Protein AF-A0A7C6A1X9-F1 (afdb_monomer)

Sequence (1088 aa):
MRYSAIVLLLAALYGQLLSGAADTPLFDPNPPSTLLPPGAQAVNLSVRTLEAAACGYSVGEALPLDRMRPFERGQGTGYHETTIQGLNPDPAHVNEVYVRCTSAPDFVLHLRYRALPTVRPRFPRTGNLWGTRQIYGPNKPLEHAARIDLHLGASFKPEEIRRLRKLNPDVLILTSINTVENSNLPEDYYLHDTEGKRIEVWPKIYRLNLTKKYVAEYQAHYAYERMLKLDLMVDGCFFDNFFTSQSWLRADIHGRKVQLDADGDGKPDDPKWLDAAWREGVFHELRTWRRWMPHAIAMGHLPRPADAETKEIFNGDSIGFWTARVLEGERSFADFWRLYHGWFEQGRKPVVMMIESAPHNQIAYGYDYSPLKNIPPATLEFARTYYPYVRFGLAFTLMNDGYFCHEFGDTWHGNDWWYEELNFDLGKPLGPPRRIFSDAEVWRRDFSNGLVLLNGTREPQTIQLGPGYRRLKGREAARHEYIVDDVVPAFSAPPPWREVVYDSGRWKSKGPFYHSWGKGSHQLDETGPPAEWKLGIPEDDTYTIAAWWPAAPEMTNWSKRALFEVVSGGQVVASKVLDQSVAGDQWHEIGSVPLKAVGNPVVRLSNLAEGPIIADALWIRSAARLNDGSRAEQVTLQAMDGILLERTQQQSVARYRPSGENFPNPERGFYVQKAYRPRPGEPPPAELDATELRSWRASGISLLRMYYVLSEFREAPLSAELLGRIERDLAAVRRAGMKVIPRFAYNFGPPGEPDASLEWILHHLDQLKPLLWDNHDVIAFMEAGFIGAWGEWHSSTHDFFEPNPGGRPRLNEKSRAVIDKLFDAVPPARMIAFRYPQIKMELFGPEPLSEAEAYTETPKARMAAHNDCFLASKSHRGTFTKNIEQERRFYQQDNLFVPQGGETCSDSEEAQPYIGCENALRELEELHFNTLNIGYHKGVLDLWRAQGCFGEIERRLGYRFRLLDSEASLSGNELRLTFRLINDGFGSLYNKRPVYVVLRPTMGGEELRFAVSEDPRWWMPGRLTEVSVSVSLPETAPPGDYEVLLWLPDPAERLRDRPEYAIRFANEDVWEPASGMNRLSHLLSVGF

Mean predicted aligned error: 15.57 Å

Structure (mmCIF, N/CA/C/O backbone):
data_AF-A0A7C6A1X9-F1
#
_entry.id   AF-A0A7C6A1X9-F1
#
loop_
_atom_site.group_PDB
_atom_site.id
_atom_site.type_symbol
_atom_site.label_atom_id
_atom_site.label_alt_id
_atom_site.label_comp_id
_atom_site.label_asym_id
_atom_site.label_entity_id
_atom_site.label_seq_id
_atom_site.pdbx_PDB_ins_code
_atom_site.Cartn_x
_atom_site.Cartn_y
_atom_site.Cartn_z
_atom_site.occupancy
_atom_site.B_iso_or_equiv
_atom_site.auth_seq_id
_atom_site.auth_comp_id
_atom_site.auth_asym_id
_atom_site.auth_atom_id
_atom_site.pdbx_PDB_model_num
ATOM 1 N N . MET A 1 1 ? 42.751 11.416 43.183 1.00 36.66 1 MET A N 1
ATOM 2 C CA . MET A 1 1 ? 43.757 11.582 42.105 1.00 36.66 1 MET A CA 1
ATOM 3 C C . MET A 1 1 ? 43.866 10.411 41.118 1.00 36.66 1 MET A C 1
ATOM 5 O O . MET A 1 1 ? 44.323 10.660 40.017 1.00 36.66 1 MET A O 1
ATOM 9 N N . ARG A 1 2 ? 43.422 9.171 41.412 1.00 30.89 2 ARG A N 1
ATOM 10 C CA . ARG A 1 2 ? 43.466 8.054 40.431 1.00 30.89 2 ARG A CA 1
ATOM 11 C C . ARG A 1 2 ? 42.231 7.905 39.517 1.00 30.89 2 ARG A C 1
ATOM 13 O O . ARG A 1 2 ? 42.336 7.250 38.492 1.00 30.89 2 ARG A O 1
ATOM 20 N N . TYR A 1 3 ? 41.103 8.549 39.833 1.00 31.88 3 TYR A N 1
ATOM 21 C CA . TYR A 1 3 ? 39.887 8.517 38.998 1.00 31.88 3 TYR A CA 1
ATOM 22 C C . TYR A 1 3 ? 39.882 9.554 37.860 1.00 31.88 3 TYR A C 1
ATOM 24 O O . TYR A 1 3 ? 39.352 9.278 36.790 1.00 31.88 3 TYR A O 1
ATOM 32 N N . SER A 1 4 ? 40.545 10.704 38.032 1.00 34.09 4 SER A N 1
ATOM 33 C CA . SER A 1 4 ? 40.661 11.718 36.970 1.00 34.09 4 SER A CA 1
ATOM 34 C C . SER A 1 4 ? 41.524 11.250 35.793 1.00 34.09 4 SER A C 1
ATOM 36 O O . SER A 1 4 ? 41.278 11.664 34.670 1.00 34.09 4 SER A O 1
ATOM 38 N N . ALA A 1 5 ? 42.482 10.344 36.019 1.00 30.62 5 ALA A N 1
ATOM 39 C CA . ALA A 1 5 ? 43.366 9.830 34.971 1.00 30.62 5 ALA A CA 1
ATOM 40 C C . ALA A 1 5 ? 42.672 8.844 34.011 1.00 30.62 5 ALA A C 1
ATOM 42 O O . ALA A 1 5 ? 43.022 8.804 32.840 1.00 30.62 5 ALA A O 1
ATOM 43 N N . ILE A 1 6 ? 41.667 8.087 34.471 1.00 40.69 6 ILE A N 1
ATOM 44 C CA . ILE A 1 6 ? 40.914 7.137 33.628 1.00 40.69 6 ILE A CA 1
ATOM 45 C C . ILE A 1 6 ? 39.883 7.874 32.761 1.00 40.69 6 ILE A C 1
ATOM 47 O O . ILE A 1 6 ? 39.681 7.517 31.605 1.00 40.69 6 ILE A O 1
ATOM 51 N N . VAL A 1 7 ? 39.290 8.951 33.285 1.00 40.81 7 VAL A N 1
ATOM 52 C CA . VAL A 1 7 ? 38.376 9.817 32.522 1.00 40.81 7 VAL A CA 1
ATOM 53 C C . VAL A 1 7 ? 39.143 10.662 31.495 1.00 40.81 7 VAL A C 1
ATOM 55 O O . VAL A 1 7 ? 38.682 10.798 30.368 1.00 40.81 7 VAL A O 1
ATOM 58 N N . LEU A 1 8 ? 40.351 11.137 31.828 1.00 36.31 8 LEU A N 1
ATOM 59 C CA . LEU A 1 8 ? 41.258 11.775 30.863 1.00 36.31 8 LEU A CA 1
ATOM 60 C C . LEU A 1 8 ? 41.801 10.789 29.815 1.00 36.31 8 LEU A C 1
ATOM 62 O O . LEU A 1 8 ? 41.962 11.188 28.669 1.00 36.31 8 LEU A O 1
ATOM 66 N N . LEU A 1 9 ? 42.021 9.511 30.155 1.00 34.44 9 LEU A N 1
ATOM 67 C CA . LEU A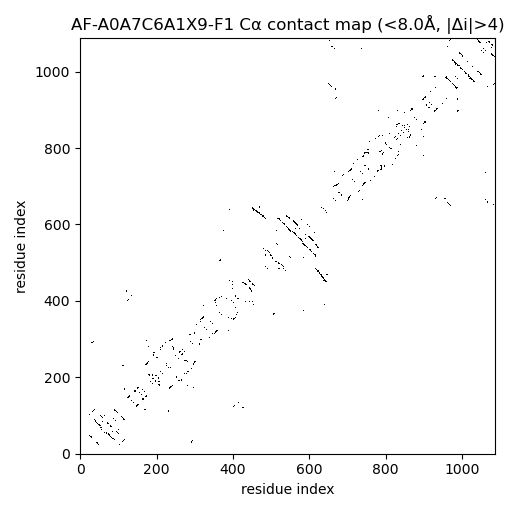 1 9 ? 42.383 8.484 29.168 1.00 34.44 9 LEU A CA 1
ATOM 68 C C . LEU A 1 9 ? 41.226 8.165 28.214 1.00 34.44 9 LEU A C 1
ATOM 70 O O . LEU A 1 9 ? 41.460 7.994 27.026 1.00 34.44 9 LEU A O 1
ATOM 74 N N . LEU A 1 10 ? 39.985 8.116 28.704 1.00 43.59 10 LEU A N 1
ATOM 75 C CA . LEU A 1 10 ? 38.802 7.907 27.863 1.00 43.59 10 LEU A CA 1
ATOM 76 C C . LEU A 1 10 ? 38.497 9.125 26.984 1.00 43.59 10 LEU A C 1
ATOM 78 O O . LEU A 1 10 ? 38.116 8.941 25.835 1.00 43.59 10 LEU A O 1
ATOM 82 N N . ALA A 1 11 ? 38.730 10.345 27.478 1.00 35.28 11 ALA A N 1
ATOM 83 C CA . ALA A 1 11 ? 38.640 11.572 26.686 1.00 35.28 11 ALA A CA 1
ATOM 84 C C . ALA A 1 11 ? 39.783 11.699 25.660 1.00 35.28 11 ALA A C 1
ATOM 86 O O . ALA A 1 11 ? 39.554 12.180 24.556 1.00 35.28 11 ALA A O 1
ATOM 87 N N . ALA A 1 12 ? 40.993 11.221 25.978 1.00 31.20 12 ALA A N 1
ATOM 88 C CA . ALA A 1 12 ? 42.115 11.156 25.037 1.00 31.20 12 ALA A CA 1
ATOM 89 C C . ALA A 1 12 ? 41.916 10.071 23.962 1.00 31.20 12 ALA A C 1
ATOM 91 O O . ALA A 1 12 ? 42.214 10.319 22.797 1.00 31.20 12 ALA A O 1
ATOM 92 N N . LEU A 1 13 ? 41.334 8.917 24.315 1.00 39.03 13 LEU A N 1
ATOM 93 C CA . LEU A 1 13 ? 40.891 7.906 23.345 1.00 39.03 13 LEU A CA 1
ATOM 94 C C . LEU A 1 13 ? 39.726 8.413 22.476 1.00 39.03 13 LEU A C 1
ATOM 96 O O . LEU A 1 13 ? 39.693 8.121 21.285 1.00 39.03 13 LEU A O 1
ATOM 100 N N . TYR A 1 14 ? 38.810 9.217 23.028 1.00 42.06 14 TYR A N 1
ATOM 101 C CA . TYR A 1 14 ? 37.754 9.885 22.251 1.00 42.06 14 TYR A CA 1
ATOM 102 C C . TYR A 1 14 ? 38.310 10.978 21.325 1.00 42.06 14 TYR A C 1
ATOM 104 O O . TYR A 1 14 ? 37.862 11.110 20.191 1.00 42.06 14 TYR A O 1
ATOM 112 N N . GLY A 1 15 ? 39.331 11.719 21.768 1.00 32.44 15 GLY A N 1
ATOM 113 C CA . GLY A 1 15 ? 40.059 12.684 20.941 1.00 32.44 15 GLY A CA 1
ATOM 114 C C . GLY A 1 15 ? 40.833 12.028 19.792 1.00 32.44 15 GLY A C 1
ATOM 115 O O . GLY A 1 15 ? 40.847 12.570 18.692 1.00 32.44 15 GLY A O 1
ATOM 116 N N . GLN A 1 16 ? 41.402 10.835 20.009 1.00 32.09 16 GLN A N 1
ATOM 117 C CA . GLN A 1 16 ? 42.044 10.034 18.956 1.00 32.09 16 GLN A CA 1
ATOM 118 C C . GLN A 1 16 ? 41.047 9.428 17.953 1.00 32.09 16 GLN A C 1
ATOM 120 O O . GLN A 1 16 ? 41.425 9.169 16.817 1.00 32.09 16 GLN A O 1
ATOM 125 N N . LEU A 1 17 ? 39.782 9.228 18.336 1.00 39.12 17 LEU A N 1
ATOM 126 C CA . LEU A 1 17 ? 38.711 8.795 17.426 1.00 39.12 17 LEU A CA 1
ATOM 127 C C . LEU A 1 17 ? 38.159 9.943 16.559 1.00 39.12 17 LEU A C 1
ATOM 129 O O . LEU A 1 17 ? 37.663 9.688 15.464 1.00 39.12 17 LEU A O 1
ATOM 133 N N . LEU A 1 18 ? 38.279 11.197 17.015 1.00 38.66 18 LEU A N 1
ATOM 134 C CA . LEU A 1 18 ? 37.858 12.398 16.276 1.00 38.66 18 LEU A CA 1
ATOM 135 C C . LEU A 1 18 ? 38.888 12.869 15.232 1.00 38.66 18 LEU A C 1
ATOM 137 O O . LEU A 1 18 ? 38.530 13.556 14.275 1.00 38.66 18 LEU A O 1
ATOM 141 N N . SER A 1 19 ? 40.155 12.475 15.368 1.00 33.22 19 SER A N 1
ATOM 142 C CA . SER A 1 19 ? 41.171 12.608 14.324 1.00 33.22 19 SER A CA 1
ATOM 143 C C . SER A 1 19 ? 41.288 11.286 13.567 1.00 33.22 19 SER A C 1
ATOM 145 O O . SER A 1 19 ? 41.913 10.352 14.061 1.00 33.22 19 SER A O 1
ATOM 147 N N . GLY A 1 20 ? 40.693 11.175 12.380 1.00 41.75 20 GLY A N 1
ATOM 148 C CA . GLY A 1 20 ? 40.908 10.003 11.530 1.00 41.75 20 GLY A CA 1
ATOM 149 C C . GLY A 1 20 ? 42.402 9.658 11.414 1.00 41.75 20 GLY A C 1
ATOM 150 O O . GLY A 1 20 ? 43.201 10.527 11.082 1.00 41.75 20 GLY A O 1
ATOM 151 N N . ALA A 1 21 ? 42.727 8.395 11.704 1.00 50.59 21 ALA A N 1
ATOM 152 C CA . ALA A 1 21 ? 43.970 7.684 11.394 1.00 50.59 21 ALA A CA 1
ATOM 153 C C . ALA A 1 21 ? 45.308 8.309 11.858 1.00 50.59 21 ALA A C 1
ATOM 155 O O . ALA A 1 21 ? 45.812 9.257 11.263 1.00 50.59 21 ALA A O 1
ATOM 156 N N . ALA A 1 22 ? 45.977 7.656 12.820 1.00 40.03 22 ALA A N 1
ATOM 157 C CA . ALA A 1 22 ? 47.445 7.714 12.898 1.00 40.03 22 ALA A CA 1
ATOM 158 C C . ALA A 1 22 ? 48.111 6.464 13.515 1.00 40.03 22 ALA A C 1
ATOM 160 O O . ALA A 1 22 ? 49.165 6.077 13.026 1.00 40.03 22 ALA A O 1
ATOM 161 N N . ASP A 1 23 ? 47.503 5.784 14.503 1.00 57.69 23 ASP A N 1
ATOM 162 C CA . ASP A 1 23 ? 48.226 4.744 15.278 1.00 57.69 23 ASP A CA 1
ATOM 163 C C . ASP A 1 23 ? 47.730 3.288 15.106 1.00 57.69 23 ASP A C 1
ATOM 165 O O . ASP A 1 23 ? 48.306 2.373 15.697 1.00 57.69 23 ASP A O 1
ATOM 169 N N . THR A 1 24 ? 46.686 3.018 14.308 1.00 73.81 24 THR A N 1
ATOM 170 C CA . THR A 1 24 ? 46.244 1.636 14.007 1.00 73.81 24 THR A CA 1
ATOM 171 C C . THR A 1 24 ? 46.739 1.182 12.628 1.00 73.81 24 THR A C 1
ATOM 173 O O . THR A 1 24 ? 46.513 1.888 11.645 1.00 73.81 24 THR A O 1
ATOM 176 N N . PRO A 1 25 ? 47.390 0.005 12.503 1.00 87.12 25 PRO A N 1
ATOM 177 C CA . PRO A 1 25 ? 47.982 -0.413 11.227 1.00 87.12 25 PRO A CA 1
ATOM 178 C C . PRO A 1 25 ? 46.983 -0.656 10.085 1.00 87.12 25 PRO A C 1
ATOM 180 O O . PRO A 1 25 ? 47.340 -0.506 8.914 1.00 87.12 25 PRO A O 1
ATOM 183 N N . LEU A 1 26 ? 45.746 -1.030 10.430 1.00 91.38 26 LEU A N 1
ATOM 184 C CA . LEU A 1 26 ? 44.591 -1.118 9.534 1.00 91.38 26 LEU A CA 1
ATOM 185 C C . LEU A 1 26 ? 43.504 -0.172 10.061 1.00 91.38 26 LEU A C 1
ATOM 187 O O . LEU A 1 26 ? 43.132 -0.269 11.231 1.00 91.38 26 LEU A O 1
ATOM 191 N N . PHE A 1 27 ? 42.974 0.698 9.205 1.00 90.75 27 PHE A N 1
ATOM 192 C CA . PHE A 1 27 ? 41.993 1.721 9.581 1.00 90.75 27 PHE A CA 1
ATOM 193 C C . PHE A 1 27 ? 40.934 1.939 8.485 1.00 90.75 27 PHE A C 1
ATOM 195 O O . PHE A 1 27 ? 41.017 1.368 7.395 1.00 90.75 27 PHE A O 1
ATOM 202 N N . ASP A 1 28 ? 39.906 2.731 8.804 1.00 90.50 28 ASP A N 1
ATOM 203 C CA . ASP A 1 28 ? 38.761 3.063 7.942 1.00 90.50 28 ASP A CA 1
ATOM 204 C C . ASP A 1 28 ? 38.058 1.861 7.271 1.00 90.50 28 ASP A C 1
ATOM 206 O O . ASP A 1 28 ? 37.885 1.854 6.047 1.00 90.50 28 ASP A O 1
ATOM 210 N N . PRO A 1 29 ? 37.618 0.831 8.027 1.00 94.94 29 PRO A N 1
ATOM 211 C CA . PRO A 1 29 ? 36.759 -0.197 7.452 1.00 94.94 29 PRO A CA 1
ATOM 212 C C . PRO A 1 29 ? 35.440 0.413 6.972 1.00 94.94 29 PRO A C 1
ATOM 214 O O . PRO A 1 29 ? 34.730 1.061 7.743 1.00 94.94 29 PRO A O 1
ATOM 217 N N . ASN A 1 30 ? 35.094 0.170 5.708 1.00 95.12 30 ASN A N 1
ATOM 218 C CA . ASN A 1 30 ? 33.839 0.623 5.121 1.00 95.12 30 ASN A CA 1
ATOM 219 C C . ASN A 1 30 ? 33.116 -0.528 4.386 1.00 95.12 30 ASN A C 1
ATOM 221 O O . ASN A 1 30 ? 33.634 -0.994 3.369 1.00 95.12 30 ASN A O 1
ATOM 225 N N . PRO A 1 31 ? 31.942 -0.973 4.873 1.00 95.75 31 PRO A N 1
ATOM 226 C CA . PRO A 1 31 ? 31.324 -0.547 6.126 1.00 95.75 31 PRO A CA 1
ATOM 227 C C . PRO A 1 31 ? 32.086 -1.103 7.349 1.00 95.75 31 PRO A C 1
ATOM 229 O O . PRO A 1 31 ? 32.680 -2.187 7.264 1.00 95.75 31 PRO A O 1
ATOM 232 N N . PRO A 1 32 ? 32.037 -0.415 8.507 1.00 96.31 32 PRO A N 1
ATOM 233 C CA . PRO A 1 32 ? 32.482 -0.988 9.776 1.00 96.31 32 PRO A CA 1
ATOM 234 C C . PRO A 1 32 ? 31.523 -2.112 10.217 1.00 96.31 32 PRO A C 1
ATOM 236 O O . PRO A 1 32 ? 30.606 -2.476 9.482 1.00 96.31 32 PRO A O 1
ATOM 239 N N . SER A 1 33 ? 31.705 -2.665 11.423 1.00 97.75 33 SER A N 1
ATOM 240 C CA . SER A 1 33 ? 30.767 -3.662 11.972 1.00 97.75 33 SER A CA 1
ATOM 241 C C . SER A 1 33 ? 29.328 -3.136 11.938 1.00 97.75 33 SER A C 1
ATOM 243 O O . SER A 1 33 ? 29.033 -2.102 12.533 1.00 97.75 33 SER A O 1
ATOM 245 N N . THR A 1 34 ? 28.430 -3.820 11.230 1.00 98.19 34 THR A N 1
ATOM 246 C CA . THR A 1 34 ? 27.107 -3.260 10.924 1.00 98.19 34 THR A CA 1
ATOM 247 C C . THR A 1 34 ? 26.037 -4.316 10.652 1.00 98.19 34 THR A C 1
ATOM 249 O O . THR A 1 34 ? 26.310 -5.511 10.520 1.00 98.19 34 THR A O 1
ATOM 252 N N . LEU A 1 35 ? 24.790 -3.860 10.562 1.00 98.25 35 LEU A N 1
ATOM 253 C CA . LEU A 1 35 ? 23.658 -4.661 10.109 1.00 98.25 35 LEU A CA 1
ATOM 254 C C . LEU A 1 35 ? 23.574 -4.651 8.582 1.00 98.25 35 LEU A C 1
ATOM 256 O O . LEU A 1 35 ? 23.761 -3.613 7.952 1.00 98.25 35 LEU A O 1
ATOM 260 N N . LEU A 1 36 ? 23.254 -5.800 7.996 1.00 97.75 36 LEU A N 1
ATOM 261 C CA . LEU A 1 36 ? 23.102 -5.997 6.558 1.00 97.75 36 LEU A CA 1
ATOM 262 C C . LEU A 1 36 ? 21.618 -6.110 6.169 1.00 97.75 36 LEU A C 1
ATOM 264 O O . LEU A 1 36 ? 20.783 -6.445 7.018 1.00 97.75 36 LEU A O 1
ATOM 268 N N . PRO A 1 37 ? 21.267 -5.880 4.889 1.00 95.69 37 PRO A N 1
ATOM 269 C CA . PRO A 1 37 ? 19.913 -6.110 4.398 1.00 95.69 37 PRO A CA 1
ATOM 270 C C . PRO A 1 37 ? 19.435 -7.551 4.648 1.00 95.69 37 PRO A C 1
ATOM 272 O O . PRO A 1 37 ? 20.261 -8.469 4.722 1.00 95.69 37 PRO A O 1
ATOM 275 N N . PRO A 1 38 ? 18.113 -7.787 4.732 1.00 92.94 38 PRO A N 1
ATOM 276 C CA . PRO A 1 38 ? 17.583 -9.136 4.884 1.00 92.94 38 PRO A CA 1
ATOM 277 C C . PRO A 1 38 ? 18.063 -10.094 3.791 1.00 92.94 38 PRO A C 1
ATOM 279 O O . PRO A 1 38 ? 18.037 -9.765 2.607 1.00 92.94 38 PRO A O 1
ATOM 282 N N . GLY A 1 39 ? 18.499 -11.290 4.196 1.00 93.56 39 GLY A N 1
ATOM 283 C CA . GLY A 1 39 ? 18.983 -12.328 3.280 1.00 93.56 39 GLY A CA 1
ATOM 284 C C . GLY A 1 39 ? 20.404 -12.125 2.737 1.00 93.56 39 GLY A C 1
ATOM 285 O O . GLY A 1 39 ? 20.835 -12.918 1.901 1.00 93.56 39 GLY A O 1
ATOM 286 N N . ALA A 1 40 ? 21.135 -11.095 3.179 1.00 96.44 40 ALA A N 1
ATOM 287 C CA . ALA A 1 40 ? 22.493 -10.832 2.709 1.00 96.44 40 ALA A CA 1
ATOM 288 C C . ALA A 1 40 ? 23.453 -11.992 3.031 1.00 96.44 40 ALA A C 1
ATOM 290 O O . ALA A 1 40 ? 23.588 -12.403 4.182 1.00 96.44 40 ALA A O 1
ATOM 291 N N . GLN A 1 41 ? 24.149 -12.478 2.001 1.00 97.69 41 GLN A N 1
ATOM 292 C CA . GLN A 1 41 ? 25.192 -13.514 2.101 1.00 97.69 41 GLN A CA 1
ATOM 293 C C . GLN A 1 41 ? 26.592 -12.979 1.762 1.00 97.69 41 GLN A C 1
ATOM 295 O O . GLN A 1 41 ? 27.579 -13.719 1.790 1.00 97.69 41 GLN A O 1
ATOM 300 N N . ALA A 1 42 ? 26.677 -11.691 1.432 1.00 97.62 42 ALA A N 1
ATOM 301 C CA . ALA A 1 42 ? 27.910 -11.015 1.077 1.00 97.62 42 ALA A CA 1
ATOM 302 C C . ALA A 1 42 ? 27.860 -9.524 1.437 1.00 97.62 42 ALA A C 1
ATOM 304 O O . ALA A 1 42 ? 26.775 -8.948 1.551 1.00 97.62 42 ALA A O 1
ATOM 305 N N . VAL A 1 43 ? 29.031 -8.902 1.591 1.00 97.56 43 VAL A N 1
ATOM 306 C CA . VAL A 1 43 ? 29.181 -7.452 1.793 1.00 97.56 43 VAL A CA 1
ATOM 307 C C . VAL A 1 43 ? 30.464 -6.949 1.130 1.00 97.56 43 VAL A C 1
ATOM 309 O O . VAL A 1 43 ? 31.511 -7.587 1.230 1.00 97.56 43 VAL A O 1
ATOM 312 N N . ASN A 1 44 ? 30.390 -5.803 0.453 1.00 98.00 44 ASN A N 1
ATOM 313 C CA . ASN A 1 44 ? 31.578 -5.123 -0.063 1.00 98.00 44 ASN A CA 1
ATOM 314 C C . ASN A 1 44 ? 32.325 -4.481 1.103 1.00 98.00 44 ASN A C 1
ATOM 316 O O . ASN A 1 44 ? 31.704 -3.792 1.906 1.00 98.00 44 ASN A O 1
ATOM 320 N N . LEU A 1 45 ? 33.636 -4.687 1.179 1.00 98.00 45 LEU A N 1
ATOM 321 C CA . LEU A 1 45 ? 34.491 -4.138 2.222 1.00 98.00 45 LEU A CA 1
ATOM 322 C C . LEU A 1 45 ? 35.684 -3.426 1.593 1.00 98.00 45 LEU A C 1
ATOM 324 O O . LEU A 1 45 ? 36.403 -4.013 0.782 1.00 98.00 45 LEU A O 1
ATOM 328 N N . SER A 1 46 ? 35.939 -2.198 2.042 1.00 97.38 46 SER A N 1
ATOM 329 C CA . SER A 1 46 ? 37.223 -1.529 1.844 1.00 97.38 46 SER A CA 1
ATOM 330 C C . SER A 1 46 ? 37.937 -1.271 3.166 1.00 97.38 46 SER A C 1
ATOM 332 O O . SER A 1 46 ? 37.277 -0.952 4.155 1.00 97.38 46 SER A O 1
ATOM 334 N N . VAL A 1 47 ? 39.268 -1.356 3.172 1.00 96.25 47 VAL A N 1
ATOM 335 C CA . VAL A 1 47 ? 40.131 -1.025 4.322 1.00 96.25 47 VAL A CA 1
ATOM 336 C C . VAL A 1 47 ? 41.377 -0.266 3.862 1.00 96.25 47 VAL A C 1
ATOM 338 O O . VAL A 1 47 ? 41.800 -0.394 2.709 1.00 96.25 47 VAL A O 1
ATOM 341 N N . ARG A 1 48 ? 41.991 0.508 4.761 1.00 95.81 48 ARG A N 1
ATOM 342 C CA . ARG A 1 48 ? 43.246 1.229 4.509 1.00 95.81 48 ARG A CA 1
ATOM 343 C C . ARG A 1 48 ? 44.382 0.710 5.383 1.00 95.81 48 ARG A C 1
ATOM 345 O O . ARG A 1 48 ? 44.156 0.282 6.513 1.00 95.81 48 ARG A O 1
ATOM 352 N N . THR A 1 49 ? 45.601 0.784 4.857 1.00 94.56 49 THR A N 1
ATOM 353 C CA . THR A 1 49 ? 46.851 0.499 5.574 1.00 94.56 49 THR A CA 1
ATOM 354 C C . THR A 1 49 ? 47.802 1.689 5.468 1.00 94.56 49 THR A C 1
ATOM 356 O O . THR A 1 49 ? 47.779 2.421 4.479 1.00 94.56 49 THR A O 1
ATOM 359 N N . LEU A 1 50 ? 48.648 1.888 6.486 1.00 90.75 50 LEU A N 1
ATOM 360 C CA . LEU A 1 50 ? 49.645 2.974 6.495 1.00 90.75 50 LEU A CA 1
ATOM 361 C C . LEU A 1 50 ? 50.737 2.780 5.428 1.00 90.75 50 LEU A C 1
ATOM 363 O O . LEU A 1 50 ? 51.262 3.748 4.885 1.00 90.75 50 LEU A O 1
ATOM 367 N N . GLU A 1 51 ? 51.045 1.523 5.110 1.00 91.75 51 GLU A N 1
ATOM 368 C CA . GLU A 1 51 ? 52.045 1.120 4.121 1.00 91.75 51 GLU A CA 1
ATOM 369 C C . GLU A 1 51 ? 51.426 0.199 3.062 1.00 91.75 51 GLU A C 1
ATOM 371 O O . GLU A 1 51 ? 50.360 -0.390 3.270 1.00 91.75 51 GLU A O 1
ATOM 376 N N . ALA A 1 52 ? 52.112 0.059 1.926 1.00 94.81 52 ALA A N 1
ATOM 377 C CA . ALA A 1 52 ? 51.748 -0.885 0.877 1.00 94.81 52 ALA A CA 1
ATOM 378 C C . ALA A 1 52 ? 51.734 -2.325 1.415 1.00 94.81 52 ALA A C 1
ATOM 380 O O . ALA A 1 52 ? 52.743 -2.811 1.924 1.00 94.81 52 ALA A O 1
ATOM 381 N N . ALA A 1 53 ? 50.602 -3.019 1.291 1.00 95.62 53 ALA A N 1
ATOM 382 C CA . ALA A 1 53 ? 50.423 -4.343 1.885 1.00 95.62 53 ALA A CA 1
ATOM 383 C C . ALA A 1 53 ? 49.687 -5.314 0.961 1.00 95.62 53 ALA A C 1
ATOM 385 O O . ALA A 1 53 ? 49.017 -4.907 0.017 1.00 95.62 53 ALA A O 1
ATOM 386 N N . ALA A 1 54 ? 49.781 -6.607 1.258 1.00 96.69 54 ALA A N 1
ATOM 387 C CA . ALA A 1 54 ? 48.842 -7.601 0.764 1.00 96.69 54 ALA A CA 1
ATOM 388 C C . ALA A 1 54 ? 47.875 -7.976 1.888 1.00 96.69 54 ALA A C 1
ATOM 390 O O . ALA A 1 54 ? 48.319 -8.312 2.988 1.00 96.69 54 ALA A O 1
ATOM 391 N N . CYS A 1 55 ? 46.572 -7.901 1.627 1.00 97.38 55 CYS A N 1
ATOM 392 C CA . CYS A 1 55 ? 45.531 -8.149 2.623 1.00 97.38 55 CYS A CA 1
ATOM 393 C C . CYS A 1 55 ? 44.652 -9.340 2.238 1.00 97.38 55 CYS A C 1
ATOM 395 O O . CYS A 1 55 ? 44.410 -9.607 1.055 1.00 97.38 55 CYS A O 1
ATOM 397 N N . GLY A 1 56 ? 44.146 -10.032 3.255 1.00 97.06 56 GLY A N 1
ATOM 398 C CA . GLY A 1 56 ? 43.231 -11.157 3.125 1.00 97.06 56 GLY A CA 1
ATOM 399 C C . GLY A 1 56 ? 42.163 -11.143 4.214 1.00 97.06 56 GLY A C 1
ATOM 400 O O . GLY A 1 56 ? 42.338 -10.510 5.256 1.00 97.06 56 GLY A O 1
ATOM 401 N N . TYR A 1 57 ? 41.054 -11.836 3.962 1.00 98.06 57 TYR A N 1
ATOM 402 C CA . TYR A 1 57 ? 39.967 -12.014 4.917 1.00 98.06 57 TYR A CA 1
ATOM 403 C C . TYR A 1 57 ? 39.623 -13.487 5.170 1.00 98.06 57 TYR A C 1
ATOM 405 O O . TYR A 1 57 ? 39.850 -14.371 4.342 1.00 98.06 57 TYR A O 1
ATOM 413 N N . SER A 1 58 ? 39.008 -13.748 6.318 1.00 97.88 58 SER A N 1
ATOM 414 C CA . SER A 1 58 ? 38.384 -15.032 6.661 1.00 97.88 58 SER A CA 1
ATOM 415 C C . SER A 1 58 ? 37.065 -14.796 7.394 1.00 97.88 58 SER A C 1
ATOM 417 O O . SER A 1 58 ? 36.888 -13.754 8.026 1.00 97.88 58 SER A O 1
ATOM 419 N N . VAL A 1 59 ? 36.134 -15.742 7.266 1.00 97.75 59 VAL A N 1
ATOM 420 C CA . VAL A 1 59 ? 34.810 -15.702 7.906 1.00 97.75 59 VAL A CA 1
ATOM 421 C C . VAL A 1 59 ? 34.725 -16.850 8.913 1.00 97.75 59 VAL A C 1
ATOM 423 O O . VAL A 1 59 ? 35.103 -17.976 8.592 1.00 97.75 59 VAL A O 1
ATOM 426 N N . GLY A 1 60 ? 34.238 -16.568 10.120 1.00 95.62 60 GLY A N 1
ATOM 427 C CA . GLY A 1 60 ? 34.000 -17.529 11.202 1.00 95.62 60 GLY A CA 1
ATOM 428 C C . GLY A 1 60 ? 35.205 -17.816 12.103 1.00 95.62 60 GLY A C 1
ATOM 429 O O . GLY A 1 60 ? 35.030 -17.964 13.308 1.00 95.62 60 GLY A O 1
ATOM 430 N N . GLU A 1 61 ? 36.424 -17.852 11.562 1.00 94.62 61 GLU A N 1
ATOM 431 C CA . GLU A 1 61 ? 37.657 -18.101 12.324 1.00 94.62 61 GLU A CA 1
ATOM 432 C C . GLU A 1 61 ? 38.780 -17.159 11.874 1.00 94.62 61 GLU A C 1
ATOM 434 O O . GLU A 1 61 ? 38.913 -16.871 10.685 1.00 94.62 61 GLU A O 1
ATOM 439 N N . ALA A 1 62 ? 39.610 -16.697 12.813 1.00 94.69 62 ALA A N 1
ATOM 440 C CA . ALA A 1 62 ? 40.762 -15.848 12.527 1.00 94.69 62 ALA A CA 1
ATOM 441 C C . ALA A 1 62 ? 41.948 -16.674 11.997 1.00 94.69 62 ALA A C 1
ATOM 443 O O . ALA A 1 62 ? 42.781 -17.157 12.766 1.00 94.69 62 ALA A O 1
ATOM 444 N N . LEU A 1 63 ? 42.047 -16.816 10.675 1.00 95.19 63 LEU A N 1
ATOM 445 C CA . LEU A 1 63 ? 43.119 -17.588 10.038 1.00 95.19 63 LEU A CA 1
ATOM 446 C C . LEU A 1 63 ? 44.450 -16.805 9.930 1.00 95.19 63 LEU A C 1
ATOM 448 O O . LEU A 1 63 ? 44.469 -15.571 9.979 1.00 95.19 63 LEU A O 1
ATOM 452 N N . PRO A 1 64 ? 45.592 -17.496 9.766 1.00 94.12 64 PRO A N 1
ATOM 453 C CA . PRO A 1 64 ? 46.819 -16.889 9.248 1.00 94.12 64 PRO A CA 1
ATOM 454 C C . PRO A 1 64 ? 46.626 -16.361 7.812 1.00 94.12 64 PRO A C 1
ATOM 456 O O . PRO A 1 64 ? 45.817 -16.902 7.058 1.00 94.12 64 PRO A O 1
ATOM 459 N N . LEU A 1 65 ? 47.356 -15.303 7.430 1.00 94.25 65 LEU A N 1
ATOM 460 C CA . LEU A 1 65 ? 47.140 -14.572 6.168 1.00 94.25 65 LEU A CA 1
ATOM 461 C C . LEU A 1 65 ? 47.278 -15.447 4.907 1.00 94.25 65 LEU A C 1
ATOM 463 O O . LEU A 1 65 ? 46.522 -15.269 3.959 1.00 94.25 65 LEU A O 1
ATOM 467 N N . ASP A 1 66 ? 48.189 -16.418 4.903 1.00 93.94 66 ASP A N 1
ATOM 468 C CA . ASP A 1 66 ? 48.407 -17.372 3.803 1.00 93.94 66 ASP A CA 1
ATOM 469 C C . ASP A 1 66 ? 47.233 -18.345 3.587 1.00 93.94 66 ASP A C 1
ATOM 471 O O . ASP A 1 66 ? 47.122 -18.970 2.532 1.00 93.94 66 ASP A O 1
ATOM 475 N N . ARG A 1 67 ? 46.332 -18.454 4.571 1.00 96.06 67 ARG A N 1
ATOM 476 C CA . ARG A 1 67 ? 45.096 -19.248 4.515 1.00 96.06 67 ARG A CA 1
ATOM 477 C C . ARG A 1 67 ? 43.833 -18.395 4.373 1.00 96.06 67 ARG A C 1
ATOM 479 O O . ARG A 1 67 ? 42.734 -18.948 4.315 1.00 96.06 67 ARG A O 1
ATOM 486 N N . MET A 1 68 ? 43.968 -17.071 4.339 1.00 96.75 68 MET A N 1
ATOM 487 C CA . MET A 1 68 ? 42.862 -16.145 4.109 1.00 96.75 68 MET A CA 1
ATOM 488 C C . MET A 1 68 ? 42.569 -15.990 2.612 1.00 96.75 68 MET A C 1
ATOM 490 O O . MET A 1 68 ? 43.433 -16.189 1.759 1.00 96.75 68 MET A O 1
ATOM 494 N N . ARG A 1 69 ? 41.337 -15.596 2.277 1.00 97.38 69 ARG A N 1
ATOM 495 C CA . ARG A 1 69 ? 40.977 -15.203 0.910 1.00 97.38 69 ARG A CA 1
ATOM 496 C C . ARG A 1 69 ? 41.587 -13.829 0.620 1.00 97.38 69 ARG A C 1
ATOM 498 O O . ARG A 1 69 ? 41.315 -12.905 1.386 1.00 97.38 69 ARG A O 1
ATOM 505 N N . PRO A 1 70 ? 42.399 -13.660 -0.435 1.00 97.12 70 PRO A N 1
ATOM 506 C CA . PRO A 1 70 ? 43.004 -12.369 -0.741 1.00 97.12 70 PRO A CA 1
ATOM 507 C C . PRO A 1 70 ? 41.938 -11.344 -1.142 1.00 97.12 70 PRO A C 1
ATOM 509 O O . PRO A 1 70 ? 40.922 -11.699 -1.738 1.00 97.12 70 PRO A O 1
ATOM 512 N N . PHE A 1 71 ? 42.186 -10.070 -0.840 1.00 97.81 71 PHE A N 1
ATOM 513 C CA . PHE A 1 71 ? 41.374 -8.968 -1.357 1.00 97.81 71 PHE A CA 1
ATOM 514 C C . PHE A 1 71 ? 41.482 -8.894 -2.886 1.00 97.81 71 PHE A C 1
ATOM 516 O O . PHE A 1 71 ? 42.573 -9.038 -3.442 1.00 97.81 71 PHE A O 1
ATOM 523 N N . GLU A 1 72 ? 40.356 -8.650 -3.555 1.00 97.31 72 GLU A N 1
ATOM 524 C CA . GLU A 1 72 ? 40.249 -8.617 -5.021 1.00 97.31 72 GLU A CA 1
ATOM 525 C C . GLU A 1 72 ? 41.022 -7.449 -5.655 1.00 97.31 72 GLU A C 1
ATOM 527 O O . GLU A 1 72 ? 41.520 -7.571 -6.776 1.00 97.31 72 GLU A O 1
ATOM 532 N N . ARG A 1 73 ? 41.128 -6.313 -4.954 1.00 96.50 73 ARG A N 1
ATOM 533 C CA . ARG A 1 73 ? 41.813 -5.100 -5.422 1.00 96.50 73 ARG A CA 1
ATOM 534 C C . ARG A 1 73 ? 42.694 -4.503 -4.331 1.00 96.50 73 ARG A C 1
ATOM 536 O O . ARG A 1 73 ? 42.417 -4.649 -3.144 1.00 96.50 73 ARG A O 1
ATOM 543 N N . GLY A 1 74 ? 43.735 -3.784 -4.754 1.00 92.56 74 GLY A N 1
ATOM 544 C CA . GLY A 1 74 ? 44.589 -3.008 -3.849 1.00 92.56 74 GLY A CA 1
ATOM 545 C C . GLY A 1 74 ? 45.817 -3.731 -3.299 1.00 92.56 74 GLY A C 1
ATOM 546 O O . GLY A 1 74 ? 46.569 -3.136 -2.530 1.00 92.56 74 GLY A O 1
ATOM 547 N N . GLN A 1 75 ? 46.070 -4.972 -3.728 1.00 96.19 75 GLN A N 1
ATOM 548 C CA . GLN A 1 75 ? 47.274 -5.722 -3.357 1.00 96.19 75 GLN A CA 1
ATOM 549 C C . GLN A 1 75 ? 48.547 -4.926 -3.702 1.00 96.19 75 GLN A C 1
ATOM 551 O O . GLN A 1 75 ? 48.717 -4.476 -4.834 1.00 96.19 75 GLN A O 1
ATOM 556 N N . GLY A 1 76 ? 49.438 -4.749 -2.726 1.00 92.69 76 GLY A N 1
ATOM 557 C CA . GLY A 1 76 ? 50.652 -3.935 -2.852 1.00 92.69 76 GLY A CA 1
ATOM 558 C C . GLY A 1 76 ? 50.418 -2.422 -2.754 1.00 92.69 76 GLY A C 1
ATOM 559 O O . GLY A 1 76 ? 51.300 -1.650 -3.121 1.00 92.69 76 GLY A O 1
ATOM 560 N N . THR A 1 77 ? 49.251 -1.979 -2.276 1.00 94.81 77 THR A N 1
ATOM 561 C CA . THR A 1 77 ? 48.908 -0.556 -2.096 1.00 94.81 77 THR A CA 1
ATOM 562 C C . THR A 1 77 ? 48.428 -0.272 -0.665 1.00 94.81 77 THR A C 1
ATOM 564 O O . THR A 1 77 ? 48.421 -1.170 0.175 1.00 94.81 77 THR A O 1
ATOM 567 N N . GLY A 1 78 ? 48.069 0.983 -0.366 1.00 93.88 78 GLY A N 1
ATOM 568 C CA . GLY A 1 78 ? 47.508 1.396 0.929 1.00 93.88 78 GLY A CA 1
ATOM 569 C C . GLY A 1 78 ? 45.974 1.345 1.021 1.00 93.88 78 GLY A C 1
ATOM 570 O O . GLY A 1 78 ? 45.420 1.696 2.060 1.00 93.88 78 GLY A O 1
ATOM 571 N N . TYR A 1 79 ? 45.269 0.964 -0.051 1.00 96.75 79 TYR A N 1
ATOM 572 C CA . TYR A 1 79 ? 43.804 0.907 -0.100 1.00 96.75 79 TYR A CA 1
ATOM 573 C C . TYR A 1 79 ? 43.352 -0.404 -0.733 1.00 96.75 79 TYR A C 1
ATOM 575 O O . TYR A 1 79 ? 43.720 -0.698 -1.866 1.00 96.75 79 TYR A O 1
ATOM 583 N N . HIS A 1 80 ? 42.547 -1.175 -0.006 1.00 97.75 80 HIS A N 1
ATOM 584 C CA . HIS A 1 80 ? 42.183 -2.544 -0.365 1.00 97.75 80 HIS A CA 1
ATOM 585 C C . HIS A 1 80 ? 40.672 -2.668 -0.465 1.00 97.75 80 HIS A C 1
ATOM 587 O O . HIS A 1 80 ? 39.968 -2.190 0.422 1.00 97.75 80 HIS A O 1
ATOM 593 N N . GLU A 1 81 ? 40.180 -3.353 -1.497 1.00 98.06 81 GLU A N 1
ATOM 594 C CA . GLU A 1 81 ? 38.749 -3.617 -1.687 1.00 98.06 81 GLU A CA 1
ATOM 595 C C . GLU A 1 81 ? 38.495 -5.088 -2.013 1.00 98.06 81 GLU A C 1
ATOM 597 O O . GLU A 1 81 ? 39.260 -5.730 -2.738 1.00 98.06 81 GLU A O 1
ATOM 602 N N . THR A 1 82 ? 37.401 -5.628 -1.483 1.00 98.12 82 THR A N 1
ATOM 603 C CA . THR A 1 82 ? 36.961 -6.996 -1.759 1.00 98.12 82 THR A CA 1
ATOM 604 C C . THR A 1 82 ? 35.470 -7.156 -1.499 1.00 98.12 82 THR A C 1
ATOM 606 O O . THR A 1 82 ? 34.868 -6.366 -0.770 1.00 98.12 82 THR A O 1
ATOM 609 N N . THR A 1 83 ? 34.884 -8.237 -2.010 1.00 98.25 83 THR A N 1
ATOM 610 C CA . THR A 1 83 ? 33.580 -8.709 -1.539 1.00 98.25 83 THR A CA 1
ATOM 611 C C . THR A 1 83 ? 33.775 -9.849 -0.540 1.00 98.25 83 THR A C 1
ATOM 613 O O . THR A 1 83 ? 34.339 -10.894 -0.872 1.00 98.25 83 THR A O 1
ATOM 616 N N . ILE A 1 84 ? 33.310 -9.670 0.696 1.00 98.06 84 ILE A N 1
ATOM 617 C CA . ILE A 1 84 ? 33.252 -10.745 1.689 1.00 98.06 84 ILE A CA 1
ATOM 618 C C . ILE A 1 84 ? 32.083 -11.652 1.316 1.00 98.06 84 ILE A C 1
ATOM 620 O O . ILE A 1 84 ? 30.946 -11.197 1.276 1.00 98.06 84 ILE A O 1
ATOM 624 N N . GLN A 1 85 ? 32.362 -12.922 1.034 1.00 95.62 85 GLN A N 1
ATOM 625 C CA . GLN A 1 85 ? 31.380 -13.922 0.598 1.00 95.62 85 GLN A CA 1
ATOM 626 C C . GLN A 1 85 ? 31.191 -15.013 1.658 1.00 95.62 85 GLN A C 1
ATOM 628 O O . GLN A 1 85 ? 32.129 -15.331 2.391 1.00 95.62 85 GLN A O 1
ATOM 633 N N . GLY A 1 86 ? 30.028 -15.668 1.661 1.00 93.38 86 GLY A N 1
ATOM 634 C CA . GLY A 1 86 ? 29.742 -16.805 2.546 1.00 93.38 86 GLY A CA 1
ATOM 635 C C . GLY A 1 86 ? 29.245 -16.401 3.933 1.00 93.38 86 GLY A C 1
ATOM 636 O O . GLY A 1 86 ? 29.459 -17.137 4.893 1.00 93.38 86 GLY A O 1
ATOM 637 N N . LEU A 1 87 ? 28.606 -15.235 4.043 1.00 97.75 87 LEU A N 1
ATOM 638 C CA . LEU A 1 87 ? 27.916 -14.825 5.261 1.00 97.75 87 LEU A CA 1
ATOM 639 C C . LEU A 1 87 ? 26.625 -15.639 5.423 1.00 97.75 87 LEU A C 1
ATOM 641 O O . LEU A 1 87 ? 25.891 -15.868 4.462 1.00 97.75 87 LEU A O 1
ATOM 645 N N . ASN A 1 88 ? 26.333 -16.055 6.649 1.00 97.00 88 ASN A N 1
ATOM 646 C CA . ASN A 1 88 ? 25.080 -16.683 7.025 1.00 97.00 88 ASN A CA 1
ATOM 647 C C . ASN A 1 88 ? 23.959 -15.622 7.068 1.00 97.00 88 ASN A C 1
ATOM 649 O O . ASN A 1 88 ? 24.090 -14.643 7.814 1.00 97.00 88 ASN A O 1
ATOM 653 N N . PRO A 1 89 ? 22.868 -15.809 6.301 1.00 95.31 89 PRO A N 1
ATOM 654 C CA . PRO A 1 89 ? 21.760 -14.861 6.245 1.00 95.31 89 PRO A CA 1
ATOM 655 C C . PRO A 1 89 ? 20.759 -15.000 7.408 1.00 95.31 89 PRO A C 1
ATOM 657 O O . PRO A 1 89 ? 19.792 -14.241 7.446 1.00 95.31 89 PRO A O 1
ATOM 660 N N . ASP A 1 90 ? 20.937 -15.963 8.324 1.00 93.81 90 ASP A N 1
ATOM 661 C CA . ASP A 1 90 ? 20.078 -16.150 9.501 1.00 93.81 90 ASP A CA 1
ATOM 662 C C . ASP A 1 90 ? 20.177 -14.939 10.461 1.00 93.81 90 ASP A C 1
ATOM 664 O O . ASP A 1 90 ? 21.256 -14.676 11.000 1.00 93.81 90 ASP A O 1
ATOM 668 N N . PRO A 1 91 ? 19.071 -14.223 10.750 1.00 92.06 91 PRO A N 1
ATOM 669 C CA . PRO A 1 91 ? 19.061 -13.076 11.665 1.00 92.06 91 PRO A CA 1
ATOM 670 C C . PRO A 1 91 ? 19.446 -13.393 13.119 1.00 92.06 91 PRO A C 1
ATOM 672 O O . PRO A 1 91 ? 19.704 -12.472 13.903 1.00 92.06 91 PRO A O 1
ATOM 675 N N . ALA A 1 92 ? 19.461 -14.672 13.510 1.00 92.44 92 ALA A N 1
ATOM 676 C CA . ALA A 1 92 ? 19.959 -15.130 14.807 1.00 92.44 92 ALA A CA 1
ATOM 677 C C . ALA A 1 92 ? 21.487 -15.359 14.828 1.00 92.44 92 ALA A C 1
ATOM 679 O O . ALA A 1 92 ? 22.046 -15.662 15.890 1.00 92.44 92 ALA A O 1
ATOM 680 N N . HIS A 1 93 ? 22.169 -15.208 13.688 1.00 94.50 93 HIS A N 1
ATOM 681 C CA . HIS A 1 93 ? 23.596 -15.465 13.523 1.00 94.50 93 HIS A CA 1
ATOM 682 C C . HIS A 1 93 ? 24.383 -14.187 13.200 1.00 94.50 93 HIS A C 1
ATOM 684 O O . HIS A 1 93 ? 24.105 -13.498 12.224 1.00 94.50 93 HIS A O 1
ATOM 690 N N . VAL A 1 94 ? 25.412 -13.895 14.001 1.00 97.00 94 VAL A N 1
ATOM 691 C CA . VAL A 1 94 ? 26.402 -12.849 13.695 1.00 97.00 94 VAL A CA 1
ATOM 692 C C . VAL A 1 94 ? 27.580 -13.494 12.998 1.00 97.00 94 VAL A C 1
ATOM 694 O O . VAL A 1 94 ? 28.142 -14.469 13.486 1.00 97.00 94 VAL A O 1
ATOM 697 N N . ASN A 1 95 ? 27.937 -12.934 11.853 1.00 98.00 95 ASN A N 1
ATOM 698 C CA . ASN A 1 95 ? 29.089 -13.339 11.079 1.00 98.00 95 ASN A CA 1
ATOM 699 C C . ASN A 1 95 ? 30.329 -12.627 11.609 1.00 98.00 95 ASN A C 1
ATOM 701 O O . ASN A 1 95 ? 30.398 -11.396 11.582 1.00 98.00 95 ASN A O 1
ATOM 705 N N . GLU A 1 96 ? 31.306 -13.414 12.042 1.00 98.00 96 GLU A N 1
ATOM 706 C CA . GLU A 1 96 ? 32.624 -12.941 12.455 1.00 98.00 96 GLU A CA 1
ATOM 707 C C . GLU A 1 96 ? 33.541 -12.859 11.228 1.00 98.00 96 GLU A C 1
ATOM 709 O O . GLU A 1 96 ? 33.726 -13.852 10.524 1.00 98.00 96 GLU A O 1
ATOM 714 N N . VAL A 1 97 ? 34.108 -11.687 10.946 1.00 98.19 97 VAL A N 1
ATOM 715 C CA . VAL A 1 97 ? 34.999 -11.449 9.803 1.00 98.19 97 VAL A CA 1
ATOM 716 C C . VAL A 1 97 ? 36.331 -10.915 10.302 1.00 98.19 97 VAL A C 1
ATOM 718 O O . VAL A 1 97 ? 36.389 -9.946 11.055 1.00 98.19 97 VAL A O 1
ATOM 721 N N . TYR A 1 98 ? 37.418 -11.537 9.859 1.00 97.81 98 TYR A N 1
ATOM 722 C CA . TYR A 1 98 ? 38.774 -11.185 10.268 1.00 97.81 98 TYR A CA 1
ATOM 723 C C . TYR A 1 98 ? 39.592 -10.769 9.055 1.00 97.81 98 TYR A C 1
ATOM 725 O O . TYR A 1 98 ? 39.614 -11.498 8.063 1.00 97.81 98 TYR A O 1
ATOM 733 N N . VAL A 1 99 ? 40.286 -9.635 9.153 1.00 97.62 99 VAL A N 1
ATOM 734 C CA . VAL A 1 99 ? 41.183 -9.109 8.116 1.00 97.62 99 VAL A CA 1
ATOM 735 C C . VAL A 1 99 ? 42.600 -8.989 8.670 1.00 97.62 99 VAL A C 1
ATOM 737 O O . VAL A 1 99 ? 42.807 -8.478 9.774 1.00 97.62 99 VAL A O 1
ATOM 740 N N . ARG A 1 100 ? 43.578 -9.450 7.887 1.00 96.38 100 ARG A N 1
ATOM 741 C CA . ARG A 1 100 ? 45.016 -9.287 8.148 1.00 96.38 100 ARG A CA 1
ATOM 742 C C . ARG A 1 100 ? 45.710 -8.731 6.912 1.00 96.38 100 ARG A C 1
ATOM 744 O O . ARG A 1 100 ? 45.269 -8.983 5.791 1.00 96.38 100 ARG A O 1
ATOM 751 N N . CYS A 1 101 ? 46.820 -8.030 7.126 1.00 95.75 101 CYS A N 1
ATOM 752 C CA . CYS A 1 101 ? 47.654 -7.485 6.059 1.00 95.75 101 CYS A CA 1
ATOM 753 C C . CYS A 1 101 ? 49.141 -7.714 6.351 1.00 95.75 101 CYS A C 1
ATOM 755 O O . CYS A 1 101 ? 49.554 -7.723 7.509 1.00 95.75 101 CYS A O 1
ATOM 757 N N . THR A 1 102 ? 49.966 -7.855 5.311 1.00 95.81 102 THR A N 1
ATOM 758 C CA . THR A 1 102 ? 51.419 -8.077 5.456 1.00 95.81 102 THR A CA 1
ATOM 759 C C . THR A 1 102 ? 52.159 -6.931 6.143 1.00 95.81 102 THR A C 1
ATOM 761 O O . THR A 1 102 ? 53.212 -7.173 6.721 1.00 95.81 102 THR A O 1
ATOM 764 N N . SER A 1 103 ? 51.632 -5.702 6.097 1.00 92.19 103 SER A N 1
ATOM 765 C CA . SER A 1 103 ? 52.205 -4.539 6.793 1.00 92.19 103 SER A CA 1
ATOM 766 C C . SER A 1 103 ? 52.088 -4.630 8.318 1.00 92.19 103 SER A C 1
ATOM 768 O O . SER A 1 103 ? 52.791 -3.922 9.029 1.00 92.19 103 SER A O 1
ATOM 770 N N . ALA A 1 104 ? 51.203 -5.490 8.832 1.00 89.12 104 ALA A N 1
ATOM 771 C CA . ALA A 1 104 ? 50.981 -5.683 10.260 1.00 89.12 104 ALA A CA 1
ATOM 772 C C . ALA A 1 104 ? 50.508 -7.118 10.546 1.00 89.12 104 ALA A C 1
ATOM 774 O O . ALA A 1 104 ? 49.332 -7.337 10.845 1.00 89.12 104 ALA A O 1
ATOM 775 N N . PRO A 1 105 ? 51.404 -8.116 10.447 1.00 83.75 105 PRO A N 1
ATOM 776 C CA . PRO A 1 105 ? 51.031 -9.530 10.512 1.00 83.75 105 PRO A CA 1
ATOM 777 C C . PRO A 1 105 ? 50.397 -9.930 11.854 1.00 83.75 105 PRO A C 1
ATOM 779 O O . PRO A 1 105 ? 49.528 -10.805 11.885 1.00 83.75 105 PRO A O 1
ATOM 782 N N . ASP A 1 106 ? 50.776 -9.252 12.940 1.00 86.94 106 ASP A N 1
ATOM 783 C CA . ASP A 1 106 ? 50.270 -9.506 14.293 1.00 86.94 106 ASP A CA 1
ATOM 784 C C . ASP A 1 106 ? 48.930 -8.811 14.583 1.00 86.94 106 ASP A C 1
ATOM 786 O O . ASP A 1 106 ? 48.235 -9.179 15.532 1.00 86.94 106 ASP A O 1
ATOM 790 N N . PHE A 1 107 ? 48.525 -7.839 13.759 1.00 91.88 107 PHE A N 1
ATOM 791 C CA . PHE A 1 107 ? 47.262 -7.125 13.923 1.00 91.88 107 PHE A CA 1
ATOM 792 C C . PHE A 1 107 ? 46.119 -7.850 13.201 1.00 91.88 107 PHE A C 1
ATOM 794 O O . PHE A 1 107 ? 46.252 -8.267 12.050 1.00 91.88 107 PHE A O 1
ATOM 801 N N . VAL A 1 108 ? 44.967 -7.964 13.868 1.00 94.25 108 VAL A N 1
ATOM 802 C CA . VAL A 1 108 ? 43.725 -8.478 13.275 1.00 94.25 108 VAL A CA 1
ATOM 803 C C . VAL A 1 108 ? 42.657 -7.419 13.384 1.00 94.25 108 VAL A C 1
ATOM 805 O O . VAL A 1 108 ? 42.254 -7.052 14.487 1.00 94.25 108 VAL A O 1
ATOM 808 N N . LEU A 1 109 ? 42.147 -6.986 12.239 1.00 95.62 109 LEU A N 1
ATOM 809 C CA . LEU A 1 109 ? 40.911 -6.230 12.212 1.00 95.62 109 LEU A CA 1
ATOM 810 C C . LEU A 1 109 ? 39.742 -7.214 12.314 1.00 95.62 109 LEU A C 1
ATOM 812 O O . LEU A 1 109 ? 39.570 -8.076 11.452 1.00 95.62 109 LEU A O 1
ATOM 816 N N . HIS A 1 110 ? 38.954 -7.085 13.378 1.00 96.00 110 HIS A N 1
ATOM 817 C CA . HIS A 1 110 ? 37.780 -7.911 13.641 1.00 96.00 110 HIS A CA 1
ATOM 818 C C . HIS A 1 110 ? 36.500 -7.116 13.367 1.00 96.00 110 HIS A C 1
ATOM 820 O O . HIS A 1 110 ? 36.281 -6.053 13.948 1.00 96.00 110 HIS A O 1
ATOM 826 N N . LEU A 1 111 ? 35.667 -7.629 12.464 1.00 97.62 111 LEU A N 1
ATOM 827 C CA . LEU A 1 111 ? 34.407 -7.035 12.034 1.00 97.62 111 LEU A CA 1
ATOM 828 C C . LEU A 1 111 ? 33.259 -8.018 12.269 1.00 97.62 111 LEU A C 1
ATOM 830 O O . LEU A 1 111 ? 33.414 -9.225 12.099 1.00 97.62 111 LEU A O 1
ATOM 834 N N . ARG A 1 112 ? 32.093 -7.485 12.634 1.00 98.06 112 ARG A N 1
ATOM 835 C CA . ARG A 1 112 ? 30.860 -8.246 12.852 1.00 98.06 112 ARG A CA 1
ATOM 836 C C . ARG A 1 112 ? 29.776 -7.779 11.897 1.00 98.06 112 ARG A C 1
ATOM 838 O O . ARG A 1 112 ? 29.511 -6.580 11.811 1.00 98.06 112 ARG A O 1
ATOM 845 N N . TYR A 1 113 ? 29.120 -8.724 11.230 1.00 98.44 113 TYR A N 1
ATOM 846 C CA . TYR A 1 113 ? 27.999 -8.447 10.333 1.00 98.44 113 TYR A CA 1
ATOM 847 C C . TYR A 1 113 ? 26.810 -9.358 10.609 1.00 98.44 113 TYR A C 1
ATOM 849 O O . TYR A 1 113 ? 26.965 -10.567 10.770 1.00 98.44 113 TYR A O 1
ATOM 857 N N . ARG A 1 114 ? 25.596 -8.811 10.599 1.00 97.38 114 ARG A N 1
ATOM 858 C CA . ARG A 1 114 ? 24.370 -9.597 10.800 1.00 97.38 114 ARG A CA 1
ATOM 859 C C . ARG A 1 114 ? 23.281 -9.153 9.835 1.00 97.38 114 ARG A C 1
ATOM 861 O O . ARG A 1 114 ? 22.990 -7.962 9.760 1.00 97.38 114 ARG A O 1
ATOM 868 N N . ALA A 1 115 ? 22.670 -10.096 9.124 1.00 96.44 115 ALA A N 1
ATOM 869 C CA . ALA A 1 115 ? 21.512 -9.811 8.285 1.00 96.44 115 ALA A CA 1
ATOM 870 C C . ALA A 1 115 ? 20.275 -9.490 9.141 1.00 96.44 115 ALA A C 1
ATOM 872 O O . ALA A 1 115 ? 20.028 -10.119 10.170 1.00 96.44 115 ALA A O 1
ATOM 873 N N . LEU A 1 116 ? 19.491 -8.503 8.714 1.00 95.44 116 LEU A N 1
ATOM 874 C CA . LEU A 1 116 ? 18.204 -8.182 9.329 1.00 95.44 116 LEU A CA 1
ATOM 875 C C . LEU A 1 116 ? 17.139 -9.255 9.031 1.00 95.44 116 LEU A C 1
ATOM 877 O O . LEU A 1 116 ? 17.202 -9.917 7.992 1.00 95.44 116 LEU A O 1
ATOM 881 N N . PRO A 1 117 ? 16.119 -9.422 9.892 1.00 90.44 117 PRO A N 1
ATOM 882 C CA . PRO A 1 117 ? 14.994 -10.302 9.595 1.00 90.44 117 PRO A CA 1
ATOM 883 C C . PRO A 1 117 ? 14.127 -9.763 8.449 1.00 90.44 117 PRO A C 1
ATOM 885 O O . PRO A 1 117 ? 13.981 -8.555 8.257 1.00 90.44 117 PRO A O 1
ATOM 888 N N . THR A 1 118 ? 13.497 -10.674 7.701 1.00 83.19 118 THR A N 1
ATOM 889 C CA . THR A 1 118 ? 12.374 -10.312 6.823 1.00 83.19 118 THR A CA 1
ATOM 890 C C . THR A 1 118 ? 11.109 -10.283 7.669 1.00 83.19 118 THR A C 1
ATOM 892 O O . THR A 1 118 ? 10.524 -11.325 7.928 1.00 83.19 118 THR A O 1
ATOM 895 N N . VAL A 1 119 ? 10.699 -9.096 8.104 1.00 75.81 119 VAL A N 1
ATOM 896 C CA . VAL A 1 119 ? 9.609 -8.915 9.073 1.00 75.81 119 VAL A CA 1
ATOM 897 C C . VAL A 1 119 ? 8.251 -9.026 8.382 1.00 75.81 119 VAL A C 1
ATOM 899 O O . VAL A 1 119 ? 7.904 -8.173 7.558 1.00 75.81 119 VAL A O 1
ATOM 902 N N . ARG A 1 120 ? 7.472 -10.070 8.692 1.00 73.06 120 ARG A N 1
ATOM 903 C CA . ARG A 1 120 ? 6.079 -10.217 8.227 1.00 73.06 120 ARG A CA 1
ATOM 904 C C . ARG A 1 120 ? 5.142 -10.740 9.332 1.00 73.06 120 ARG A C 1
ATOM 906 O O . ARG A 1 120 ? 4.394 -11.685 9.065 1.00 73.06 120 ARG A O 1
ATOM 913 N N . PRO A 1 121 ? 5.118 -10.119 10.529 1.00 75.31 121 PRO A N 1
ATOM 914 C CA . PRO A 1 121 ? 4.255 -10.569 11.607 1.00 75.31 121 PRO A CA 1
ATOM 915 C C . PRO A 1 121 ? 2.790 -10.463 11.191 1.00 75.31 121 PRO A C 1
ATOM 917 O O . PRO A 1 121 ? 2.390 -9.586 10.403 1.00 75.31 121 PRO A O 1
ATOM 920 N N . ARG A 1 122 ? 2.008 -11.406 11.716 1.00 83.19 122 ARG A N 1
ATOM 921 C CA . ARG A 1 122 ? 0.566 -11.509 11.486 1.00 83.19 122 ARG A CA 1
ATOM 922 C C . ARG A 1 122 ? -0.160 -10.337 12.148 1.00 83.19 122 ARG A C 1
ATOM 924 O O . ARG A 1 122 ? 0.406 -9.649 12.989 1.00 83.19 122 ARG A O 1
ATOM 931 N N . PHE A 1 123 ? -1.395 -10.082 11.728 1.00 93.56 123 PHE A N 1
ATOM 932 C CA . PHE A 1 123 ? -2.231 -9.056 12.346 1.00 93.56 123 PHE A CA 1
ATOM 933 C C . PHE A 1 123 ? -3.165 -9.674 13.397 1.00 93.56 123 PHE A C 1
ATOM 935 O O . PHE A 1 123 ? -3.702 -10.751 13.132 1.00 93.56 123 PHE A O 1
ATOM 942 N N . PRO A 1 124 ? -3.448 -8.971 14.508 1.00 96.31 124 PRO A N 1
ATOM 943 C CA . PRO A 1 124 ? -2.832 -7.714 14.936 1.00 96.31 124 PRO A CA 1
ATOM 944 C C . PRO A 1 124 ? -1.354 -7.842 15.309 1.00 96.31 124 PRO A C 1
ATOM 946 O O . PRO A 1 124 ? -0.940 -8.851 15.864 1.00 96.31 124 PRO A O 1
ATOM 949 N N . ARG A 1 125 ? -0.578 -6.792 15.021 1.00 95.88 125 ARG A N 1
ATOM 950 C CA . ARG A 1 125 ? 0.833 -6.708 15.410 1.00 95.88 125 ARG A CA 1
ATOM 951 C C . ARG A 1 125 ? 0.951 -6.031 16.759 1.00 95.88 125 ARG A C 1
ATOM 953 O O . ARG A 1 125 ? 0.361 -4.970 16.972 1.00 95.88 125 ARG A O 1
ATOM 960 N N . THR A 1 126 ? 1.747 -6.606 17.639 1.00 95.88 126 THR A N 1
ATOM 961 C CA . THR A 1 126 ? 1.862 -6.149 19.026 1.00 95.88 126 THR A CA 1
ATOM 962 C C . THR A 1 126 ? 3.196 -5.464 19.281 1.00 95.88 126 THR A C 1
ATOM 964 O O . THR A 1 126 ? 4.249 -5.903 18.818 1.00 95.88 126 THR A O 1
ATOM 967 N N . GLY A 1 127 ? 3.146 -4.350 20.001 1.00 95.44 127 GLY A N 1
ATOM 968 C CA . GLY A 1 127 ? 4.306 -3.559 20.381 1.00 95.44 127 GLY A CA 1
ATOM 969 C C . GLY A 1 127 ? 4.492 -3.506 21.892 1.00 95.44 127 GLY A C 1
ATOM 970 O O . GLY A 1 127 ? 3.573 -3.795 22.656 1.00 95.44 127 GLY A O 1
ATOM 971 N N . ASN A 1 128 ? 5.688 -3.124 22.323 1.00 95.19 128 ASN A N 1
ATOM 972 C CA . ASN A 1 128 ? 5.994 -2.816 23.712 1.00 95.19 128 ASN A CA 1
ATOM 973 C C . ASN A 1 128 ? 7.136 -1.797 23.784 1.00 95.19 128 ASN A C 1
ATOM 975 O O . ASN A 1 128 ? 8.216 -2.038 23.233 1.00 95.19 128 ASN A O 1
ATOM 979 N N . LEU A 1 129 ? 6.923 -0.710 24.522 1.00 93.75 129 LEU A N 1
ATOM 980 C CA . LEU A 1 129 ? 7.945 0.281 24.839 1.00 93.75 129 LEU A CA 1
ATOM 981 C C . LEU A 1 129 ? 8.548 0.003 26.226 1.00 93.75 129 LEU A C 1
ATOM 983 O O . LEU A 1 129 ? 7.835 -0.109 27.217 1.00 93.75 129 LEU A O 1
ATOM 987 N N . TRP A 1 130 ? 9.875 -0.124 26.301 1.00 92.44 130 TRP A N 1
ATOM 988 C CA . TRP A 1 130 ? 10.651 -0.329 27.533 1.00 92.44 130 TRP A CA 1
ATOM 989 C C . TRP A 1 130 ? 10.114 -1.452 28.448 1.00 92.44 130 TRP A C 1
ATOM 991 O O . TRP A 1 130 ? 9.541 -2.430 27.985 1.00 92.44 130 TRP A O 1
ATOM 1001 N N . GLY A 1 131 ? 10.426 -1.415 29.750 1.00 89.06 131 GLY A N 1
ATOM 1002 C CA . GLY A 1 131 ? 9.836 -2.323 30.746 1.00 89.06 131 GLY A CA 1
ATOM 1003 C C . GLY A 1 131 ? 10.021 -3.826 30.488 1.00 89.06 131 GLY A C 1
ATOM 1004 O O . GLY A 1 131 ? 9.176 -4.629 30.862 1.00 89.06 131 GLY A O 1
ATOM 1005 N N . THR A 1 132 ? 11.143 -4.253 29.894 1.00 90.81 132 THR A N 1
ATOM 1006 C CA . THR A 1 132 ? 11.398 -5.679 29.590 1.00 90.81 132 THR A CA 1
ATOM 1007 C C . THR A 1 132 ? 11.202 -6.608 30.797 1.00 90.81 132 THR A C 1
ATOM 1009 O O . THR A 1 132 ? 10.748 -7.736 30.635 1.00 90.81 132 THR A O 1
ATOM 1012 N N . ARG A 1 133 ? 11.497 -6.143 32.021 1.00 88.88 133 ARG A N 1
ATOM 1013 C CA . ARG A 1 133 ? 11.378 -6.951 33.252 1.00 88.88 133 ARG A CA 1
ATOM 1014 C C . ARG A 1 133 ? 9.934 -7.314 33.609 1.00 88.88 133 ARG A C 1
ATOM 1016 O O . ARG A 1 133 ? 9.704 -8.227 34.399 1.00 88.88 133 ARG A O 1
ATOM 1023 N N . GLN A 1 134 ? 8.974 -6.585 33.057 1.00 88.12 134 GLN A N 1
ATOM 1024 C CA . GLN A 1 134 ? 7.556 -6.716 33.329 1.00 88.12 134 GLN A CA 1
ATOM 1025 C C . GLN A 1 134 ? 6.953 -7.812 32.457 1.00 88.12 134 GLN A C 1
ATOM 1027 O O . GLN A 1 134 ? 5.984 -8.433 32.875 1.00 88.12 134 GLN A O 1
ATOM 1032 N N . ILE A 1 135 ? 7.561 -8.101 31.307 1.00 90.56 135 ILE A N 1
ATOM 1033 C CA . ILE A 1 135 ? 7.131 -9.128 30.348 1.00 90.56 135 ILE A CA 1
ATOM 1034 C C . ILE A 1 135 ? 8.080 -10.338 30.306 1.00 90.56 135 ILE A C 1
ATOM 1036 O O . ILE A 1 135 ? 7.711 -11.396 29.807 1.00 90.56 135 ILE A O 1
ATOM 1040 N N . TYR A 1 136 ? 9.287 -10.219 30.865 1.00 92.56 136 TYR A N 1
ATOM 1041 C CA . TYR A 1 136 ? 10.272 -11.295 30.954 1.00 92.56 136 TYR A CA 1
ATOM 1042 C C . TYR A 1 136 ? 11.118 -11.173 32.226 1.00 92.56 136 TYR A C 1
ATOM 1044 O O . TYR A 1 136 ? 11.685 -10.123 32.521 1.00 92.56 136 TYR A O 1
ATOM 1052 N N . GLY A 1 137 ? 11.233 -12.258 32.991 1.00 89.25 137 GLY A N 1
ATOM 1053 C CA . GLY A 1 137 ? 11.993 -12.264 34.238 1.00 89.25 137 GLY A CA 1
ATOM 1054 C C . GLY A 1 137 ? 11.766 -13.533 35.062 1.00 89.25 137 GLY A C 1
ATOM 1055 O O . GLY A 1 137 ? 11.216 -14.503 34.550 1.00 89.25 137 GLY A O 1
ATOM 1056 N N . PRO A 1 138 ? 12.134 -13.545 36.357 1.00 86.44 138 PRO A N 1
ATOM 1057 C CA . PRO A 1 138 ? 12.045 -14.744 37.201 1.00 86.44 138 PRO A CA 1
ATOM 1058 C C . PRO A 1 138 ? 10.662 -15.412 37.237 1.00 86.44 138 PRO A C 1
ATOM 1060 O O . PRO A 1 138 ? 10.574 -16.622 37.408 1.00 86.44 138 PRO A O 1
ATOM 1063 N N . ASN A 1 139 ? 9.595 -14.630 37.045 1.00 87.50 139 ASN A N 1
ATOM 1064 C CA . ASN A 1 139 ? 8.209 -15.097 37.117 1.00 87.50 139 ASN A CA 1
ATOM 1065 C C . ASN A 1 139 ? 7.528 -15.222 35.742 1.00 87.50 139 ASN A C 1
ATOM 1067 O O . ASN A 1 139 ? 6.353 -15.577 35.691 1.00 87.50 139 ASN A O 1
ATOM 1071 N N . LYS A 1 140 ? 8.215 -14.886 34.639 1.00 92.06 140 LYS A N 1
ATOM 1072 C CA . LYS A 1 140 ? 7.642 -14.881 33.282 1.00 92.06 140 LYS A CA 1
ATOM 1073 C C . LYS A 1 140 ? 8.644 -15.449 32.280 1.00 92.06 140 LYS A C 1
ATOM 1075 O O . LYS A 1 140 ? 9.717 -14.861 32.111 1.00 92.06 140 LYS A O 1
ATOM 1080 N N . PRO A 1 141 ? 8.323 -16.578 31.630 1.00 93.00 141 PRO A N 1
ATOM 1081 C CA . PRO A 1 141 ? 9.244 -17.230 30.716 1.00 93.00 141 PRO A CA 1
ATOM 1082 C C . PRO A 1 141 ? 9.366 -16.435 29.406 1.00 93.00 141 PRO A C 1
ATOM 1084 O O . PRO A 1 141 ? 8.566 -15.543 29.124 1.00 93.00 141 PRO A O 1
ATOM 1087 N N . LEU A 1 142 ? 10.378 -16.746 28.596 1.00 93.44 142 LEU A N 1
ATOM 1088 C CA . LEU A 1 142 ? 10.668 -16.005 27.361 1.00 93.44 142 LEU A CA 1
ATOM 1089 C C . LEU A 1 142 ? 9.531 -16.119 26.328 1.00 93.44 142 LEU A C 1
ATOM 1091 O O . LEU A 1 142 ? 9.307 -15.199 25.550 1.00 93.44 142 LEU A O 1
ATOM 1095 N N . GLU A 1 143 ? 8.775 -17.215 26.368 1.00 93.88 143 GLU A N 1
ATOM 1096 C CA . GLU A 1 143 ? 7.559 -17.467 25.593 1.00 93.88 143 GLU A CA 1
ATOM 1097 C C . GLU A 1 143 ? 6.488 -16.395 25.823 1.00 93.88 143 GLU A C 1
ATOM 1099 O O . GLU A 1 143 ? 5.727 -16.087 24.910 1.00 93.88 143 GLU A O 1
ATOM 1104 N N . HIS A 1 144 ? 6.447 -15.783 27.012 1.00 93.50 144 HIS A N 1
ATOM 1105 C CA . HIS A 1 144 ? 5.537 -14.671 27.286 1.00 93.50 144 HIS A CA 1
ATOM 1106 C C . HIS A 1 144 ? 5.932 -13.423 26.493 1.00 93.50 144 HIS A C 1
ATOM 1108 O O . HIS A 1 144 ? 5.086 -12.810 25.850 1.00 93.50 144 HIS A O 1
ATOM 1114 N N . ALA A 1 145 ? 7.226 -13.093 26.462 1.00 95.00 145 ALA A N 1
ATOM 1115 C CA . ALA A 1 145 ? 7.751 -11.987 25.662 1.00 95.00 145 ALA A CA 1
ATOM 1116 C C . ALA A 1 145 ? 7.707 -12.258 24.147 1.00 95.00 145 ALA A C 1
ATOM 1118 O O . ALA A 1 145 ? 7.652 -11.312 23.364 1.00 95.00 145 ALA A O 1
ATOM 1119 N N . ALA A 1 146 ? 7.696 -13.528 23.725 1.00 94.62 146 ALA A N 1
ATOM 1120 C CA . ALA A 1 146 ? 7.589 -13.923 22.316 1.00 94.62 146 ALA A CA 1
ATOM 1121 C C . ALA A 1 146 ? 6.247 -13.546 21.674 1.00 94.62 146 ALA A C 1
ATOM 1123 O O . ALA A 1 146 ? 6.158 -13.482 20.451 1.00 94.62 146 ALA A O 1
ATOM 1124 N N . ARG A 1 147 ? 5.228 -13.258 22.491 1.00 93.38 147 ARG A N 1
ATOM 1125 C CA . ARG A 1 147 ? 3.916 -12.775 22.043 1.00 93.38 147 ARG A CA 1
ATOM 1126 C C . ARG A 1 147 ? 3.958 -11.350 21.492 1.00 93.38 147 ARG A C 1
ATOM 1128 O O . ARG A 1 147 ? 2.991 -10.949 20.866 1.00 93.38 147 ARG A O 1
ATOM 1135 N N . ILE A 1 148 ? 5.035 -10.606 21.757 1.00 95.06 148 ILE A N 1
ATOM 1136 C CA . ILE A 1 148 ? 5.230 -9.228 21.304 1.00 95.06 148 ILE A CA 1
ATOM 1137 C C . ILE A 1 148 ? 6.104 -9.219 20.048 1.00 95.06 148 ILE A C 1
ATOM 1139 O O . ILE A 1 148 ? 7.218 -9.751 20.067 1.00 95.06 148 ILE A O 1
ATOM 1143 N N . ASP A 1 149 ? 5.621 -8.573 18.987 1.00 95.94 149 ASP A N 1
ATOM 1144 C CA . ASP A 1 149 ? 6.280 -8.524 17.676 1.00 95.94 149 ASP A CA 1
ATOM 1145 C C . ASP A 1 149 ? 7.304 -7.386 17.541 1.00 95.94 149 ASP A C 1
ATOM 1147 O O . ASP A 1 149 ? 8.233 -7.484 16.739 1.00 95.94 149 ASP A O 1
ATOM 1151 N N . LEU A 1 150 ? 7.153 -6.305 18.311 1.00 97.25 150 LEU A N 1
ATOM 1152 C CA . LEU A 1 150 ? 8.066 -5.161 18.326 1.00 97.25 150 LEU A CA 1
ATOM 1153 C C . LEU A 1 150 ? 8.406 -4.748 19.757 1.00 97.25 150 LEU A C 1
ATOM 1155 O O . LEU A 1 150 ? 7.553 -4.267 20.496 1.00 97.25 150 LEU A O 1
ATOM 1159 N N . HIS A 1 151 ? 9.679 -4.865 20.124 1.00 97.00 151 HIS A N 1
ATOM 1160 C CA . HIS A 1 151 ? 10.201 -4.370 21.396 1.00 97.00 151 HIS A CA 1
ATOM 1161 C C . HIS A 1 151 ? 11.049 -3.120 21.165 1.00 97.00 151 HIS A C 1
ATOM 1163 O O . HIS A 1 151 ? 12.109 -3.196 20.539 1.00 97.00 151 HIS A O 1
ATOM 1169 N N . LEU A 1 152 ? 10.616 -1.980 21.700 1.00 96.50 152 LEU A N 1
ATOM 1170 C CA . LEU A 1 152 ? 11.352 -0.717 21.658 1.00 96.50 152 LEU A CA 1
ATOM 1171 C C . LEU A 1 152 ? 12.086 -0.482 22.977 1.00 96.50 152 LEU A C 1
ATOM 1173 O O . LEU A 1 152 ? 11.511 -0.606 24.055 1.00 96.50 152 LEU A O 1
ATOM 1177 N N . GLY A 1 153 ? 13.379 -0.164 22.904 1.00 94.00 153 GLY A N 1
ATOM 1178 C CA . GLY A 1 153 ? 14.211 0.047 24.091 1.00 94.00 153 GLY A CA 1
ATOM 1179 C C . GLY A 1 153 ? 14.330 -1.180 24.996 1.00 94.00 153 GLY A C 1
ATOM 1180 O O . GLY A 1 153 ? 14.384 -1.069 26.223 1.00 94.00 153 GLY A O 1
ATOM 1181 N N . ALA A 1 154 ? 14.370 -2.365 24.389 1.00 91.25 154 ALA A N 1
ATOM 1182 C CA . ALA A 1 154 ? 14.455 -3.625 25.108 1.00 91.25 154 ALA A CA 1
ATOM 1183 C C . ALA A 1 154 ? 15.811 -3.800 25.815 1.00 91.25 154 ALA A C 1
ATOM 1185 O O . ALA A 1 154 ? 16.851 -3.326 25.352 1.00 91.25 154 ALA A O 1
ATOM 1186 N N . SER A 1 155 ? 15.806 -4.546 26.922 1.00 91.12 155 SER A N 1
ATOM 1187 C CA . SER A 1 155 ? 16.996 -4.837 27.740 1.00 91.12 155 SER A CA 1
ATOM 1188 C C . SER A 1 155 ? 17.336 -6.332 27.831 1.00 91.12 155 SER A C 1
ATOM 1190 O O . SER A 1 155 ? 17.967 -6.769 28.793 1.00 91.12 155 SER A O 1
ATOM 1192 N N . PHE A 1 156 ? 16.936 -7.113 26.822 1.00 94.50 156 PHE A N 1
ATOM 1193 C CA . PHE A 1 156 ? 17.338 -8.514 26.668 1.00 94.50 156 PHE A CA 1
ATOM 1194 C C . PHE A 1 156 ? 18.845 -8.651 26.425 1.00 94.50 156 PHE A C 1
ATOM 1196 O O . PHE A 1 156 ? 19.474 -7.804 25.786 1.00 94.50 156 PHE A O 1
ATOM 1203 N N . LYS A 1 157 ? 19.415 -9.766 26.875 1.00 94.25 157 LYS A N 1
ATOM 1204 C CA . LYS A 1 157 ? 20.788 -10.162 26.554 1.00 94.25 157 LYS A CA 1
ATOM 1205 C C . LYS A 1 157 ? 20.867 -10.815 25.163 1.00 94.25 157 LYS A C 1
ATOM 1207 O O . LYS A 1 157 ? 19.870 -11.375 24.698 1.00 94.25 157 LYS A O 1
ATOM 1212 N N . PRO A 1 158 ? 22.033 -10.814 24.488 1.00 94.81 158 PRO A N 1
ATOM 1213 C CA . PRO A 1 158 ? 22.180 -11.392 23.147 1.00 94.81 158 PRO A CA 1
ATOM 1214 C C . PRO A 1 158 ? 21.701 -12.849 23.017 1.00 94.81 158 PRO A C 1
ATOM 1216 O O . PRO A 1 158 ? 21.041 -13.214 22.046 1.00 94.81 158 PRO A O 1
ATOM 1219 N N . GLU A 1 159 ? 21.995 -13.705 23.993 1.00 94.38 159 GLU A N 1
ATOM 1220 C CA . GLU A 1 159 ? 21.548 -15.100 24.037 1.00 94.38 159 GLU A CA 1
ATOM 1221 C C . GLU A 1 159 ? 20.030 -15.244 24.213 1.00 94.38 159 GLU A C 1
ATOM 1223 O O . GLU A 1 159 ? 19.425 -16.170 23.667 1.00 94.38 159 GLU A O 1
ATOM 1228 N N . GLU A 1 160 ? 19.404 -14.309 24.927 1.00 95.62 160 GLU A N 1
ATOM 1229 C CA . GLU A 1 160 ? 17.953 -14.255 25.103 1.00 95.62 160 GLU A CA 1
ATOM 1230 C C . GLU A 1 160 ? 17.291 -13.837 23.791 1.00 95.62 160 GLU A C 1
ATOM 1232 O O . GLU A 1 160 ? 16.345 -14.490 23.364 1.00 95.62 160 GLU A O 1
ATOM 1237 N N . ILE A 1 161 ? 17.853 -12.849 23.085 1.00 95.69 161 ILE A N 1
ATOM 1238 C CA . ILE A 1 161 ? 17.384 -12.431 21.756 1.00 95.69 161 ILE A CA 1
ATOM 1239 C C . ILE A 1 161 ? 17.446 -13.593 20.757 1.00 95.69 161 ILE A C 1
ATOM 1241 O O . ILE A 1 161 ? 16.473 -13.850 20.048 1.00 95.69 161 ILE A O 1
ATOM 1245 N N . ARG A 1 162 ? 18.548 -14.354 20.722 1.00 94.06 162 ARG A N 1
ATOM 1246 C CA . ARG A 1 162 ? 18.665 -15.534 19.843 1.00 94.06 162 ARG A CA 1
ATOM 1247 C C . ARG A 1 162 ? 17.583 -16.574 20.121 1.00 94.06 162 ARG A C 1
ATOM 1249 O O . ARG A 1 162 ? 17.054 -17.173 19.190 1.00 94.06 162 ARG A O 1
ATOM 1256 N N . ARG A 1 163 ? 17.259 -16.813 21.395 1.00 94.50 163 ARG A N 1
ATOM 1257 C CA . ARG A 1 163 ? 16.176 -17.729 21.783 1.00 94.50 163 ARG A CA 1
ATOM 1258 C C . ARG A 1 163 ? 14.806 -17.153 21.440 1.00 94.50 163 ARG A C 1
ATOM 1260 O O . ARG A 1 163 ? 13.965 -17.894 20.944 1.00 94.50 163 ARG A O 1
ATOM 1267 N N . LEU A 1 164 ? 14.608 -15.852 21.638 1.00 94.88 164 LEU A N 1
ATOM 1268 C CA . LEU A 1 164 ? 13.362 -15.162 21.323 1.00 94.88 164 LEU A CA 1
ATOM 1269 C C . LEU A 1 164 ? 13.053 -15.254 19.827 1.00 94.88 164 LEU A C 1
ATOM 1271 O O . LEU A 1 164 ? 11.940 -15.610 19.474 1.00 94.88 164 LEU A O 1
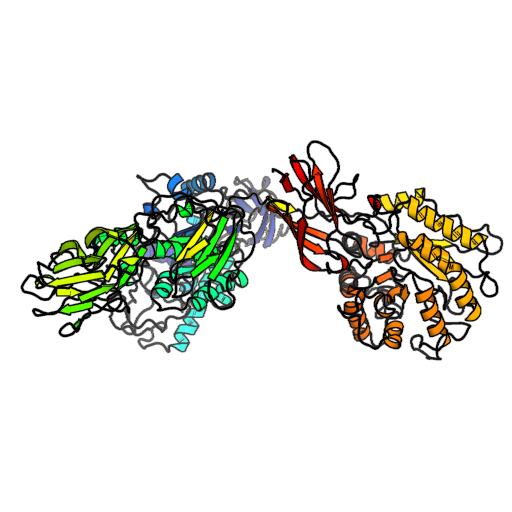ATOM 1275 N N . ARG A 1 165 ? 14.053 -15.081 18.953 1.00 92.50 165 ARG A N 1
ATOM 1276 C CA . ARG A 1 165 ? 13.903 -15.248 17.495 1.00 92.50 165 ARG A CA 1
ATOM 1277 C C . ARG A 1 165 ? 13.532 -16.667 17.061 1.00 92.50 165 ARG A C 1
ATOM 1279 O O . ARG A 1 165 ? 12.938 -16.846 16.007 1.00 92.50 165 ARG A O 1
ATOM 1286 N N . LYS A 1 166 ? 13.857 -17.689 17.859 1.00 91.81 166 LYS A N 1
ATOM 1287 C CA . LYS A 1 166 ? 13.393 -19.063 17.597 1.00 91.81 166 LYS A CA 1
ATOM 1288 C C . LYS A 1 166 ? 11.917 -19.248 17.946 1.00 91.81 166 LYS A C 1
ATOM 1290 O O . LYS A 1 166 ? 11.263 -20.085 17.336 1.00 91.81 166 LYS A O 1
ATOM 1295 N N . LEU A 1 167 ? 11.419 -18.498 18.929 1.00 94.06 167 LEU A N 1
ATOM 1296 C CA . LEU A 1 167 ? 10.019 -18.524 19.358 1.00 94.06 167 LEU A CA 1
ATOM 1297 C C . LEU A 1 167 ? 9.144 -17.621 18.474 1.00 94.06 167 LEU A C 1
ATOM 1299 O O . LEU A 1 167 ? 8.045 -18.015 18.104 1.00 94.06 167 LEU A O 1
ATOM 1303 N N . ASN A 1 168 ? 9.657 -16.445 18.109 1.00 92.81 168 ASN A N 1
ATOM 1304 C CA . ASN A 1 168 ? 9.042 -15.485 17.200 1.00 92.81 168 ASN A CA 1
ATOM 1305 C C . ASN A 1 168 ? 10.074 -15.039 16.139 1.00 92.81 168 ASN A C 1
ATOM 1307 O O . ASN A 1 168 ? 10.851 -14.115 16.389 1.00 92.81 168 ASN A O 1
ATOM 1311 N N . PRO A 1 169 ? 10.113 -15.689 14.960 1.00 89.19 169 PRO A N 1
ATOM 1312 C CA . PRO A 1 169 ? 11.040 -15.339 13.878 1.00 89.19 169 PRO A CA 1
ATOM 1313 C C . PRO A 1 169 ? 10.828 -13.943 13.276 1.00 89.19 169 PRO A C 1
ATOM 1315 O O . PRO A 1 169 ? 11.754 -13.397 12.675 1.00 89.19 169 PRO A O 1
ATOM 1318 N N . ASP A 1 170 ? 9.636 -13.368 13.446 1.00 89.44 170 ASP A N 1
ATOM 1319 C CA . ASP A 1 170 ? 9.248 -12.060 12.913 1.00 89.44 170 ASP A CA 1
ATOM 1320 C C . ASP A 1 170 ? 9.526 -10.901 13.891 1.00 89.44 170 ASP A C 1
ATOM 1322 O O . ASP A 1 170 ? 9.272 -9.743 13.552 1.00 89.44 170 ASP A O 1
ATOM 1326 N N . VAL A 1 171 ? 10.066 -11.188 15.086 1.00 94.12 171 VAL A N 1
ATOM 1327 C CA . VAL A 1 171 ? 10.287 -10.181 16.132 1.00 94.12 171 VAL A CA 1
ATOM 1328 C C . VAL A 1 171 ? 11.308 -9.118 15.718 1.00 94.12 171 VAL A C 1
ATOM 1330 O O . VAL A 1 171 ? 12.420 -9.416 15.257 1.00 94.12 171 VAL A O 1
ATOM 1333 N N . LEU A 1 172 ? 10.947 -7.861 15.967 1.00 96.62 172 LEU A N 1
ATOM 1334 C CA . LEU A 1 172 ? 11.835 -6.710 15.917 1.00 96.62 172 LEU A CA 1
ATOM 1335 C C . LEU A 1 172 ? 12.225 -6.273 17.322 1.00 96.62 172 LEU A C 1
ATOM 1337 O O . LEU A 1 172 ? 11.379 -6.095 18.196 1.00 96.62 172 LEU A O 1
ATOM 1341 N N . ILE A 1 173 ? 13.523 -6.074 17.537 1.00 97.12 173 ILE A N 1
ATOM 1342 C CA . ILE A 1 173 ? 14.058 -5.675 18.839 1.00 97.12 173 ILE A CA 1
ATOM 1343 C C . ILE A 1 173 ? 14.988 -4.494 18.642 1.00 97.12 173 ILE A C 1
ATOM 1345 O O . ILE A 1 173 ? 16.069 -4.632 18.071 1.00 97.12 173 ILE A O 1
ATOM 1349 N N . LEU A 1 174 ? 14.589 -3.332 19.140 1.00 97.88 174 LEU A N 1
ATOM 1350 C CA . LEU A 1 174 ? 15.402 -2.127 19.123 1.00 97.88 174 LEU A CA 1
ATOM 1351 C C . LEU A 1 174 ? 15.968 -1.893 20.523 1.00 97.88 174 LEU A C 1
ATOM 1353 O O . LEU A 1 174 ? 15.262 -1.995 21.529 1.00 97.88 174 LEU A O 1
ATOM 1357 N N . THR A 1 175 ? 17.251 -1.538 20.592 1.00 96.81 175 THR A N 1
ATOM 1358 C CA . THR A 1 175 ? 17.774 -0.890 21.801 1.00 96.81 175 THR A CA 1
ATOM 1359 C C . THR A 1 175 ? 17.265 0.551 21.861 1.00 96.81 175 THR A C 1
ATOM 1361 O O . THR A 1 175 ? 16.574 0.990 20.948 1.00 96.81 175 THR A O 1
ATOM 1364 N N . SER A 1 176 ? 17.582 1.306 22.907 1.00 95.50 176 SER A N 1
ATOM 1365 C CA . SER A 1 176 ? 17.238 2.726 22.957 1.00 95.50 176 SER A CA 1
ATOM 1366 C C . SER A 1 176 ? 18.352 3.585 23.520 1.00 95.50 176 SER A C 1
ATOM 1368 O O . SER A 1 176 ? 19.136 3.145 24.369 1.00 95.50 176 SER A O 1
ATOM 1370 N N . ILE A 1 177 ? 18.361 4.833 23.070 1.00 95.25 177 ILE A N 1
ATOM 1371 C CA . ILE A 1 177 ? 19.052 5.948 23.705 1.00 95.25 177 ILE A CA 1
ATOM 1372 C C . ILE A 1 177 ? 18.084 7.127 23.805 1.00 95.25 177 ILE A C 1
ATOM 1374 O O . ILE A 1 177 ? 17.074 7.166 23.105 1.00 95.25 177 ILE A O 1
ATOM 1378 N N . ASN A 1 178 ? 18.406 8.089 24.658 1.00 93.88 178 ASN A N 1
ATOM 1379 C CA . ASN A 1 178 ? 17.800 9.408 24.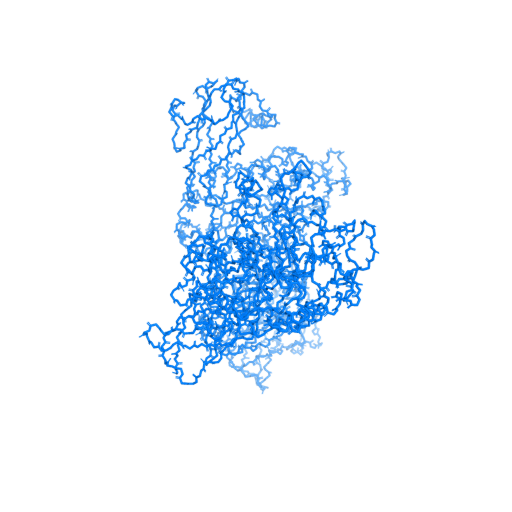582 1.00 93.88 178 ASN A CA 1
ATOM 1380 C C . ASN A 1 178 ? 18.710 10.290 23.723 1.00 93.88 178 ASN A C 1
ATOM 1382 O O . ASN A 1 178 ? 19.920 10.311 23.957 1.00 93.88 178 ASN A O 1
ATOM 1386 N N . THR A 1 179 ? 18.145 10.968 22.726 1.00 92.31 179 THR A N 1
ATOM 1387 C CA . THR A 1 179 ? 18.891 11.811 21.779 1.00 92.31 179 THR A CA 1
ATOM 1388 C C . THR A 1 179 ? 19.520 13.007 22.484 1.00 92.31 179 THR A C 1
ATOM 1390 O O . THR A 1 179 ? 20.682 13.335 22.267 1.00 92.31 179 THR A O 1
ATOM 1393 N N . VAL A 1 180 ? 18.792 13.643 23.400 1.00 94.06 180 VAL A N 1
ATOM 1394 C CA . VAL A 1 180 ? 19.162 14.966 23.922 1.00 94.06 180 VAL A CA 1
ATOM 1395 C C . VAL A 1 180 ? 19.442 14.980 25.419 1.00 94.06 180 VAL A C 1
ATOM 1397 O O . VAL A 1 180 ? 19.715 16.039 25.972 1.00 94.06 180 VAL A O 1
ATOM 1400 N N . GLU A 1 181 ? 19.395 13.842 26.104 1.00 93.88 181 GLU A N 1
ATOM 1401 C CA . GLU A 1 181 ? 19.519 13.781 27.561 1.00 93.88 181 GLU A CA 1
ATOM 1402 C C . GLU A 1 181 ? 20.447 12.658 28.011 1.00 93.88 181 GLU A C 1
ATOM 1404 O O . GLU A 1 181 ? 20.437 11.550 27.470 1.00 93.88 181 GLU A O 1
ATOM 1409 N N . ASN A 1 182 ? 21.249 12.927 29.042 1.00 93.62 182 ASN A N 1
ATOM 1410 C CA . ASN A 1 182 ? 22.096 11.912 29.662 1.00 93.62 182 ASN A CA 1
ATOM 1411 C C . ASN A 1 182 ? 22.514 12.320 31.086 1.00 93.62 182 ASN A C 1
ATOM 1413 O O . ASN A 1 182 ? 22.117 13.359 31.619 1.00 93.62 182 ASN A O 1
ATOM 1417 N N . SER A 1 183 ? 23.327 11.483 31.723 1.00 94.00 183 SER A N 1
ATOM 1418 C CA . SER A 1 183 ? 23.924 11.731 33.034 1.00 94.00 183 SER A CA 1
ATOM 1419 C C . SER A 1 183 ? 25.370 11.227 33.078 1.00 94.00 183 SER A C 1
ATOM 1421 O O . SER A 1 183 ? 25.777 10.395 32.272 1.00 94.00 183 SER A O 1
ATOM 1423 N N . ASN A 1 184 ? 26.150 11.702 34.053 1.00 93.81 184 ASN A N 1
ATOM 1424 C CA . ASN A 1 184 ? 27.539 11.283 34.303 1.00 93.81 184 ASN A CA 1
ATOM 1425 C C . ASN A 1 184 ? 28.541 11.537 33.149 1.00 93.81 184 ASN A C 1
ATOM 1427 O O . ASN A 1 184 ? 29.550 10.842 33.045 1.00 93.81 184 ASN A O 1
ATOM 1431 N N . LEU A 1 185 ? 28.289 12.546 32.314 1.00 94.88 185 LEU A N 1
ATOM 1432 C CA . LEU A 1 185 ? 29.196 13.073 31.283 1.00 94.88 185 LEU A CA 1
ATOM 1433 C C . LEU A 1 185 ? 30.047 14.260 31.787 1.00 94.88 185 LEU A C 1
ATOM 1435 O O . LEU A 1 185 ? 29.719 14.822 32.842 1.00 94.88 185 LEU A O 1
ATOM 1439 N N . PRO A 1 186 ? 31.126 14.646 31.066 1.00 96.50 186 PRO A N 1
ATOM 1440 C CA . PRO A 1 186 ? 31.881 15.872 31.340 1.00 96.50 186 PRO A CA 1
ATOM 1441 C C . PRO A 1 186 ? 30.985 17.116 31.359 1.00 96.50 186 PRO A C 1
ATOM 1443 O O . PRO A 1 186 ? 29.978 17.163 30.660 1.00 96.50 186 PRO A O 1
ATOM 1446 N N . GLU A 1 187 ? 31.360 18.132 32.143 1.00 95.38 187 GLU A N 1
ATOM 1447 C CA . GLU A 1 187 ? 30.504 19.308 32.363 1.00 95.38 187 GLU A CA 1
ATOM 1448 C C . GLU A 1 187 ? 30.102 20.013 31.065 1.00 95.38 187 GLU A C 1
ATOM 1450 O O . GLU A 1 187 ? 28.945 20.388 30.915 1.00 95.38 187 GLU A O 1
ATOM 1455 N N . ASP A 1 188 ? 31.026 20.158 30.112 1.00 95.12 188 ASP A N 1
ATOM 1456 C CA . ASP A 1 188 ? 30.777 20.931 28.890 1.00 95.12 188 ASP A CA 1
ATOM 1457 C C . ASP A 1 188 ? 29.722 20.313 27.950 1.00 95.12 188 ASP A C 1
ATOM 1459 O O . ASP A 1 188 ? 29.267 20.997 27.027 1.00 95.12 188 ASP A O 1
ATOM 1463 N N . TYR A 1 189 ? 29.345 19.048 28.186 1.00 97.44 189 TYR A N 1
ATOM 1464 C CA . TYR A 1 189 ? 28.374 18.308 27.380 1.00 97.44 189 TYR A CA 1
ATOM 1465 C C . TYR A 1 189 ? 26.942 18.712 27.715 1.00 97.44 189 TYR A C 1
ATOM 1467 O O . TYR A 1 189 ? 26.044 18.477 26.909 1.00 97.44 189 TYR A O 1
ATOM 1475 N N . TYR A 1 190 ? 26.704 19.268 28.903 1.00 97.88 190 TYR A N 1
ATOM 1476 C CA . TYR A 1 190 ? 25.368 19.662 29.334 1.00 97.88 190 TYR A CA 1
ATOM 1477 C C . TYR A 1 190 ? 24.977 21.025 28.771 1.00 97.88 190 TYR A C 1
ATOM 1479 O O . TYR A 1 190 ? 25.827 21.870 28.498 1.00 97.88 190 TYR A O 1
ATOM 1487 N N . LEU A 1 191 ? 23.671 21.218 28.595 1.00 97.44 191 LEU A N 1
ATOM 1488 C CA . LEU A 1 191 ? 23.080 22.528 28.372 1.00 97.44 191 LEU A CA 1
ATOM 1489 C C . LEU A 1 191 ? 22.893 23.219 29.724 1.00 97.44 191 LEU A C 1
ATOM 1491 O O . LEU A 1 191 ? 22.362 22.619 30.671 1.00 97.44 191 LEU A O 1
ATOM 1495 N N . HIS A 1 192 ? 23.314 24.476 29.789 1.00 96.94 192 HIS A N 1
ATOM 1496 C CA . HIS A 1 192 ? 23.240 25.296 30.988 1.00 96.94 192 HIS A CA 1
ATOM 1497 C C . HIS A 1 192 ? 22.194 26.396 30.844 1.00 96.94 192 HIS A C 1
ATOM 1499 O O . HIS A 1 192 ? 21.756 26.740 29.743 1.00 96.94 192 HIS A O 1
ATOM 1505 N N . ASP A 1 193 ? 21.760 26.906 31.990 1.00 96.06 193 ASP A N 1
ATOM 1506 C CA . ASP A 1 193 ? 21.100 28.197 32.066 1.00 96.06 193 ASP A CA 1
ATOM 1507 C C . ASP A 1 193 ? 22.118 29.341 32.214 1.00 96.06 193 ASP A C 1
ATOM 1509 O O . ASP A 1 193 ? 23.304 29.109 32.456 1.00 96.06 193 ASP A O 1
ATOM 1513 N N . THR A 1 194 ? 21.646 30.586 32.142 1.00 96.19 194 THR A N 1
ATOM 1514 C CA . THR A 1 194 ? 22.467 31.799 32.329 1.00 96.19 194 THR A CA 1
ATOM 1515 C C . THR A 1 194 ? 23.137 31.915 33.704 1.00 96.19 194 THR A C 1
A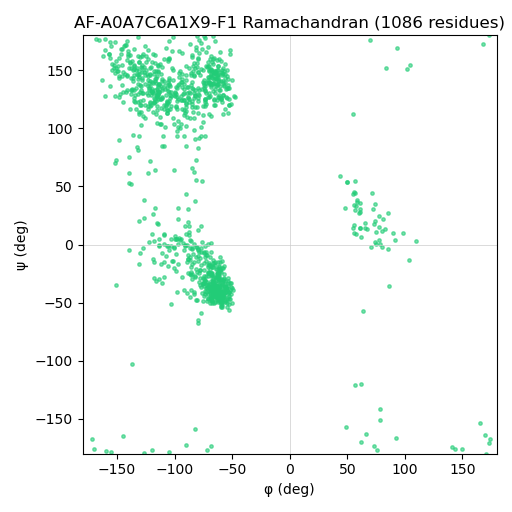TOM 1517 O O . THR A 1 194 ? 23.960 32.801 33.922 1.00 96.19 194 THR A O 1
ATOM 1520 N N . GLU A 1 195 ? 22.768 31.071 34.673 1.00 94.69 195 GLU A N 1
ATOM 1521 C CA . GLU A 1 195 ? 23.412 30.984 35.989 1.00 94.69 195 GLU A CA 1
ATOM 1522 C C . GLU A 1 195 ? 24.470 29.862 36.044 1.00 94.69 195 GLU A C 1
ATOM 1524 O O . GLU A 1 195 ? 25.022 29.579 37.112 1.00 94.69 195 GLU A O 1
ATOM 1529 N N . GLY A 1 196 ? 24.754 29.207 34.913 1.00 93.44 196 GLY A N 1
ATOM 1530 C CA . GLY A 1 196 ? 25.689 28.092 34.801 1.00 93.44 196 GLY A CA 1
ATOM 1531 C C . GLY A 1 196 ? 25.165 26.786 35.402 1.00 93.44 196 GLY A C 1
ATOM 1532 O O . GLY A 1 196 ? 25.954 25.886 35.700 1.00 93.44 196 GLY A O 1
ATOM 1533 N N . LYS A 1 197 ? 23.852 26.649 35.628 1.00 94.56 197 LYS A N 1
ATOM 1534 C CA . LYS A 1 197 ? 23.250 25.420 36.165 1.00 94.56 197 LYS A CA 1
ATOM 1535 C C . LYS A 1 197 ? 22.807 24.506 35.034 1.00 94.56 197 LYS A C 1
ATOM 1537 O O . LYS A 1 197 ? 22.200 24.938 34.063 1.00 94.56 197 LYS A O 1
ATOM 1542 N N . ARG A 1 198 ? 23.061 23.206 35.196 1.00 96.25 198 ARG A N 1
ATOM 1543 C CA . ARG A 1 198 ? 22.564 22.176 34.274 1.00 96.25 198 ARG A CA 1
ATOM 1544 C C . ARG A 1 198 ? 21.042 22.124 34.307 1.00 96.25 198 ARG A C 1
ATOM 1546 O O . ARG A 1 198 ? 20.441 22.168 35.383 1.00 96.25 198 ARG A O 1
ATOM 1553 N N . ILE A 1 199 ? 20.433 21.910 33.151 1.00 95.25 199 ILE A N 1
ATOM 1554 C CA . ILE A 1 199 ? 18.978 21.816 33.039 1.00 95.25 199 ILE A CA 1
ATOM 1555 C C . ILE A 1 199 ? 18.524 20.377 33.302 1.00 95.25 199 ILE A C 1
ATOM 1557 O O . ILE A 1 199 ? 18.756 19.480 32.489 1.00 95.25 199 ILE A O 1
ATOM 1561 N N . GLU A 1 200 ? 17.887 20.156 34.453 1.00 93.06 200 GLU A N 1
ATOM 1562 C CA . GLU A 1 200 ? 17.326 18.862 34.861 1.00 93.06 200 GLU A CA 1
ATOM 1563 C C . GLU A 1 200 ? 15.911 18.676 34.283 1.00 93.06 200 GLU A C 1
ATOM 1565 O O . GLU A 1 200 ? 15.022 19.500 34.505 1.00 93.06 200 GLU A O 1
ATOM 1570 N N . VAL A 1 201 ? 15.708 17.588 33.538 1.00 89.31 201 VAL A N 1
ATOM 1571 C CA . VAL A 1 201 ? 14.477 17.317 32.762 1.00 89.31 201 VAL A CA 1
ATOM 1572 C C . VAL A 1 201 ? 13.748 16.058 33.227 1.00 89.31 201 VAL A C 1
ATOM 1574 O O . VAL A 1 201 ? 12.524 16.025 33.205 1.00 89.31 201 VAL A O 1
ATOM 1577 N N . TRP A 1 202 ? 14.490 15.088 33.763 1.00 85.38 202 TRP A N 1
ATOM 1578 C CA . TRP A 1 202 ? 13.982 13.986 34.586 1.00 85.38 202 TRP A CA 1
ATOM 1579 C C . TRP A 1 202 ? 14.818 13.899 35.865 1.00 85.38 202 TRP A C 1
ATOM 1581 O O . TRP A 1 202 ? 15.934 14.424 35.878 1.00 85.38 202 TRP A O 1
ATOM 1591 N N . PRO A 1 203 ? 14.352 13.246 36.948 1.00 84.00 203 PRO A N 1
ATOM 1592 C CA . PRO A 1 203 ? 15.132 13.161 38.181 1.00 84.00 203 PRO A CA 1
ATOM 1593 C C . PRO A 1 203 ? 16.548 12.606 37.930 1.00 84.00 203 PRO A C 1
ATOM 1595 O O . PRO A 1 203 ? 16.720 11.432 37.603 1.00 84.00 203 PRO A O 1
ATOM 1598 N N . LYS A 1 204 ? 17.565 13.455 38.125 1.00 89.50 204 LYS A N 1
ATOM 1599 C CA . LYS A 1 204 ? 19.003 13.225 37.874 1.00 89.50 204 LYS A CA 1
ATOM 1600 C C . LYS A 1 204 ? 19.414 13.013 36.408 1.00 89.50 204 LYS A C 1
ATOM 1602 O O . LYS A 1 204 ? 20.508 12.502 36.159 1.00 89.50 204 LYS A O 1
ATOM 1607 N N . ILE A 1 205 ? 18.582 13.416 35.455 1.00 92.38 205 ILE A N 1
ATOM 1608 C CA . ILE A 1 205 ? 18.858 13.372 34.014 1.00 92.38 205 ILE A CA 1
ATOM 1609 C C . ILE A 1 205 ? 18.857 14.800 33.472 1.00 92.38 205 ILE A C 1
ATOM 1611 O O . ILE A 1 205 ? 17.953 15.588 33.762 1.00 92.38 205 ILE A O 1
ATOM 1615 N N . TYR A 1 206 ? 19.878 15.129 32.683 1.00 96.06 206 TYR A N 1
ATOM 1616 C CA . TYR A 1 206 ? 20.149 16.495 32.253 1.00 96.06 206 TYR A CA 1
ATOM 1617 C C . TYR A 1 206 ? 20.138 16.615 30.734 1.00 96.06 206 TYR A C 1
ATOM 1619 O O . TYR A 1 206 ? 20.557 15.698 30.023 1.00 96.06 206 TYR A O 1
ATOM 1627 N N . ARG A 1 207 ? 19.694 17.774 30.247 1.00 97.06 207 ARG A N 1
ATOM 1628 C CA . ARG A 1 207 ? 19.729 18.138 28.829 1.00 97.06 207 ARG A CA 1
ATOM 1629 C C . ARG A 1 207 ? 21.183 18.297 28.366 1.00 97.06 207 ARG A C 1
ATOM 1631 O O . ARG A 1 207 ? 21.980 18.953 29.036 1.00 97.06 207 ARG A O 1
ATOM 1638 N N . LEU A 1 208 ? 21.530 17.693 27.235 1.00 97.50 208 LEU A N 1
ATOM 1639 C CA . LEU A 1 208 ? 22.826 17.835 26.575 1.00 97.50 208 LEU A CA 1
ATOM 1640 C C . LEU A 1 208 ? 22.823 19.034 25.634 1.00 97.50 208 LEU A C 1
ATOM 1642 O O . LEU A 1 208 ? 21.790 19.390 25.079 1.00 97.50 208 LEU A O 1
ATOM 1646 N N . ASN A 1 209 ? 23.981 19.641 25.416 1.00 97.50 209 ASN A N 1
ATOM 1647 C CA . ASN A 1 209 ? 24.127 20.762 24.506 1.00 97.50 209 ASN A CA 1
ATOM 1648 C C . ASN A 1 209 ? 24.457 20.280 23.087 1.00 97.50 209 ASN A C 1
ATOM 1650 O O . ASN A 1 209 ? 25.622 20.236 22.688 1.00 97.50 209 ASN A O 1
ATOM 1654 N N . LEU A 1 210 ? 23.426 19.928 22.312 1.00 97.19 210 LEU A N 1
ATOM 1655 C CA . LEU A 1 210 ? 23.626 19.424 20.949 1.00 97.19 210 LEU A CA 1
ATOM 1656 C C . LEU A 1 210 ? 24.011 20.506 19.934 1.00 97.19 210 LEU A C 1
ATOM 1658 O O . LEU A 1 210 ? 24.428 20.162 18.834 1.00 97.19 210 LEU A O 1
ATOM 1662 N N . THR A 1 211 ? 23.998 21.794 20.298 1.00 97.50 211 THR A N 1
ATOM 1663 C CA . THR A 1 211 ? 24.597 22.845 19.445 1.00 97.50 211 THR A CA 1
ATOM 1664 C C . THR A 1 211 ? 26.102 22.623 19.233 1.00 97.50 211 THR A C 1
ATOM 1666 O O . THR A 1 211 ? 26.684 23.093 18.253 1.00 97.50 211 THR A O 1
ATOM 1669 N N . LYS A 1 212 ? 26.741 21.851 20.124 1.00 97.00 212 LYS A N 1
ATOM 1670 C CA . LYS A 1 212 ? 28.147 21.468 20.036 1.00 97.00 212 LYS A CA 1
ATOM 1671 C C . LYS A 1 212 ? 28.292 20.148 19.282 1.00 97.00 212 LYS A C 1
ATOM 1673 O O . LYS A 1 212 ? 27.933 19.079 19.772 1.00 97.00 212 LYS A O 1
ATOM 1678 N N . LYS A 1 213 ? 28.911 20.211 18.102 1.00 96.12 213 LYS A N 1
ATOM 1679 C CA . LYS A 1 213 ? 29.056 19.069 17.184 1.00 96.12 213 LYS A CA 1
ATOM 1680 C C . LYS A 1 213 ? 29.659 17.808 17.825 1.00 96.12 213 LYS A C 1
ATOM 1682 O O . LYS A 1 213 ? 29.160 16.715 17.582 1.00 96.12 213 LYS A O 1
ATOM 1687 N N . TYR A 1 214 ? 30.678 17.947 18.674 1.00 96.38 214 TYR A N 1
ATOM 1688 C CA . TYR A 1 214 ? 31.317 16.798 19.333 1.00 96.38 214 TYR A CA 1
ATOM 1689 C C . TYR A 1 214 ? 30.404 16.111 20.368 1.00 96.38 214 TYR A C 1
ATOM 1691 O O . TYR A 1 214 ? 30.554 14.919 20.622 1.00 96.38 214 TYR A O 1
ATOM 1699 N N . VAL A 1 215 ? 29.431 16.831 20.943 1.00 97.50 215 VAL A N 1
ATOM 1700 C CA . VAL A 1 215 ? 28.414 16.254 21.841 1.00 97.50 215 VAL A CA 1
ATOM 1701 C C . VAL A 1 215 ? 27.418 15.419 21.030 1.00 97.50 215 VAL A C 1
ATOM 1703 O O . VAL A 1 215 ? 27.081 14.305 21.428 1.00 97.50 215 VAL A O 1
ATOM 1706 N N . ALA A 1 216 ? 27.010 15.907 19.853 1.00 97.06 216 ALA A N 1
ATOM 1707 C CA . ALA A 1 216 ? 26.195 15.140 18.908 1.00 97.06 216 ALA A CA 1
ATOM 1708 C C . ALA A 1 216 ? 26.933 13.890 18.380 1.00 97.06 216 ALA A C 1
ATOM 1710 O O . ALA A 1 216 ? 26.355 12.808 18.290 1.00 97.06 216 ALA A O 1
ATOM 1711 N N . GLU A 1 217 ? 28.233 13.995 18.088 1.00 97.25 217 GLU A N 1
ATOM 1712 C CA . GLU A 1 217 ? 29.067 12.847 17.693 1.00 97.25 217 GLU A CA 1
ATOM 1713 C C . GLU A 1 217 ? 29.199 11.823 18.823 1.00 97.25 217 GLU A C 1
ATOM 1715 O O . GLU A 1 217 ? 29.093 10.621 18.576 1.00 97.25 217 GLU A O 1
ATOM 1720 N N . TYR A 1 218 ? 29.350 12.276 20.071 1.00 97.19 218 TYR A N 1
ATOM 1721 C CA . TYR A 1 218 ? 29.328 11.392 21.233 1.00 97.19 218 TYR A CA 1
ATOM 1722 C C . TYR A 1 218 ? 28.024 10.590 21.321 1.00 97.19 218 TYR A C 1
ATOM 1724 O O . TYR A 1 218 ? 28.078 9.380 21.536 1.00 97.19 218 TYR A O 1
ATOM 1732 N N . GLN A 1 219 ? 26.861 11.217 21.117 1.00 96.44 219 GLN A N 1
ATOM 1733 C CA . GLN A 1 219 ? 25.575 10.508 21.143 1.00 96.44 219 GLN A CA 1
ATOM 1734 C C . GLN A 1 219 ? 25.450 9.494 19.994 1.00 96.44 219 GLN A C 1
ATOM 1736 O O . GLN A 1 219 ? 25.018 8.358 20.213 1.00 96.44 219 GLN A O 1
ATOM 1741 N N . ALA A 1 220 ? 25.941 9.839 18.800 1.00 97.12 220 ALA A N 1
ATOM 1742 C CA . ALA A 1 220 ? 25.995 8.920 17.665 1.00 97.12 220 ALA A CA 1
ATOM 1743 C C . ALA A 1 220 ? 26.865 7.687 17.968 1.00 97.12 220 ALA A C 1
ATOM 1745 O O . ALA A 1 220 ? 26.458 6.546 17.723 1.00 97.12 220 ALA A O 1
ATOM 1746 N N . HIS A 1 221 ? 28.048 7.907 18.553 1.00 96.25 221 HIS A N 1
ATOM 1747 C CA . HIS A 1 221 ? 28.930 6.840 19.021 1.00 96.25 221 HIS A CA 1
ATOM 1748 C C . HIS A 1 221 ? 28.287 6.023 20.140 1.00 96.25 221 HIS A C 1
ATOM 1750 O O . HIS A 1 221 ? 28.372 4.797 20.127 1.00 96.25 221 HIS A O 1
ATOM 1756 N N . TYR A 1 222 ? 27.602 6.668 21.082 1.00 96.38 222 TYR A N 1
ATOM 1757 C CA . TYR A 1 222 ? 26.912 5.997 22.177 1.00 96.38 222 TYR A CA 1
ATOM 1758 C C . TYR A 1 222 ? 25.831 5.033 21.661 1.00 96.38 222 TYR A C 1
ATOM 1760 O O . TYR A 1 222 ? 25.781 3.882 22.105 1.00 96.38 222 TYR A O 1
ATOM 1768 N N . ALA A 1 223 ? 25.026 5.449 20.676 1.00 96.75 223 ALA A N 1
ATOM 1769 C CA . ALA A 1 223 ? 24.048 4.587 20.009 1.00 96.75 223 ALA A CA 1
ATOM 1770 C C . ALA A 1 223 ? 24.710 3.414 19.265 1.00 96.75 223 ALA A C 1
ATOM 1772 O O . ALA A 1 223 ? 24.272 2.267 19.393 1.00 96.75 223 ALA A O 1
ATOM 1773 N N . TYR A 1 224 ? 25.781 3.681 18.513 1.00 97.69 224 TYR A N 1
ATOM 1774 C CA . TYR A 1 224 ? 26.521 2.663 17.763 1.00 97.69 224 TYR A CA 1
ATOM 1775 C C . TYR A 1 224 ? 27.145 1.607 18.691 1.00 97.69 224 TYR A C 1
ATOM 1777 O O . TYR A 1 224 ? 26.910 0.406 18.535 1.00 97.69 224 TYR A O 1
ATOM 1785 N N . GLU A 1 225 ? 27.848 2.050 19.734 1.00 96.50 225 GLU A N 1
ATOM 1786 C CA . GLU A 1 225 ? 28.476 1.188 20.739 1.00 96.50 225 GLU A CA 1
ATOM 1787 C C . GLU A 1 225 ? 27.459 0.335 21.495 1.00 96.50 225 GLU A C 1
ATOM 1789 O O . GLU A 1 225 ? 27.728 -0.817 21.842 1.00 96.50 225 GLU A O 1
ATOM 1794 N N . ARG A 1 226 ? 26.260 0.868 21.745 1.00 94.94 226 ARG A N 1
ATOM 1795 C CA . ARG A 1 226 ? 25.191 0.110 22.396 1.00 94.94 226 ARG A CA 1
ATOM 1796 C C . ARG A 1 226 ? 24.756 -1.092 21.558 1.00 94.94 226 ARG A C 1
ATOM 1798 O O . ARG A 1 226 ? 24.568 -2.175 22.111 1.00 94.94 226 ARG A O 1
ATOM 1805 N N . MET A 1 227 ? 24.662 -0.935 20.237 1.00 96.50 227 MET A N 1
ATOM 1806 C CA . MET A 1 227 ? 24.362 -2.045 19.326 1.00 96.50 227 MET A CA 1
ATOM 1807 C C . MET A 1 227 ? 25.498 -3.075 19.291 1.00 96.50 227 MET A C 1
ATOM 1809 O O . MET A 1 227 ? 25.240 -4.277 19.340 1.00 96.50 227 MET A O 1
ATOM 1813 N N . LEU A 1 228 ? 26.755 -2.622 19.269 1.00 96.12 228 LEU A N 1
ATOM 1814 C CA . LEU A 1 228 ? 27.926 -3.506 19.279 1.00 96.12 228 LEU A CA 1
ATOM 1815 C C . LEU A 1 228 ? 28.070 -4.307 20.581 1.00 96.12 228 LEU A C 1
ATOM 1817 O O . LEU A 1 228 ? 28.461 -5.478 20.538 1.00 96.12 228 LEU A O 1
ATOM 1821 N N . LYS A 1 229 ? 27.740 -3.708 21.732 1.00 95.25 229 LYS A N 1
ATOM 1822 C CA . LYS A 1 229 ? 27.724 -4.380 23.047 1.00 95.25 229 LYS A CA 1
ATOM 1823 C C . LYS A 1 229 ? 26.629 -5.436 23.161 1.00 95.25 229 LYS A C 1
ATOM 1825 O O . LYS A 1 229 ? 26.785 -6.391 23.914 1.00 95.25 229 LYS A O 1
ATOM 1830 N N . LEU A 1 230 ? 25.550 -5.282 22.396 1.00 95.50 230 LEU A N 1
ATOM 1831 C CA . LEU A 1 230 ? 24.490 -6.282 22.248 1.00 95.50 230 LEU A CA 1
ATOM 1832 C C . LEU A 1 230 ? 24.778 -7.271 21.114 1.00 95.50 230 LEU A C 1
ATOM 1834 O O . LEU A 1 230 ? 23.869 -7.937 20.628 1.00 95.50 230 LEU A O 1
ATOM 1838 N N . ASP A 1 231 ? 26.039 -7.367 20.694 1.00 94.62 231 ASP A N 1
ATOM 1839 C CA . ASP A 1 231 ? 26.499 -8.302 19.674 1.00 94.62 231 ASP A CA 1
ATOM 1840 C C . ASP A 1 231 ? 25.734 -8.180 18.351 1.00 94.62 231 ASP A C 1
ATOM 1842 O O . ASP A 1 231 ? 25.426 -9.169 17.698 1.00 94.62 231 ASP A O 1
ATOM 1846 N N . LEU A 1 232 ? 25.330 -6.953 18.000 1.00 96.94 232 LEU A N 1
ATOM 1847 C CA . LEU A 1 232 ? 24.459 -6.659 16.860 1.00 96.94 232 LEU A CA 1
ATOM 1848 C C . LEU A 1 232 ? 23.126 -7.432 16.853 1.00 96.94 232 LEU A C 1
ATOM 1850 O O . LEU A 1 232 ? 22.440 -7.408 15.843 1.00 96.94 232 LEU A O 1
ATOM 1854 N N . MET A 1 233 ? 22.705 -8.076 17.948 1.00 95.88 233 MET A N 1
ATOM 1855 C CA . MET A 1 233 ? 21.465 -8.870 18.000 1.00 95.88 233 MET A CA 1
ATOM 1856 C C . MET A 1 233 ? 20.181 -8.029 17.914 1.00 95.88 233 MET A C 1
ATOM 1858 O O . MET A 1 233 ? 19.110 -8.564 17.606 1.00 95.88 233 MET A O 1
ATOM 1862 N N . VAL A 1 234 ? 20.284 -6.725 18.173 1.00 97.12 234 VAL A N 1
ATOM 1863 C CA . VAL A 1 234 ? 19.200 -5.753 17.985 1.00 97.12 234 VAL A CA 1
ATOM 1864 C C . VAL A 1 234 ? 19.123 -5.282 16.533 1.00 97.12 234 VAL A C 1
ATOM 1866 O O . VAL A 1 234 ? 20.137 -5.138 15.853 1.00 97.12 234 VAL A O 1
ATOM 1869 N N . ASP A 1 235 ? 17.912 -5.013 16.057 1.00 97.56 235 ASP A N 1
ATOM 1870 C CA . ASP A 1 235 ? 17.599 -4.612 14.677 1.00 97.56 235 ASP A CA 1
ATOM 1871 C C . ASP A 1 235 ? 17.776 -3.118 14.423 1.00 97.56 235 ASP A C 1
ATOM 1873 O O . ASP A 1 235 ? 17.749 -2.662 13.280 1.00 97.56 235 ASP A O 1
ATOM 1877 N N . GLY A 1 236 ? 18.009 -2.357 15.488 1.00 97.31 236 GLY A N 1
ATOM 1878 C CA . GLY A 1 236 ? 18.272 -0.938 15.404 1.00 97.31 236 GLY A CA 1
ATOM 1879 C C . GLY A 1 236 ? 18.156 -0.230 16.742 1.00 97.31 236 GLY A C 1
ATOM 1880 O O . GLY A 1 236 ? 18.364 -0.837 17.799 1.00 97.31 236 GLY A O 1
ATOM 1881 N N . CYS A 1 237 ? 17.841 1.060 16.681 1.00 97.75 237 CYS A N 1
ATOM 1882 C CA . CYS A 1 237 ? 17.818 1.946 17.835 1.00 97.75 237 CYS A CA 1
ATOM 1883 C C . CYS A 1 237 ? 16.538 2.789 17.856 1.00 97.75 237 CYS A C 1
ATOM 1885 O O . CYS A 1 237 ? 16.117 3.344 16.840 1.00 97.75 237 CYS A O 1
ATOM 1887 N N . PHE A 1 238 ? 15.930 2.863 19.034 1.00 97.81 238 PHE A N 1
ATOM 1888 C CA . PHE A 1 238 ? 14.863 3.780 19.381 1.00 97.81 238 PHE A CA 1
ATOM 1889 C C . PHE A 1 238 ? 15.474 5.048 19.997 1.00 97.81 238 PHE A C 1
ATOM 1891 O O . PHE A 1 238 ? 16.120 4.982 21.045 1.00 97.81 238 PHE A O 1
ATOM 1898 N N . PHE A 1 239 ? 15.302 6.179 19.324 1.00 96.75 239 PHE A N 1
ATOM 1899 C CA . PHE A 1 239 ? 15.808 7.493 19.703 1.00 96.75 239 PHE A CA 1
ATOM 1900 C C . PHE A 1 239 ? 14.702 8.277 20.406 1.00 96.75 239 PHE A C 1
ATOM 1902 O O . PHE A 1 239 ? 13.805 8.843 19.779 1.00 96.75 239 PHE A O 1
ATOM 1909 N N . ASP A 1 240 ? 14.743 8.254 21.729 1.00 93.00 240 ASP A N 1
ATOM 1910 C CA . ASP A 1 240 ? 13.786 8.963 22.562 1.00 93.00 240 ASP A CA 1
ATOM 1911 C C . ASP A 1 240 ? 14.097 10.469 22.622 1.00 93.00 240 ASP A C 1
ATOM 1913 O O . ASP A 1 240 ? 15.259 10.871 22.533 1.00 93.00 240 ASP A O 1
ATOM 1917 N N . ASN A 1 241 ? 13.065 11.296 22.811 1.00 90.69 241 ASN A N 1
ATOM 1918 C CA . ASN A 1 241 ? 13.166 12.755 22.935 1.00 90.69 241 ASN A CA 1
ATOM 1919 C C . ASN A 1 241 ? 13.879 13.450 21.755 1.00 90.69 241 ASN A C 1
ATOM 1921 O O . ASN A 1 241 ? 14.692 14.361 21.935 1.00 90.69 241 ASN A O 1
ATOM 1925 N N . PHE A 1 242 ? 13.557 13.051 20.520 1.00 93.69 242 PHE A N 1
ATOM 1926 C CA . PHE A 1 242 ? 14.089 13.686 19.315 1.00 93.69 242 PHE A CA 1
ATOM 1927 C C . PHE A 1 242 ? 13.367 15.020 19.051 1.00 93.69 242 PHE A C 1
ATOM 1929 O O . PHE A 1 242 ? 12.318 15.075 18.410 1.00 93.69 242 PHE A O 1
ATOM 1936 N N . PHE A 1 243 ? 13.928 16.125 19.550 1.00 91.19 243 PHE A N 1
ATOM 1937 C CA . PHE A 1 243 ? 13.394 17.473 19.326 1.00 91.19 243 PHE A CA 1
ATOM 1938 C C . PHE A 1 243 ? 14.263 18.263 18.353 1.00 91.19 243 PHE A C 1
ATOM 1940 O O . PHE A 1 243 ? 15.455 18.435 18.580 1.00 91.19 243 PHE A O 1
ATOM 1947 N N . THR A 1 244 ? 13.653 18.845 17.323 1.00 94.06 244 THR A N 1
ATOM 1948 C CA . THR A 1 244 ? 14.351 19.702 16.346 1.00 94.06 244 THR A CA 1
ATOM 1949 C C . THR A 1 244 ? 14.422 21.173 16.768 1.00 94.06 244 THR A C 1
ATOM 1951 O O . THR A 1 244 ? 14.792 22.022 15.967 1.00 94.06 244 THR A O 1
ATOM 1954 N N . SER A 1 245 ? 14.015 21.484 17.998 1.00 94.81 245 SER A N 1
ATOM 1955 C CA . SER A 1 245 ? 14.028 22.818 18.606 1.00 94.81 245 SER A CA 1
ATOM 1956 C C . SER A 1 245 ? 14.108 22.672 20.123 1.00 94.81 245 SER A C 1
ATOM 1958 O O . SER A 1 245 ? 13.549 21.716 20.670 1.00 94.81 245 SER A O 1
ATOM 1960 N N . GLN A 1 246 ? 14.716 23.639 20.801 1.00 95.56 246 GLN A N 1
ATOM 1961 C CA . GLN A 1 246 ? 14.953 23.618 22.247 1.00 95.56 246 GLN A CA 1
ATOM 1962 C C . GLN A 1 246 ? 14.519 24.913 22.943 1.00 95.56 246 GLN A C 1
ATOM 1964 O O . GLN A 1 246 ? 14.287 24.909 24.154 1.00 95.56 246 GLN A O 1
ATOM 1969 N N . SER A 1 247 ? 14.324 26.001 22.192 1.00 95.62 247 SER A N 1
ATOM 1970 C CA . SER A 1 247 ? 13.985 27.316 22.733 1.00 95.62 247 SER A CA 1
ATOM 1971 C C . SER A 1 247 ? 12.661 27.340 23.503 1.00 95.62 247 SER A C 1
ATOM 1973 O O . SER A 1 247 ? 12.443 28.237 24.307 1.00 95.62 247 SER A O 1
ATOM 1975 N N . TRP A 1 248 ? 11.776 26.359 23.319 1.00 94.06 248 TRP A N 1
ATOM 1976 C CA . TRP A 1 248 ? 10.503 26.243 24.037 1.00 94.06 248 TRP A CA 1
ATOM 1977 C C . TRP A 1 248 ? 10.652 25.885 25.525 1.00 94.06 248 TRP A C 1
ATOM 1979 O O . TRP A 1 248 ? 9.705 26.092 26.287 1.00 94.06 248 TRP A O 1
ATOM 1989 N N . LEU A 1 249 ? 11.803 25.367 25.967 1.00 93.81 249 LEU A N 1
ATOM 1990 C CA . LEU A 1 249 ? 12.008 24.962 27.358 1.00 93.81 249 LEU A CA 1
ATOM 1991 C C . LEU A 1 249 ? 12.192 26.196 28.256 1.00 93.81 249 LEU A C 1
ATOM 1993 O O . LEU A 1 249 ? 13.231 26.851 28.233 1.00 93.81 249 LEU A O 1
ATOM 1997 N N . ARG A 1 250 ? 11.158 26.531 29.038 1.00 92.88 250 ARG A N 1
ATOM 1998 C CA . ARG A 1 250 ? 11.130 27.725 29.913 1.00 92.88 250 ARG A CA 1
ATOM 1999 C C . ARG A 1 250 ? 11.260 27.423 31.400 1.00 92.88 250 ARG A C 1
ATOM 2001 O O . ARG A 1 250 ? 11.398 28.353 32.194 1.00 92.88 250 ARG A O 1
ATOM 2008 N N . ALA A 1 251 ? 11.179 26.155 31.779 1.00 91.19 251 ALA A N 1
ATOM 2009 C CA . ALA A 1 251 ? 11.323 25.718 33.153 1.00 91.19 251 ALA A CA 1
ATOM 2010 C C . ALA A 1 251 ? 11.918 24.310 33.213 1.00 91.19 251 ALA A C 1
ATOM 2012 O O . ALA A 1 251 ? 11.766 23.535 32.270 1.00 91.19 251 ALA A O 1
ATOM 2013 N N . ASP A 1 252 ? 12.585 24.002 34.319 1.00 89.00 252 ASP A N 1
ATOM 2014 C CA . ASP A 1 252 ? 13.058 22.654 34.621 1.00 89.00 252 ASP A CA 1
ATOM 2015 C C . ASP A 1 252 ? 11.936 21.774 35.203 1.00 89.00 252 ASP A C 1
ATOM 2017 O O . ASP A 1 252 ? 10.806 22.224 35.416 1.00 89.00 252 ASP A O 1
ATOM 2021 N N . ILE A 1 253 ? 12.255 20.514 35.512 1.00 84.81 253 ILE A N 1
ATOM 2022 C CA . ILE A 1 253 ? 11.298 19.561 36.101 1.00 84.81 253 ILE A CA 1
ATOM 2023 C C . ILE A 1 253 ? 10.688 20.017 37.444 1.00 84.81 253 ILE A C 1
ATOM 2025 O O . ILE A 1 253 ? 9.623 19.541 37.840 1.00 84.81 253 ILE A O 1
ATOM 2029 N N . HIS A 1 254 ? 11.321 20.954 38.157 1.00 84.25 254 HIS A N 1
ATOM 2030 C CA . HIS A 1 254 ? 10.830 21.486 39.435 1.00 84.25 254 HIS A CA 1
ATOM 2031 C C . HIS A 1 254 ? 10.004 22.768 39.259 1.00 84.25 254 HIS A C 1
ATOM 2033 O O . HIS A 1 254 ? 9.613 23.389 40.249 1.00 84.25 254 HIS A O 1
ATOM 2039 N N . GLY A 1 255 ? 9.747 23.184 38.016 1.00 84.06 255 GLY A N 1
ATOM 2040 C CA . GLY A 1 255 ? 9.034 24.417 37.688 1.00 84.06 255 GLY A CA 1
ATOM 2041 C C . GLY A 1 255 ? 9.869 25.685 37.883 1.00 84.06 255 GLY A C 1
ATOM 2042 O O . GLY A 1 255 ? 9.321 26.790 37.834 1.00 84.06 255 GLY A O 1
ATOM 2043 N N . ARG A 1 256 ? 11.186 25.567 38.107 1.00 88.56 256 ARG A N 1
ATOM 2044 C CA . ARG A 1 256 ? 12.077 26.731 38.190 1.00 88.56 256 ARG A CA 1
ATOM 2045 C C . ARG A 1 256 ? 12.270 27.286 36.791 1.00 88.56 256 ARG A C 1
ATOM 2047 O O . ARG A 1 256 ? 12.527 26.527 35.864 1.00 88.56 256 ARG A O 1
ATOM 2054 N N . LYS A 1 257 ? 12.147 28.606 36.636 1.00 93.19 257 LYS A N 1
ATOM 2055 C CA . LYS A 1 257 ? 12.346 29.270 35.342 1.00 93.19 257 LYS A CA 1
ATOM 2056 C C . LYS A 1 257 ? 13.778 29.064 34.858 1.00 93.19 257 LYS A C 1
ATOM 2058 O O . LYS A 1 257 ? 14.709 29.198 35.643 1.00 93.19 257 LYS A O 1
ATOM 2063 N N . VAL A 1 258 ? 13.919 28.796 33.567 1.00 93.62 258 VAL A N 1
ATOM 2064 C CA . VAL A 1 258 ? 15.195 28.558 32.890 1.00 93.62 258 VAL A CA 1
ATOM 2065 C C . VAL A 1 258 ? 15.352 29.574 31.758 1.00 93.62 258 VAL A C 1
ATOM 2067 O O . VAL A 1 258 ? 14.413 29.806 30.991 1.00 93.62 258 VAL A O 1
ATOM 2070 N N . GLN A 1 259 ? 16.538 30.174 31.657 1.00 95.88 259 GLN A N 1
ATOM 2071 C CA . GLN A 1 259 ? 16.987 30.957 30.503 1.00 95.88 259 GLN A CA 1
ATOM 2072 C C . GLN A 1 259 ? 18.180 30.227 29.893 1.00 95.88 259 GLN A C 1
ATOM 2074 O O . GLN A 1 259 ? 19.170 30.048 30.586 1.00 95.88 259 GLN A O 1
ATOM 2079 N N . LEU A 1 260 ? 18.046 29.747 28.657 1.00 97.31 260 LEU A N 1
ATOM 2080 C CA . LEU A 1 260 ? 19.021 28.857 28.016 1.00 97.31 260 LEU A CA 1
ATOM 2081 C C . LEU A 1 260 ? 20.278 29.632 27.601 1.00 97.31 260 LEU A C 1
ATOM 2083 O O . LEU A 1 260 ? 20.139 30.716 27.040 1.00 97.31 260 LEU A O 1
ATOM 2087 N N . ASP A 1 261 ? 21.447 29.062 27.893 1.00 96.94 261 ASP A N 1
ATOM 2088 C CA . ASP A 1 261 ? 22.779 29.585 27.566 1.00 96.94 261 ASP A CA 1
ATOM 2089 C C . ASP A 1 261 ? 23.616 28.451 26.941 1.00 96.94 261 ASP A C 1
ATOM 2091 O O . ASP A 1 261 ? 24.347 27.713 27.613 1.00 96.94 261 ASP A O 1
ATOM 2095 N N . ALA A 1 262 ? 23.406 28.210 25.648 1.00 96.81 262 ALA A N 1
ATOM 2096 C CA . ALA A 1 262 ? 24.065 27.149 24.900 1.00 96.81 262 ALA A CA 1
ATOM 2097 C C . ALA A 1 262 ? 25.463 27.556 24.420 1.00 96.81 262 ALA A C 1
ATOM 2099 O O . ALA A 1 262 ? 26.309 26.670 24.244 1.00 96.81 262 ALA A O 1
ATOM 2100 N N . ASP A 1 263 ? 25.722 28.848 24.201 1.00 95.12 263 ASP A N 1
ATOM 2101 C CA . ASP A 1 263 ? 27.047 29.345 23.819 1.00 95.12 263 ASP A CA 1
ATOM 2102 C C . ASP A 1 263 ? 27.981 29.606 25.020 1.00 95.12 263 ASP A C 1
ATOM 2104 O O . ASP A 1 263 ? 29.206 29.605 24.851 1.00 95.12 263 ASP A O 1
ATOM 2108 N N . GLY A 1 264 ? 27.432 29.690 26.235 1.00 94.94 264 GLY A N 1
ATOM 2109 C CA . GLY A 1 264 ? 28.163 29.829 27.491 1.00 94.94 264 GLY A CA 1
ATOM 2110 C C . GLY A 1 264 ? 28.605 31.261 27.792 1.00 94.94 264 GLY A C 1
ATOM 2111 O O . GLY A 1 264 ? 29.583 31.442 28.527 1.00 94.94 264 GLY A O 1
ATOM 2112 N N . ASP A 1 265 ? 27.959 32.273 27.204 1.00 95.94 265 ASP A N 1
ATOM 2113 C CA . ASP A 1 265 ? 28.303 33.684 27.395 1.00 95.94 265 ASP A CA 1
ATOM 2114 C C . ASP A 1 265 ? 27.654 34.326 28.643 1.00 95.94 265 ASP A C 1
ATOM 2116 O O . ASP A 1 265 ? 27.950 35.484 28.976 1.00 95.94 265 ASP A O 1
ATOM 2120 N N . GLY A 1 266 ? 26.816 33.571 29.364 1.00 95.44 266 GLY A N 1
ATOM 2121 C CA . GLY A 1 266 ? 26.099 34.010 30.558 1.00 95.44 266 GLY A CA 1
ATOM 2122 C C . GLY A 1 266 ? 24.836 34.825 30.267 1.00 95.44 266 GLY A C 1
ATOM 2123 O O . GLY A 1 266 ? 24.292 35.449 31.185 1.00 95.44 266 GLY A O 1
ATOM 2124 N N . LYS A 1 267 ? 24.364 34.871 29.016 1.00 96.50 267 LYS A N 1
ATOM 2125 C CA . LYS A 1 267 ? 23.133 35.558 28.603 1.00 96.50 267 LYS A CA 1
ATOM 2126 C C . LYS A 1 267 ? 22.171 34.588 27.918 1.00 96.50 267 LYS A C 1
ATOM 2128 O O . LYS A 1 267 ? 22.573 33.532 27.452 1.00 96.50 267 LYS A O 1
ATOM 2133 N N . PRO A 1 268 ? 20.870 34.928 27.861 1.00 96.62 268 PRO A N 1
ATOM 2134 C CA . PRO A 1 268 ? 19.912 34.092 27.159 1.00 96.62 268 PRO A CA 1
ATOM 2135 C C . PRO A 1 268 ? 20.211 34.059 25.661 1.00 96.62 268 PRO A C 1
ATOM 2137 O O . PRO A 1 268 ? 20.303 35.119 25.033 1.00 96.62 268 PRO A O 1
ATOM 2140 N N . ASP A 1 269 ? 20.260 32.859 25.091 1.00 97.69 269 ASP A N 1
ATOM 2141 C CA . ASP A 1 269 ? 20.414 32.665 23.653 1.00 97.69 269 ASP A CA 1
ATOM 2142 C C . ASP A 1 269 ? 19.273 33.325 22.861 1.00 97.69 269 ASP A C 1
ATOM 2144 O O . ASP A 1 269 ? 18.101 33.314 23.268 1.00 97.69 269 ASP A O 1
ATOM 2148 N N . ASP A 1 270 ? 19.584 33.810 21.654 1.00 97.44 270 ASP A N 1
ATOM 2149 C CA . ASP A 1 270 ? 18.548 34.143 20.677 1.00 97.44 270 ASP A CA 1
ATOM 2150 C C . ASP A 1 270 ? 17.765 32.867 20.290 1.00 97.44 270 ASP A C 1
ATOM 2152 O O . ASP A 1 270 ? 18.366 31.899 19.812 1.00 97.44 270 ASP A O 1
ATOM 2156 N N . PRO A 1 271 ? 16.422 32.840 20.430 1.00 97.31 271 PRO A N 1
ATOM 2157 C CA . PRO A 1 271 ? 15.635 31.637 20.167 1.00 97.31 271 PRO A CA 1
ATOM 2158 C C . PRO A 1 271 ? 15.773 31.079 18.747 1.00 97.31 271 PRO A C 1
ATOM 2160 O O . PRO A 1 271 ? 15.717 29.864 18.568 1.00 97.31 271 PRO A O 1
ATOM 2163 N N . LYS A 1 272 ? 15.945 31.941 17.731 1.00 97.88 272 LYS A N 1
ATOM 2164 C CA . LYS A 1 272 ? 16.063 31.488 16.337 1.00 97.88 272 LYS A CA 1
ATOM 2165 C C . LYS A 1 272 ? 17.419 30.846 16.089 1.00 97.88 272 LYS A C 1
ATOM 2167 O O . LYS A 1 272 ? 17.479 29.815 15.422 1.00 97.88 272 LYS A O 1
ATOM 2172 N N . TRP A 1 273 ? 18.487 31.451 16.607 1.00 97.81 273 TRP A N 1
ATOM 2173 C CA . TRP A 1 273 ? 19.822 30.867 16.549 1.00 97.81 273 TRP A CA 1
ATOM 2174 C C . TRP A 1 273 ? 19.861 29.519 17.270 1.00 97.81 273 TRP A C 1
ATOM 2176 O O . TRP A 1 273 ? 20.300 28.535 16.674 1.00 97.81 273 TRP A O 1
ATOM 2186 N N . LEU A 1 274 ? 19.334 29.458 18.498 1.00 97.88 274 LEU A N 1
ATOM 2187 C CA . LEU A 1 274 ? 19.354 28.244 19.310 1.00 97.88 274 LEU A CA 1
ATOM 2188 C C . LEU A 1 274 ? 18.652 27.091 18.596 1.00 97.88 274 LEU A C 1
ATOM 2190 O O . LEU A 1 274 ? 19.226 26.015 18.465 1.00 97.88 274 LEU A O 1
ATOM 2194 N N . ASP A 1 275 ? 17.438 27.308 18.085 1.00 97.88 275 ASP A N 1
ATOM 2195 C CA . ASP A 1 275 ? 16.691 26.251 17.398 1.00 97.88 275 ASP A CA 1
ATOM 2196 C C . ASP A 1 275 ? 17.370 25.804 16.095 1.00 97.88 275 ASP A C 1
ATOM 2198 O O . ASP A 1 275 ? 17.353 24.615 15.776 1.00 97.88 275 ASP A O 1
ATOM 2202 N N . ALA A 1 276 ? 18.018 26.716 15.361 1.00 97.94 276 ALA A N 1
ATOM 2203 C CA . ALA A 1 276 ? 18.771 26.368 14.157 1.00 97.94 276 ALA A CA 1
ATOM 2204 C C . ALA A 1 276 ? 20.028 25.538 14.475 1.00 97.94 276 ALA A C 1
ATOM 2206 O O . ALA A 1 276 ? 20.252 24.499 13.851 1.00 97.94 276 ALA A O 1
ATOM 2207 N N . ALA A 1 277 ? 20.826 25.965 15.459 1.00 97.88 277 ALA A N 1
ATOM 2208 C CA . ALA A 1 277 ? 22.025 25.250 15.893 1.00 97.88 277 ALA A CA 1
ATOM 2209 C C . ALA A 1 277 ? 21.676 23.886 16.509 1.00 97.88 277 ALA A C 1
ATOM 2211 O O . ALA A 1 277 ? 22.340 22.884 16.245 1.00 97.88 277 ALA A O 1
ATOM 2212 N N . TRP A 1 278 ? 20.594 23.835 17.286 1.00 97.62 278 TRP A N 1
ATOM 2213 C CA . TRP A 1 278 ? 20.078 22.612 17.886 1.00 97.62 278 TRP A CA 1
ATOM 2214 C C . TRP A 1 278 ? 19.620 21.605 16.835 1.00 97.62 278 TRP A C 1
ATOM 2216 O O . TRP A 1 278 ? 19.999 20.434 16.899 1.00 97.62 278 TRP A O 1
ATOM 2226 N N . ARG A 1 279 ? 18.839 22.060 15.844 1.00 97.06 279 ARG A N 1
ATOM 2227 C CA . ARG A 1 279 ? 18.401 21.225 14.723 1.00 97.06 279 ARG A CA 1
ATOM 2228 C C . ARG A 1 279 ? 19.598 20.592 14.018 1.00 97.06 279 ARG A C 1
ATOM 2230 O O . ARG A 1 279 ? 19.602 19.379 13.829 1.00 97.06 279 ARG A O 1
ATOM 2237 N N . GLU A 1 280 ? 20.609 21.384 13.664 1.00 97.50 280 GLU A N 1
ATOM 2238 C CA . GLU A 1 280 ? 21.795 20.854 12.982 1.00 97.50 280 GLU A CA 1
ATOM 2239 C C . GLU A 1 280 ? 22.543 19.826 13.838 1.00 97.50 280 GLU A C 1
ATOM 2241 O O . GLU A 1 280 ? 22.944 18.783 13.329 1.00 97.50 280 GLU A O 1
ATOM 2246 N N . GLY A 1 281 ? 22.662 20.066 15.145 1.00 97.38 281 GLY A N 1
ATOM 2247 C CA . GLY A 1 281 ? 23.252 19.122 16.091 1.00 97.38 281 GLY A CA 1
ATOM 2248 C C . GLY A 1 281 ? 22.546 17.768 16.142 1.00 97.38 281 GLY A C 1
ATOM 2249 O O . GLY A 1 281 ? 23.165 16.723 15.940 1.00 97.38 281 GLY A O 1
ATOM 2250 N N . VAL A 1 282 ? 21.233 17.792 16.365 1.00 96.69 282 VAL A N 1
ATOM 2251 C CA . VAL A 1 282 ? 20.387 16.592 16.456 1.00 96.69 282 VAL A CA 1
ATOM 2252 C C . VAL A 1 282 ? 20.410 15.790 15.146 1.00 96.69 282 VAL A C 1
ATOM 2254 O O . VAL A 1 282 ? 20.510 14.564 15.157 1.00 96.69 282 VAL A O 1
ATOM 2257 N N . PHE A 1 283 ? 20.372 16.454 13.988 1.00 97.19 283 PHE A N 1
ATOM 2258 C CA . PHE A 1 283 ? 20.491 15.750 12.711 1.00 97.19 283 PHE A CA 1
ATOM 2259 C C . PHE A 1 283 ? 21.919 15.272 12.422 1.00 97.19 283 PHE A C 1
ATOM 2261 O O . PHE A 1 283 ? 22.090 14.219 11.801 1.00 97.19 283 PHE A O 1
ATOM 2268 N N . HIS A 1 284 ? 22.952 15.984 12.884 1.00 97.56 284 HIS A N 1
ATOM 2269 C CA . HIS A 1 284 ? 24.343 15.540 12.773 1.00 97.56 284 HIS A CA 1
ATOM 2270 C C . HIS A 1 284 ? 24.595 14.244 13.549 1.00 97.56 284 HIS A C 1
ATOM 2272 O O . HIS A 1 284 ? 25.231 13.339 13.003 1.00 97.56 284 HIS A O 1
ATOM 2278 N N . GLU A 1 285 ? 24.040 14.105 14.757 1.00 96.81 285 GLU A N 1
ATOM 2279 C CA . GLU A 1 285 ? 24.052 12.848 15.523 1.00 96.81 285 GLU A CA 1
ATOM 2280 C C . GLU A 1 285 ? 23.516 11.687 14.669 1.00 96.81 285 GLU A C 1
ATOM 2282 O O . GLU A 1 285 ? 24.201 10.689 14.421 1.00 96.81 285 GLU A O 1
ATOM 2287 N N . LEU A 1 286 ? 22.298 11.841 14.149 1.00 96.00 286 LEU A N 1
ATOM 2288 C CA . LEU A 1 286 ? 21.594 10.777 13.440 1.00 96.00 286 LEU A CA 1
ATOM 2289 C C . LEU A 1 286 ? 22.238 10.452 12.086 1.00 96.00 286 LEU A C 1
ATOM 2291 O O . LEU A 1 286 ? 22.369 9.276 11.739 1.00 96.00 286 LEU A O 1
ATOM 2295 N N . ARG A 1 287 ? 22.698 11.461 11.330 1.00 96.56 287 ARG A N 1
ATOM 2296 C CA . ARG A 1 287 ? 23.456 11.256 10.082 1.00 96.56 287 ARG A CA 1
ATOM 2297 C C . ARG A 1 287 ? 24.766 10.518 10.341 1.00 96.56 287 ARG A C 1
ATOM 2299 O O . ARG A 1 287 ? 25.136 9.648 9.552 1.00 96.56 287 ARG A O 1
ATOM 2306 N N . THR A 1 288 ? 25.451 10.839 11.437 1.00 96.19 288 THR A N 1
ATOM 2307 C CA . THR A 1 288 ? 26.708 10.189 11.825 1.00 96.19 288 THR A CA 1
ATOM 2308 C C . THR A 1 288 ? 26.471 8.724 12.180 1.00 96.19 288 THR A C 1
ATOM 2310 O O . THR A 1 288 ? 27.092 7.847 11.582 1.00 96.19 288 THR A O 1
ATOM 2313 N N . TRP A 1 289 ? 25.494 8.430 13.043 1.00 97.12 289 TRP A N 1
ATOM 2314 C CA . TRP A 1 289 ? 25.130 7.051 13.378 1.00 97.12 289 TRP A CA 1
ATOM 2315 C C . TRP A 1 289 ? 24.675 6.254 12.145 1.00 97.12 289 TRP A C 1
ATOM 2317 O O . TRP A 1 289 ? 25.101 5.117 11.930 1.00 97.12 289 TRP A O 1
ATOM 2327 N N . ARG A 1 290 ? 23.861 6.866 11.275 1.00 95.38 290 ARG A N 1
ATOM 2328 C CA . ARG A 1 290 ? 23.330 6.229 10.062 1.00 95.38 290 ARG A CA 1
ATOM 2329 C C . ARG A 1 290 ? 24.422 5.828 9.071 1.00 95.38 290 ARG A C 1
ATOM 2331 O O . ARG A 1 290 ? 24.250 4.825 8.383 1.00 95.38 290 ARG A O 1
ATOM 2338 N N . ARG A 1 291 ? 25.541 6.557 8.999 1.00 95.06 291 ARG A N 1
ATOM 2339 C CA . ARG A 1 291 ? 26.692 6.174 8.159 1.00 95.06 291 ARG A CA 1
ATOM 2340 C C . ARG A 1 291 ? 27.315 4.849 8.600 1.00 95.06 291 ARG A C 1
ATOM 2342 O O . ARG A 1 291 ? 27.726 4.075 7.744 1.00 95.06 291 ARG A O 1
ATOM 2349 N N . TRP A 1 292 ? 27.347 4.564 9.902 1.00 95.62 292 TRP A N 1
ATOM 2350 C CA . TRP A 1 292 ? 27.846 3.286 10.424 1.00 95.62 292 TRP A CA 1
ATOM 2351 C C . TRP A 1 292 ? 26.777 2.189 10.448 1.00 95.62 292 TRP A C 1
ATOM 2353 O O . TRP A 1 292 ? 27.105 1.009 10.349 1.00 95.62 292 TRP A O 1
ATOM 2363 N N . MET A 1 293 ? 25.500 2.565 10.545 1.00 97.00 293 MET A N 1
ATOM 2364 C CA . MET A 1 293 ? 24.348 1.658 10.615 1.00 97.00 293 MET A CA 1
ATOM 2365 C C . MET A 1 293 ? 23.324 1.939 9.494 1.00 97.00 293 MET A C 1
ATOM 2367 O O . MET A 1 293 ? 22.166 2.274 9.774 1.00 97.00 293 MET A O 1
ATOM 2371 N N . PRO A 1 294 ? 23.701 1.804 8.206 1.00 95.31 294 PRO A N 1
ATOM 2372 C CA . PRO A 1 294 ? 22.871 2.243 7.076 1.00 95.31 294 PRO A CA 1
ATOM 2373 C C . PRO A 1 294 ? 21.544 1.485 6.945 1.00 95.31 294 PRO A C 1
ATOM 2375 O O . PRO A 1 294 ? 20.554 2.048 6.462 1.00 95.31 294 PRO A O 1
ATOM 2378 N N . HIS A 1 295 ? 21.517 0.229 7.398 1.00 96.00 295 HIS A N 1
ATOM 2379 C CA . HIS A 1 295 ? 20.357 -0.657 7.298 1.00 96.00 295 HIS A CA 1
ATOM 2380 C C . HIS A 1 295 ? 19.557 -0.788 8.598 1.00 96.00 295 HIS A C 1
ATOM 2382 O O . HIS A 1 295 ? 18.427 -1.263 8.550 1.00 96.00 295 HIS A O 1
ATOM 2388 N N . ALA A 1 296 ? 20.102 -0.362 9.742 1.00 97.25 296 ALA A N 1
ATOM 2389 C CA . ALA A 1 296 ? 19.432 -0.488 11.035 1.00 97.25 296 ALA A CA 1
ATOM 2390 C C . ALA A 1 296 ? 18.078 0.238 11.061 1.00 97.25 296 ALA A C 1
ATOM 2392 O O . ALA A 1 296 ? 17.928 1.318 10.490 1.00 97.25 296 ALA A O 1
ATOM 2393 N N . ILE A 1 297 ? 17.100 -0.301 11.778 1.00 97.25 297 ILE A N 1
ATOM 2394 C CA . ILE A 1 297 ? 15.810 0.368 11.953 1.00 97.25 297 ILE A CA 1
ATOM 2395 C C . ILE A 1 297 ? 15.997 1.537 12.930 1.00 97.25 297 ILE A C 1
ATOM 2397 O O . ILE A 1 297 ? 16.490 1.348 14.040 1.00 97.25 297 ILE A O 1
ATOM 2401 N N . ALA A 1 298 ? 15.624 2.751 12.526 1.00 97.56 298 ALA A N 1
ATOM 2402 C CA . ALA A 1 298 ? 15.533 3.878 13.455 1.00 97.56 298 ALA A CA 1
ATOM 2403 C C . ALA A 1 298 ? 14.073 4.203 13.727 1.00 97.56 298 ALA A C 1
ATOM 2405 O O . ALA A 1 298 ? 13.323 4.511 12.800 1.00 97.56 298 ALA A O 1
ATOM 2406 N N . MET A 1 299 ? 13.697 4.161 14.996 1.00 97.06 299 MET A N 1
ATOM 2407 C CA . MET A 1 299 ? 12.417 4.667 15.483 1.00 97.06 299 MET A CA 1
ATOM 2408 C C . MET A 1 299 ? 12.668 5.715 16.557 1.00 97.06 299 MET A C 1
ATOM 2410 O O . MET A 1 299 ? 13.793 5.823 17.036 1.00 97.06 299 MET A O 1
ATOM 2414 N N . GLY A 1 300 ? 11.660 6.479 16.951 1.00 95.19 300 GLY A N 1
ATOM 2415 C CA . GLY A 1 300 ? 11.818 7.426 18.048 1.00 95.19 300 GLY A CA 1
ATOM 2416 C C . GLY A 1 300 ? 10.507 8.026 18.511 1.00 95.19 300 GLY A C 1
ATOM 2417 O O . GLY A 1 300 ? 9.454 7.659 17.997 1.00 95.19 300 GLY A O 1
ATOM 2418 N N . HIS A 1 301 ? 10.611 8.963 19.449 1.00 93.38 301 HIS A N 1
ATOM 2419 C CA . HIS A 1 301 ? 9.568 9.943 19.737 1.00 93.38 301 HIS A CA 1
ATOM 2420 C C . HIS A 1 301 ? 9.882 11.217 18.957 1.00 93.38 301 HIS A C 1
ATOM 2422 O O . HIS A 1 301 ? 10.770 11.984 19.334 1.00 93.38 301 HIS A O 1
ATOM 2428 N N . LEU A 1 302 ? 9.193 11.397 17.830 1.00 93.88 302 LEU A N 1
ATOM 2429 C CA . LEU A 1 302 ? 9.566 12.368 16.798 1.00 93.88 302 LEU A CA 1
ATOM 2430 C C . LEU A 1 302 ? 8.700 13.646 16.839 1.00 93.88 302 LEU A C 1
ATOM 2432 O O . LEU A 1 302 ? 7.635 13.661 17.465 1.00 93.88 302 LEU A O 1
ATOM 2436 N N . PRO A 1 303 ? 9.099 14.733 16.143 1.00 90.75 303 PRO A N 1
ATOM 2437 C CA . PRO A 1 303 ? 8.244 15.883 15.895 1.00 90.75 303 PRO A CA 1
ATOM 2438 C C . PRO A 1 303 ? 6.978 15.461 15.154 1.00 90.75 303 PRO A C 1
ATOM 2440 O O . PRO A 1 303 ? 7.013 14.625 14.250 1.00 90.75 303 PRO A O 1
ATOM 2443 N N . ARG A 1 304 ? 5.844 16.060 15.523 1.00 89.38 304 ARG A N 1
ATOM 2444 C CA . ARG A 1 304 ? 4.528 15.714 14.970 1.00 89.38 304 ARG A CA 1
ATOM 2445 C C . ARG A 1 304 ? 3.856 16.979 14.420 1.00 89.38 304 ARG A C 1
ATOM 2447 O O . ARG A 1 304 ? 3.423 17.810 15.221 1.00 89.38 304 ARG A O 1
ATOM 2454 N N . PRO A 1 305 ? 3.738 17.134 13.086 1.00 88.38 305 PRO A N 1
ATOM 2455 C CA . PRO A 1 305 ? 4.167 16.191 12.046 1.00 88.38 305 PRO A CA 1
ATOM 2456 C C . PRO A 1 305 ? 5.688 16.178 11.826 1.00 88.38 305 PRO A C 1
ATOM 2458 O O . PRO A 1 305 ? 6.351 17.202 11.970 1.00 88.38 305 PRO A O 1
ATOM 2461 N N . ALA A 1 306 ? 6.216 15.025 11.409 1.00 89.81 306 ALA A N 1
ATOM 2462 C CA . ALA A 1 306 ? 7.615 14.889 11.018 1.00 89.81 306 ALA A CA 1
ATOM 2463 C C . ALA A 1 306 ? 7.862 15.521 9.638 1.00 89.81 306 ALA A C 1
ATOM 2465 O O . ALA A 1 306 ? 7.076 15.328 8.697 1.00 89.81 306 ALA A O 1
ATOM 2466 N N . ASP A 1 307 ? 8.969 16.251 9.521 1.00 92.12 307 ASP A N 1
ATOM 2467 C CA . ASP A 1 307 ? 9.433 16.837 8.264 1.00 92.12 307 ASP A CA 1
ATOM 2468 C C . ASP A 1 307 ? 10.144 15.807 7.364 1.00 92.12 307 ASP A C 1
ATOM 2470 O O . ASP A 1 307 ? 10.299 14.635 7.717 1.00 92.12 307 ASP A O 1
ATOM 2474 N N . ALA A 1 308 ? 10.530 16.235 6.159 1.00 91.94 308 ALA A N 1
ATOM 2475 C CA . ALA A 1 308 ? 11.155 15.363 5.166 1.00 91.94 308 ALA A CA 1
ATOM 2476 C C . ALA A 1 308 ? 12.508 14.800 5.635 1.00 91.94 308 ALA A C 1
ATOM 2478 O O . ALA A 1 308 ? 12.770 13.617 5.442 1.00 91.94 308 ALA A O 1
ATOM 2479 N N . GLU A 1 309 ? 13.328 15.621 6.297 1.00 93.00 309 GLU A N 1
ATOM 2480 C CA . GLU A 1 309 ? 14.648 15.218 6.799 1.00 93.00 309 GLU A CA 1
ATOM 2481 C C . GLU A 1 309 ? 14.517 14.141 7.888 1.00 93.00 309 GLU A C 1
ATOM 2483 O O . GLU A 1 309 ? 15.228 13.136 7.885 1.00 93.00 309 GLU A O 1
ATOM 2488 N N . THR A 1 310 ? 13.528 14.288 8.775 1.00 94.94 310 THR A N 1
ATOM 2489 C CA . THR A 1 310 ? 13.188 13.275 9.782 1.00 94.94 310 THR A CA 1
ATOM 2490 C C . THR A 1 310 ? 12.752 11.968 9.110 1.00 94.94 310 THR A C 1
ATOM 2492 O O . THR A 1 310 ? 13.238 10.893 9.464 1.00 94.94 310 THR A O 1
ATOM 2495 N N . LYS A 1 311 ? 11.870 12.042 8.105 1.00 93.25 311 LYS A N 1
ATOM 2496 C CA . LYS A 1 311 ? 11.349 10.870 7.376 1.00 93.25 311 LYS A CA 1
ATOM 2497 C C . LYS A 1 311 ? 12.399 10.154 6.521 1.00 93.25 311 LYS A C 1
ATOM 2499 O O . LYS A 1 311 ? 12.247 8.962 6.268 1.00 93.25 311 LYS A O 1
ATOM 2504 N N . GLU A 1 312 ? 13.461 10.841 6.102 1.00 93.19 312 GLU A N 1
ATOM 2505 C CA . GLU A 1 312 ? 14.590 10.246 5.375 1.00 93.19 312 GLU A CA 1
ATOM 2506 C C . GLU A 1 312 ? 15.447 9.341 6.279 1.00 93.19 312 GLU A C 1
ATOM 2508 O O . GLU A 1 312 ? 15.948 8.290 5.851 1.00 93.19 312 GLU A O 1
ATOM 2513 N N . ILE A 1 313 ? 15.598 9.738 7.544 1.00 93.38 313 ILE A N 1
ATOM 2514 C CA . ILE A 1 313 ? 16.429 9.049 8.535 1.00 93.38 313 ILE A CA 1
ATOM 2515 C C . ILE A 1 313 ? 15.659 7.930 9.235 1.00 93.38 313 ILE A C 1
ATOM 2517 O O . ILE A 1 313 ? 16.210 6.837 9.407 1.00 93.38 313 ILE A O 1
ATOM 2521 N N . PHE A 1 314 ? 14.422 8.191 9.655 1.00 96.88 314 PHE A N 1
ATOM 2522 C CA . PHE A 1 314 ? 13.646 7.295 10.510 1.00 96.88 314 PHE A CA 1
ATOM 2523 C C . PHE A 1 314 ? 12.729 6.366 9.716 1.00 96.88 314 PHE A C 1
ATOM 2525 O O . PHE A 1 314 ? 12.074 6.762 8.755 1.00 96.88 314 PHE A O 1
ATOM 2532 N N . ASN A 1 315 ? 12.662 5.114 10.165 1.00 96.44 315 ASN A N 1
ATOM 2533 C CA . ASN A 1 315 ? 11.736 4.096 9.680 1.00 96.44 315 ASN A CA 1
ATOM 2534 C C . ASN A 1 315 ? 10.321 4.293 10.249 1.00 96.44 315 ASN A C 1
ATOM 2536 O O . ASN A 1 315 ? 9.357 3.832 9.645 1.00 96.44 315 ASN A O 1
ATOM 2540 N N . GLY A 1 316 ? 10.174 4.998 11.372 1.00 95.69 316 GLY A N 1
ATOM 2541 C CA . GLY A 1 316 ? 8.878 5.473 11.852 1.00 95.69 316 GLY A CA 1
ATOM 2542 C C . GLY A 1 316 ? 8.914 6.056 13.261 1.00 95.69 316 GLY A C 1
ATOM 2543 O O . GLY A 1 316 ? 9.967 6.139 13.891 1.00 95.69 316 GLY A O 1
ATOM 2544 N N . ASP A 1 317 ? 7.749 6.494 13.725 1.00 95.69 317 ASP A N 1
ATOM 2545 C CA . ASP A 1 317 ? 7.501 7.073 15.049 1.00 95.69 317 ASP A CA 1
ATOM 2546 C C . ASP A 1 317 ? 6.832 6.030 15.957 1.00 95.69 317 ASP A C 1
ATOM 2548 O O . ASP A 1 317 ? 6.086 5.154 15.499 1.00 95.69 317 ASP A O 1
ATOM 2552 N N . SER A 1 318 ? 7.070 6.168 17.255 1.00 94.94 318 SER A N 1
ATOM 2553 C CA . SER A 1 318 ? 6.190 5.635 18.285 1.00 94.94 318 SER A CA 1
ATOM 2554 C C . SER A 1 318 ? 5.241 6.762 18.679 1.00 94.94 318 SER A C 1
ATOM 2556 O O . SER A 1 318 ? 5.653 7.760 19.264 1.00 94.94 318 SER A O 1
ATOM 2558 N N . ILE A 1 319 ? 3.987 6.712 18.223 1.00 93.50 319 ILE A N 1
ATOM 2559 C CA . ILE A 1 319 ? 3.044 7.811 18.448 1.00 93.50 319 ILE A CA 1
ATOM 2560 C C . ILE A 1 319 ? 2.445 7.676 19.852 1.00 93.50 319 ILE A C 1
ATOM 2562 O O . ILE A 1 319 ? 1.386 7.073 20.034 1.00 93.50 319 ILE A O 1
ATOM 2566 N N . GLY A 1 320 ? 3.113 8.322 20.806 1.00 88.38 320 GLY A N 1
ATOM 2567 C CA . GLY A 1 320 ? 2.693 8.484 22.198 1.00 88.38 320 GLY A CA 1
ATOM 2568 C C . GLY A 1 320 ? 1.335 9.168 22.371 1.00 88.38 320 GLY A C 1
ATOM 2569 O O . GLY A 1 320 ? 1.213 10.371 22.119 1.00 88.38 320 GLY A O 1
ATOM 2570 N N . PHE A 1 321 ? 0.331 8.425 22.847 1.00 82.50 321 PHE A N 1
ATOM 2571 C CA . PHE A 1 321 ? -0.879 8.913 23.542 1.00 82.50 321 PHE A CA 1
ATOM 2572 C C . PHE A 1 321 ? -1.805 9.851 22.755 1.00 82.50 321 PHE A C 1
ATOM 2574 O O . PHE A 1 321 ? -2.720 10.468 23.309 1.00 82.50 321 PHE A O 1
ATOM 2581 N N . TRP A 1 322 ? -1.633 9.944 21.435 1.00 91.81 322 TRP A N 1
ATOM 2582 C CA . TRP A 1 322 ? -2.560 10.690 20.580 1.00 91.81 322 TRP A CA 1
ATOM 2583 C C . TRP A 1 322 ? -3.967 10.095 20.601 1.00 91.81 322 TRP A C 1
ATOM 2585 O O . TRP A 1 322 ? -4.931 10.845 20.452 1.00 91.81 322 TRP A O 1
ATOM 2595 N N . THR A 1 323 ? -4.107 8.789 20.859 1.00 94.19 323 THR A N 1
ATOM 2596 C CA . THR A 1 323 ? -5.423 8.163 21.038 1.00 94.19 323 THR A CA 1
ATOM 2597 C C . THR A 1 323 ? -6.188 8.815 22.187 1.00 94.19 323 THR A C 1
ATOM 2599 O O . THR A 1 323 ? -7.339 9.190 21.993 1.00 94.19 323 THR A O 1
ATOM 2602 N N . ALA A 1 324 ? -5.549 9.024 23.346 1.00 92.06 324 ALA A N 1
ATOM 2603 C CA . ALA A 1 324 ? -6.166 9.649 24.516 1.00 92.06 324 ALA A CA 1
ATOM 2604 C C . ALA A 1 324 ? -6.586 11.095 24.216 1.00 92.06 324 ALA A C 1
ATOM 2606 O O . ALA A 1 324 ? -7.728 11.475 24.455 1.00 92.06 324 ALA A O 1
ATOM 2607 N N . ARG A 1 325 ? -5.711 11.877 23.572 1.00 92.06 325 ARG A N 1
ATOM 2608 C CA . ARG A 1 325 ? -6.010 13.268 23.179 1.00 92.06 325 ARG A CA 1
ATOM 2609 C C . ARG A 1 325 ? -7.145 13.377 22.162 1.00 92.06 325 ARG A C 1
ATOM 2611 O O . ARG A 1 325 ? -7.922 14.330 22.207 1.00 92.06 325 ARG A O 1
ATOM 2618 N N . VAL A 1 326 ? -7.250 12.425 21.233 1.00 94.50 326 VAL A N 1
ATOM 2619 C CA . VAL A 1 326 ? -8.391 12.351 20.310 1.00 94.50 326 VAL A CA 1
ATOM 2620 C C . VAL A 1 326 ? -9.653 11.966 21.071 1.00 94.50 326 VAL A C 1
ATOM 2622 O O . VAL A 1 326 ? -10.664 12.637 20.904 1.00 94.50 326 VAL A O 1
ATOM 2625 N N . LEU A 1 327 ? -9.612 10.965 21.952 1.00 91.81 327 LEU A N 1
ATOM 2626 C CA . LEU A 1 327 ? -10.760 10.562 22.771 1.00 91.81 327 LEU A CA 1
ATOM 2627 C C . LEU A 1 327 ? -11.282 11.719 23.642 1.00 91.81 327 LEU A C 1
ATOM 2629 O O . LEU A 1 327 ? -12.486 11.961 23.660 1.00 91.81 327 LEU A O 1
ATOM 2633 N N . GLU A 1 328 ? -10.396 12.512 24.244 1.00 89.19 328 GLU A N 1
ATOM 2634 C CA . GLU A 1 328 ? -10.733 13.686 25.069 1.00 89.19 328 GLU A CA 1
ATOM 2635 C C . GLU A 1 328 ? -11.123 14.942 24.264 1.00 89.19 328 GLU A C 1
ATOM 2637 O O . GLU A 1 328 ? -11.630 15.911 24.824 1.00 89.19 328 GLU A O 1
ATOM 2642 N N . GLY A 1 329 ? -10.905 14.952 22.945 1.00 90.81 329 GLY A N 1
ATOM 2643 C CA . GLY A 1 329 ? -11.240 16.098 22.086 1.00 90.81 329 GLY A CA 1
ATOM 2644 C C . GLY A 1 329 ? -10.210 17.221 22.056 1.00 90.81 329 GLY A C 1
ATOM 2645 O O . GLY A 1 329 ? -10.479 18.278 21.493 1.00 90.81 329 GLY A O 1
ATOM 2646 N N . GLU A 1 330 ? -9.009 16.980 22.571 1.00 91.56 330 GLU A N 1
ATOM 2647 C CA . GLU A 1 330 ? -7.867 17.893 22.450 1.00 91.56 330 GLU A CA 1
ATOM 2648 C C . GLU A 1 330 ? -7.248 17.889 21.050 1.00 91.56 330 GLU A C 1
ATOM 2650 O O . GLU A 1 330 ? -6.537 18.818 20.658 1.00 91.56 330 GLU A O 1
ATOM 2655 N N . ARG A 1 331 ? -7.477 16.810 20.295 1.00 92.75 331 ARG A N 1
ATOM 2656 C CA . ARG A 1 331 ? -7.019 16.631 18.916 1.00 92.75 331 ARG A CA 1
ATOM 2657 C C . ARG A 1 331 ? -8.149 16.102 18.044 1.00 92.75 331 ARG A C 1
ATOM 2659 O O . ARG A 1 331 ? -9.019 15.364 18.504 1.00 92.75 331 ARG A O 1
ATOM 2666 N N . SER A 1 332 ? -8.114 16.462 16.764 1.00 95.44 332 SER A N 1
ATOM 2667 C CA . SER A 1 332 ? -9.060 15.932 15.785 1.00 95.44 332 SER A CA 1
ATOM 2668 C C . SER A 1 332 ? -8.644 14.532 15.320 1.00 95.44 332 SER A C 1
ATOM 2670 O O . SER A 1 332 ? -7.453 14.224 15.214 1.00 95.44 332 SER A O 1
ATOM 2672 N N . PHE A 1 333 ? -9.628 13.692 14.986 1.00 96.38 333 PHE A N 1
ATOM 2673 C CA . PHE A 1 333 ? -9.383 12.397 14.344 1.00 96.38 333 PHE A CA 1
ATOM 2674 C C . PHE A 1 333 ? -8.612 12.563 13.024 1.00 96.38 333 PHE A C 1
ATOM 2676 O O . PHE A 1 333 ? -7.670 11.823 12.758 1.00 96.38 333 PHE A O 1
ATOM 2683 N N . ALA A 1 334 ? -8.963 13.579 12.227 1.00 95.38 334 ALA A N 1
ATOM 2684 C CA . ALA A 1 334 ? -8.341 13.851 10.933 1.00 95.38 334 ALA A CA 1
ATOM 2685 C C . ALA A 1 334 ? -6.838 14.173 11.041 1.00 95.38 334 ALA A C 1
ATOM 2687 O O . ALA A 1 334 ? -6.047 13.735 10.202 1.00 95.38 334 ALA A O 1
ATOM 2688 N N . ASP A 1 335 ? -6.418 14.900 12.081 1.00 95.25 335 ASP A N 1
ATOM 2689 C CA . ASP A 1 335 ? -4.998 15.175 12.315 1.00 95.25 335 ASP A CA 1
ATOM 2690 C C . ASP A 1 335 ? -4.230 13.909 12.673 1.00 95.25 335 ASP A C 1
ATOM 2692 O O . ASP A 1 335 ? -3.140 13.683 12.142 1.00 95.25 335 ASP A O 1
ATOM 2696 N N . PHE A 1 336 ? -4.809 13.066 13.531 1.00 96.25 336 PHE A N 1
ATOM 2697 C CA . PHE A 1 336 ? -4.194 11.799 13.903 1.00 96.25 336 PHE A CA 1
ATOM 2698 C C . PHE A 1 336 ? -4.104 10.846 12.703 1.00 96.25 336 PHE A C 1
ATOM 2700 O O . PHE A 1 336 ? -3.044 10.273 12.450 1.00 96.25 336 PHE A O 1
ATOM 2707 N N . TRP A 1 337 ? -5.174 10.755 11.908 1.00 96.00 337 TRP A N 1
ATOM 2708 C CA . TRP A 1 337 ? -5.216 9.992 10.661 1.00 96.00 337 TRP A CA 1
ATOM 2709 C C . TRP A 1 337 ? -4.087 10.407 9.713 1.00 96.00 337 TRP A C 1
ATOM 2711 O O . TRP A 1 337 ? -3.273 9.585 9.297 1.00 96.00 337 TRP A O 1
ATOM 2721 N N . ARG A 1 338 ? -3.978 11.705 9.414 1.00 94.94 338 ARG A N 1
ATOM 2722 C CA . ARG A 1 338 ? -2.951 12.244 8.512 1.00 94.94 338 ARG A CA 1
ATOM 2723 C C . ARG A 1 338 ? -1.531 12.010 9.030 1.00 94.94 338 ARG A C 1
ATOM 2725 O O . ARG A 1 338 ? -0.651 11.683 8.235 1.00 94.94 338 ARG A O 1
ATOM 2732 N N . LEU A 1 339 ? -1.308 12.162 10.338 1.00 93.88 339 LEU A N 1
ATOM 2733 C CA . LEU A 1 339 ? -0.016 11.886 10.970 1.00 93.88 339 LEU A CA 1
ATOM 2734 C C . LEU A 1 339 ? 0.395 10.421 10.769 1.00 93.88 339 LEU A C 1
ATOM 2736 O O . LEU A 1 339 ? 1.506 10.156 10.315 1.00 93.88 339 LEU A O 1
ATOM 2740 N N . TYR A 1 340 ? -0.501 9.487 11.089 1.00 95.94 340 TYR A N 1
ATOM 2741 C CA . TYR A 1 340 ? -0.225 8.055 11.029 1.00 95.94 340 TYR A CA 1
ATOM 2742 C C . TYR A 1 340 ? -0.065 7.550 9.588 1.00 95.94 340 TYR A C 1
ATOM 2744 O O . TYR A 1 340 ? 0.937 6.917 9.257 1.00 95.94 340 TYR A O 1
ATOM 2752 N N . HIS A 1 341 ? -1.007 7.877 8.701 1.00 93.81 341 HIS A N 1
ATOM 2753 C CA . HIS A 1 341 ? -0.985 7.402 7.316 1.00 93.81 341 HIS A CA 1
ATOM 2754 C C . HIS A 1 341 ? 0.150 8.022 6.488 1.00 93.81 341 HIS A C 1
ATOM 2756 O O . HIS A 1 341 ? 0.759 7.321 5.678 1.00 93.81 341 HIS A O 1
ATOM 2762 N N . GLY A 1 342 ? 0.516 9.284 6.743 1.00 92.25 342 GLY A N 1
ATOM 2763 C CA . GLY A 1 342 ? 1.595 9.963 6.017 1.00 92.25 342 GLY A CA 1
ATOM 2764 C C . GLY A 1 342 ? 2.970 9.299 6.172 1.00 92.25 342 GLY A C 1
ATOM 2765 O O . GLY A 1 342 ? 3.810 9.407 5.277 1.00 92.25 342 GLY A O 1
ATOM 2766 N N . TRP A 1 343 ? 3.209 8.564 7.264 1.00 93.56 343 TRP A N 1
ATOM 2767 C CA . TRP A 1 343 ? 4.437 7.780 7.442 1.00 93.56 343 TRP A CA 1
ATOM 2768 C C . TRP A 1 343 ? 4.545 6.610 6.463 1.00 93.56 343 TRP A C 1
ATOM 2770 O O . TRP A 1 343 ? 5.626 6.348 5.938 1.00 93.56 343 TRP A O 1
ATOM 2780 N N . PHE A 1 344 ? 3.439 5.930 6.160 1.00 91.88 344 PHE A N 1
ATOM 2781 C CA . PHE A 1 344 ? 3.448 4.801 5.226 1.00 91.88 344 PHE A CA 1
ATOM 2782 C C . PHE A 1 344 ? 3.683 5.237 3.779 1.00 91.88 344 PHE A C 1
ATOM 2784 O O . PHE A 1 344 ? 4.232 4.465 2.992 1.00 91.88 344 PHE A O 1
ATOM 2791 N N . GLU A 1 345 ? 3.362 6.483 3.443 1.00 89.00 345 GLU A N 1
ATOM 2792 C CA . GLU A 1 345 ? 3.646 7.075 2.136 1.00 89.00 345 GLU A CA 1
ATOM 2793 C C . GLU A 1 345 ? 5.092 7.577 2.041 1.00 89.00 345 GLU A C 1
ATOM 2795 O O . GLU A 1 345 ? 5.794 7.256 1.086 1.00 89.00 345 GLU A O 1
ATOM 2800 N N . GLN A 1 346 ? 5.557 8.322 3.050 1.00 87.81 346 GLN A N 1
ATOM 2801 C CA . GLN A 1 346 ? 6.756 9.165 2.936 1.00 87.81 346 GLN A CA 1
ATOM 2802 C C . GLN A 1 346 ? 7.954 8.688 3.770 1.00 87.81 346 GLN A C 1
ATOM 2804 O O . GLN A 1 346 ? 9.069 9.147 3.546 1.00 87.81 346 GLN A O 1
ATOM 2809 N N . GLY A 1 347 ? 7.744 7.807 4.750 1.00 89.94 347 GLY A N 1
ATOM 2810 C CA . GLY A 1 347 ? 8.795 7.335 5.654 1.00 89.94 347 GLY A CA 1
ATOM 2811 C C . GLY A 1 347 ? 9.791 6.380 4.997 1.00 89.94 347 GLY A C 1
ATOM 2812 O O . GLY A 1 347 ? 9.442 5.640 4.064 1.00 89.94 347 GLY A O 1
ATOM 2813 N N . ARG A 1 348 ? 11.020 6.350 5.532 1.00 93.56 348 ARG A N 1
ATOM 2814 C CA . ARG A 1 348 ? 12.085 5.423 5.130 1.00 93.56 348 ARG A CA 1
ATOM 2815 C C . ARG A 1 348 ? 11.600 3.975 5.194 1.00 93.56 348 ARG A C 1
ATOM 2817 O O . ARG A 1 348 ? 10.987 3.550 6.170 1.00 93.56 348 ARG A O 1
ATOM 2824 N N . LYS A 1 349 ? 11.899 3.190 4.155 1.00 92.06 349 LYS A N 1
ATOM 2825 C CA . LYS A 1 349 ? 11.493 1.780 4.082 1.00 92.06 349 LYS A CA 1
ATOM 2826 C C . LYS A 1 349 ? 12.497 0.850 4.793 1.00 92.06 349 LYS A C 1
ATOM 2828 O O . LYS A 1 349 ? 13.700 1.104 4.717 1.00 92.06 349 LYS A O 1
ATOM 2833 N N . PRO A 1 350 ? 12.028 -0.243 5.429 1.00 92.00 350 PRO A N 1
ATOM 2834 C CA . PRO A 1 350 ? 10.621 -0.540 5.719 1.00 92.00 350 PRO A CA 1
ATOM 2835 C C . PRO A 1 350 ? 10.054 0.440 6.756 1.00 92.00 350 PRO A C 1
ATOM 2837 O O . PRO A 1 350 ? 10.788 0.878 7.639 1.00 92.00 350 PRO A O 1
ATOM 2840 N N . VAL A 1 351 ? 8.767 0.780 6.638 1.00 94.00 351 VAL A N 1
ATOM 2841 C CA . VAL A 1 351 ? 8.097 1.651 7.616 1.00 94.00 351 VAL A CA 1
ATOM 2842 C C . VAL A 1 351 ? 7.713 0.824 8.837 1.00 94.00 351 VAL A C 1
ATOM 2844 O O . VAL A 1 351 ? 7.086 -0.224 8.687 1.00 94.00 351 VAL A O 1
ATOM 2847 N N . VAL A 1 352 ? 8.076 1.296 10.027 1.00 95.06 352 VAL A N 1
ATOM 2848 C CA . VAL A 1 352 ? 7.769 0.655 11.311 1.00 95.06 352 VAL A CA 1
ATOM 2849 C C . VAL A 1 352 ? 7.156 1.707 12.227 1.00 95.06 352 VAL A C 1
ATOM 2851 O O . VAL A 1 352 ? 7.861 2.561 12.747 1.00 95.06 352 VAL A O 1
ATOM 2854 N N . MET A 1 353 ? 5.835 1.662 12.388 1.00 95.94 353 MET A N 1
ATOM 2855 C CA . MET A 1 353 ? 5.072 2.602 13.216 1.00 95.94 353 MET A CA 1
ATOM 2856 C C . MET A 1 353 ? 4.481 1.876 14.413 1.00 95.94 353 MET A C 1
ATOM 2858 O O . MET A 1 353 ? 3.918 0.796 14.233 1.00 95.94 353 MET A O 1
ATOM 2862 N N . MET A 1 354 ? 4.526 2.492 15.591 1.00 96.81 354 MET A N 1
ATOM 2863 C CA . MET A 1 354 ? 3.802 2.009 16.767 1.00 96.81 354 MET A CA 1
ATOM 2864 C C . MET A 1 354 ? 2.787 3.055 17.231 1.00 96.81 354 MET A C 1
ATOM 2866 O O . MET A 1 354 ? 3.077 4.249 17.202 1.00 96.81 354 MET A O 1
ATOM 2870 N N . ILE A 1 355 ? 1.592 2.617 17.623 1.00 96.81 355 ILE A N 1
ATOM 2871 C CA . ILE A 1 355 ? 0.615 3.448 18.330 1.00 96.81 355 ILE A CA 1
ATOM 2872 C C . ILE A 1 355 ? 0.648 3.058 19.802 1.00 96.81 355 ILE A C 1
ATOM 2874 O O . ILE A 1 355 ? 0.325 1.920 20.145 1.00 96.81 355 ILE A O 1
ATOM 2878 N N . GLU A 1 356 ? 0.993 4.026 20.645 1.00 93.88 356 GLU A N 1
ATOM 2879 C CA . GLU A 1 356 ? 0.940 3.904 22.098 1.00 93.88 356 GLU A CA 1
ATOM 2880 C C . GLU A 1 356 ? -0.417 4.393 22.580 1.00 93.88 356 GLU A C 1
ATOM 2882 O O . GLU A 1 356 ? -0.667 5.591 22.767 1.00 93.88 356 GLU A O 1
ATOM 2887 N N . SER A 1 357 ? -1.336 3.445 22.716 1.00 94.19 357 SER A N 1
ATOM 2888 C CA . SER A 1 357 ? -2.638 3.714 23.295 1.00 94.19 357 SER A CA 1
ATOM 2889 C C . SER A 1 357 ? -2.531 3.800 24.815 1.00 94.19 357 SER A C 1
ATOM 2891 O O . SER A 1 357 ? -1.746 3.089 25.433 1.00 94.19 357 SER A O 1
ATOM 2893 N N . ALA A 1 358 ? -3.341 4.659 25.420 1.00 92.69 358 ALA A N 1
ATOM 2894 C CA . ALA A 1 358 ? -3.409 4.808 26.866 1.00 92.69 358 ALA A CA 1
ATOM 2895 C C . ALA A 1 358 ? -4.833 5.153 27.315 1.00 92.69 358 ALA A C 1
ATOM 2897 O O . ALA A 1 358 ? -5.655 5.572 26.482 1.00 92.69 358 ALA A O 1
ATOM 2898 N N . PRO A 1 359 ? -5.125 5.005 28.618 1.00 91.38 359 PRO A N 1
ATOM 2899 C CA . PRO A 1 359 ? -6.230 5.688 29.266 1.00 91.38 359 PRO A CA 1
ATOM 2900 C C . PRO A 1 359 ? -6.191 7.197 29.014 1.00 91.38 359 PRO A C 1
ATOM 2902 O O . PRO A 1 359 ? -5.197 7.765 28.558 1.00 91.38 359 PRO A O 1
ATOM 2905 N N . HIS A 1 360 ? -7.290 7.863 29.339 1.00 88.06 360 HIS A N 1
ATOM 2906 C CA . HIS A 1 360 ? -7.367 9.314 29.269 1.00 88.06 360 HIS A CA 1
ATOM 2907 C C . HIS A 1 360 ? -6.306 9.965 30.201 1.00 88.06 360 HIS A C 1
ATOM 2909 O O . HIS A 1 360 ? -5.823 9.360 31.166 1.00 88.06 360 HIS A O 1
ATOM 2915 N N . ASN A 1 361 ? -5.934 11.213 29.923 1.00 87.06 361 ASN A N 1
ATOM 2916 C CA . ASN A 1 361 ? -4.753 11.872 30.480 1.00 87.06 361 ASN A CA 1
ATOM 2917 C C . ASN A 1 361 ? -4.813 12.076 32.001 1.00 87.06 361 ASN A C 1
ATOM 2919 O O . ASN A 1 361 ? -3.784 12.034 32.671 1.00 87.06 361 ASN A O 1
ATOM 2923 N N . GLN A 1 362 ? -6.001 12.303 32.556 1.00 85.50 362 GLN A N 1
ATOM 2924 C CA . GLN A 1 362 ? -6.207 12.403 34.002 1.00 85.50 362 GLN A CA 1
ATOM 2925 C C . GLN A 1 362 ? -5.730 11.142 34.744 1.00 85.50 362 GLN A C 1
ATOM 2927 O O . GLN A 1 362 ? -5.030 11.274 35.741 1.00 85.50 362 GLN A O 1
ATOM 2932 N N . ILE A 1 363 ? -5.988 9.931 34.240 1.00 88.06 363 ILE A N 1
ATOM 2933 C CA . ILE A 1 363 ? -5.410 8.705 34.818 1.00 88.06 363 ILE A CA 1
ATOM 2934 C C . ILE A 1 363 ? -3.932 8.560 34.444 1.00 88.06 363 ILE A C 1
ATOM 2936 O O . ILE A 1 363 ? -3.101 8.327 35.321 1.00 88.06 363 ILE A O 1
ATOM 2940 N N . ALA A 1 364 ? -3.596 8.716 33.160 1.00 87.50 364 ALA A N 1
ATOM 2941 C CA . ALA A 1 364 ? -2.250 8.451 32.643 1.00 87.50 364 ALA A CA 1
ATOM 2942 C C . ALA A 1 364 ? -1.153 9.335 33.275 1.00 87.50 364 ALA A C 1
ATOM 2944 O O . ALA A 1 364 ? 0.010 8.929 33.364 1.00 87.50 364 ALA A O 1
ATOM 2945 N N . TYR A 1 365 ? -1.522 10.534 33.739 1.00 85.19 365 TYR A N 1
ATOM 2946 C CA . TYR A 1 365 ? -0.590 11.527 34.275 1.00 85.19 365 TYR A CA 1
ATOM 2947 C C . TYR A 1 365 ? -0.954 12.071 35.670 1.00 85.19 365 TYR A C 1
ATOM 2949 O O . TYR A 1 365 ? -0.189 12.842 36.255 1.00 85.19 365 TYR A O 1
ATOM 2957 N N . GLY A 1 366 ? -2.091 11.668 36.244 1.00 88.00 366 GLY A N 1
ATOM 2958 C CA . GLY A 1 366 ? -2.593 12.212 37.512 1.00 88.00 366 GLY A CA 1
ATOM 2959 C C . GLY A 1 366 ? -1.812 11.811 38.770 1.00 88.00 366 GLY A C 1
ATOM 2960 O O . GLY A 1 366 ? -1.876 12.505 39.783 1.00 88.00 366 GLY A O 1
ATOM 2961 N N . TYR A 1 367 ? -1.017 10.736 38.709 1.00 88.94 367 TYR A N 1
ATOM 2962 C CA . TYR A 1 367 ? -0.474 10.051 39.895 1.00 88.94 367 TYR A CA 1
ATOM 2963 C C . TYR A 1 367 ? 1.064 10.061 40.021 1.00 88.94 367 TYR A C 1
ATOM 2965 O O . TYR A 1 367 ? 1.625 9.128 40.588 1.00 88.94 367 TYR A O 1
ATOM 2973 N N . ASP A 1 368 ? 1.731 11.114 39.537 1.00 85.69 368 ASP A N 1
ATOM 2974 C CA . ASP A 1 368 ? 3.198 11.312 39.517 1.00 85.69 368 ASP A CA 1
ATOM 2975 C C . ASP A 1 368 ? 4.021 10.277 38.708 1.00 85.69 368 ASP A C 1
ATOM 2977 O O . ASP A 1 368 ? 3.487 9.499 37.924 1.00 85.69 368 ASP A O 1
ATOM 2981 N N . TYR A 1 369 ? 5.357 10.307 38.850 1.00 79.81 369 TYR A N 1
ATOM 2982 C CA . TYR A 1 369 ? 6.318 9.416 38.171 1.00 79.81 369 TYR A CA 1
ATOM 2983 C C . TYR A 1 369 ? 6.462 8.019 38.814 1.00 79.81 369 TYR A C 1
ATOM 2985 O O . TYR A 1 369 ? 7.421 7.284 38.576 1.00 79.81 369 TYR A O 1
ATOM 2993 N N . SER A 1 370 ? 5.568 7.655 39.721 1.00 84.81 370 SER A N 1
ATOM 2994 C CA . SER A 1 370 ? 5.448 6.348 40.360 1.00 84.81 370 SER A CA 1
ATOM 2995 C C . SER A 1 370 ? 3.969 5.970 40.474 1.00 84.81 370 SER A C 1
ATOM 2997 O O . SER A 1 370 ? 3.520 5.588 41.561 1.00 84.81 370 SER A O 1
ATOM 2999 N N . PRO A 1 371 ? 3.214 6.008 39.357 1.00 84.38 371 PRO A N 1
ATOM 3000 C CA . PRO A 1 371 ? 1.758 5.927 39.385 1.00 84.38 371 PRO A CA 1
ATOM 3001 C C . PRO A 1 371 ? 1.275 4.659 40.081 1.00 84.38 371 PRO A C 1
ATOM 3003 O O . PRO A 1 371 ? 0.388 4.727 40.918 1.00 84.38 371 PRO A O 1
ATOM 3006 N N . LEU A 1 372 ? 1.948 3.522 39.874 1.00 84.62 372 LEU A N 1
ATOM 3007 C CA . LEU A 1 372 ? 1.608 2.235 40.498 1.00 84.62 372 LEU A CA 1
ATOM 3008 C C . LEU A 1 372 ? 1.656 2.219 42.040 1.00 84.62 372 LEU A C 1
ATOM 3010 O O . LEU A 1 372 ? 1.170 1.266 42.645 1.00 84.62 372 LEU A O 1
ATOM 3014 N N . LYS A 1 373 ? 2.270 3.219 42.686 1.00 87.44 373 LYS A N 1
ATOM 3015 C CA . LYS A 1 373 ? 2.274 3.363 44.153 1.00 87.44 373 LYS A CA 1
ATOM 3016 C C . LYS A 1 373 ? 1.155 4.262 44.669 1.00 87.44 373 LYS A C 1
ATOM 3018 O O . LYS A 1 373 ? 0.763 4.108 45.821 1.00 87.44 373 LYS A O 1
ATOM 3023 N N . ASN A 1 374 ? 0.712 5.213 43.851 1.00 89.56 374 ASN A N 1
ATOM 3024 C CA . ASN A 1 374 ? -0.149 6.315 44.273 1.00 89.56 374 ASN A CA 1
ATOM 3025 C C . ASN A 1 374 ? -1.578 6.189 43.740 1.00 89.56 374 ASN A C 1
ATOM 3027 O O . ASN A 1 374 ? -2.503 6.685 44.377 1.00 89.56 374 ASN A O 1
ATOM 3031 N N . ILE A 1 375 ? -1.762 5.531 42.594 1.00 91.00 375 ILE A N 1
ATOM 3032 C CA . ILE A 1 375 ? -3.081 5.303 42.018 1.00 91.00 375 ILE A CA 1
ATOM 3033 C C . ILE A 1 375 ? -3.889 4.329 42.888 1.00 91.00 375 ILE A C 1
ATOM 3035 O O . ILE A 1 375 ? -3.358 3.294 43.315 1.00 91.00 375 ILE A O 1
ATOM 3039 N N . PRO A 1 376 ? -5.184 4.594 43.127 1.00 92.44 376 PRO A N 1
ATOM 3040 C CA . PRO A 1 376 ? -6.063 3.612 43.740 1.00 92.44 376 PRO A CA 1
ATOM 3041 C C . PRO A 1 376 ? -6.105 2.306 42.923 1.00 92.44 376 PRO A C 1
ATOM 3043 O O . PRO A 1 376 ? -6.236 2.353 41.696 1.00 92.44 376 PRO A O 1
ATOM 3046 N N . PRO A 1 377 ? -6.048 1.119 43.561 1.00 92.44 377 PRO A N 1
ATOM 3047 C CA . PRO A 1 377 ? -6.066 -0.158 42.843 1.00 92.44 377 PRO A CA 1
ATOM 3048 C C . PRO A 1 377 ? -7.273 -0.340 41.911 1.00 92.44 377 PRO A C 1
ATOM 3050 O O . PRO A 1 377 ? -7.126 -0.885 40.821 1.00 92.44 377 PRO A O 1
ATOM 3053 N N . ALA A 1 378 ? -8.454 0.145 42.310 1.00 92.31 378 ALA A N 1
ATOM 3054 C CA . ALA A 1 378 ? -9.663 0.081 41.486 1.00 92.31 378 ALA A CA 1
ATOM 3055 C C . ALA A 1 378 ? -9.552 0.940 40.213 1.00 92.31 378 ALA A C 1
ATOM 3057 O O . ALA A 1 378 ? -10.049 0.554 39.156 1.00 92.31 378 ALA A O 1
ATOM 3058 N N . THR A 1 379 ? -8.855 2.071 40.290 1.00 93.19 379 THR A N 1
ATOM 3059 C CA . THR A 1 379 ? -8.643 2.991 39.162 1.00 93.19 379 THR A CA 1
ATOM 3060 C C . THR A 1 379 ? -7.584 2.467 38.211 1.00 93.19 379 THR A C 1
ATOM 3062 O O . THR A 1 379 ? -7.753 2.566 36.999 1.00 93.19 379 THR A O 1
ATOM 3065 N N . LEU A 1 380 ? -6.539 1.818 38.733 1.00 91.81 380 LEU A N 1
ATOM 3066 C CA . LEU A 1 380 ? -5.590 1.075 37.903 1.00 91.81 380 LEU A CA 1
ATOM 3067 C C . LEU A 1 380 ? -6.271 -0.076 37.155 1.00 91.81 380 LEU A C 1
ATOM 3069 O O . LEU A 1 380 ? -5.987 -0.306 35.982 1.00 91.81 380 LEU A O 1
ATOM 3073 N N . GLU A 1 381 ? -7.181 -0.792 37.816 1.00 92.44 381 GLU A N 1
ATOM 3074 C CA . GLU A 1 381 ? -7.931 -1.863 37.165 1.00 92.44 381 GLU A CA 1
ATOM 3075 C C . GLU A 1 381 ? -8.895 -1.316 36.105 1.00 92.44 381 GLU A C 1
ATOM 3077 O O . GLU A 1 381 ? -8.971 -1.875 35.012 1.00 92.44 381 GLU A O 1
ATOM 3082 N N . PHE A 1 382 ? -9.566 -0.189 36.360 1.00 93.44 382 PHE A N 1
ATOM 3083 C CA . PHE A 1 382 ? -10.347 0.517 35.341 1.00 93.44 382 PHE A CA 1
ATOM 3084 C C . PHE A 1 382 ? -9.477 0.928 34.145 1.00 93.44 382 PHE A C 1
ATOM 3086 O O . PHE A 1 382 ? -9.845 0.668 33.003 1.00 93.44 382 PHE A O 1
ATOM 3093 N N . ALA A 1 383 ? -8.300 1.509 34.396 1.00 92.12 383 ALA A N 1
ATOM 3094 C CA . ALA A 1 383 ? -7.357 1.919 33.358 1.00 92.12 383 ALA A CA 1
ATOM 3095 C C . ALA A 1 383 ? -7.004 0.757 32.415 1.00 92.12 383 ALA A C 1
ATOM 3097 O O . ALA A 1 383 ? -6.890 0.944 31.210 1.00 92.12 383 ALA A O 1
ATOM 3098 N N . ARG A 1 384 ? -6.892 -0.454 32.972 1.00 92.19 384 ARG A N 1
ATOM 3099 C CA . ARG A 1 384 ? -6.635 -1.691 32.230 1.00 92.19 384 ARG A CA 1
ATOM 3100 C C . ARG A 1 384 ? -7.875 -2.258 31.530 1.00 92.19 384 ARG A C 1
ATOM 3102 O O . ARG A 1 384 ? -7.737 -2.939 30.522 1.00 92.19 384 ARG A O 1
ATOM 3109 N N . THR A 1 385 ? -9.070 -2.074 32.088 1.00 92.56 385 THR A N 1
ATOM 3110 C CA . THR A 1 385 ? -10.282 -2.819 31.683 1.00 92.56 385 THR A CA 1
ATOM 3111 C C . THR A 1 385 ? -11.364 -1.971 31.032 1.00 92.56 385 THR A C 1
ATOM 3113 O O . THR A 1 385 ? -12.412 -2.502 30.684 1.00 92.56 385 THR A O 1
ATOM 3116 N N . TYR A 1 386 ? -11.126 -0.682 30.794 1.00 93.88 386 TYR A N 1
ATOM 3117 C CA . TYR A 1 386 ? -12.024 0.127 29.977 1.00 93.88 386 TYR A CA 1
ATOM 3118 C C . TYR A 1 386 ? -11.768 -0.121 28.481 1.00 93.88 386 TYR A C 1
ATOM 3120 O O . TYR A 1 386 ? -11.046 0.613 27.795 1.00 93.88 386 TYR A O 1
ATOM 3128 N N . TYR A 1 387 ? -12.379 -1.189 27.964 1.00 93.94 387 TYR A N 1
ATOM 3129 C CA . TYR A 1 387 ? -12.173 -1.702 26.606 1.00 93.94 387 TYR A CA 1
ATOM 3130 C C . TYR A 1 387 ? -12.420 -0.701 25.466 1.00 93.94 387 TYR A C 1
ATOM 3132 O O . TYR A 1 387 ? -11.740 -0.836 24.446 1.00 93.94 387 TYR A O 1
ATOM 3140 N N . PRO A 1 388 ? -13.328 0.297 25.555 1.00 92.94 388 PRO A N 1
ATOM 3141 C CA . PRO A 1 388 ? -13.485 1.279 24.480 1.00 92.94 388 PRO A CA 1
ATOM 3142 C C . PRO A 1 388 ? -12.181 2.004 24.099 1.00 92.94 388 PRO A C 1
ATOM 3144 O O . PRO A 1 388 ? -11.920 2.204 22.914 1.00 92.94 388 PRO A O 1
ATOM 3147 N N . TYR A 1 389 ? -11.308 2.326 25.064 1.00 91.94 389 TYR A N 1
ATOM 3148 C CA . TYR A 1 389 ? -10.016 2.967 24.765 1.00 91.94 389 TYR A CA 1
ATOM 3149 C C . TYR A 1 389 ? -9.080 2.037 23.985 1.00 91.94 389 TYR A C 1
ATOM 3151 O O . TYR A 1 389 ? -8.450 2.453 23.009 1.00 91.94 389 TYR A O 1
ATOM 3159 N N . VAL A 1 390 ? -9.042 0.762 24.381 1.00 94.88 390 VAL A N 1
ATOM 3160 C CA . VAL A 1 390 ? -8.240 -0.281 23.731 1.00 94.88 390 VAL A CA 1
ATOM 3161 C C . VAL A 1 390 ? -8.734 -0.520 22.307 1.00 94.88 390 VAL A C 1
ATOM 3163 O O . VAL A 1 390 ? -7.943 -0.506 21.366 1.00 94.88 390 VAL A O 1
ATOM 3166 N N . ARG A 1 391 ? -10.048 -0.698 22.129 1.00 96.06 391 ARG A N 1
ATOM 3167 C CA . ARG A 1 391 ? -10.665 -1.006 20.832 1.00 96.06 391 ARG A CA 1
ATOM 3168 C C . ARG A 1 391 ? -10.482 0.122 19.825 1.00 96.06 391 ARG A C 1
ATOM 3170 O O . ARG A 1 391 ? -10.147 -0.164 18.676 1.00 96.06 391 ARG A O 1
ATOM 3177 N N . PHE A 1 392 ? -10.622 1.380 20.247 1.00 97.25 392 PHE A N 1
ATOM 3178 C CA . PHE A 1 392 ? -10.325 2.532 19.396 1.00 97.25 392 PHE A CA 1
ATOM 3179 C C . PHE A 1 392 ? -8.866 2.537 18.929 1.00 97.25 392 PHE A C 1
ATOM 3181 O O . PHE A 1 392 ? -8.603 2.591 17.727 1.00 97.25 392 PHE A O 1
ATOM 3188 N N . GLY A 1 393 ? -7.913 2.437 19.863 1.00 97.06 393 GLY A N 1
ATOM 3189 C CA . GLY A 1 393 ? -6.484 2.451 19.542 1.00 97.06 393 GLY A CA 1
ATOM 3190 C C . GLY A 1 393 ? -6.057 1.273 18.659 1.00 97.06 393 GLY A C 1
ATOM 3191 O O . GLY A 1 393 ? -5.307 1.459 17.696 1.00 97.06 393 GLY A O 1
ATOM 3192 N N . LEU A 1 394 ? -6.578 0.074 18.933 1.00 98.00 394 LEU A N 1
ATOM 3193 C CA . LEU A 1 394 ? -6.283 -1.135 18.168 1.00 98.00 394 LEU A CA 1
ATOM 3194 C C . LEU A 1 394 ? -6.857 -1.044 16.751 1.00 98.00 394 LEU A C 1
ATOM 3196 O O . LEU A 1 394 ? -6.130 -1.241 15.777 1.00 98.00 394 LEU A O 1
ATOM 3200 N N . ALA A 1 395 ? -8.141 -0.702 16.617 1.00 98.25 395 ALA A N 1
ATOM 3201 C CA . ALA A 1 395 ? -8.780 -0.573 15.312 1.00 98.25 395 ALA A CA 1
ATOM 3202 C C . ALA A 1 395 ? -8.142 0.544 14.474 1.00 98.25 395 ALA A C 1
ATOM 3204 O O . ALA A 1 395 ? -7.940 0.352 13.276 1.00 98.25 395 ALA A O 1
ATOM 3205 N N . PHE A 1 396 ? -7.756 1.666 15.097 1.00 98.50 396 PHE A N 1
ATOM 3206 C CA . PHE A 1 396 ? -7.013 2.741 14.436 1.00 98.50 396 PHE A CA 1
ATOM 3207 C C . PHE A 1 396 ? -5.661 2.255 13.907 1.00 98.50 396 PHE A C 1
ATOM 3209 O O . PHE A 1 396 ? -5.367 2.435 12.727 1.00 98.50 396 PHE A O 1
ATOM 3216 N N . THR A 1 397 ? -4.869 1.571 14.739 1.00 98.25 397 THR A N 1
ATOM 3217 C CA . THR A 1 397 ? -3.587 0.976 14.317 1.00 98.25 397 THR A CA 1
ATOM 3218 C C . THR A 1 397 ? -3.766 0.047 13.119 1.00 98.25 397 THR A C 1
ATOM 3220 O O . THR A 1 397 ? -2.989 0.077 12.171 1.00 98.25 397 THR A O 1
ATOM 3223 N N . LEU A 1 398 ? -4.830 -0.754 13.117 1.00 98.12 398 LEU A N 1
ATOM 3224 C CA . LEU A 1 398 ? -5.115 -1.710 12.050 1.00 98.12 398 LEU A CA 1
ATOM 3225 C C . LEU A 1 398 ? -5.591 -1.066 10.742 1.00 98.12 398 LEU A C 1
ATOM 3227 O O . LEU A 1 398 ? -5.684 -1.765 9.731 1.00 98.12 398 LEU A O 1
ATOM 3231 N N . MET A 1 399 ? -5.840 0.247 10.698 1.00 97.62 399 MET A N 1
ATOM 3232 C CA . MET A 1 399 ? -6.070 0.958 9.435 1.00 97.62 399 MET A CA 1
ATOM 3233 C C . MET A 1 399 ? -4.793 1.059 8.587 1.00 97.62 399 MET A C 1
ATOM 3235 O O . MET A 1 399 ? -4.874 1.362 7.400 1.00 97.62 399 MET A O 1
ATOM 3239 N N . ASN A 1 400 ? -3.620 0.728 9.130 1.00 95.44 400 ASN A N 1
ATOM 3240 C CA . ASN A 1 400 ? -2.402 0.526 8.349 1.00 95.44 400 ASN A CA 1
ATOM 3241 C C . ASN A 1 400 ? -1.535 -0.595 8.957 1.00 95.44 400 ASN A C 1
ATOM 3243 O O . ASN A 1 400 ? -2.023 -1.430 9.716 1.00 95.44 400 ASN A O 1
ATOM 3247 N N . ASP A 1 401 ? -0.270 -0.700 8.563 1.00 92.38 401 ASP A N 1
ATOM 3248 C CA . ASP A 1 401 ? 0.605 -1.823 8.921 1.00 92.38 401 ASP A CA 1
ATOM 3249 C C . ASP A 1 401 ? 1.369 -1.613 10.252 1.00 92.38 401 ASP A C 1
ATOM 3251 O O . ASP A 1 401 ? 2.493 -2.093 10.418 1.00 92.38 401 ASP A O 1
ATOM 3255 N N . GLY A 1 402 ? 0.785 -0.870 11.199 1.00 95.50 402 GLY A N 1
ATOM 3256 C CA . GLY A 1 402 ? 1.428 -0.516 12.472 1.00 95.50 402 GLY A CA 1
ATOM 3257 C C . GLY A 1 402 ? 1.370 -1.594 13.554 1.00 95.50 402 GLY A C 1
ATOM 3258 O O . GLY A 1 402 ? 0.656 -2.588 13.436 1.00 95.50 402 GLY A O 1
ATOM 3259 N N . TYR A 1 403 ? 2.126 -1.349 14.622 1.00 97.56 403 TYR A N 1
ATOM 3260 C CA . TYR A 1 403 ? 2.175 -2.124 15.859 1.00 97.56 403 TYR A CA 1
ATOM 3261 C C . TYR A 1 403 ? 1.362 -1.420 16.944 1.00 97.56 403 TYR A C 1
ATOM 3263 O O . TYR A 1 403 ? 1.372 -0.192 17.030 1.00 97.56 403 TYR A O 1
ATOM 3271 N N . PHE A 1 404 ? 0.659 -2.189 17.766 1.00 97.31 404 PHE A N 1
ATOM 3272 C CA . PHE A 1 404 ? -0.208 -1.664 18.814 1.00 97.31 404 PHE A CA 1
ATOM 3273 C C . PHE A 1 404 ? 0.317 -2.027 20.203 1.00 97.31 404 PHE A C 1
ATOM 3275 O O . PHE A 1 404 ? 0.591 -3.200 20.467 1.00 97.31 404 PHE A O 1
ATOM 3282 N N . CYS A 1 405 ? 0.381 -1.045 21.099 1.00 94.81 405 CYS A N 1
ATOM 3283 C CA . CYS A 1 405 ? 0.427 -1.265 22.541 1.00 94.81 405 CYS A CA 1
ATOM 3284 C C . CYS A 1 405 ? -0.677 -0.457 23.234 1.00 94.81 405 CYS A C 1
ATOM 3286 O O . CYS A 1 405 ? -1.116 0.582 22.738 1.00 94.81 405 CYS A O 1
ATOM 3288 N N . HIS A 1 406 ? -1.130 -0.950 24.387 1.00 93.81 406 HIS A N 1
ATOM 3289 C CA . HIS A 1 406 ? -1.953 -0.185 25.317 1.00 93.81 406 HIS A CA 1
ATOM 3290 C C . HIS A 1 406 ? -1.287 -0.217 26.688 1.00 93.81 406 HIS A C 1
ATOM 3292 O O . HIS A 1 406 ? -1.072 -1.296 27.244 1.00 93.81 406 HIS A O 1
ATOM 3298 N N . GLU A 1 407 ? -0.948 0.949 27.215 1.00 90.88 407 GLU A N 1
ATOM 3299 C CA . GLU A 1 407 ? -0.170 1.096 28.441 1.00 90.88 407 GLU A CA 1
ATOM 3300 C C . GLU A 1 407 ? -0.676 2.255 29.295 1.00 90.88 407 GLU A C 1
ATOM 3302 O O . GLU A 1 407 ? -1.618 2.951 28.925 1.00 90.88 407 GLU A O 1
ATOM 3307 N N . PHE A 1 408 ? -0.104 2.426 30.487 1.00 86.75 408 PHE A N 1
ATOM 3308 C CA . PHE A 1 408 ? -0.626 3.394 31.449 1.00 86.75 408 PHE A CA 1
ATOM 3309 C C . PHE A 1 408 ? -0.488 4.844 30.958 1.00 86.75 408 PHE A C 1
ATOM 3311 O O . PHE A 1 408 ? -1.375 5.654 31.209 1.00 86.75 408 PHE A O 1
ATOM 3318 N N . GLY A 1 409 ? 0.599 5.157 30.249 1.00 83.00 409 GLY A N 1
ATOM 3319 C CA . GLY A 1 409 ? 0.950 6.501 29.794 1.00 83.00 409 GLY A CA 1
ATOM 3320 C C . GLY A 1 409 ? 2.454 6.760 29.912 1.00 83.00 409 GLY A C 1
ATOM 3321 O O . GLY A 1 409 ? 3.210 5.886 30.317 1.00 83.00 409 GLY A O 1
ATOM 3322 N N . ASP A 1 410 ? 2.886 7.991 29.646 1.00 79.25 410 ASP A N 1
ATOM 3323 C CA . ASP A 1 410 ? 4.308 8.408 29.674 1.00 79.25 410 ASP A CA 1
ATOM 3324 C C . ASP A 1 410 ? 4.978 8.225 31.052 1.00 79.25 410 ASP A C 1
ATOM 3326 O O . ASP A 1 410 ? 6.197 8.159 31.189 1.00 79.25 410 ASP A O 1
ATOM 3330 N N . THR A 1 411 ? 4.175 8.183 32.120 1.00 79.69 411 THR A N 1
ATOM 3331 C CA . THR A 1 411 ? 4.664 8.042 33.499 1.00 79.69 411 THR A CA 1
ATOM 3332 C C . THR A 1 411 ? 5.085 6.611 33.834 1.00 79.69 411 THR A C 1
ATOM 3334 O O . THR A 1 411 ? 5.813 6.401 34.811 1.00 79.69 411 THR A O 1
ATOM 3337 N N . TRP A 1 412 ? 4.647 5.617 33.050 1.00 86.19 412 TRP A N 1
ATOM 3338 C CA . TRP A 1 412 ? 5.020 4.220 33.231 1.00 86.19 412 TRP A CA 1
ATOM 3339 C C . TRP A 1 412 ? 4.787 3.377 31.971 1.00 86.19 412 TRP A C 1
ATOM 3341 O O . TRP A 1 412 ? 3.665 3.274 31.484 1.00 86.19 412 TRP A O 1
ATOM 3351 N N . HIS A 1 413 ? 5.832 2.661 31.553 1.00 89.19 413 HIS A N 1
ATOM 3352 C CA . HIS A 1 413 ? 5.838 1.831 30.349 1.00 89.19 413 HIS A CA 1
ATOM 3353 C C . HIS A 1 413 ? 6.082 0.342 30.625 1.00 89.19 413 HIS A C 1
ATOM 3355 O O . HIS A 1 413 ? 6.583 -0.059 31.687 1.00 89.19 413 HIS A O 1
ATOM 3361 N N . GLY A 1 414 ? 5.771 -0.487 29.627 1.00 87.19 414 GLY A N 1
ATOM 3362 C CA . GLY A 1 414 ? 5.938 -1.942 29.672 1.00 87.19 414 GLY A CA 1
ATOM 3363 C C . GLY A 1 414 ? 4.895 -2.640 30.542 1.00 87.19 414 GLY A C 1
ATOM 3364 O O . GLY A 1 414 ? 5.198 -3.599 31.256 1.00 87.19 414 GLY A O 1
ATOM 3365 N N . ASN A 1 415 ? 3.667 -2.120 30.546 1.00 89.88 415 ASN A N 1
ATOM 3366 C CA . ASN A 1 415 ? 2.533 -2.770 31.188 1.00 89.88 415 ASN A CA 1
ATOM 3367 C C . ASN A 1 415 ? 2.270 -4.135 30.537 1.00 89.88 415 ASN A C 1
ATOM 3369 O O . ASN A 1 415 ? 2.093 -4.233 29.328 1.00 89.88 415 ASN A O 1
ATOM 3373 N N . ASP A 1 416 ? 2.175 -5.189 31.349 1.00 90.00 416 ASP A N 1
ATOM 3374 C CA . ASP A 1 416 ? 1.767 -6.515 30.872 1.00 90.00 416 ASP A CA 1
ATOM 3375 C C . ASP A 1 416 ? 0.237 -6.613 30.795 1.00 90.00 416 ASP A C 1
ATOM 3377 O O . ASP A 1 416 ? -0.405 -7.353 31.543 1.00 90.00 416 ASP A O 1
ATOM 3381 N N . TRP A 1 417 ? -0.350 -5.769 29.950 1.00 92.38 417 TRP A N 1
ATOM 3382 C CA . TRP A 1 417 ? -1.777 -5.753 29.659 1.00 92.38 417 TRP A CA 1
ATOM 3383 C C . TRP A 1 417 ? -2.027 -6.491 28.349 1.00 92.38 417 TRP A C 1
ATOM 3385 O O . TRP A 1 417 ? -1.396 -6.209 27.334 1.00 92.38 417 TRP A O 1
ATOM 3395 N N . TRP A 1 418 ? -2.947 -7.453 28.373 1.00 92.31 418 TRP A N 1
ATOM 3396 C CA . TRP A 1 418 ? -3.263 -8.270 27.211 1.00 92.31 418 TRP A CA 1
ATOM 3397 C C . TRP A 1 418 ? -4.767 -8.420 27.047 1.00 92.31 418 TRP A C 1
ATOM 3399 O O . TRP A 1 418 ? -5.479 -8.524 28.042 1.00 92.31 418 TRP A O 1
ATOM 3409 N N . TYR A 1 419 ? -5.204 -8.477 25.792 1.00 94.00 419 TYR A N 1
ATOM 3410 C CA . TYR A 1 419 ? -6.608 -8.477 25.400 1.00 94.00 419 TYR A CA 1
ATOM 3411 C C . TYR A 1 419 ? -6.887 -9.611 24.416 1.00 94.00 419 TYR A C 1
ATOM 3413 O O . TYR A 1 419 ? -6.018 -9.982 23.617 1.00 94.00 419 TYR A O 1
ATOM 3421 N N . GLU A 1 420 ? -8.089 -10.180 24.475 1.00 91.81 420 GLU A N 1
ATOM 3422 C CA . GLU A 1 420 ? -8.499 -11.309 23.630 1.00 91.81 420 GLU A CA 1
ATOM 3423 C C . GLU A 1 420 ? -8.355 -11.015 22.125 1.00 91.81 420 GLU A C 1
ATOM 3425 O O . GLU A 1 420 ? -7.936 -11.895 21.369 1.00 91.81 420 GLU A O 1
ATOM 3430 N N . GLU A 1 421 ? -8.609 -9.774 21.700 1.00 94.19 421 GLU A N 1
ATOM 3431 C CA . GLU A 1 421 ? -8.468 -9.305 20.318 1.00 94.19 421 GLU A CA 1
ATOM 3432 C C . GLU A 1 421 ? -7.051 -9.494 19.758 1.00 94.19 421 GLU A C 1
ATOM 3434 O O . GLU A 1 421 ? -6.893 -9.737 18.563 1.00 94.19 421 GLU A O 1
ATOM 3439 N N . LEU A 1 422 ? -6.020 -9.427 20.609 1.00 94.81 422 LEU A N 1
ATOM 3440 C CA . LEU A 1 422 ? -4.619 -9.575 20.200 1.00 94.81 422 LEU A CA 1
ATOM 3441 C C . LEU A 1 422 ? -4.241 -11.028 19.880 1.00 94.81 422 LEU A C 1
ATOM 3443 O O . LEU A 1 422 ? -3.210 -11.270 19.262 1.00 94.81 422 LEU A O 1
ATOM 3447 N N . ASN A 1 423 ? -5.058 -12.006 20.290 1.00 92.06 423 ASN A N 1
ATOM 3448 C CA . ASN A 1 423 ? -4.826 -13.420 19.979 1.00 92.06 423 ASN A CA 1
ATOM 3449 C C . ASN A 1 423 ? -5.452 -13.847 18.643 1.00 92.06 423 ASN A C 1
ATOM 3451 O O . ASN A 1 423 ? -5.202 -14.961 18.179 1.00 92.06 423 ASN A O 1
ATOM 3455 N N . PHE A 1 424 ? -6.318 -13.018 18.055 1.00 93.94 424 PHE A N 1
ATOM 3456 C CA . PHE A 1 424 ? -7.039 -13.383 16.845 1.00 93.94 424 PHE A CA 1
ATOM 3457 C C . PHE A 1 424 ? -6.195 -13.106 15.598 1.00 93.94 424 PHE A C 1
ATOM 3459 O O . PHE A 1 424 ? -5.938 -11.956 15.267 1.00 93.94 424 PHE A O 1
ATOM 3466 N N . ASP A 1 425 ? -5.801 -14.155 14.875 1.00 92.19 425 ASP A N 1
ATOM 3467 C CA . ASP A 1 425 ? -5.058 -14.023 13.619 1.00 92.19 425 ASP A CA 1
ATOM 3468 C C . ASP A 1 425 ? -5.982 -13.529 12.496 1.00 92.19 425 ASP A C 1
ATOM 3470 O O . ASP A 1 425 ? -6.619 -14.326 11.803 1.00 92.19 425 ASP A O 1
ATOM 3474 N N . LEU A 1 426 ? -6.021 -12.209 12.286 1.00 90.38 426 LEU A N 1
ATOM 3475 C CA . LEU A 1 426 ? -6.726 -11.568 11.171 1.00 90.38 426 LEU A CA 1
ATOM 3476 C C . LEU A 1 426 ? -6.181 -12.032 9.810 1.00 90.38 426 LEU A C 1
ATOM 3478 O O . LEU A 1 426 ? -6.884 -11.951 8.801 1.00 90.38 426 LEU A O 1
ATOM 3482 N N . GLY A 1 427 ? -4.952 -12.548 9.765 1.00 86.75 427 GLY A N 1
ATOM 3483 C CA . GLY A 1 427 ? -4.269 -12.951 8.548 1.00 86.75 427 GLY A CA 1
ATOM 3484 C C . GLY A 1 427 ? -3.693 -11.758 7.785 1.00 86.75 427 GLY A C 1
ATOM 3485 O O . GLY A 1 427 ? -3.124 -10.838 8.373 1.00 86.75 427 GLY A O 1
ATOM 3486 N N . LYS A 1 428 ? -3.771 -11.784 6.451 1.00 80.56 428 LYS A N 1
ATOM 3487 C CA . LYS A 1 428 ? -3.191 -10.733 5.593 1.00 80.56 428 LYS A CA 1
ATOM 3488 C C . LYS A 1 428 ? -4.238 -9.665 5.269 1.00 80.56 428 LYS A C 1
ATOM 3490 O O . LYS A 1 428 ? -5.384 -10.039 5.026 1.00 80.56 428 LYS A O 1
ATOM 3495 N N . PRO A 1 429 ? -3.870 -8.374 5.202 1.00 81.19 429 PRO A N 1
ATOM 3496 C CA . PRO A 1 429 ? -4.776 -7.351 4.693 1.00 81.19 429 PRO A CA 1
ATOM 3497 C C . PRO A 1 429 ? -5.093 -7.634 3.217 1.00 81.19 429 PRO A C 1
ATOM 3499 O O . PRO A 1 429 ? -4.189 -7.967 2.448 1.00 81.19 429 PRO A O 1
ATOM 3502 N N . LEU A 1 430 ? -6.365 -7.494 2.842 1.00 73.69 430 LEU A N 1
ATOM 3503 C CA . LEU A 1 430 ? -6.871 -7.676 1.470 1.00 73.69 430 LEU A CA 1
ATOM 3504 C C . LEU A 1 430 ? -6.875 -6.360 0.672 1.00 73.69 430 LEU A C 1
ATOM 3506 O O . LEU A 1 430 ? -7.182 -6.326 -0.511 1.00 73.69 430 LEU A O 1
ATOM 3510 N N . GLY A 1 431 ? -6.529 -5.248 1.323 1.00 76.81 431 GLY A N 1
ATOM 3511 C CA . GLY A 1 431 ? -6.464 -3.932 0.703 1.00 76.81 431 GLY A CA 1
ATOM 3512 C C . GLY A 1 431 ? -6.202 -2.809 1.713 1.00 76.81 431 GLY A C 1
ATOM 3513 O O . GLY A 1 431 ? -6.052 -3.065 2.920 1.00 76.81 431 GLY A O 1
ATOM 3514 N N . PRO A 1 432 ? -6.123 -1.555 1.234 1.00 85.62 432 PRO A N 1
ATOM 3515 C CA . PRO A 1 432 ? -6.108 -0.381 2.101 1.00 85.62 432 PRO A CA 1
ATOM 3516 C C . PRO A 1 432 ? -7.452 -0.218 2.839 1.00 85.62 432 PRO A C 1
ATOM 3518 O O . PRO A 1 432 ? -8.468 -0.774 2.408 1.00 85.62 432 PRO A O 1
ATOM 3521 N N . PRO A 1 433 ? -7.494 0.537 3.951 1.00 92.00 433 PRO A N 1
ATOM 3522 C CA . PRO A 1 433 ? -8.757 0.889 4.590 1.00 92.00 433 PRO A CA 1
ATOM 3523 C C . PRO A 1 433 ? -9.613 1.756 3.656 1.00 92.00 433 PRO A C 1
ATOM 3525 O O . PRO A 1 433 ? -9.099 2.571 2.889 1.00 92.00 433 PRO A O 1
ATOM 3528 N N . ARG A 1 434 ? -10.935 1.621 3.758 1.00 93.12 434 ARG A N 1
ATOM 3529 C CA . ARG A 1 434 ? -11.909 2.409 2.993 1.00 93.12 434 ARG A CA 1
ATOM 3530 C C . ARG A 1 434 ? -12.980 2.989 3.901 1.00 93.12 434 ARG A C 1
ATOM 3532 O O . ARG A 1 434 ? -13.351 2.369 4.900 1.00 93.12 434 ARG A O 1
ATOM 3539 N N . ARG A 1 435 ? -13.508 4.153 3.528 1.00 93.44 435 ARG A N 1
ATOM 3540 C CA . ARG A 1 435 ? -14.683 4.718 4.193 1.00 93.44 435 ARG A CA 1
ATOM 3541 C C . ARG A 1 435 ? -15.928 3.914 3.847 1.00 93.44 435 ARG A C 1
ATOM 3543 O O . ARG A 1 435 ? -16.091 3.464 2.713 1.00 93.44 435 ARG A O 1
ATOM 3550 N N . ILE A 1 436 ? -16.791 3.734 4.838 1.00 92.06 436 ILE A N 1
ATOM 3551 C CA . ILE A 1 436 ? -18.101 3.092 4.678 1.00 92.06 436 ILE A CA 1
ATOM 3552 C C . ILE A 1 436 ? -19.137 4.123 4.230 1.00 92.06 436 ILE A C 1
ATOM 3554 O O . ILE A 1 436 ? -19.959 3.832 3.366 1.00 92.06 436 ILE A O 1
ATOM 3558 N N . PHE A 1 437 ? -19.057 5.333 4.781 1.00 89.25 437 PHE A N 1
ATOM 3559 C CA . PHE A 1 437 ? -19.920 6.462 4.449 1.00 89.25 437 PHE A CA 1
ATOM 3560 C C . PHE A 1 437 ? -19.068 7.591 3.862 1.00 89.25 437 PHE A C 1
ATOM 3562 O O . PHE A 1 437 ? -17.954 7.828 4.328 1.00 89.25 437 PHE A O 1
ATOM 3569 N N . SER A 1 438 ? -19.565 8.290 2.841 1.00 83.69 438 SER A N 1
ATOM 3570 C CA . SER A 1 438 ? -18.826 9.377 2.175 1.00 83.69 438 SER A CA 1
ATOM 3571 C C . SER A 1 438 ? -18.498 10.546 3.114 1.00 83.69 438 SER A C 1
ATOM 3573 O O . SER A 1 438 ? -17.455 11.185 2.980 1.00 83.69 438 SER A O 1
ATOM 3575 N N . ASP A 1 439 ? -19.371 10.783 4.084 1.00 85.00 439 ASP A N 1
ATOM 3576 C CA . ASP A 1 439 ? -19.487 12.003 4.882 1.00 85.00 439 ASP A CA 1
ATOM 3577 C C . ASP A 1 439 ? -19.270 11.755 6.387 1.00 85.00 439 ASP A C 1
ATOM 3579 O O . ASP A 1 439 ? -19.420 12.663 7.202 1.00 85.00 439 ASP A O 1
ATOM 3583 N N . ALA A 1 440 ? -18.830 10.549 6.761 1.00 89.19 440 ALA A N 1
ATOM 3584 C CA . ALA A 1 440 ? -18.459 10.209 8.130 1.00 89.19 440 ALA A CA 1
ATOM 3585 C C . ALA A 1 440 ? -17.109 9.480 8.187 1.00 89.19 440 ALA A C 1
ATOM 3587 O O . ALA A 1 440 ? -16.771 8.684 7.310 1.00 89.19 440 ALA A O 1
ATOM 3588 N N . GLU A 1 441 ? -16.347 9.711 9.260 1.00 95.38 441 GLU A N 1
ATOM 3589 C CA . GLU A 1 441 ? -15.070 9.036 9.538 1.00 95.38 441 GLU A CA 1
ATOM 3590 C C . GLU A 1 441 ? -15.289 7.600 10.042 1.00 95.38 441 GLU A C 1
ATOM 3592 O O . GLU A 1 441 ? -14.828 7.217 11.114 1.00 95.38 441 GLU A O 1
ATOM 3597 N N . VAL A 1 442 ? -16.028 6.797 9.277 1.00 97.62 442 VAL A N 1
ATOM 3598 C CA . VAL A 1 442 ? -16.292 5.387 9.572 1.00 97.62 442 VAL A CA 1
ATOM 3599 C C . VAL A 1 442 ? -15.536 4.536 8.571 1.00 97.62 442 VAL A C 1
ATOM 3601 O O . VAL A 1 442 ? -15.794 4.592 7.367 1.00 97.62 442 VAL A O 1
ATOM 3604 N N . TRP A 1 443 ? -14.601 3.744 9.076 1.00 97.81 443 TRP A N 1
ATOM 3605 C CA . TRP A 1 443 ? -13.608 3.048 8.274 1.00 97.81 443 TRP A CA 1
ATOM 3606 C C . TRP A 1 443 ? -13.730 1.537 8.412 1.00 97.81 443 TRP A C 1
ATOM 3608 O O . TRP A 1 443 ? -14.079 1.006 9.467 1.00 97.81 443 TRP A O 1
ATOM 3618 N N . ARG A 1 444 ? -13.415 0.848 7.318 1.00 96.00 444 ARG A N 1
ATOM 3619 C CA . ARG A 1 444 ? -13.358 -0.607 7.217 1.00 96.00 444 ARG A CA 1
ATOM 3620 C C . ARG A 1 444 ? -12.036 -1.020 6.593 1.00 96.00 444 ARG A C 1
ATOM 3622 O O . ARG A 1 444 ? -11.649 -0.465 5.566 1.00 96.00 444 ARG A O 1
ATOM 3629 N N . ARG A 1 445 ? -11.407 -2.057 7.143 1.00 94.56 445 ARG A N 1
ATOM 3630 C CA . ARG A 1 445 ? -10.305 -2.768 6.487 1.00 94.56 445 ARG A CA 1
ATOM 3631 C C . ARG A 1 445 ? -10.537 -4.271 6.536 1.00 94.56 445 ARG A C 1
ATOM 3633 O O . ARG A 1 445 ? -10.834 -4.832 7.589 1.00 94.56 445 ARG A O 1
ATOM 3640 N N . ASP A 1 446 ? -10.426 -4.906 5.378 1.00 87.38 446 ASP A N 1
ATOM 3641 C CA . ASP A 1 446 ? -10.649 -6.336 5.209 1.00 87.38 446 ASP A CA 1
ATOM 3642 C C . ASP A 1 446 ? -9.337 -7.120 5.323 1.00 87.38 446 ASP A C 1
ATOM 3644 O O . ASP A 1 446 ? -8.298 -6.706 4.804 1.00 87.38 446 ASP A O 1
ATOM 3648 N N . PHE A 1 447 ? -9.408 -8.274 5.984 1.00 85.31 447 PHE A N 1
ATOM 3649 C CA . PHE A 1 447 ? -8.315 -9.228 6.128 1.00 85.31 447 PHE A CA 1
ATOM 3650 C C . PHE A 1 447 ? -8.763 -10.639 5.713 1.00 85.31 447 PHE A C 1
ATOM 3652 O O . PHE A 1 447 ? -9.964 -10.933 5.632 1.00 85.31 447 PHE A O 1
ATOM 3659 N N . SER A 1 448 ? -7.801 -11.525 5.448 1.00 79.88 448 SER A N 1
ATOM 3660 C CA . SER A 1 448 ? -8.078 -12.884 4.966 1.00 79.88 448 SER A CA 1
ATOM 3661 C C . SER A 1 448 ? -8.931 -13.703 5.938 1.00 79.88 448 SER A C 1
ATOM 3663 O O . SER A 1 448 ? -9.795 -14.449 5.492 1.00 79.88 448 SER A O 1
ATOM 3665 N N . ASN A 1 449 ? -8.758 -13.516 7.249 1.00 85.56 449 ASN A N 1
ATOM 3666 C CA . ASN A 1 449 ? -9.507 -14.248 8.276 1.00 85.56 449 ASN A CA 1
ATOM 3667 C C . ASN A 1 449 ? -10.524 -13.366 9.018 1.00 85.56 449 ASN A C 1
ATOM 3669 O O . ASN A 1 449 ? -11.216 -13.844 9.914 1.00 85.56 449 ASN A O 1
ATOM 3673 N N . GLY A 1 450 ? -10.640 -12.079 8.678 1.00 91.50 450 GLY A N 1
ATOM 3674 C CA . GLY A 1 450 ? -11.500 -11.168 9.427 1.00 91.50 450 GLY A CA 1
ATOM 3675 C C . GLY A 1 450 ? -11.674 -9.788 8.815 1.00 91.50 450 GLY A C 1
ATOM 3676 O O . GLY A 1 450 ? -11.349 -9.543 7.653 1.00 91.50 450 GLY A O 1
ATOM 3677 N N . LEU A 1 451 ? -12.227 -8.877 9.604 1.00 94.12 451 LEU A N 1
ATOM 3678 C CA . LEU A 1 451 ? -12.386 -7.476 9.239 1.00 94.12 451 LEU A CA 1
ATOM 3679 C C . LEU A 1 451 ? -12.218 -6.587 10.472 1.00 94.12 451 LEU A C 1
ATOM 3681 O O . LEU A 1 451 ? -12.472 -7.017 11.597 1.00 94.12 451 LEU A O 1
ATOM 3685 N N . VAL A 1 452 ? -11.822 -5.342 10.242 1.00 98.19 452 VAL A N 1
ATOM 3686 C CA . VAL A 1 452 ? -11.717 -4.307 11.272 1.00 98.19 452 VAL A CA 1
ATOM 3687 C C . VAL A 1 452 ? -12.634 -3.152 10.900 1.00 98.19 452 VAL A C 1
ATOM 3689 O O . VAL A 1 452 ? -12.601 -2.689 9.755 1.00 98.19 452 VAL A O 1
ATOM 3692 N N . LEU A 1 453 ? -13.433 -2.685 11.859 1.00 98.25 453 LEU A N 1
ATOM 3693 C CA . LEU A 1 453 ? -14.221 -1.456 11.745 1.00 98.25 453 LEU A CA 1
ATOM 3694 C C . LEU A 1 453 ? -13.750 -0.442 12.780 1.00 98.25 453 LEU A C 1
ATOM 3696 O O . LEU A 1 453 ? -13.443 -0.805 13.916 1.00 98.25 453 LEU A O 1
ATOM 3700 N N . LEU A 1 454 ? -13.757 0.826 12.387 1.00 98.50 454 LEU A N 1
ATOM 3701 C CA . LEU A 1 454 ? -13.393 1.959 13.226 1.00 98.50 454 LEU A CA 1
ATOM 3702 C C . LEU A 1 454 ? -14.420 3.076 13.042 1.00 98.50 454 LEU A C 1
ATOM 3704 O O . LEU A 1 454 ? -14.659 3.522 11.920 1.00 98.50 454 LEU A O 1
ATOM 3708 N N . ASN A 1 455 ? -14.994 3.552 14.142 1.00 97.44 455 ASN A N 1
ATOM 3709 C CA . ASN A 1 455 ? -15.803 4.760 14.180 1.00 97.44 455 ASN A CA 1
ATOM 3710 C C . ASN A 1 455 ? -14.958 5.922 14.719 1.00 97.44 455 ASN A C 1
ATOM 3712 O O . ASN A 1 455 ? -14.739 6.024 15.919 1.00 97.44 455 ASN A O 1
ATOM 3716 N N . GLY A 1 456 ? -14.505 6.809 13.836 1.00 96.50 456 GLY A N 1
ATOM 3717 C CA . GLY A 1 456 ? -13.794 8.045 14.173 1.00 96.50 456 GLY A CA 1
ATOM 3718 C C . GLY A 1 456 ? -14.706 9.250 14.434 1.00 96.50 456 GLY A C 1
ATOM 3719 O O . GLY A 1 456 ? -14.220 10.380 14.488 1.00 96.50 456 GLY A O 1
ATOM 3720 N N . THR A 1 457 ? -16.024 9.047 14.546 1.00 95.94 457 THR A N 1
ATOM 3721 C CA . THR A 1 457 ? -16.998 10.117 14.818 1.00 95.94 457 THR A CA 1
ATOM 3722 C C . THR A 1 457 ? -17.343 10.221 16.307 1.00 95.94 457 THR A C 1
ATOM 3724 O O . THR A 1 457 ? -17.039 9.331 17.103 1.00 95.94 457 THR A O 1
ATOM 3727 N N . ARG A 1 458 ? -17.989 11.329 16.691 1.00 92.19 458 ARG A N 1
ATOM 3728 C CA . ARG A 1 458 ? -18.482 11.582 18.059 1.00 92.19 458 ARG A CA 1
ATOM 3729 C C . ARG A 1 458 ? -19.870 11.012 18.336 1.00 92.19 458 ARG A C 1
ATOM 3731 O O . ARG A 1 458 ? -20.368 11.178 19.438 1.00 92.19 458 ARG A O 1
ATOM 3738 N N . GLU A 1 459 ? -20.447 10.321 17.362 1.00 90.94 459 GLU A N 1
ATOM 3739 C CA . GLU A 1 459 ? -21.781 9.740 17.453 1.00 90.94 459 GLU A CA 1
ATOM 3740 C C . GLU A 1 459 ? -21.709 8.223 17.244 1.00 90.94 459 GLU A C 1
ATOM 3742 O O . GLU A 1 459 ? -20.819 7.746 16.529 1.00 90.94 459 GLU A O 1
ATOM 3747 N N . PRO A 1 460 ? -22.631 7.438 17.822 1.00 91.12 460 PRO A N 1
ATOM 3748 C CA . PRO A 1 460 ? -22.756 6.024 17.495 1.00 91.12 460 PRO A CA 1
ATOM 3749 C C . PRO A 1 460 ? -23.049 5.806 16.003 1.00 91.12 460 PRO A C 1
ATOM 3751 O O . PRO A 1 460 ? -23.829 6.536 15.395 1.00 91.12 460 PRO A O 1
ATOM 3754 N N . GLN A 1 461 ? -22.447 4.774 15.410 1.00 94.56 461 GLN A N 1
ATOM 3755 C CA . GLN A 1 461 ? -22.583 4.448 13.988 1.00 94.56 461 GLN A CA 1
ATOM 3756 C C . GLN A 1 461 ? -22.999 2.992 13.811 1.00 94.56 461 GLN A C 1
ATOM 3758 O O . GLN A 1 461 ? -22.379 2.089 14.370 1.00 94.56 461 GLN A O 1
ATOM 3763 N N . THR A 1 462 ? -24.038 2.755 13.009 1.00 93.88 462 THR A N 1
ATOM 3764 C CA . THR A 1 462 ? -24.535 1.405 12.715 1.00 93.88 462 THR A CA 1
ATOM 3765 C C . THR A 1 462 ? -24.152 0.992 11.301 1.00 93.88 462 THR A C 1
ATOM 3767 O O . THR A 1 462 ? -24.491 1.666 10.332 1.00 93.88 462 THR A O 1
ATOM 3770 N N . ILE A 1 463 ? -23.448 -0.131 11.184 1.00 94.75 463 ILE A N 1
ATOM 3771 C CA . ILE A 1 463 ? -22.821 -0.613 9.954 1.00 94.75 463 ILE A CA 1
ATOM 3772 C C . ILE A 1 463 ? -23.487 -1.926 9.542 1.00 94.75 463 ILE A C 1
ATOM 3774 O O . ILE A 1 463 ? -23.553 -2.866 10.334 1.00 94.75 463 ILE A O 1
ATOM 3778 N N . GLN A 1 464 ? -23.949 -1.991 8.292 1.00 92.12 464 GLN A N 1
ATOM 3779 C CA . GLN A 1 464 ? -24.479 -3.210 7.678 1.00 92.12 464 GLN A CA 1
ATOM 3780 C C . GLN A 1 464 ? -23.342 -4.003 7.027 1.00 92.12 464 GLN A C 1
ATOM 3782 O O . GLN A 1 464 ? -22.588 -3.460 6.218 1.00 92.12 464 GLN A O 1
ATOM 3787 N N . LEU A 1 465 ? -23.215 -5.281 7.378 1.00 85.25 465 LEU A N 1
ATOM 3788 C CA . LEU A 1 465 ? -22.157 -6.171 6.889 1.00 85.25 465 LEU A CA 1
ATOM 3789 C C . LEU A 1 465 ? -22.695 -7.296 6.000 1.00 85.25 465 LEU A C 1
ATOM 3791 O O . LEU A 1 465 ? -21.982 -7.725 5.093 1.00 85.25 465 LEU A O 1
ATOM 3795 N N . GLY A 1 466 ? -23.935 -7.739 6.235 1.00 77.94 466 GLY A N 1
ATOM 3796 C CA . GLY A 1 466 ? -24.494 -8.935 5.603 1.00 77.94 466 GLY A CA 1
ATOM 3797 C C . GLY A 1 466 ? -23.907 -10.237 6.177 1.00 77.94 466 GLY A C 1
ATOM 3798 O O . GLY A 1 466 ? -23.176 -10.205 7.171 1.00 77.94 466 GLY A O 1
ATOM 3799 N N . PRO A 1 467 ? -24.226 -11.404 5.589 1.00 74.44 467 PRO A N 1
ATOM 3800 C CA . PRO A 1 467 ? -23.682 -12.681 6.045 1.00 74.44 467 PRO A CA 1
ATOM 3801 C C . PRO A 1 467 ? -22.164 -12.770 5.807 1.00 74.44 467 PRO A C 1
ATOM 3803 O O . PRO A 1 467 ? -21.610 -12.074 4.961 1.00 74.44 467 PRO A O 1
ATOM 3806 N N . GLY A 1 468 ? -21.486 -13.665 6.533 1.00 77.19 468 GLY A N 1
ATOM 3807 C CA . GLY A 1 468 ? -20.057 -13.960 6.326 1.00 77.19 468 GLY A CA 1
ATOM 3808 C C . GLY A 1 468 ? -19.115 -13.479 7.430 1.00 77.19 468 GLY A C 1
ATOM 3809 O O . GLY A 1 468 ? -17.908 -13.699 7.326 1.00 77.19 468 GLY A O 1
ATOM 3810 N N . TYR A 1 469 ? -19.647 -12.888 8.507 1.00 89.50 469 TYR A N 1
ATOM 3811 C CA . TYR A 1 469 ? -18.859 -12.479 9.670 1.00 89.50 469 TYR A CA 1
ATOM 3812 C C . TYR A 1 469 ? -19.519 -12.845 10.999 1.00 89.50 469 TYR A C 1
ATOM 3814 O O . TYR A 1 469 ? -20.746 -12.914 11.122 1.00 89.50 469 TYR A O 1
ATOM 3822 N N . ARG A 1 470 ? -18.690 -13.062 12.018 1.00 92.88 470 ARG A N 1
ATOM 3823 C CA . ARG A 1 470 ? -19.113 -13.234 13.410 1.00 92.88 470 ARG A CA 1
ATOM 3824 C C . ARG A 1 470 ? -18.226 -12.428 14.350 1.00 92.88 470 ARG A C 1
ATOM 3826 O O . ARG A 1 470 ? -17.072 -12.143 14.035 1.00 92.88 470 ARG A O 1
ATOM 3833 N N . ARG A 1 471 ? -18.772 -12.065 15.508 1.00 94.81 471 ARG A N 1
ATOM 3834 C CA . ARG A 1 471 ? -17.998 -11.514 16.625 1.00 94.81 471 ARG A CA 1
ATOM 3835 C C . ARG A 1 471 ? -16.938 -12.524 17.047 1.00 94.81 471 ARG A C 1
ATOM 3837 O O . ARG A 1 471 ? -17.151 -13.732 16.920 1.00 94.81 471 ARG A O 1
ATOM 3844 N N . LEU A 1 472 ? -15.813 -12.036 17.564 1.00 95.00 472 LEU A N 1
ATOM 3845 C CA . LEU A 1 472 ? -14.836 -12.917 18.201 1.00 95.00 472 LEU A CA 1
ATOM 3846 C C . LEU A 1 472 ? -15.479 -13.620 19.402 1.00 95.00 472 LEU A C 1
ATOM 3848 O O . LEU A 1 472 ? -16.554 -13.231 19.861 1.00 95.00 472 LEU A O 1
ATOM 3852 N N . LYS A 1 473 ? -14.835 -14.671 19.909 1.00 91.50 473 LYS A N 1
ATOM 3853 C CA . LYS A 1 473 ? -15.294 -15.393 21.098 1.00 91.50 473 LYS A CA 1
ATOM 3854 C C . LYS A 1 473 ? -14.386 -15.073 22.278 1.00 91.50 473 LYS A C 1
ATOM 3856 O O . LYS A 1 473 ? -13.198 -15.375 22.233 1.00 91.50 473 LYS A O 1
ATOM 3861 N N . GLY A 1 474 ? -14.974 -14.516 23.324 1.00 89.00 474 GLY A N 1
ATOM 3862 C CA . GLY A 1 474 ? -14.277 -13.916 24.445 1.00 89.00 474 GLY A CA 1
ATOM 3863 C C . GLY A 1 474 ? -15.189 -13.661 25.647 1.00 89.00 474 GLY A C 1
ATOM 3864 O O . GLY A 1 474 ? -16.391 -13.940 25.611 1.00 89.00 474 GLY A O 1
ATOM 3865 N N . ARG A 1 475 ? -14.617 -13.194 26.757 1.00 88.25 475 ARG A N 1
ATOM 3866 C CA . ARG A 1 475 ? -15.334 -12.960 28.031 1.00 88.25 475 ARG A CA 1
ATOM 3867 C C . ARG A 1 475 ? -15.092 -11.585 28.640 1.00 88.25 475 ARG A C 1
ATOM 3869 O O . ARG A 1 475 ? -15.744 -11.256 29.633 1.00 88.25 475 ARG A O 1
ATOM 3876 N N . GLU A 1 476 ? -14.175 -10.829 28.059 1.00 89.00 476 GLU A N 1
ATOM 3877 C CA . GLU A 1 476 ? -13.599 -9.615 28.619 1.00 89.00 476 GLU A CA 1
ATOM 3878 C C . GLU A 1 476 ? -14.508 -8.385 28.457 1.00 89.00 476 GLU A C 1
ATOM 3880 O O . GLU A 1 476 ? -15.038 -7.874 29.443 1.00 89.00 476 GLU A O 1
ATOM 3885 N N . ALA A 1 477 ? -14.758 -7.953 27.218 1.00 92.31 477 ALA A N 1
ATOM 3886 C CA . ALA A 1 477 ? -15.477 -6.711 26.939 1.00 92.31 477 ALA A CA 1
ATOM 3887 C C . ALA A 1 477 ? -17.004 -6.844 27.091 1.00 92.31 477 ALA A C 1
ATOM 3889 O O . ALA A 1 477 ? -17.641 -7.712 26.474 1.00 92.31 477 ALA A O 1
ATOM 3890 N N . ALA A 1 478 ? -17.610 -5.933 27.858 1.00 93.38 478 ALA A N 1
ATOM 3891 C CA . ALA A 1 478 ? -19.056 -5.734 27.850 1.00 93.38 478 ALA A CA 1
ATOM 3892 C C . ALA A 1 478 ? -19.516 -5.256 26.465 1.00 93.38 478 ALA A C 1
ATOM 3894 O O . ALA A 1 478 ? -18.806 -4.535 25.765 1.00 93.38 478 ALA A O 1
ATOM 3895 N N . ARG A 1 479 ? -20.709 -5.676 26.047 1.00 90.94 479 ARG A N 1
ATOM 3896 C CA . ARG A 1 479 ? -21.288 -5.278 24.759 1.00 90.94 479 ARG A CA 1
ATOM 3897 C C . ARG A 1 479 ? -21.572 -3.778 24.709 1.00 90.94 479 ARG A C 1
ATOM 3899 O O . ARG A 1 479 ? -21.312 -3.144 23.689 1.00 90.94 479 ARG A O 1
ATOM 3906 N N . HIS A 1 480 ? -22.084 -3.235 25.808 1.00 91.50 480 HIS A N 1
ATOM 3907 C CA . HIS A 1 480 ? -22.272 -1.808 26.012 1.00 91.50 480 HIS A CA 1
ATOM 3908 C C . HIS A 1 480 ? -21.482 -1.379 27.243 1.00 91.50 480 HIS A C 1
ATOM 3910 O O . HIS A 1 480 ? -21.721 -1.870 28.345 1.00 91.50 480 HIS A O 1
ATOM 3916 N N . GLU A 1 481 ? -20.546 -0.460 27.043 1.00 93.88 481 GLU A N 1
ATOM 3917 C CA . GLU A 1 481 ? -19.726 0.126 28.096 1.00 93.88 481 GLU A CA 1
ATOM 3918 C C . GLU A 1 481 ? -19.461 1.591 27.763 1.00 93.88 481 GLU A C 1
ATOM 3920 O O . GLU A 1 481 ? -18.965 1.897 26.677 1.00 93.88 481 GLU A O 1
ATOM 3925 N N . TYR A 1 482 ? -19.848 2.491 28.664 1.00 92.88 482 TYR A N 1
ATOM 3926 C CA . TYR A 1 482 ? -19.718 3.934 28.475 1.00 92.88 482 TYR A CA 1
ATOM 3927 C C . TYR A 1 482 ? -19.788 4.682 29.810 1.00 92.88 482 TYR A C 1
ATOM 3929 O O . TYR A 1 482 ? -20.169 4.124 30.844 1.00 92.88 482 TYR A O 1
ATOM 3937 N N . ILE A 1 483 ? -19.414 5.959 29.771 1.00 93.25 483 ILE A N 1
ATOM 3938 C CA . ILE A 1 483 ? -19.466 6.877 30.908 1.00 93.25 483 ILE A CA 1
ATOM 3939 C C . ILE A 1 483 ? -20.494 7.972 30.627 1.00 93.25 483 ILE A C 1
ATOM 3941 O O . ILE A 1 483 ? -20.553 8.497 29.515 1.00 93.25 483 ILE A O 1
ATOM 3945 N N . VAL A 1 484 ? -21.290 8.314 31.639 1.00 94.69 484 VAL A N 1
ATOM 3946 C CA . VAL A 1 484 ? -22.187 9.473 31.629 1.00 94.69 484 VAL A CA 1
ATOM 3947 C C . VAL A 1 484 ? -21.651 10.475 32.649 1.00 94.69 484 VAL A C 1
ATOM 3949 O O . VAL A 1 484 ? -21.775 10.261 33.852 1.00 94.69 484 VAL A O 1
ATOM 3952 N N . ASP A 1 485 ? -21.009 11.523 32.142 1.00 94.56 485 ASP A N 1
ATOM 3953 C CA . ASP A 1 485 ? -20.380 12.603 32.916 1.00 94.56 485 ASP A CA 1
ATOM 3954 C C . ASP A 1 485 ? -21.402 13.665 33.363 1.00 94.56 485 ASP A C 1
ATOM 3956 O O . ASP A 1 485 ? -22.518 13.713 32.837 1.00 94.56 485 ASP A O 1
ATOM 3960 N N . ASP A 1 486 ? -21.034 14.553 34.283 1.00 93.94 486 ASP A N 1
ATOM 3961 C CA . ASP A 1 486 ? -21.885 15.661 34.749 1.00 93.94 486 ASP A CA 1
ATOM 3962 C C . ASP A 1 486 ? -21.973 16.844 33.765 1.00 93.94 486 ASP A C 1
ATOM 3964 O O . ASP A 1 486 ? -22.773 17.758 33.954 1.00 93.94 486 ASP A O 1
ATOM 3968 N N . VAL A 1 487 ? -21.202 16.835 32.675 1.00 90.62 487 VAL A N 1
ATOM 3969 C CA . VAL A 1 487 ? -21.251 17.889 31.640 1.00 90.62 487 VAL A CA 1
ATOM 3970 C C . VAL A 1 487 ? -21.993 17.472 30.366 1.00 90.62 487 VAL A C 1
ATOM 3972 O O . VAL A 1 487 ? -22.012 18.216 29.380 1.00 90.62 487 VAL A O 1
ATOM 3975 N N . VAL A 1 488 ? -22.593 16.277 30.344 1.00 89.88 488 VAL A N 1
ATOM 3976 C CA . VAL A 1 488 ? -23.346 15.784 29.179 1.00 89.88 488 VAL A CA 1
ATOM 3977 C C . VAL A 1 488 ? -24.830 16.170 29.251 1.00 89.88 488 VAL A C 1
ATOM 3979 O O . VAL A 1 488 ? -25.389 16.264 30.342 1.00 89.88 488 VAL A O 1
ATOM 3982 N N . PRO A 1 489 ? -25.542 16.295 28.110 1.00 92.12 489 PRO A N 1
ATOM 3983 C CA . PRO A 1 489 ? -26.976 16.628 28.100 1.00 92.12 489 PRO A CA 1
ATOM 3984 C C . PRO A 1 489 ? -27.889 15.645 28.853 1.00 92.12 489 PRO A C 1
ATOM 3986 O O . PRO A 1 489 ? -29.067 15.930 29.068 1.00 92.12 489 PRO A O 1
ATOM 3989 N N . ALA A 1 490 ? -27.378 14.460 29.197 1.00 93.81 490 ALA A N 1
ATOM 3990 C CA . ALA A 1 490 ? -28.102 13.455 29.964 1.00 93.81 490 ALA A CA 1
ATOM 3991 C C . ALA A 1 490 ? -28.087 13.715 31.483 1.00 93.81 490 ALA A C 1
ATOM 3993 O O . ALA A 1 490 ? -28.845 13.055 32.193 1.00 93.81 490 ALA A O 1
ATOM 3994 N N . PHE A 1 491 ? -27.269 14.651 31.975 1.00 97.50 491 PHE A N 1
ATOM 3995 C CA . PHE A 1 491 ? -27.202 15.041 33.382 1.00 97.50 491 PHE A CA 1
ATOM 3996 C C . PHE A 1 491 ? -28.056 16.279 33.678 1.00 97.50 491 PHE A C 1
ATOM 3998 O O . PHE A 1 491 ? -28.212 17.173 32.845 1.00 97.50 491 PHE A O 1
ATOM 4005 N N . SER A 1 492 ? -28.613 16.344 34.886 1.00 97.25 492 SER A N 1
ATOM 4006 C CA . SER A 1 492 ? -29.286 17.532 35.401 1.00 97.25 492 SER A CA 1
ATOM 4007 C C . SER A 1 492 ? -29.072 17.687 36.903 1.00 97.25 492 SER A C 1
ATOM 4009 O O . SER A 1 492 ? -29.308 16.752 37.666 1.00 97.25 492 SER A O 1
ATOM 4011 N N . ALA A 1 493 ? -28.692 18.891 37.322 1.00 96.31 493 ALA A N 1
ATOM 4012 C CA . ALA A 1 493 ? -28.569 19.289 38.718 1.00 96.31 493 ALA A CA 1
ATOM 4013 C C . ALA A 1 493 ? -29.186 20.691 38.889 1.00 96.31 493 ALA A C 1
ATOM 4015 O O . ALA A 1 493 ? -28.542 21.695 38.584 1.00 96.31 493 ALA A O 1
ATOM 4016 N N . PRO A 1 494 ? -30.471 20.795 39.273 1.00 94.94 494 PRO A N 1
ATOM 4017 C CA . PRO A 1 494 ? -31.139 22.091 39.394 1.00 94.94 494 PRO A CA 1
ATOM 4018 C C . PRO A 1 494 ? -30.587 22.907 40.579 1.00 94.94 494 PRO A C 1
ATOM 4020 O O . PRO A 1 494 ? -30.032 22.327 41.506 1.00 94.94 494 PRO A O 1
ATOM 4023 N N . PRO A 1 495 ? -30.757 24.242 40.620 1.00 93.12 495 PRO A N 1
ATOM 4024 C CA . PRO A 1 495 ? -30.327 25.042 41.769 1.00 93.12 495 PRO A CA 1
ATOM 4025 C C . PRO A 1 495 ? -30.840 24.473 43.113 1.00 93.12 495 PRO A C 1
ATOM 4027 O O . PRO A 1 495 ? -31.984 24.008 43.165 1.00 93.12 495 PRO A O 1
ATOM 4030 N N . PRO A 1 496 ? -30.039 24.505 44.199 1.00 95.50 496 PRO A N 1
ATOM 4031 C CA . PRO A 1 496 ? -28.809 25.284 44.369 1.00 95.50 496 PRO A CA 1
ATOM 4032 C C . PRO A 1 496 ? -27.501 24.516 44.083 1.00 95.50 496 PRO A C 1
ATOM 4034 O O . PRO A 1 496 ? -26.447 24.929 44.562 1.00 95.50 496 PRO A O 1
ATOM 4037 N N . TRP A 1 497 ? -27.533 23.423 43.307 1.00 97.31 497 TRP A N 1
ATOM 4038 C CA . TRP A 1 497 ? -26.301 22.772 42.840 1.00 97.31 497 TRP A CA 1
ATOM 4039 C C . TRP A 1 497 ? -25.404 23.764 42.081 1.00 97.31 497 TRP A C 1
ATOM 4041 O O . TRP A 1 497 ? -25.895 24.590 41.307 1.00 97.31 497 TRP A O 1
ATOM 4051 N N . ARG A 1 498 ? -24.088 23.678 42.298 1.00 96.38 498 ARG A N 1
ATOM 4052 C CA . ARG A 1 498 ? -23.084 24.531 41.645 1.00 96.38 498 ARG A CA 1
ATOM 4053 C C . ARG A 1 498 ? -21.938 23.715 41.071 1.00 96.38 498 ARG A C 1
ATOM 4055 O O . ARG A 1 498 ? -21.504 22.752 41.691 1.00 96.38 498 ARG A O 1
ATOM 4062 N N . GLU A 1 499 ? -21.425 24.144 39.927 1.00 96.81 499 GLU A N 1
ATOM 4063 C CA . GLU A 1 499 ? -20.203 23.592 39.344 1.00 96.81 499 GLU A CA 1
ATOM 4064 C C . GLU A 1 499 ? -18.998 23.872 40.257 1.00 96.81 499 GLU A C 1
ATOM 4066 O O . GLU A 1 499 ? -18.824 24.980 40.781 1.00 96.81 499 GLU A O 1
ATOM 4071 N N . VAL A 1 500 ? -18.157 22.861 40.440 1.00 96.00 500 VAL A N 1
ATOM 4072 C CA . VAL A 1 500 ? -16.891 22.899 41.174 1.00 96.00 500 VAL A CA 1
ATOM 4073 C C . VAL A 1 500 ? -15.839 22.100 40.404 1.00 96.00 500 VAL A C 1
ATOM 4075 O O . VAL A 1 500 ? -16.153 21.230 39.598 1.00 96.00 500 VAL A O 1
ATOM 4078 N N . VAL A 1 501 ? -14.561 22.393 40.634 1.00 94.19 501 VAL A N 1
ATOM 4079 C CA . VAL A 1 501 ? -13.459 21.638 40.024 1.00 94.19 501 VAL A CA 1
ATOM 4080 C C . VAL A 1 501 ? -12.496 21.223 41.121 1.00 94.19 501 VAL A C 1
ATOM 4082 O O . VAL A 1 501 ? -11.837 22.064 41.735 1.00 94.19 501 VAL A O 1
ATOM 4085 N N . TYR A 1 502 ? -12.408 19.916 41.340 1.00 93.75 502 TYR A N 1
ATOM 4086 C CA . TYR A 1 502 ? -11.459 19.291 42.247 1.00 93.75 502 TYR A CA 1
ATOM 4087 C C . TYR A 1 502 ? -10.445 18.505 41.426 1.00 93.75 502 TYR A C 1
ATOM 4089 O O . TYR A 1 502 ? -10.612 17.310 41.206 1.00 93.75 502 TYR A O 1
ATOM 4097 N N . ASP A 1 503 ? -9.402 19.181 40.956 1.00 89.88 503 ASP A N 1
ATOM 4098 C CA . ASP A 1 503 ? -8.317 18.551 40.204 1.00 89.88 503 ASP A CA 1
ATOM 4099 C C . ASP A 1 503 ? -6.966 19.074 40.707 1.00 89.88 503 ASP A C 1
ATOM 4101 O O . ASP A 1 503 ? -6.717 20.284 40.732 1.00 89.88 503 ASP A O 1
ATOM 4105 N N . SER A 1 504 ? -6.088 18.165 41.132 1.00 88.88 504 SER A N 1
ATOM 4106 C CA . SER A 1 504 ? -4.706 18.487 41.478 1.00 88.88 504 SER A CA 1
ATOM 4107 C C . SER A 1 504 ? -3.901 18.868 40.232 1.00 88.88 504 SER A C 1
ATOM 4109 O O . SER A 1 504 ? -2.906 19.578 40.345 1.00 88.88 504 SER A O 1
ATOM 4111 N N . GLY A 1 505 ? -4.348 18.477 39.040 1.00 81.00 505 GLY A N 1
ATOM 4112 C CA . GLY A 1 505 ? -3.758 18.762 37.744 1.00 81.00 505 GLY A CA 1
ATOM 4113 C C . GLY A 1 505 ? -2.965 17.581 37.187 1.00 81.00 505 GLY A C 1
ATOM 4114 O O . GLY A 1 505 ? -2.347 16.805 37.909 1.00 81.00 505 GLY A O 1
ATOM 4115 N N . ARG A 1 506 ? -2.908 17.509 35.857 1.00 69.69 506 ARG A N 1
ATOM 4116 C CA . ARG A 1 506 ? -2.371 16.375 35.087 1.00 69.69 506 ARG A CA 1
ATOM 4117 C C . ARG A 1 506 ? -0.858 16.149 35.192 1.00 69.69 506 ARG A C 1
ATOM 4119 O O . ARG A 1 506 ? -0.358 15.290 34.503 1.00 69.69 506 ARG A O 1
ATOM 4126 N N . TRP A 1 507 ? -0.105 16.934 35.965 1.00 66.19 507 TRP A N 1
ATOM 4127 C CA . TRP A 1 507 ? 1.368 16.877 35.978 1.00 66.19 507 TRP A CA 1
ATOM 4128 C C . TRP A 1 507 ? 1.931 17.312 37.331 1.00 66.19 507 TRP A C 1
ATOM 4130 O O . TRP A 1 507 ? 2.504 18.397 37.476 1.00 66.19 507 TRP A O 1
ATOM 4140 N N . LYS A 1 508 ? 1.724 16.487 38.361 1.00 70.81 508 LYS A N 1
ATOM 4141 C CA . LYS A 1 508 ? 2.205 16.764 39.720 1.00 70.81 508 LYS A CA 1
ATOM 4142 C C . LYS A 1 508 ? 3.303 15.795 40.124 1.00 70.81 508 LYS A C 1
ATOM 4144 O O . LYS A 1 508 ? 3.116 14.590 40.109 1.00 70.81 508 LYS A O 1
ATOM 4149 N N . SER A 1 509 ? 4.449 16.341 40.532 1.00 71.62 509 SER A N 1
ATOM 4150 C CA . SER A 1 509 ? 5.593 15.567 41.034 1.00 71.62 509 SER A CA 1
ATOM 4151 C C . SER A 1 509 ? 5.435 15.118 42.491 1.00 71.62 509 SER A C 1
ATOM 4153 O O . SER A 1 509 ? 6.214 14.288 42.958 1.00 71.62 509 SER A O 1
ATOM 4155 N N . LYS A 1 510 ? 4.464 15.689 43.221 1.00 79.56 510 LYS A N 1
ATOM 4156 C CA . LYS A 1 510 ? 4.098 15.343 44.602 1.00 79.56 510 LYS A CA 1
ATOM 4157 C C . LYS A 1 510 ? 2.605 15.568 44.829 1.00 79.56 510 LYS A C 1
ATOM 4159 O O . LYS A 1 510 ? 2.056 16.545 44.322 1.00 79.56 510 LYS A O 1
ATOM 4164 N N . GLY A 1 511 ? 1.997 14.687 45.621 1.00 82.62 511 GLY A N 1
ATOM 4165 C CA . GLY A 1 511 ? 0.591 14.774 46.014 1.00 82.62 511 GLY A CA 1
ATOM 4166 C C . GLY A 1 511 ? 0.286 15.896 47.024 1.00 82.62 511 GLY A C 1
ATOM 4167 O O . GLY A 1 511 ? 1.193 16.642 47.413 1.00 82.62 511 GLY A O 1
ATOM 4168 N N . PRO A 1 512 ? -0.973 16.000 47.492 1.00 87.62 512 PRO A N 1
ATOM 4169 C CA . PRO A 1 512 ? -2.072 15.051 47.255 1.00 87.62 512 PRO A CA 1
ATOM 4170 C C . PRO A 1 512 ? -2.563 15.026 45.794 1.00 87.62 512 PRO A C 1
ATOM 4172 O O . PRO A 1 512 ? -2.542 16.052 45.118 1.00 87.62 512 PRO A O 1
ATOM 4175 N N . PHE A 1 513 ? -2.972 13.843 45.318 1.00 90.50 513 PHE A N 1
ATOM 4176 C CA . PHE A 1 513 ? -3.524 13.605 43.974 1.00 90.50 513 PHE A CA 1
ATOM 4177 C C . PHE A 1 513 ? -5.038 13.417 44.081 1.00 90.50 513 PHE A C 1
ATOM 4179 O O . PHE A 1 513 ? -5.479 12.684 44.966 1.00 90.50 513 PHE A O 1
ATOM 4186 N N . TYR A 1 514 ? -5.807 14.112 43.247 1.00 92.88 514 TYR A N 1
ATOM 4187 C CA . TYR A 1 514 ? -7.267 14.053 43.249 1.00 92.88 514 TYR A CA 1
ATOM 4188 C C . TYR A 1 514 ? -7.810 14.620 41.946 1.00 92.88 514 TYR A C 1
ATOM 4190 O O . TYR A 1 514 ? -7.277 15.620 41.461 1.00 92.88 514 TYR A O 1
ATOM 4198 N N . HIS A 1 515 ? -8.869 14.021 41.403 1.00 92.00 515 HIS A N 1
ATOM 4199 C CA . HIS A 1 515 ? -9.366 14.381 40.084 1.00 92.00 515 HIS A CA 1
ATOM 4200 C C . HIS A 1 515 ? -10.889 14.223 39.942 1.00 92.00 515 HIS A C 1
ATOM 4202 O O . HIS A 1 515 ? -11.446 13.149 40.177 1.00 92.00 515 HIS A O 1
ATOM 4208 N N . SER A 1 516 ? -11.560 15.286 39.494 1.00 92.38 516 SER A N 1
ATOM 4209 C CA . SER A 1 516 ? -12.943 15.212 38.995 1.00 92.38 516 SER A CA 1
ATOM 4210 C C . SER A 1 516 ? -12.932 14.491 37.654 1.00 92.38 516 SER A C 1
ATOM 4212 O O . SER A 1 516 ? -11.966 14.660 36.908 1.00 92.38 516 SER A O 1
ATOM 4214 N N . TRP A 1 517 ? -13.936 13.680 37.335 1.00 91.19 517 TRP A N 1
ATOM 4215 C CA . TRP A 1 517 ? -14.016 13.116 35.992 1.00 91.19 517 TRP A CA 1
ATOM 4216 C C . TRP A 1 517 ? -14.289 14.230 34.972 1.00 91.19 517 TRP A C 1
ATOM 4218 O O . TRP A 1 517 ? -14.887 15.261 35.271 1.00 91.19 517 TRP A O 1
ATOM 4228 N N . GLY A 1 518 ? -13.774 14.076 33.752 1.00 86.88 518 GLY A N 1
ATOM 4229 C CA . GLY A 1 518 ? -14.040 15.045 32.692 1.00 86.88 518 GLY A CA 1
ATOM 4230 C C . GLY A 1 518 ? -13.519 16.453 33.012 1.00 86.88 518 GLY A C 1
ATOM 4231 O O . GLY A 1 518 ? -12.310 16.673 33.103 1.00 86.88 518 GLY A O 1
ATOM 4232 N N . LYS A 1 519 ? -14.419 17.443 33.062 1.00 85.62 519 LYS A N 1
ATOM 4233 C CA . LYS A 1 519 ? -14.057 18.866 33.243 1.00 85.62 519 LYS A CA 1
ATOM 4234 C C . LYS A 1 519 ? -14.289 19.398 34.657 1.00 85.62 519 LYS A C 1
ATOM 4236 O O . LYS A 1 519 ? -13.802 20.491 34.951 1.00 85.62 519 LYS A O 1
ATOM 4241 N N . GLY A 1 520 ? -15.030 18.688 35.501 1.00 92.56 520 GLY A N 1
ATOM 4242 C CA . GLY A 1 520 ? -15.465 19.201 36.792 1.00 92.56 520 GLY A CA 1
ATOM 4243 C C . GLY A 1 520 ? -16.413 18.246 37.501 1.00 92.56 520 GLY A C 1
ATOM 4244 O O . GLY A 1 520 ? -16.501 17.080 37.160 1.00 92.56 520 GLY A O 1
ATOM 4245 N N . SER A 1 521 ? -17.055 18.749 38.545 1.00 96.19 521 SER A N 1
ATOM 4246 C CA . SER A 1 521 ? -18.128 18.070 39.267 1.00 96.19 521 SER A CA 1
ATOM 4247 C C . SER A 1 521 ? -19.164 19.110 39.705 1.00 96.19 521 SER A C 1
ATOM 4249 O O . SER A 1 521 ? -18.937 20.319 39.621 1.00 96.19 521 SER A O 1
ATOM 4251 N N . HIS A 1 522 ? -20.308 18.672 40.213 1.00 97.62 522 HIS A N 1
ATOM 4252 C CA . HIS A 1 522 ? -21.309 19.531 40.833 1.00 97.62 522 HIS A CA 1
ATOM 4253 C C . HIS A 1 522 ? -21.388 19.269 42.335 1.00 97.62 522 HIS A C 1
ATOM 4255 O O . HIS A 1 522 ? -21.348 18.127 42.785 1.00 97.62 522 HIS A O 1
ATOM 4261 N N . GLN A 1 523 ? -21.552 20.332 43.117 1.00 97.50 523 GLN A N 1
ATOM 4262 C CA . GLN A 1 523 ? -21.656 20.281 44.570 1.00 97.50 523 GLN A CA 1
ATOM 4263 C C . GLN A 1 523 ? -22.974 20.869 45.056 1.00 97.50 523 GLN A C 1
ATOM 4265 O O . GLN A 1 523 ? -23.425 21.912 44.575 1.00 97.50 523 GLN A O 1
ATOM 4270 N N . LEU A 1 524 ? -23.548 20.227 46.070 1.00 97.19 524 LEU A N 1
ATOM 4271 C CA . LEU A 1 524 ? -24.683 20.734 46.829 1.00 97.19 524 LEU A CA 1
ATOM 4272 C C . LEU A 1 524 ? -24.309 20.802 48.316 1.00 97.19 524 LEU A C 1
ATOM 4274 O O . LEU A 1 524 ? -24.034 19.781 48.943 1.00 97.19 524 LEU A O 1
ATOM 4278 N N . ASP A 1 525 ? -24.291 22.019 48.863 1.00 93.44 525 ASP A N 1
ATOM 4279 C CA . ASP A 1 525 ? -23.856 22.315 50.240 1.00 93.44 525 ASP A CA 1
ATOM 4280 C C . ASP A 1 525 ? -24.963 22.154 51.295 1.00 93.44 525 ASP A C 1
ATOM 4282 O O . ASP A 1 525 ? -24.685 22.031 52.487 1.00 93.44 525 ASP A O 1
ATOM 4286 N N . GLU A 1 526 ? -26.222 22.170 50.864 1.00 85.81 526 GLU A N 1
ATOM 4287 C CA . GLU A 1 526 ? -27.406 22.175 51.723 1.00 85.81 526 GLU A CA 1
ATOM 4288 C C . GLU A 1 526 ? -28.437 21.129 51.274 1.00 85.81 526 GLU A C 1
ATOM 4290 O O . GLU A 1 526 ? -28.236 20.402 50.305 1.00 85.81 526 GLU A O 1
ATOM 4295 N N . THR A 1 527 ? -29.560 21.001 51.983 1.00 84.06 527 THR A N 1
ATOM 4296 C CA . THR A 1 527 ? -30.635 20.112 51.513 1.00 84.06 527 THR A CA 1
ATOM 4297 C C . THR A 1 527 ? -31.280 20.706 50.262 1.00 84.06 527 THR A C 1
ATOM 4299 O O . THR A 1 527 ? -31.714 21.854 50.273 1.00 84.06 527 THR A O 1
ATOM 4302 N N . GLY A 1 528 ? -31.378 19.921 49.192 1.00 88.88 528 GLY A N 1
ATOM 4303 C CA . GLY A 1 528 ? -31.876 20.384 47.901 1.00 88.88 528 GLY A CA 1
ATOM 4304 C C . GLY A 1 528 ? -32.453 19.255 47.044 1.00 88.88 528 GLY A C 1
ATOM 4305 O O . GLY A 1 528 ? -32.516 18.107 47.492 1.00 88.88 528 GLY A O 1
ATOM 4306 N N . PRO A 1 529 ? -32.914 19.571 45.822 1.00 94.75 529 PRO A N 1
ATOM 4307 C CA . PRO A 1 529 ? -33.381 18.573 44.860 1.00 94.75 529 PRO A CA 1
ATOM 4308 C C . PRO A 1 529 ? -32.256 17.601 44.453 1.00 94.75 529 PRO A C 1
ATOM 4310 O O . PRO A 1 529 ? -31.082 17.980 44.494 1.00 94.75 529 PRO A O 1
ATOM 4313 N N . PRO A 1 530 ? -32.583 16.364 44.035 1.00 96.69 530 PRO A N 1
ATOM 4314 C CA . PRO A 1 530 ? -31.578 15.406 43.590 1.00 96.69 530 PRO A CA 1
ATOM 4315 C C . PRO A 1 530 ? -30.917 15.832 42.275 1.00 96.69 530 PRO A C 1
ATOM 4317 O O . PRO A 1 530 ? -31.566 16.439 41.420 1.00 96.69 530 PRO A O 1
ATOM 4320 N N . ALA A 1 531 ? -29.654 15.445 42.092 1.00 97.94 531 ALA A N 1
ATOM 4321 C CA . ALA A 1 531 ? -29.045 15.388 40.765 1.00 97.94 531 ALA A CA 1
ATOM 4322 C C . ALA A 1 531 ? -29.488 14.099 40.054 1.00 97.94 531 ALA A C 1
ATOM 4324 O O . ALA A 1 531 ? -29.737 13.084 40.709 1.00 97.94 531 ALA A O 1
ATOM 4325 N N . GLU A 1 532 ? -29.612 14.122 38.729 1.00 98.25 532 GLU A N 1
ATOM 4326 C CA . GLU A 1 532 ? -30.110 12.988 37.945 1.00 98.25 532 GLU A CA 1
ATOM 4327 C C . GLU A 1 532 ? -29.294 12.781 36.662 1.00 98.25 532 GLU A C 1
ATOM 4329 O O . GLU A 1 532 ? -29.080 13.728 35.906 1.00 98.25 532 GLU A O 1
ATOM 4334 N N . TRP A 1 533 ? -28.894 11.534 36.389 1.00 98.44 533 TRP A N 1
ATOM 4335 C CA . TRP A 1 533 ? -28.314 11.100 35.112 1.00 98.44 533 TRP A CA 1
ATOM 4336 C C . TRP A 1 533 ? -29.285 10.181 34.377 1.00 98.44 533 TRP A C 1
ATOM 4338 O O . TRP A 1 533 ? -29.700 9.149 34.910 1.00 98.44 533 TRP A O 1
ATOM 4348 N N . LYS A 1 534 ? -29.591 10.487 33.116 1.00 97.75 534 LYS A N 1
ATOM 4349 C CA . LYS A 1 534 ? -30.289 9.567 32.210 1.00 97.75 534 LYS A CA 1
ATOM 4350 C C . LYS A 1 534 ? -29.299 8.557 31.646 1.00 97.75 534 LYS A C 1
ATOM 4352 O O . LYS A 1 534 ? -28.321 8.940 31.014 1.00 97.75 534 LYS A O 1
ATOM 4357 N N . LEU A 1 535 ? -29.563 7.264 31.841 1.00 96.12 535 LEU A N 1
ATOM 4358 C CA . LEU A 1 535 ? -28.593 6.224 31.482 1.00 96.12 535 LEU A CA 1
ATOM 4359 C C . LEU A 1 535 ? -28.550 5.918 29.983 1.00 96.12 535 LEU A C 1
ATOM 4361 O O . LEU A 1 535 ? -27.514 5.478 29.495 1.00 96.12 535 LEU A O 1
ATOM 4365 N N . GLY A 1 536 ? -29.660 6.102 29.260 1.00 93.00 536 GLY A N 1
ATOM 4366 C CA . GLY A 1 536 ? -29.711 5.904 27.805 1.00 93.00 536 GLY A CA 1
ATOM 4367 C C . GLY A 1 536 ? -29.319 4.495 27.337 1.00 93.00 536 GLY A C 1
ATOM 4368 O O . GLY A 1 536 ? -28.626 4.370 26.332 1.00 93.00 536 GLY A O 1
ATOM 4369 N N . ILE A 1 537 ? -29.713 3.445 28.072 1.00 94.06 537 ILE A N 1
ATOM 4370 C CA . ILE A 1 537 ? -29.301 2.070 27.750 1.00 94.06 537 ILE A CA 1
ATOM 4371 C C . ILE A 1 537 ? -29.772 1.641 26.342 1.00 94.06 537 ILE A C 1
ATOM 4373 O O . ILE A 1 537 ? -30.941 1.864 26.011 1.00 94.06 537 ILE A O 1
ATOM 4377 N N . PRO A 1 538 ? -28.904 1.030 25.509 1.00 90.69 538 PRO A N 1
ATOM 4378 C CA . PRO A 1 538 ? -29.270 0.703 24.125 1.00 90.69 538 PRO A CA 1
ATOM 4379 C C . PRO A 1 538 ? -30.205 -0.502 23.967 1.00 90.69 538 PRO A C 1
ATOM 4381 O O . PRO A 1 538 ? -30.955 -0.561 22.996 1.00 90.69 538 PRO A O 1
ATOM 4384 N N . GLU A 1 539 ? -30.151 -1.468 24.886 1.00 92.94 539 GLU A N 1
ATOM 4385 C CA . GLU A 1 539 ? -30.949 -2.696 24.828 1.00 92.94 539 GLU A CA 1
ATOM 4386 C C . GLU A 1 539 ? -31.342 -3.185 26.230 1.00 92.94 539 GLU A C 1
ATOM 4388 O O . GLU A 1 539 ? -30.868 -2.672 27.245 1.00 92.94 539 GLU A O 1
ATOM 4393 N N . ASP A 1 540 ? -32.258 -4.151 26.289 1.00 97.31 540 ASP A N 1
ATOM 4394 C CA . ASP A 1 540 ? -32.648 -4.799 27.541 1.00 97.31 540 ASP A CA 1
ATOM 4395 C C . ASP A 1 540 ? -31.525 -5.746 27.996 1.00 97.31 540 ASP A C 1
ATOM 4397 O O . ASP A 1 540 ? -31.202 -6.709 27.301 1.00 97.31 540 ASP A O 1
ATOM 4401 N N . ASP A 1 541 ? -30.952 -5.498 29.175 1.00 97.50 541 ASP A N 1
ATOM 4402 C CA . ASP A 1 541 ? -29.908 -6.338 29.773 1.00 97.50 541 ASP A CA 1
ATOM 4403 C C . ASP A 1 541 ? -29.796 -6.082 31.290 1.00 97.50 541 ASP A C 1
ATOM 4405 O O . ASP A 1 541 ? -30.470 -5.223 31.865 1.00 97.50 541 ASP A O 1
ATOM 4409 N N . THR A 1 542 ? -28.934 -6.833 31.971 1.00 98.19 542 THR A N 1
ATOM 4410 C CA . THR A 1 542 ? -28.434 -6.470 33.298 1.00 98.19 542 THR A CA 1
ATOM 4411 C C . THR A 1 542 ? -27.268 -5.502 33.158 1.00 98.19 542 THR A C 1
ATOM 4413 O O . THR A 1 542 ? -26.284 -5.811 32.491 1.00 98.19 542 THR A O 1
ATOM 4416 N N . TYR A 1 543 ? -27.358 -4.354 33.825 1.00 98.25 543 TYR A N 1
ATOM 4417 C CA . TYR A 1 543 ? -26.323 -3.328 33.809 1.00 98.25 543 TYR A CA 1
ATOM 4418 C C . TYR A 1 543 ? -25.693 -3.149 35.188 1.00 98.25 543 TYR A C 1
ATOM 4420 O O . TYR A 1 543 ? -26.400 -2.945 36.174 1.00 98.25 543 TYR A O 1
ATOM 4428 N N . THR A 1 544 ? -24.365 -3.183 35.250 1.00 98.06 544 THR A N 1
ATOM 4429 C CA . THR A 1 544 ? -23.583 -2.762 36.417 1.00 98.06 544 THR A CA 1
ATOM 4430 C C . THR A 1 544 ? -23.314 -1.266 36.321 1.00 98.06 544 THR A C 1
ATOM 4432 O O . THR A 1 544 ? -22.761 -0.799 35.323 1.00 98.06 544 THR A O 1
ATOM 4435 N N . ILE A 1 545 ? -23.687 -0.525 37.364 1.00 98.50 545 ILE A N 1
ATOM 4436 C CA . ILE A 1 545 ? -23.558 0.934 37.438 1.00 98.50 545 ILE A CA 1
ATOM 4437 C C . ILE A 1 545 ? -22.633 1.289 38.602 1.00 98.50 545 ILE A C 1
ATOM 4439 O O . ILE A 1 545 ? -22.827 0.804 39.719 1.00 98.50 545 ILE A O 1
ATOM 4443 N N . ALA A 1 546 ? -21.643 2.142 38.353 1.00 98.06 546 ALA A N 1
ATOM 4444 C CA . ALA A 1 546 ? -20.745 2.682 39.371 1.00 98.06 546 ALA A CA 1
ATOM 4445 C C . ALA A 1 546 ? -20.666 4.212 39.297 1.00 98.06 546 ALA A C 1
ATOM 4447 O O . ALA A 1 546 ? -20.887 4.773 38.228 1.00 98.06 546 ALA A O 1
ATOM 4448 N N . ALA A 1 547 ? -20.345 4.868 40.412 1.00 97.88 547 ALA A N 1
ATOM 4449 C CA . ALA A 1 547 ? -20.162 6.317 40.508 1.00 97.88 547 ALA A CA 1
ATOM 4450 C C . ALA A 1 547 ? -18.708 6.686 40.831 1.00 97.88 547 ALA A C 1
ATOM 4452 O O . ALA A 1 547 ? -18.022 5.937 41.529 1.00 97.88 547 ALA A O 1
ATOM 4453 N N . TRP A 1 548 ? -18.263 7.838 40.337 1.00 97.31 548 TRP A N 1
ATOM 4454 C CA . TRP A 1 548 ? -16.966 8.447 40.636 1.00 97.31 548 TRP A CA 1
ATOM 4455 C C . TRP A 1 548 ? -17.151 9.721 41.471 1.00 97.31 548 TRP A C 1
ATOM 4457 O O . TRP A 1 548 ? -18.192 10.369 41.388 1.00 97.31 548 TRP A O 1
ATOM 4467 N N . TRP A 1 549 ? -16.148 10.072 42.279 1.00 96.44 549 TRP A N 1
ATOM 4468 C CA . TRP A 1 549 ? -15.975 11.403 42.874 1.00 96.44 549 TRP A CA 1
ATOM 4469 C C . TRP A 1 549 ? -14.489 11.652 43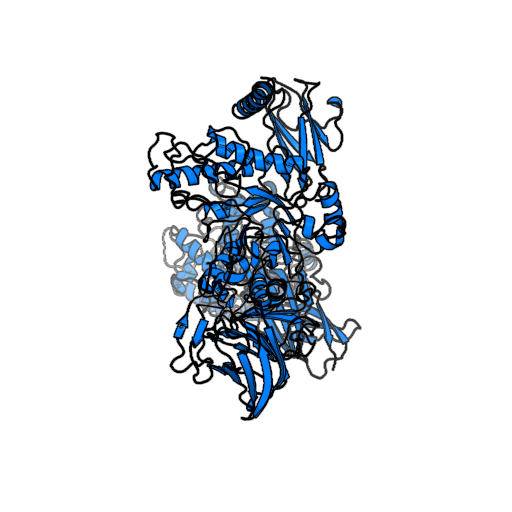.198 1.00 96.44 549 TRP A C 1
ATOM 4471 O O . TRP A 1 549 ? -13.752 10.685 43.419 1.00 96.44 549 TRP A O 1
ATOM 4481 N N . PRO A 1 550 ? -14.036 12.918 43.267 1.00 95.69 550 PRO A N 1
ATOM 4482 C CA . PRO A 1 550 ? -12.627 13.248 43.491 1.00 95.69 550 PRO A CA 1
ATOM 4483 C C . PRO A 1 550 ? -12.131 12.918 44.907 1.00 95.69 550 PRO A C 1
ATOM 4485 O O . PRO A 1 550 ? -12.859 13.069 45.884 1.00 95.69 550 PRO A O 1
ATOM 4488 N N . ALA A 1 551 ? -10.849 12.578 45.058 1.00 94.94 551 ALA A N 1
ATOM 4489 C CA . ALA A 1 551 ? -10.172 12.419 46.356 1.00 94.94 551 ALA A CA 1
ATOM 4490 C C . ALA A 1 551 ? -9.683 13.749 46.981 1.00 94.94 551 ALA A C 1
ATOM 4492 O O . ALA A 1 551 ? -8.594 13.812 47.560 1.00 94.94 551 ALA A O 1
ATOM 4493 N N . ALA A 1 552 ? -10.448 14.835 46.832 1.00 94.44 552 ALA A N 1
ATOM 4494 C CA . ALA A 1 552 ? -10.024 16.184 47.218 1.00 94.44 552 ALA A CA 1
ATOM 4495 C C . ALA A 1 552 ? -9.653 16.292 48.716 1.00 94.44 552 ALA A C 1
ATOM 4497 O O . ALA A 1 552 ? -10.231 15.582 49.541 1.00 94.44 552 ALA A O 1
ATOM 4498 N N . PRO A 1 553 ? -8.750 17.204 49.128 1.00 93.69 553 PRO A N 1
ATOM 4499 C CA . PRO A 1 553 ? -8.448 17.429 50.548 1.00 93.69 553 PRO A CA 1
ATOM 4500 C C . PRO A 1 553 ? -9.695 17.714 51.406 1.00 93.69 553 PRO A C 1
ATOM 4502 O O . PRO A 1 553 ? -9.773 17.308 52.568 1.00 93.69 553 PRO A O 1
ATOM 4505 N N . GLU A 1 554 ? -10.693 18.375 50.821 1.00 94.00 554 GLU A N 1
ATOM 4506 C CA . GLU A 1 554 ? -11.981 18.708 51.426 1.00 94.00 554 GLU A CA 1
ATOM 4507 C C . GLU A 1 554 ? -12.913 17.500 51.595 1.00 94.00 554 GLU A C 1
ATOM 4509 O O . GLU A 1 554 ? -13.868 17.593 52.370 1.00 94.00 554 GLU A O 1
ATOM 4514 N N . MET A 1 555 ? -12.622 16.368 50.936 1.00 94.94 555 MET A N 1
ATOM 4515 C CA . MET A 1 555 ? -13.459 15.162 50.900 1.00 94.94 555 MET A CA 1
ATOM 4516 C C . MET A 1 555 ? -13.862 14.697 52.297 1.00 94.94 555 MET A C 1
ATOM 4518 O O . MET A 1 555 ? -15.001 14.314 52.520 1.00 94.94 555 MET A O 1
ATOM 4522 N N . THR A 1 556 ? -12.975 14.819 53.285 1.00 95.19 556 THR A N 1
ATOM 4523 C CA . THR A 1 556 ? -13.257 14.423 54.678 1.00 95.19 556 THR A CA 1
ATOM 4524 C C . THR A 1 556 ? -14.482 15.108 55.311 1.00 95.19 556 THR A C 1
ATOM 4526 O O . THR A 1 556 ? -15.015 14.592 56.295 1.00 95.19 556 THR A O 1
ATOM 4529 N N . ASN A 1 557 ? -14.952 16.227 54.745 1.00 95.56 557 ASN A N 1
ATOM 4530 C CA . ASN A 1 557 ? -16.144 16.959 55.180 1.00 95.56 557 ASN A CA 1
ATOM 4531 C C . ASN A 1 557 ? -17.397 16.682 54.326 1.00 95.56 557 ASN A C 1
ATOM 4533 O O . ASN A 1 557 ? -18.453 17.249 54.610 1.00 95.56 557 ASN A O 1
ATOM 4537 N N . TRP A 1 558 ? -17.298 15.865 53.275 1.00 97.00 558 TRP A N 1
ATOM 4538 C CA . TRP A 1 558 ? -18.419 15.535 52.393 1.00 97.00 558 TRP A CA 1
ATOM 4539 C C . TRP A 1 558 ? -19.392 14.536 53.026 1.00 97.00 558 TRP A C 1
ATOM 4541 O O . TRP A 1 558 ? -19.128 13.926 54.067 1.00 97.00 558 TRP A O 1
ATOM 4551 N N . SER A 1 559 ? -20.552 14.381 52.390 1.00 96.31 559 SER A N 1
ATOM 4552 C CA . SER A 1 559 ? -21.645 13.556 52.887 1.00 96.31 559 SER A CA 1
ATOM 4553 C C . SER A 1 559 ? -21.235 12.096 53.057 1.00 96.31 559 SER A C 1
ATOM 4555 O O . SER A 1 559 ? -20.835 11.405 52.119 1.00 96.31 559 SER A O 1
ATOM 4557 N N . LYS A 1 560 ? -21.459 11.582 54.267 1.00 96.69 560 LYS A N 1
ATOM 4558 C CA . LYS A 1 560 ? -21.284 10.159 54.595 1.00 96.69 560 LYS A CA 1
ATOM 4559 C C . LYS A 1 560 ? -22.452 9.288 54.142 1.00 96.69 560 LYS A C 1
ATOM 4561 O O . LYS A 1 560 ? -22.442 8.075 54.351 1.00 96.69 560 LYS A O 1
ATOM 4566 N N . ARG A 1 561 ? -23.513 9.907 53.614 1.00 96.62 561 ARG A N 1
ATOM 4567 C CA . ARG A 1 561 ? -24.748 9.228 53.215 1.00 96.62 561 ARG A CA 1
ATOM 4568 C C . ARG A 1 561 ? -25.296 9.796 51.908 1.00 96.62 561 ARG A C 1
ATOM 4570 O O . ARG A 1 561 ? -26.422 10.293 51.863 1.00 96.62 561 ARG A O 1
ATOM 4577 N N . ALA A 1 562 ? -24.510 9.673 50.847 1.00 97.38 562 ALA A N 1
ATOM 4578 C CA . ALA A 1 562 ? -24.942 9.940 49.484 1.00 97.38 562 ALA A CA 1
ATOM 4579 C C . ALA A 1 562 ? -25.818 8.777 48.986 1.00 97.38 562 ALA A C 1
ATOM 4581 O O . ALA A 1 562 ? -25.337 7.655 48.828 1.00 97.38 562 ALA A O 1
ATOM 4582 N N . LEU A 1 563 ? -27.117 9.011 48.792 1.00 98.00 563 LEU A N 1
ATOM 4583 C CA . LEU A 1 563 ? -28.059 8.008 48.295 1.00 98.00 563 LEU A CA 1
ATOM 4584 C C . LEU A 1 563 ? -28.118 8.057 46.769 1.00 98.00 563 LEU A C 1
ATOM 4586 O O . LEU A 1 563 ? -28.616 9.027 46.206 1.00 98.00 563 LEU A O 1
ATOM 4590 N N . PHE A 1 564 ? -27.683 6.975 46.132 1.00 98.56 564 PHE A N 1
ATOM 4591 C CA . PHE A 1 564 ? -27.868 6.712 44.711 1.00 98.56 564 PHE A CA 1
ATOM 4592 C C . PHE A 1 564 ? -29.069 5.784 44.510 1.00 98.56 564 PHE A C 1
ATOM 4594 O O . PHE A 1 564 ? -29.089 4.678 45.050 1.00 98.56 564 PHE A O 1
ATOM 4601 N N . GLU A 1 565 ? -30.052 6.202 43.718 1.00 98.56 565 GLU A N 1
ATOM 4602 C CA . GLU A 1 565 ? -31.228 5.404 43.354 1.00 98.56 565 GLU A CA 1
ATOM 4603 C C . GLU A 1 565 ? -31.265 5.178 41.846 1.00 98.56 565 GLU A C 1
ATOM 4605 O O . GLU A 1 565 ? -31.319 6.131 41.074 1.00 98.56 565 GLU A O 1
ATOM 4610 N N . VAL A 1 566 ? -31.287 3.917 41.416 1.00 98.44 566 VAL A N 1
ATOM 4611 C CA . VAL A 1 566 ? -31.567 3.545 40.027 1.00 98.44 566 VAL A CA 1
ATOM 4612 C C . VAL A 1 566 ? -33.078 3.471 39.871 1.00 98.44 566 VAL A C 1
ATOM 4614 O O . VAL A 1 566 ? -33.738 2.660 40.525 1.00 98.44 566 VAL A O 1
ATOM 4617 N N . VAL A 1 567 ? -33.636 4.304 39.001 1.00 98.12 567 VAL A N 1
ATOM 4618 C CA . VAL A 1 567 ? -35.074 4.394 38.754 1.00 98.12 567 VAL A CA 1
ATOM 4619 C C . VAL A 1 567 ? -35.370 3.954 37.331 1.00 98.12 567 VAL A C 1
ATOM 4621 O O . VAL A 1 567 ? -34.773 4.468 36.394 1.00 98.12 567 VAL A O 1
ATOM 4624 N N . SER A 1 568 ? -36.307 3.027 37.149 1.00 96.88 568 SER A N 1
ATOM 4625 C CA . SER A 1 568 ? -36.759 2.559 35.835 1.00 96.88 568 SER A CA 1
ATOM 4626 C C . SER A 1 568 ? -38.279 2.424 35.829 1.00 96.88 568 SER A C 1
ATOM 4628 O O . SER A 1 568 ? -38.868 1.937 36.792 1.00 96.88 568 SER A O 1
ATOM 4630 N N . GLY A 1 569 ? -38.943 2.924 34.783 1.00 94.25 569 GLY A N 1
ATOM 4631 C CA . GLY A 1 569 ? -40.410 2.941 34.709 1.00 94.25 569 GLY A CA 1
ATOM 4632 C C . GLY A 1 569 ? -41.072 3.736 35.844 1.00 94.25 569 GLY A C 1
ATOM 4633 O O . GLY A 1 569 ? -42.186 3.420 36.252 1.00 94.25 569 GLY A O 1
ATOM 4634 N N . GLY A 1 570 ? -40.368 4.729 36.398 1.00 93.50 570 GLY A N 1
ATOM 4635 C CA . GLY A 1 570 ? -40.819 5.523 37.545 1.00 93.50 570 GLY A CA 1
ATOM 4636 C C . GLY A 1 570 ? -40.665 4.848 38.914 1.00 93.50 570 GLY A C 1
ATOM 4637 O O . GLY A 1 570 ? -41.011 5.466 39.918 1.00 93.50 570 GLY A O 1
ATOM 4638 N N . GLN A 1 571 ? -40.132 3.624 38.985 1.00 96.00 571 GLN A N 1
ATOM 4639 C CA . GLN A 1 571 ? -39.905 2.896 40.238 1.00 96.00 571 GLN A CA 1
ATOM 4640 C C . GLN A 1 571 ? -38.418 2.805 40.573 1.00 96.00 571 GLN A C 1
ATOM 4642 O O . GLN A 1 571 ? -37.596 2.587 39.686 1.00 96.00 571 GLN A O 1
ATOM 4647 N N . VAL A 1 572 ? -38.074 2.941 41.856 1.00 97.75 572 VAL A N 1
ATOM 4648 C CA . VAL A 1 572 ? -36.718 2.660 42.350 1.00 97.75 572 VAL A CA 1
ATOM 4649 C C . VAL A 1 572 ? -36.498 1.149 42.279 1.00 97.75 572 VAL A C 1
ATOM 4651 O O . VAL A 1 572 ? -37.152 0.389 42.990 1.00 97.75 572 VAL A O 1
ATOM 4654 N N . VAL A 1 573 ? -35.603 0.716 41.393 1.00 97.31 573 VAL A N 1
ATOM 4655 C CA . VAL A 1 573 ? -35.292 -0.702 41.144 1.00 97.31 573 VAL A CA 1
ATOM 4656 C C . VAL A 1 573 ? -34.010 -1.153 41.843 1.00 97.31 573 VAL A C 1
ATOM 4658 O O . VAL A 1 573 ? -33.829 -2.343 42.087 1.00 97.31 573 VAL A O 1
ATOM 4661 N N . ALA A 1 574 ? -33.138 -0.213 42.209 1.00 97.50 574 ALA A N 1
ATOM 4662 C CA . ALA A 1 574 ? -32.002 -0.440 43.092 1.00 97.50 574 ALA A CA 1
ATOM 4663 C C . ALA A 1 574 ? -31.641 0.856 43.823 1.00 97.50 574 ALA A C 1
ATOM 4665 O O . ALA A 1 574 ? -31.887 1.949 43.318 1.00 97.50 574 ALA A O 1
ATOM 4666 N N . SER A 1 575 ? -31.024 0.742 44.995 1.00 97.69 575 SER A N 1
ATOM 4667 C CA . SER A 1 575 ? -30.530 1.896 45.743 1.00 97.69 575 SER A CA 1
ATOM 4668 C C . SER A 1 575 ? -29.280 1.539 46.532 1.00 97.69 575 SER A C 1
ATOM 4670 O O . SER A 1 575 ? -29.195 0.440 47.088 1.00 97.69 575 SER A O 1
ATOM 4672 N N . LYS A 1 576 ? -28.351 2.482 46.661 1.00 98.38 576 LYS A N 1
ATOM 4673 C CA . LYS A 1 576 ? -27.130 2.333 47.449 1.00 98.38 576 LYS A CA 1
ATOM 4674 C C . LYS A 1 576 ? -26.819 3.636 48.172 1.00 98.38 576 LYS A C 1
ATOM 4676 O O . LYS A 1 576 ? -26.832 4.699 47.567 1.00 98.38 576 LYS A O 1
ATOM 4681 N N . VAL A 1 577 ? -26.511 3.546 49.463 1.00 98.25 577 VAL A N 1
ATOM 4682 C CA . VAL A 1 577 ? -25.924 4.663 50.213 1.00 98.25 577 VAL A CA 1
ATOM 4683 C C . VAL A 1 577 ? -24.409 4.492 50.195 1.00 98.25 577 VAL A C 1
ATOM 4685 O O . VAL A 1 577 ? -23.915 3.433 50.590 1.00 98.25 577 VAL A O 1
ATOM 4688 N N . LEU A 1 578 ? -23.699 5.510 49.722 1.00 97.69 578 LEU A N 1
ATOM 4689 C CA . LEU A 1 578 ? -22.242 5.569 49.652 1.00 97.69 578 LEU A CA 1
ATOM 4690 C C . LEU A 1 578 ? -21.716 6.693 50.557 1.00 97.69 578 LEU A C 1
ATOM 4692 O O . LEU A 1 578 ? -22.396 7.693 50.790 1.00 97.69 578 LEU A O 1
ATOM 4696 N N . ASP A 1 579 ? -20.512 6.496 51.090 1.00 97.50 579 ASP A N 1
ATOM 4697 C CA . ASP A 1 579 ? -19.798 7.483 51.902 1.00 97.50 579 ASP A CA 1
ATOM 4698 C C . ASP A 1 579 ? -18.812 8.230 50.998 1.00 97.50 579 ASP A C 1
ATOM 4700 O O . ASP A 1 579 ? -17.795 7.663 50.601 1.00 97.50 579 ASP A O 1
ATOM 4704 N N . GLN A 1 580 ? -19.121 9.485 50.656 1.00 97.44 580 GLN A N 1
ATOM 4705 C CA . GLN A 1 580 ? -18.244 10.316 49.827 1.00 97.44 580 GLN A CA 1
ATOM 4706 C C . GLN A 1 580 ? -17.088 10.926 50.616 1.00 97.44 580 GLN A C 1
ATOM 4708 O O . GLN A 1 580 ? -16.231 11.556 50.013 1.00 97.44 580 GLN A O 1
ATOM 4713 N N . SER A 1 581 ? -17.019 10.732 51.939 1.00 96.19 581 SER A N 1
ATOM 4714 C CA . SER A 1 581 ? -15.933 11.274 52.760 1.00 96.19 581 SER A CA 1
ATOM 4715 C C . SER A 1 581 ? -14.643 10.453 52.726 1.00 96.19 581 SER A C 1
ATOM 4717 O O . SER A 1 581 ? -13.636 10.820 53.339 1.00 96.19 581 SER A O 1
ATOM 4719 N N . VAL A 1 582 ? -14.665 9.334 52.005 1.00 95.25 582 VAL A N 1
ATOM 4720 C CA . VAL A 1 582 ? -13.559 8.395 51.877 1.00 95.25 582 VAL A CA 1
ATOM 4721 C C . VAL A 1 582 ? -13.411 7.941 50.433 1.00 95.25 582 VAL A C 1
ATOM 4723 O O . VAL A 1 582 ? -14.361 7.937 49.653 1.00 95.25 582 VAL A O 1
ATOM 4726 N N . ALA A 1 583 ? -12.205 7.471 50.117 1.00 93.25 583 ALA A N 1
ATOM 4727 C CA . ALA A 1 583 ? -11.977 6.587 48.987 1.00 93.25 583 ALA A CA 1
ATOM 4728 C C . ALA A 1 583 ? -12.420 7.175 47.625 1.00 93.25 583 ALA A C 1
ATOM 4730 O O . ALA A 1 583 ? -12.937 6.439 46.790 1.00 93.25 583 ALA A O 1
ATOM 4731 N N . GLY A 1 584 ? -12.236 8.486 47.419 1.00 94.12 584 GLY A N 1
ATOM 4732 C CA . GLY A 1 584 ? -12.388 9.141 46.116 1.00 94.12 584 GLY A CA 1
ATOM 4733 C C . GLY A 1 584 ? -11.325 8.697 45.107 1.00 94.12 584 GLY A C 1
ATOM 4734 O O . GLY A 1 584 ? -10.447 7.893 45.430 1.00 94.12 584 GLY A O 1
ATOM 4735 N N . ASP A 1 585 ? -11.402 9.234 43.892 1.00 93.75 585 ASP A N 1
ATOM 4736 C CA . ASP A 1 585 ? -10.555 8.876 42.750 1.00 93.75 585 ASP A CA 1
ATOM 4737 C C . ASP A 1 585 ? -10.676 7.407 42.325 1.00 93.75 585 ASP A C 1
ATOM 4739 O O . ASP A 1 585 ? -9.715 6.807 41.850 1.00 93.75 585 ASP A O 1
ATOM 4743 N N . GLN A 1 586 ? -11.846 6.799 42.516 1.00 94.62 586 GLN A N 1
ATOM 4744 C CA . GLN A 1 586 ? -12.135 5.428 42.096 1.00 94.62 586 GLN A CA 1
ATOM 4745 C C . GLN A 1 586 ? -13.635 5.202 41.894 1.00 94.62 586 GLN A C 1
ATOM 4747 O O . GLN A 1 586 ? -14.470 5.940 42.414 1.00 94.62 586 GLN A O 1
ATOM 4752 N N . TRP A 1 587 ? -13.968 4.151 41.144 1.00 95.69 587 TRP A N 1
ATOM 4753 C CA . TRP A 1 587 ? -15.345 3.767 40.842 1.00 95.69 587 TRP A CA 1
ATOM 4754 C C . TRP A 1 587 ? -15.985 2.958 41.974 1.00 95.69 587 TRP A C 1
ATOM 4756 O O . TRP A 1 587 ? -15.471 1.913 42.375 1.00 95.69 587 TRP A O 1
ATOM 4766 N N . HIS A 1 588 ? -17.162 3.393 42.421 1.00 97.25 588 HIS A N 1
ATOM 4767 C CA . HIS A 1 588 ? -17.944 2.755 43.481 1.00 97.25 588 HIS A CA 1
ATOM 4768 C C . HIS A 1 588 ? -19.225 2.151 42.928 1.00 97.25 588 HIS A C 1
ATOM 4770 O O . HIS A 1 588 ? -20.087 2.870 42.427 1.00 97.25 588 HIS A O 1
ATOM 4776 N N . GLU A 1 589 ? -19.376 0.830 43.023 1.00 97.19 589 GLU A N 1
ATOM 4777 C CA . GLU A 1 589 ? -20.563 0.148 42.505 1.00 97.19 589 GLU A CA 1
ATOM 4778 C C . GLU A 1 589 ? -21.834 0.543 43.281 1.00 97.19 589 GLU A C 1
ATOM 4780 O O . GLU A 1 589 ? -21.931 0.381 44.502 1.00 97.19 589 GLU A O 1
ATOM 4785 N N . ILE A 1 590 ? -22.833 1.017 42.536 1.00 97.94 590 ILE A N 1
ATOM 4786 C CA . ILE A 1 590 ? -24.201 1.247 43.009 1.00 97.94 590 ILE A CA 1
ATOM 4787 C C . ILE A 1 590 ? -24.956 -0.087 43.001 1.00 97.94 590 ILE A C 1
ATOM 4789 O O . ILE A 1 590 ? -25.579 -0.459 43.997 1.00 97.94 590 ILE A O 1
ATOM 4793 N N . GLY A 1 591 ? -24.866 -0.829 41.894 1.00 96.94 591 GLY A N 1
ATOM 4794 C CA . GLY A 1 591 ? -25.378 -2.192 41.790 1.00 96.94 591 GLY A CA 1
ATOM 4795 C C . GLY A 1 591 ? -25.426 -2.723 40.360 1.00 96.94 591 GLY A C 1
ATOM 4796 O O . GLY A 1 591 ? -25.232 -1.986 39.392 1.00 96.94 591 GLY A O 1
ATOM 4797 N N . SER A 1 592 ? -25.732 -4.015 40.250 1.00 98.00 592 SER A N 1
ATOM 4798 C CA . SER A 1 592 ? -26.001 -4.715 38.992 1.00 98.00 592 SER A CA 1
ATOM 4799 C C . SER A 1 592 ? -27.498 -5.004 38.872 1.00 98.00 592 SER A C 1
ATOM 4801 O O . SER A 1 592 ? -28.051 -5.753 39.677 1.00 98.00 592 SER A O 1
ATOM 4803 N N . VAL A 1 593 ? -28.166 -4.368 37.906 1.00 97.25 593 VAL A N 1
ATOM 4804 C CA . VAL A 1 593 ? -29.631 -4.247 37.869 1.00 97.25 593 VAL A CA 1
ATOM 4805 C C . VAL A 1 593 ? -30.174 -4.649 36.494 1.00 97.25 593 VAL A C 1
ATOM 4807 O O . VAL A 1 593 ? -29.676 -4.144 35.488 1.00 97.25 593 VAL A O 1
ATOM 4810 N N . PRO A 1 594 ? -31.202 -5.513 36.409 1.00 97.69 594 PRO A N 1
ATOM 4811 C CA . PRO A 1 594 ? -31.933 -5.743 35.166 1.00 97.69 594 PRO A CA 1
ATOM 4812 C C . PRO A 1 594 ? -32.681 -4.473 34.761 1.00 97.69 594 PRO A C 1
ATOM 4814 O O . PRO A 1 594 ? -33.539 -3.993 35.505 1.00 97.69 594 PRO A O 1
ATOM 4817 N N . LEU A 1 595 ? -32.376 -3.935 33.586 1.00 97.94 595 LEU A N 1
ATOM 4818 C CA . LEU A 1 595 ? -32.998 -2.724 33.067 1.00 97.94 595 LEU A CA 1
ATOM 4819 C C . LEU A 1 595 ? -33.563 -2.976 31.673 1.00 97.94 595 LEU A C 1
ATOM 4821 O O . LEU A 1 595 ? -33.036 -3.767 30.895 1.00 97.94 595 LEU A O 1
ATOM 4825 N N . LYS A 1 596 ? -34.650 -2.269 31.366 1.00 96.81 596 LYS A N 1
ATOM 4826 C CA . LYS A 1 596 ? -35.250 -2.262 30.033 1.00 96.81 596 LYS A CA 1
ATOM 4827 C C . LYS A 1 596 ? -35.132 -0.886 29.416 1.00 96.81 596 LYS A C 1
ATOM 4829 O O . LYS A 1 596 ? -35.429 0.100 30.098 1.00 96.81 596 LYS A O 1
ATOM 4834 N N . ALA A 1 597 ? -34.777 -0.814 28.138 1.00 95.00 597 ALA A N 1
ATOM 4835 C CA . ALA A 1 597 ? -34.606 0.457 27.435 1.00 95.00 597 ALA A CA 1
ATOM 4836 C C . ALA A 1 597 ? -35.894 1.298 27.475 1.00 95.00 597 ALA A C 1
ATOM 4838 O O . ALA A 1 597 ? -35.864 2.488 27.784 1.00 95.00 597 ALA A O 1
ATOM 4839 N N . VAL A 1 598 ? -37.054 0.648 27.314 1.00 96.25 598 VAL A N 1
ATOM 4840 C CA . VAL A 1 598 ? -38.383 1.289 27.402 1.00 96.25 598 VAL A CA 1
ATOM 4841 C C . VAL A 1 598 ? -38.674 1.920 28.771 1.00 96.25 598 VAL A C 1
ATOM 4843 O O . VAL A 1 598 ? -39.516 2.808 28.886 1.00 96.25 598 VAL A O 1
ATOM 4846 N N . GLY A 1 599 ? -37.980 1.477 29.822 1.00 94.62 599 GLY A N 1
ATOM 4847 C CA . GLY A 1 599 ? -38.123 2.013 31.171 1.00 94.62 599 GLY A CA 1
ATOM 4848 C C . GLY A 1 599 ? -37.471 3.382 31.371 1.00 94.62 599 GLY A C 1
ATOM 4849 O O . GLY A 1 599 ? -37.647 3.943 32.450 1.00 94.62 599 GLY A O 1
ATOM 4850 N N . ASN A 1 600 ? -36.736 3.907 30.377 1.00 96.44 600 ASN A N 1
ATOM 4851 C CA . ASN A 1 600 ? -35.981 5.167 30.438 1.00 96.44 600 ASN A CA 1
ATOM 4852 C C . ASN A 1 600 ? -35.212 5.331 31.762 1.00 96.44 600 ASN A C 1
ATOM 4854 O O . ASN A 1 600 ? -35.498 6.256 32.526 1.00 96.44 600 ASN A O 1
ATOM 4858 N N . PRO A 1 601 ? -34.296 4.401 32.087 1.00 97.94 601 PRO A N 1
ATOM 4859 C CA . PRO A 1 601 ? -33.694 4.364 33.405 1.00 97.94 601 PRO A CA 1
ATOM 4860 C C . PRO A 1 601 ? -32.823 5.592 33.689 1.00 97.94 601 PRO A C 1
ATOM 4862 O O . PRO A 1 601 ? -32.095 6.078 32.817 1.00 97.94 601 PRO A O 1
ATOM 4865 N N . VAL A 1 602 ? -32.882 6.059 34.933 1.00 98.25 602 VAL A N 1
ATOM 4866 C CA . VAL A 1 602 ? -32.102 7.183 35.459 1.00 98.25 602 VAL A CA 1
ATOM 4867 C C . VAL A 1 602 ? -31.433 6.799 36.778 1.00 98.25 602 VAL A C 1
ATOM 4869 O O . VAL A 1 602 ? -31.905 5.901 37.475 1.00 98.25 602 VAL A O 1
ATOM 4872 N N . VAL A 1 603 ? -30.356 7.488 37.142 1.00 98.56 603 VAL A N 1
ATOM 4873 C CA . VAL A 1 603 ? -29.773 7.440 38.489 1.00 98.56 603 VAL A CA 1
ATOM 4874 C C . VAL A 1 603 ? -29.996 8.781 39.159 1.00 98.56 603 VAL A C 1
ATOM 4876 O O . VAL A 1 603 ? -29.613 9.804 38.601 1.00 98.56 603 VAL A O 1
ATOM 4879 N N . ARG A 1 604 ? -30.596 8.776 40.350 1.00 98.19 604 ARG A N 1
ATOM 4880 C CA . ARG A 1 604 ? -30.778 9.965 41.189 1.00 98.19 604 ARG A CA 1
ATOM 4881 C C . ARG A 1 604 ? -29.802 9.956 42.348 1.00 98.19 604 ARG A C 1
ATOM 4883 O O . ARG A 1 604 ? -29.638 8.922 42.990 1.00 98.19 604 ARG A O 1
ATOM 4890 N N . LEU A 1 605 ? -29.225 11.111 42.648 1.00 98.38 605 LEU A N 1
ATOM 4891 C CA . LEU A 1 605 ? -28.352 11.331 43.791 1.00 98.38 605 LEU A CA 1
ATOM 4892 C C . LEU A 1 605 ? -28.990 12.316 44.770 1.00 98.38 605 LEU A C 1
ATOM 4894 O O . LEU A 1 605 ? -29.246 13.466 44.421 1.00 98.38 605 LEU A O 1
ATOM 4898 N N . SER A 1 606 ? -29.220 11.858 46.000 1.00 96.75 606 SER A N 1
ATOM 4899 C CA . SER A 1 606 ? -29.784 12.651 47.098 1.00 96.75 606 SER A CA 1
ATOM 4900 C C . SER A 1 606 ? -28.870 12.633 48.319 1.00 96.75 606 SER A C 1
ATOM 4902 O O . SER A 1 606 ? -28.237 11.620 48.620 1.00 9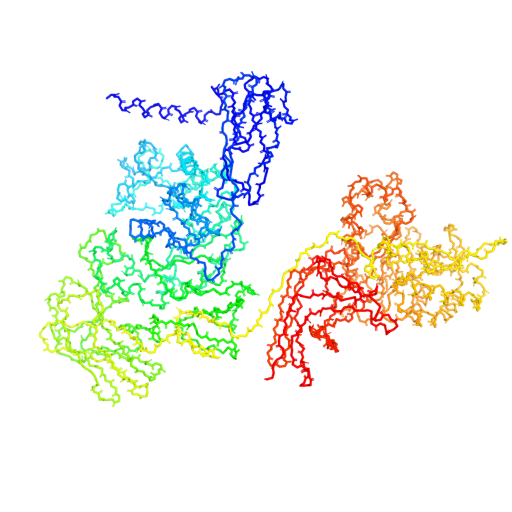6.75 606 SER A O 1
ATOM 4904 N N . ASN A 1 607 ? -28.844 13.730 49.073 1.00 95.38 607 ASN A N 1
ATOM 4905 C CA . ASN A 1 607 ? -28.087 13.808 50.319 1.00 95.38 607 ASN A CA 1
ATOM 4906 C C . ASN A 1 607 ? -28.952 13.403 51.522 1.00 95.38 607 ASN A C 1
ATOM 4908 O O . AS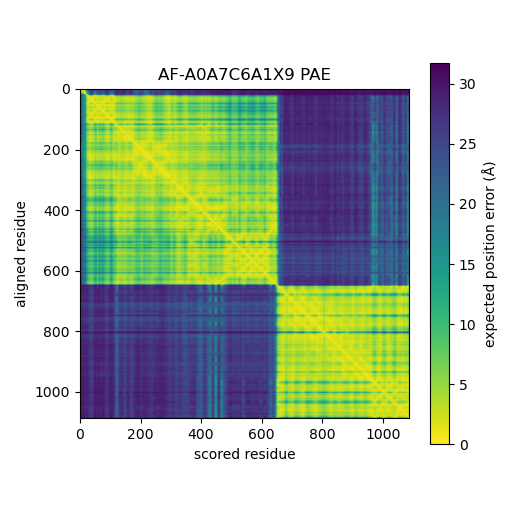N A 1 607 ? -30.012 13.986 51.738 1.00 95.38 607 ASN A O 1
ATOM 4912 N N . LEU A 1 608 ? -28.508 12.416 52.310 1.00 93.75 608 LEU A N 1
ATOM 4913 C CA . LEU A 1 608 ? -29.195 11.967 53.533 1.00 93.75 608 LEU A CA 1
ATOM 4914 C C . LEU A 1 608 ? -28.451 12.338 54.831 1.00 93.75 608 LEU A C 1
ATOM 4916 O O . LEU A 1 608 ? -28.809 11.834 55.900 1.00 93.75 608 LEU A O 1
ATOM 4920 N N . ALA A 1 609 ? -27.386 13.137 54.756 1.00 88.44 609 ALA A N 1
ATOM 4921 C CA . ALA A 1 609 ? -26.586 13.549 55.909 1.00 88.44 609 ALA A CA 1
ATOM 4922 C C . ALA A 1 609 ? -26.118 15.007 55.791 1.00 88.44 609 ALA A C 1
ATOM 4924 O O . ALA A 1 609 ? -26.290 15.650 54.760 1.00 88.44 609 ALA A O 1
ATOM 4925 N N . GLU A 1 610 ? -25.535 15.523 56.873 1.00 86.88 610 GLU A N 1
ATOM 4926 C CA . GLU A 1 610 ? -24.829 16.806 56.867 1.00 86.88 610 GLU A CA 1
ATOM 4927 C C . GLU A 1 610 ? -23.516 16.708 56.071 1.00 86.88 610 GLU A C 1
ATOM 4929 O O . GLU A 1 610 ? -22.883 15.648 56.029 1.00 86.88 610 GLU A O 1
ATOM 4934 N N . GLY A 1 611 ? -23.104 17.831 55.479 1.00 92.31 611 GLY A N 1
ATOM 4935 C CA . GLY A 1 611 ? -21.904 17.950 54.648 1.00 92.31 611 GLY A CA 1
ATOM 4936 C C . GLY A 1 611 ? -22.221 18.026 53.145 1.00 92.31 611 GLY A C 1
ATOM 4937 O O . GLY A 1 611 ? -23.273 17.532 52.722 1.00 92.31 611 GLY A O 1
ATOM 4938 N N . PRO A 1 612 ? -21.337 18.636 52.329 1.00 96.38 612 PRO A N 1
ATOM 4939 C CA . PRO A 1 612 ? -21.549 18.754 50.889 1.00 96.38 612 PRO A CA 1
ATOM 4940 C C . PRO A 1 612 ? -21.625 17.389 50.196 1.00 96.38 612 PRO A C 1
ATOM 4942 O O . PRO A 1 612 ? -20.906 16.464 50.570 1.00 96.38 612 PRO A O 1
ATOM 4945 N N . ILE A 1 613 ? -22.471 17.258 49.177 1.00 97.50 613 ILE A N 1
ATOM 4946 C CA . ILE A 1 613 ? -22.552 16.070 48.311 1.00 97.50 613 ILE A CA 1
ATOM 4947 C C . ILE A 1 613 ? -22.044 16.413 46.908 1.00 97.50 613 ILE A C 1
ATOM 4949 O O . ILE A 1 613 ? -22.300 17.515 46.419 1.00 97.50 613 ILE A O 1
ATOM 4953 N N . ILE A 1 614 ? -21.335 15.476 46.276 1.00 97.75 614 ILE A N 1
ATOM 4954 C CA . ILE A 1 614 ? -20.693 15.655 44.969 1.00 97.75 614 ILE A CA 1
ATOM 4955 C C . ILE A 1 614 ? -21.351 14.762 43.913 1.00 97.75 614 ILE A C 1
ATOM 4957 O O . ILE A 1 614 ? -21.535 13.565 44.127 1.00 97.75 614 ILE A O 1
ATOM 4961 N N . ALA A 1 615 ? -21.686 15.339 42.765 1.00 97.88 615 ALA A N 1
ATOM 4962 C CA . ALA A 1 615 ? -22.138 14.655 41.560 1.00 97.88 615 ALA A CA 1
ATOM 4963 C C . ALA A 1 615 ? -21.066 14.811 40.478 1.00 97.88 615 ALA A C 1
ATOM 4965 O O . ALA A 1 615 ? -20.668 15.930 40.183 1.00 97.88 615 ALA A O 1
ATOM 4966 N N . ASP A 1 616 ? -20.593 13.708 39.911 1.00 97.06 616 ASP A N 1
ATOM 4967 C CA . ASP A 1 616 ? -19.506 13.712 38.926 1.00 97.06 616 ASP A CA 1
ATOM 4968 C C . ASP A 1 616 ? -19.878 12.747 37.779 1.00 97.06 616 ASP A C 1
ATOM 4970 O O . ASP A 1 616 ? -20.802 13.030 37.017 1.00 97.06 616 ASP A O 1
ATOM 4974 N N . ALA A 1 617 ? -19.311 11.542 37.720 1.00 97.38 617 ALA A N 1
ATOM 4975 C CA . ALA A 1 617 ? -19.579 10.613 36.622 1.00 97.38 617 ALA A CA 1
ATOM 4976 C C . ALA A 1 617 ? -20.193 9.276 37.051 1.00 97.38 617 ALA A C 1
ATOM 4978 O O . ALA A 1 617 ? -20.008 8.792 38.174 1.00 97.38 617 ALA A O 1
ATOM 4979 N N . LEU A 1 618 ? -20.873 8.634 36.095 1.00 98.12 618 LEU A N 1
ATOM 4980 C CA . LEU A 1 618 ? -21.328 7.247 36.174 1.00 98.12 618 LEU A CA 1
ATOM 4981 C C . LEU A 1 618 ? -20.652 6.373 35.114 1.00 98.12 618 LEU A C 1
ATOM 4983 O O . LEU A 1 618 ? -20.574 6.758 33.951 1.00 98.12 618 LEU A O 1
ATOM 4987 N N . TRP A 1 619 ? -20.265 5.152 35.485 1.00 96.94 619 TRP A N 1
ATOM 4988 C CA . TRP A 1 619 ? -19.769 4.110 34.579 1.00 96.94 619 TRP A CA 1
ATOM 4989 C C . TRP A 1 619 ? -20.798 2.985 34.442 1.00 96.94 619 TRP A C 1
ATOM 4991 O O . TRP A 1 619 ? -21.175 2.351 35.433 1.00 96.94 619 TRP A O 1
ATOM 5001 N N . ILE A 1 620 ? -21.261 2.749 33.212 1.00 97.00 620 ILE A N 1
ATOM 5002 C CA . ILE A 1 620 ? -22.357 1.833 32.881 1.00 97.00 620 ILE A CA 1
ATOM 5003 C C . ILE A 1 620 ? -21.805 0.688 32.033 1.00 97.00 620 ILE A C 1
ATOM 5005 O O . ILE A 1 620 ? -21.153 0.929 31.016 1.00 97.00 620 ILE A O 1
ATOM 5009 N N . ARG A 1 621 ? -22.087 -0.561 32.428 1.00 96.38 621 ARG A N 1
ATOM 5010 C CA . ARG A 1 621 ? -21.627 -1.775 31.730 1.00 96.38 621 ARG A CA 1
ATOM 5011 C C . ARG A 1 621 ? -22.720 -2.824 31.626 1.00 96.38 621 ARG A C 1
ATOM 5013 O O . ARG A 1 621 ? -23.342 -3.144 32.632 1.00 96.38 621 ARG A O 1
ATOM 5020 N N . SER A 1 622 ? -22.905 -3.400 30.447 1.00 96.38 622 SER A N 1
ATOM 5021 C CA . SER A 1 622 ? -23.835 -4.507 30.209 1.00 96.38 622 SER A CA 1
ATOM 5022 C C . SER A 1 622 ? -23.252 -5.868 30.632 1.00 96.38 622 SER A C 1
ATOM 5024 O O . SER A 1 622 ? -22.036 -6.089 30.588 1.00 96.38 622 SER A O 1
ATOM 5026 N N . ALA A 1 623 ? -24.110 -6.823 30.989 1.00 95.88 623 ALA A N 1
ATOM 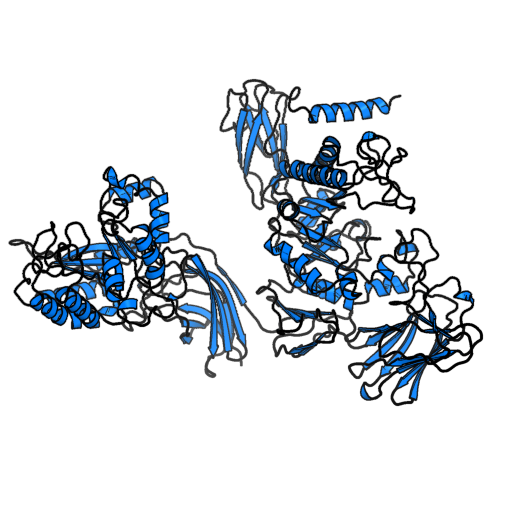5027 C CA . ALA A 1 623 ? -23.720 -8.205 31.263 1.00 95.88 623 ALA A CA 1
ATOM 5028 C C . ALA A 1 623 ? -23.421 -8.984 29.970 1.00 95.88 623 ALA A C 1
ATOM 5030 O O . ALA A 1 623 ? -22.510 -9.818 29.949 1.00 95.88 623 ALA A O 1
ATOM 5031 N N . ALA A 1 624 ? -24.125 -8.677 28.877 1.00 94.12 624 ALA A N 1
ATOM 5032 C CA . ALA A 1 624 ? -23.833 -9.182 27.544 1.00 94.12 624 ALA A CA 1
ATOM 5033 C C . ALA A 1 624 ? -22.391 -8.852 27.135 1.00 94.12 624 ALA A C 1
ATOM 5035 O O . ALA A 1 624 ? -21.837 -7.813 27.511 1.00 94.12 624 ALA A O 1
ATOM 5036 N N . ARG A 1 625 ? -21.770 -9.743 26.355 1.00 93.75 625 ARG A N 1
ATOM 5037 C CA . ARG A 1 625 ? -20.375 -9.614 25.914 1.00 93.75 625 ARG A CA 1
ATOM 5038 C C . ARG A 1 625 ? -20.290 -9.192 24.459 1.00 93.75 625 ARG A C 1
ATOM 5040 O O . ARG A 1 625 ? -21.078 -9.636 23.626 1.00 93.75 625 ARG A O 1
ATOM 5047 N N . LEU A 1 626 ? -19.324 -8.326 24.162 1.00 91.75 626 LEU A N 1
ATOM 5048 C CA . LEU A 1 626 ? -19.084 -7.844 22.805 1.00 91.75 626 LEU A CA 1
ATOM 5049 C C . LEU A 1 626 ? -18.556 -8.963 21.897 1.00 91.75 626 LEU A C 1
ATOM 5051 O O . LEU A 1 626 ? -18.945 -9.038 20.732 1.00 91.75 626 LEU A O 1
ATOM 5055 N N . ASN A 1 627 ? -17.702 -9.822 22.456 1.00 93.62 627 ASN A N 1
ATOM 5056 C CA . ASN A 1 627 ? -17.095 -10.980 21.807 1.00 93.62 627 ASN A CA 1
ATOM 5057 C C . ASN A 1 627 ? -17.840 -12.267 22.210 1.00 93.62 627 ASN A C 1
ATOM 5059 O O . ASN A 1 627 ? -17.292 -13.145 22.866 1.00 93.62 627 ASN A O 1
ATOM 5063 N N . ASP A 1 628 ? -19.114 -12.397 21.850 1.00 93.31 628 ASP A N 1
ATOM 5064 C CA . ASP A 1 628 ? -19.952 -13.558 22.201 1.00 93.31 628 ASP A CA 1
ATOM 5065 C C . ASP A 1 628 ? -19.966 -14.684 21.142 1.00 93.31 628 ASP A C 1
ATOM 5067 O O . ASP A 1 628 ? -20.638 -15.703 21.321 1.00 93.31 628 ASP A O 1
ATOM 5071 N N . GLY A 1 629 ? -19.221 -14.538 20.041 1.00 92.25 629 GLY A N 1
ATOM 5072 C CA . GLY A 1 629 ? -19.200 -15.489 18.925 1.00 92.25 629 GLY A CA 1
ATOM 5073 C C . GLY A 1 629 ? -20.439 -15.459 18.020 1.00 92.25 629 GLY A C 1
ATOM 5074 O O . GLY A 1 629 ? -20.537 -16.278 17.099 1.00 92.25 629 GLY A O 1
ATOM 5075 N N . SER A 1 630 ? -21.397 -14.562 18.269 1.00 92.69 630 SER A N 1
ATOM 5076 C CA . SER A 1 630 ? -22.619 -14.455 17.469 1.00 92.69 630 SER A CA 1
ATOM 5077 C C . SER A 1 630 ? -22.343 -13.891 16.072 1.00 92.69 630 SER A C 1
ATOM 5079 O O . SER A 1 630 ? -21.331 -13.229 15.823 1.00 92.69 630 SER A O 1
ATOM 5081 N N . ARG A 1 631 ? -23.242 -14.173 15.121 1.00 91.94 631 ARG A N 1
ATOM 5082 C CA . ARG A 1 631 ? -23.164 -13.611 13.765 1.00 91.94 631 ARG A CA 1
ATOM 5083 C C . ARG A 1 631 ? -23.255 -12.087 13.822 1.00 91.94 631 ARG A C 1
ATOM 5085 O O . ARG A 1 631 ? -24.040 -11.539 14.588 1.00 91.94 631 ARG A O 1
ATOM 5092 N N . ALA A 1 632 ? -22.471 -11.423 12.984 1.00 91.06 632 ALA A N 1
ATOM 5093 C CA . ALA A 1 632 ? -22.365 -9.970 12.942 1.00 91.06 632 ALA A CA 1
ATOM 5094 C C . ALA A 1 632 ? -22.840 -9.444 11.583 1.00 91.06 632 ALA A C 1
ATOM 5096 O O . ALA A 1 632 ? -22.055 -8.895 10.819 1.00 91.06 632 ALA A O 1
ATOM 5097 N N . GLU A 1 633 ? -24.120 -9.635 11.262 1.00 89.25 633 GLU A N 1
ATOM 5098 C CA . GLU A 1 633 ? -24.704 -9.093 10.020 1.00 89.25 633 GLU A CA 1
ATOM 5099 C C . GLU A 1 633 ? -24.854 -7.564 10.077 1.00 89.25 633 GLU A C 1
ATOM 5101 O O . GLU A 1 633 ? -24.828 -6.888 9.048 1.00 89.25 633 GLU A O 1
ATOM 5106 N N . GLN A 1 634 ? -24.932 -7.027 11.296 1.00 93.00 634 GLN A N 1
ATOM 5107 C CA . GLN A 1 634 ? -24.948 -5.610 11.628 1.00 93.00 634 GLN A CA 1
ATOM 5108 C C . GLN A 1 634 ? -24.124 -5.382 12.902 1.00 93.00 634 GLN A C 1
ATOM 5110 O O . GLN A 1 634 ? -24.138 -6.209 13.819 1.00 93.00 634 GLN A O 1
ATOM 5115 N N . VAL A 1 635 ? -23.427 -4.247 12.984 1.00 93.00 635 VAL A N 1
ATOM 5116 C CA . VAL A 1 635 ? -22.746 -3.805 14.208 1.00 93.00 635 VAL A CA 1
ATOM 5117 C C . VAL A 1 635 ? -23.001 -2.323 14.454 1.00 93.00 635 VAL A C 1
ATOM 5119 O O . VAL A 1 635 ? -22.816 -1.509 13.554 1.00 93.00 635 VAL A O 1
ATOM 5122 N N . THR A 1 636 ? -23.362 -1.968 15.688 1.00 91.94 636 THR A N 1
ATOM 5123 C CA . THR A 1 636 ? -23.354 -0.582 16.172 1.00 91.94 636 THR A CA 1
ATOM 5124 C C . THR A 1 636 ? -22.083 -0.334 16.975 1.00 91.94 636 THR A C 1
ATOM 5126 O O . THR A 1 636 ? -21.855 -0.986 17.994 1.00 91.94 636 THR A O 1
ATOM 5129 N N . LEU A 1 637 ? -21.255 0.597 16.508 1.00 93.19 637 LEU A N 1
ATOM 5130 C CA . LEU A 1 637 ? -20.078 1.090 17.218 1.00 93.19 637 LEU A CA 1
ATOM 5131 C C . LEU A 1 637 ? -20.427 2.373 17.961 1.00 93.19 637 LEU A C 1
ATOM 5133 O O . LEU A 1 637 ? -21.104 3.239 17.407 1.00 93.19 637 LEU A O 1
ATOM 5137 N N . GLN A 1 638 ? -19.941 2.513 19.192 1.00 90.75 638 GLN A N 1
ATOM 5138 C CA . GLN A 1 638 ? -20.062 3.767 19.933 1.00 90.75 638 GLN A CA 1
ATOM 5139 C C . GLN A 1 638 ? -19.151 4.844 19.331 1.00 90.75 638 GLN A C 1
ATOM 5141 O O . GLN A 1 638 ? -18.340 4.565 18.444 1.00 90.75 638 GLN A O 1
ATOM 5146 N N . ALA A 1 639 ? -19.315 6.087 19.781 1.00 91.19 639 ALA A N 1
ATOM 5147 C CA . ALA A 1 639 ? -18.425 7.184 19.421 1.00 91.19 639 ALA A CA 1
ATOM 5148 C C . ALA A 1 639 ? -16.964 6.827 19.737 1.00 91.19 639 ALA A C 1
ATOM 5150 O O . ALA A 1 639 ? -16.681 6.344 20.832 1.00 91.19 639 ALA A O 1
ATOM 5151 N N . MET A 1 640 ? -16.048 7.102 18.803 1.00 94.12 640 MET A N 1
ATOM 5152 C CA . MET A 1 640 ? -14.612 6.830 18.960 1.00 94.12 640 MET A CA 1
ATOM 5153 C C . MET A 1 640 ? -14.315 5.394 19.426 1.00 94.12 640 MET A C 1
ATOM 5155 O O . MET A 1 640 ? -13.634 5.192 20.426 1.00 94.12 640 MET A O 1
ATOM 5159 N N . ASP A 1 641 ? -14.831 4.397 18.707 1.00 95.06 641 ASP A N 1
ATOM 5160 C CA . ASP A 1 641 ? -14.744 2.975 19.070 1.00 95.06 641 ASP A CA 1
ATOM 5161 C C . ASP A 1 641 ? -14.374 2.099 17.859 1.00 95.06 641 ASP A C 1
ATOM 5163 O O . ASP A 1 641 ? -14.411 2.542 16.708 1.00 95.06 641 ASP A O 1
ATOM 5167 N N . GLY A 1 642 ? -14.026 0.836 18.100 1.00 96.25 642 GLY A N 1
ATOM 5168 C CA . GLY A 1 642 ? -13.675 -0.131 17.065 1.00 96.25 642 GLY A CA 1
ATOM 5169 C C . GLY A 1 642 ? -14.100 -1.562 17.383 1.00 96.25 642 GLY A C 1
ATOM 5170 O O . GLY A 1 642 ? -14.504 -1.894 18.500 1.00 96.25 642 GLY A O 1
ATOM 5171 N N . ILE A 1 643 ? -14.023 -2.434 16.379 1.00 96.69 643 ILE A N 1
ATOM 5172 C CA . ILE A 1 643 ? -14.248 -3.875 16.551 1.00 96.69 643 ILE A CA 1
ATOM 5173 C C . ILE A 1 643 ? -13.466 -4.689 15.519 1.00 96.69 643 ILE A C 1
ATOM 5175 O O . ILE A 1 643 ? -13.286 -4.264 14.373 1.00 96.69 643 ILE A O 1
ATOM 5179 N N . LEU A 1 644 ? -13.048 -5.886 15.930 1.00 97.44 644 LEU A N 1
ATOM 5180 C CA . LEU A 1 644 ? -12.531 -6.941 15.064 1.00 97.44 644 LEU A CA 1
ATOM 5181 C C . LEU A 1 644 ? -13.607 -8.018 14.915 1.00 97.44 644 LEU A C 1
ATOM 5183 O O . LEU A 1 644 ? -14.243 -8.404 15.895 1.00 97.44 644 LEU A O 1
ATOM 5187 N N . LEU A 1 645 ? -13.803 -8.519 13.699 1.00 96.25 645 LEU A N 1
ATOM 5188 C CA . LEU A 1 645 ? -14.732 -9.613 13.415 1.00 96.25 645 LEU A CA 1
ATOM 5189 C C . LEU A 1 645 ? -14.013 -10.736 12.676 1.00 96.25 645 LEU A C 1
ATOM 5191 O O . LEU A 1 645 ? -13.143 -10.489 11.841 1.00 96.25 645 LEU A O 1
ATOM 5195 N N . GLU A 1 646 ? -14.422 -11.968 12.950 1.00 93.75 646 GLU A N 1
ATOM 5196 C CA . GLU A 1 646 ? -13.950 -13.161 12.257 1.00 93.75 646 GLU A CA 1
ATOM 5197 C C . GLU A 1 646 ? -14.768 -13.393 10.986 1.00 93.75 646 GLU A C 1
ATOM 5199 O O . GLU A 1 646 ? -15.998 -13.288 10.988 1.00 93.75 646 GLU A O 1
ATOM 5204 N N . ARG A 1 647 ? -14.082 -13.740 9.897 1.00 84.88 647 ARG A N 1
ATOM 5205 C CA . ARG A 1 647 ? -14.692 -14.110 8.619 1.00 84.88 647 ARG A CA 1
ATOM 5206 C C . ARG A 1 647 ? -15.123 -15.575 8.665 1.00 84.88 647 ARG A C 1
ATOM 5208 O O . ARG A 1 647 ? -14.335 -16.450 9.002 1.00 84.88 647 ARG A O 1
ATOM 5215 N N . THR A 1 648 ? -16.374 -15.849 8.306 1.00 76.06 648 THR A N 1
ATOM 5216 C CA . THR A 1 648 ? -16.973 -17.194 8.347 1.00 76.06 648 THR A CA 1
ATOM 5217 C C . THR A 1 648 ? -17.119 -17.850 6.968 1.00 76.06 648 THR A C 1
ATOM 5219 O O . THR A 1 648 ? -17.491 -19.019 6.904 1.00 76.06 648 THR A O 1
ATOM 5222 N N . GLN A 1 649 ? -16.797 -17.141 5.877 1.00 59.34 649 GLN A N 1
ATOM 5223 C CA . GLN A 1 649 ? -16.772 -17.659 4.498 1.00 59.34 649 GLN A CA 1
ATOM 5224 C C . GLN A 1 649 ? -15.335 -17.728 3.946 1.00 59.34 649 GLN A C 1
ATOM 5226 O O . GLN A 1 649 ? -14.551 -16.795 4.129 1.00 59.34 649 GLN A O 1
ATOM 5231 N N . GLN A 1 650 ? -14.991 -18.833 3.272 1.00 53.28 650 GLN A N 1
ATOM 5232 C CA . GLN A 1 650 ? -13.662 -19.086 2.703 1.00 53.28 650 GLN A CA 1
ATOM 5233 C C . GLN A 1 650 ? -13.370 -18.141 1.529 1.00 53.28 650 GLN A C 1
ATOM 5235 O O . GLN A 1 650 ? -13.945 -18.261 0.451 1.00 53.28 650 GLN A O 1
ATOM 5240 N N . GLN A 1 651 ? -12.435 -17.218 1.735 1.00 59.03 651 GLN A N 1
ATOM 5241 C CA . GLN A 1 651 ? -11.801 -16.444 0.674 1.00 59.03 651 GLN A CA 1
ATOM 5242 C C . GLN A 1 651 ? -10.382 -16.985 0.506 1.00 59.03 651 GLN A C 1
ATOM 5244 O O . GLN A 1 651 ? -9.611 -17.010 1.467 1.00 59.03 651 GLN A O 1
ATOM 5249 N N . SER A 1 652 ? -10.036 -17.451 -0.693 1.00 64.12 652 SER A N 1
ATOM 5250 C CA . SER A 1 652 ? -8.673 -17.909 -0.979 1.00 64.12 652 SER A CA 1
ATOM 5251 C C . SER A 1 652 ? -7.902 -16.791 -1.677 1.00 64.12 652 SER A C 1
ATOM 5253 O O . SER A 1 652 ? -8.427 -16.147 -2.582 1.00 64.12 652 SER A O 1
ATOM 5255 N N . VAL A 1 653 ? -6.664 -16.542 -1.241 1.00 78.25 653 VAL A N 1
ATOM 5256 C CA . VAL A 1 653 ? -5.764 -15.524 -1.811 1.00 78.25 653 VAL A CA 1
ATOM 5257 C C . VAL A 1 653 ? -4.541 -16.224 -2.392 1.00 78.25 653 VAL A C 1
ATOM 5259 O O . VAL A 1 653 ? -3.847 -16.946 -1.672 1.00 78.25 653 VAL A O 1
ATOM 5262 N N . ALA A 1 654 ? -4.245 -15.979 -3.665 1.00 83.31 654 ALA A N 1
ATOM 5263 C CA . ALA A 1 654 ? -3.077 -16.502 -4.364 1.00 83.31 654 ALA A CA 1
ATOM 5264 C C . ALA A 1 654 ? -2.095 -15.368 -4.695 1.00 83.31 654 ALA A C 1
ATOM 5266 O O . ALA A 1 654 ? -2.491 -14.230 -4.933 1.00 83.31 654 ALA A O 1
ATOM 5267 N N . ARG A 1 655 ? -0.790 -15.665 -4.684 1.00 89.06 655 ARG A N 1
ATOM 5268 C CA . ARG A 1 655 ? 0.281 -14.748 -5.115 1.00 89.06 655 ARG A CA 1
ATOM 5269 C C . ARG A 1 655 ? 1.163 -15.454 -6.128 1.00 89.06 655 ARG A C 1
ATOM 5271 O O . ARG A 1 655 ? 1.485 -16.624 -5.928 1.00 89.06 655 ARG A O 1
ATOM 5278 N N . TYR A 1 656 ? 1.608 -14.731 -7.148 1.00 91.69 656 TYR A N 1
ATOM 5279 C CA . TYR A 1 656 ? 2.309 -15.317 -8.289 1.00 91.69 656 TYR A CA 1
ATOM 5280 C C . TYR A 1 656 ? 3.735 -14.796 -8.413 1.00 91.69 656 TYR A C 1
ATOM 5282 O O . TYR A 1 656 ? 4.016 -13.621 -8.167 1.00 91.69 656 TYR A O 1
ATOM 5290 N N . ARG A 1 657 ? 4.655 -15.676 -8.811 1.00 91.75 657 ARG A N 1
ATOM 5291 C CA . ARG A 1 657 ? 6.049 -15.308 -9.081 1.00 91.75 657 ARG A CA 1
ATOM 5292 C C . ARG A 1 657 ? 6.222 -14.899 -10.544 1.00 91.75 657 ARG A C 1
ATOM 5294 O O . ARG A 1 657 ? 5.575 -15.504 -11.400 1.00 91.75 657 ARG A O 1
ATOM 5301 N N . PRO A 1 658 ? 7.047 -13.881 -10.846 1.00 94.06 658 PRO A N 1
ATOM 5302 C CA . PRO A 1 658 ? 7.388 -13.522 -12.221 1.00 94.06 658 PRO A CA 1
ATOM 5303 C C . PRO A 1 658 ? 8.175 -14.646 -12.901 1.00 94.06 658 PRO A C 1
ATOM 5305 O O . PRO A 1 658 ? 9.049 -15.236 -12.278 1.00 94.06 658 PRO A O 1
ATOM 5308 N N . SER A 1 659 ? 7.939 -14.875 -14.193 1.00 93.69 659 SER A N 1
ATOM 5309 C CA . SER A 1 659 ? 8.796 -15.722 -15.031 1.00 93.69 659 SER A CA 1
ATOM 5310 C C . SER A 1 659 ? 9.649 -14.879 -15.982 1.00 93.69 659 SER A C 1
ATOM 5312 O O . SER A 1 659 ? 9.145 -13.999 -16.692 1.00 93.69 659 SER A O 1
ATOM 5314 N N . GLY A 1 660 ? 10.948 -15.186 -16.031 1.00 91.88 660 GLY A N 1
ATOM 5315 C CA . GLY A 1 660 ? 11.904 -14.633 -16.996 1.00 91.88 660 GLY A CA 1
ATOM 5316 C C . GLY A 1 660 ? 11.911 -15.340 -18.358 1.00 91.88 660 GLY A C 1
ATOM 5317 O O . GLY A 1 660 ? 12.683 -14.955 -19.233 1.00 91.88 660 GLY A O 1
ATOM 5318 N N . GLU A 1 661 ? 11.079 -16.365 -18.557 1.00 94.44 661 GLU A N 1
ATOM 5319 C CA . GLU A 1 661 ? 11.034 -17.157 -19.791 1.00 94.44 661 GLU A CA 1
ATOM 5320 C C . GLU A 1 661 ? 10.539 -16.324 -20.986 1.00 94.44 661 GLU A C 1
ATOM 5322 O O . GLU A 1 661 ? 9.574 -15.552 -20.875 1.00 94.44 661 GLU A O 1
ATOM 5327 N N . ASN A 1 662 ? 11.177 -16.495 -22.146 1.00 93.81 662 ASN A N 1
ATOM 5328 C CA . ASN A 1 662 ? 10.644 -16.005 -23.412 1.00 93.81 662 ASN A CA 1
ATOM 5329 C C . ASN A 1 662 ? 9.692 -17.048 -24.022 1.00 93.81 662 ASN A C 1
ATOM 5331 O O . ASN A 1 662 ? 10.051 -18.216 -24.136 1.00 93.81 662 ASN A O 1
ATOM 5335 N N . PHE A 1 663 ? 8.493 -16.625 -24.429 1.00 95.44 663 PHE A N 1
ATOM 5336 C CA . PHE A 1 663 ? 7.472 -17.513 -24.988 1.00 95.44 663 PHE A CA 1
ATOM 5337 C C . PHE A 1 663 ? 6.636 -16.834 -26.095 1.00 95.44 663 PHE A C 1
ATOM 5339 O O . PHE A 1 663 ? 6.385 -15.623 -26.029 1.00 95.44 663 PHE A O 1
ATOM 5346 N N . PRO A 1 664 ? 6.165 -17.607 -27.099 1.00 95.50 664 PRO A N 1
ATOM 5347 C CA . PRO A 1 664 ? 5.552 -17.091 -28.326 1.00 95.50 664 PRO A CA 1
ATOM 5348 C C . PRO A 1 664 ? 4.048 -16.798 -28.171 1.00 95.50 664 PRO A C 1
ATOM 5350 O O . PRO A 1 664 ? 3.204 -17.434 -28.811 1.00 95.50 664 PRO A O 1
ATOM 5353 N N . ASN A 1 665 ? 3.698 -15.820 -27.334 1.00 97.81 665 ASN A N 1
ATOM 5354 C CA . ASN A 1 665 ? 2.332 -15.280 -27.306 1.00 97.81 665 ASN A CA 1
ATOM 5355 C C . ASN A 1 665 ? 1.933 -14.740 -28.697 1.00 97.81 665 ASN A C 1
ATOM 5357 O O . ASN A 1 665 ? 2.803 -14.251 -29.428 1.00 97.81 665 ASN A O 1
ATOM 5361 N N . PRO A 1 666 ? 0.653 -14.839 -29.099 1.00 97.62 666 PRO A N 1
ATOM 5362 C CA . PRO A 1 666 ? 0.210 -14.381 -30.414 1.00 97.62 666 PRO A CA 1
ATOM 5363 C C . PRO A 1 666 ? 0.428 -12.872 -30.589 1.00 97.62 666 PRO A C 1
ATOM 5365 O O . PRO A 1 666 ? 0.409 -12.117 -29.624 1.00 97.62 666 PRO A O 1
ATOM 5368 N N . GLU A 1 667 ? 0.590 -12.426 -31.838 1.00 97.56 667 GLU A N 1
ATOM 5369 C CA . GLU A 1 667 ? 0.449 -11.004 -32.209 1.00 97.56 667 GLU A CA 1
ATOM 5370 C C . GLU A 1 667 ? 1.520 -10.052 -31.630 1.00 97.56 667 GLU A C 1
ATOM 5372 O O . GLU A 1 667 ? 1.387 -8.832 -31.736 1.00 97.56 667 GLU A O 1
ATOM 5377 N N . ARG A 1 668 ? 2.621 -10.591 -31.088 1.00 97.75 668 ARG A N 1
ATOM 5378 C CA . ARG A 1 668 ? 3.731 -9.828 -30.499 1.00 97.75 668 ARG A CA 1
ATOM 5379 C C . ARG A 1 668 ? 5.105 -10.417 -30.821 1.00 97.75 668 ARG A C 1
ATOM 5381 O O . ARG A 1 668 ? 5.218 -11.587 -31.177 1.00 97.75 668 ARG A O 1
ATOM 5388 N N . GLY A 1 669 ? 6.149 -9.635 -30.564 1.00 97.69 669 GLY A N 1
ATOM 5389 C CA . GLY A 1 669 ? 7.530 -10.109 -30.571 1.00 97.69 669 GLY A CA 1
ATOM 5390 C C . GLY A 1 669 ? 8.227 -9.956 -31.919 1.00 97.69 669 GLY A C 1
ATOM 5391 O O . GLY A 1 669 ? 7.767 -9.254 -32.820 1.00 97.69 669 GLY A O 1
ATOM 5392 N N . PHE A 1 670 ? 9.375 -10.611 -32.051 1.00 97.94 670 PHE A N 1
ATOM 5393 C CA . PHE A 1 670 ? 10.086 -10.655 -33.320 1.00 97.94 670 PHE A CA 1
ATOM 5394 C C . PHE A 1 670 ? 9.280 -11.402 -34.392 1.00 97.94 670 PHE A C 1
ATOM 5396 O O . PHE A 1 670 ? 8.580 -12.366 -34.085 1.00 97.94 670 PHE A O 1
ATOM 5403 N N . TYR A 1 671 ? 9.426 -10.995 -35.653 1.00 97.75 671 TYR A N 1
ATOM 5404 C CA . TYR A 1 671 ? 8.911 -11.734 -36.806 1.00 97.75 671 TYR A CA 1
ATOM 5405 C C . TYR A 1 671 ? 10.025 -12.134 -37.772 1.00 97.75 671 TYR A C 1
ATOM 5407 O O . TYR A 1 671 ? 11.042 -11.448 -37.905 1.00 97.75 671 TYR A O 1
ATOM 5415 N N . VAL A 1 672 ? 9.792 -13.233 -38.491 1.00 96.88 672 VAL A N 1
ATOM 5416 C CA . VAL A 1 672 ? 10.582 -13.629 -39.667 1.00 96.88 672 VAL A CA 1
ATOM 5417 C C . VAL A 1 672 ? 9.908 -13.087 -40.921 1.00 96.88 672 VAL A C 1
ATOM 5419 O O . VAL A 1 672 ? 8.685 -13.009 -40.976 1.00 96.88 672 VAL A O 1
ATOM 5422 N N . GLN A 1 673 ? 10.685 -12.720 -41.937 1.00 95.06 673 GLN A N 1
ATOM 5423 C CA . GLN A 1 673 ? 10.162 -12.246 -43.215 1.00 95.06 673 GLN A CA 1
ATOM 5424 C C . GLN A 1 673 ? 10.377 -13.273 -44.329 1.00 95.06 673 GLN A C 1
ATOM 5426 O O . GLN A 1 673 ? 11.482 -13.786 -44.514 1.00 95.06 673 GLN A O 1
ATOM 5431 N N . LYS A 1 674 ? 9.332 -13.509 -45.124 1.00 95.31 674 LYS A N 1
ATOM 5432 C CA . LYS A 1 674 ? 9.392 -14.221 -46.409 1.00 95.31 674 LYS A CA 1
ATOM 5433 C C . LYS A 1 674 ? 8.731 -13.369 -47.495 1.00 95.31 674 LYS A C 1
ATOM 5435 O O . LYS A 1 674 ? 8.035 -12.394 -47.207 1.00 95.31 674 LYS A O 1
ATOM 5440 N N . ALA A 1 675 ? 8.984 -13.715 -48.753 1.00 94.12 675 ALA A N 1
ATOM 5441 C CA . ALA A 1 675 ? 8.405 -13.020 -49.892 1.00 94.12 675 ALA A CA 1
ATOM 5442 C C . ALA A 1 675 ? 8.056 -13.999 -51.015 1.00 94.12 675 ALA A C 1
ATOM 5444 O O . ALA A 1 675 ? 8.903 -14.780 -51.451 1.00 94.12 675 ALA A O 1
ATOM 5445 N N . TYR A 1 676 ? 6.840 -13.890 -51.539 1.00 94.50 676 TYR A N 1
ATOM 5446 C CA . TYR A 1 676 ? 6.525 -14.297 -52.897 1.00 94.50 676 TYR A CA 1
ATOM 5447 C C . TYR A 1 676 ? 7.043 -13.206 -53.841 1.00 94.50 676 TYR A C 1
ATOM 5449 O O . TYR A 1 676 ? 6.461 -12.128 -53.952 1.00 94.50 676 TYR A O 1
ATOM 5457 N N . ARG A 1 677 ? 8.195 -13.465 -54.464 1.00 92.06 677 ARG A N 1
ATOM 5458 C CA . ARG A 1 677 ? 8.842 -12.597 -55.453 1.00 92.06 677 ARG A CA 1
ATOM 5459 C C . ARG A 1 677 ? 9.268 -13.425 -56.672 1.00 92.06 677 ARG A C 1
ATOM 5461 O O . ARG A 1 677 ? 10.417 -13.870 -56.713 1.00 92.06 677 ARG A O 1
ATOM 5468 N N . PRO A 1 678 ? 8.359 -13.676 -57.626 1.00 86.50 678 PRO A N 1
ATOM 5469 C CA . PRO A 1 678 ? 8.703 -14.373 -58.857 1.00 86.50 678 PRO A CA 1
ATOM 5470 C C . PRO A 1 678 ? 9.732 -13.563 -59.653 1.00 86.50 678 PRO A C 1
ATOM 5472 O O . PRO A 1 678 ? 9.712 -12.329 -59.661 1.00 86.50 678 PRO A O 1
ATOM 5475 N N . ARG A 1 679 ? 10.672 -14.264 -60.290 1.00 85.38 679 ARG A N 1
ATOM 5476 C CA . ARG A 1 679 ? 11.683 -13.671 -61.171 1.00 85.38 679 ARG A CA 1
ATOM 5477 C C . ARG A 1 679 ? 11.537 -14.262 -62.572 1.00 85.38 679 ARG A C 1
ATOM 5479 O O . ARG A 1 679 ? 11.315 -15.467 -62.684 1.00 85.38 679 ARG A O 1
ATOM 5486 N N . PRO A 1 680 ? 11.670 -13.455 -63.638 1.00 81.62 680 PRO A N 1
ATOM 5487 C CA . PRO A 1 680 ? 11.584 -13.962 -65.003 1.00 81.62 680 PRO A CA 1
ATOM 5488 C C . PRO A 1 680 ? 12.564 -15.120 -65.244 1.00 81.62 680 PRO A C 1
ATOM 5490 O O . PRO A 1 680 ? 13.760 -14.978 -65.003 1.00 81.62 680 PRO A O 1
ATOM 5493 N N . GLY A 1 681 ? 12.057 -16.258 -65.725 1.00 82.62 681 GLY A N 1
ATOM 5494 C CA . GLY A 1 681 ? 12.864 -17.446 -66.035 1.00 82.62 681 GLY A CA 1
ATOM 5495 C C . GLY A 1 681 ? 13.237 -18.333 -64.838 1.00 82.62 681 GLY A C 1
ATOM 5496 O O . GLY A 1 681 ? 13.843 -19.382 -65.047 1.00 82.62 681 GLY A O 1
ATOM 5497 N N . GLU A 1 682 ? 12.860 -17.963 -63.612 1.00 86.69 682 GLU A N 1
ATOM 5498 C CA . GLU A 1 682 ? 13.022 -18.796 -62.414 1.00 86.69 682 GLU A CA 1
ATOM 5499 C C . GLU A 1 682 ? 11.683 -19.461 -62.033 1.00 86.69 682 GLU A C 1
ATOM 5501 O O . GLU A 1 682 ? 10.616 -18.892 -62.289 1.00 86.69 682 GLU A O 1
ATOM 5506 N N . PRO A 1 683 ? 11.694 -20.661 -61.417 1.00 83.69 683 PRO A N 1
ATOM 5507 C CA . PRO A 1 683 ? 10.474 -21.233 -60.859 1.00 83.69 683 PRO A CA 1
ATOM 5508 C C . PRO A 1 683 ? 9.889 -20.302 -59.779 1.00 83.69 683 PRO A C 1
ATOM 5510 O O . PRO A 1 683 ? 10.649 -19.625 -59.076 1.00 83.69 683 PRO A O 1
ATOM 5513 N N . PRO A 1 684 ? 8.554 -20.272 -59.600 1.00 82.62 684 PRO A N 1
ATOM 5514 C CA . PRO A 1 684 ? 7.935 -19.497 -58.532 1.00 82.62 684 PRO A CA 1
ATOM 5515 C C . PRO A 1 684 ? 8.524 -19.860 -57.158 1.00 82.62 684 PRO A C 1
ATOM 5517 O O . PRO A 1 684 ? 8.821 -21.034 -56.915 1.00 82.62 684 PRO A O 1
ATOM 5520 N N . PRO A 1 685 ? 8.664 -18.893 -56.230 1.00 88.69 685 PRO A N 1
ATOM 5521 C CA . PRO A 1 685 ? 9.108 -19.177 -54.869 1.00 88.69 685 PRO A CA 1
ATOM 5522 C C . PRO A 1 685 ? 8.242 -20.252 -54.209 1.00 88.69 685 PRO A C 1
ATOM 5524 O O . PRO A 1 685 ? 7.024 -20.256 -54.394 1.00 88.69 685 PRO A O 1
ATOM 5527 N N . ALA A 1 686 ? 8.851 -21.129 -53.410 1.00 89.56 686 ALA A N 1
ATOM 5528 C CA . ALA A 1 686 ? 8.134 -22.193 -52.708 1.00 89.56 686 ALA A CA 1
ATOM 5529 C C . ALA A 1 686 ? 7.017 -21.645 -51.799 1.00 89.56 686 ALA A C 1
ATOM 5531 O O . ALA A 1 686 ? 7.111 -20.525 -51.287 1.00 89.56 686 ALA A O 1
ATOM 5532 N N . GLU A 1 687 ? 5.955 -22.435 -51.626 1.00 92.50 687 GLU A N 1
ATOM 5533 C CA . GLU A 1 687 ? 4.881 -22.182 -50.653 1.00 92.50 687 GLU A CA 1
ATOM 5534 C C . GLU A 1 687 ? 5.403 -22.219 -49.217 1.00 92.50 687 GLU A C 1
ATOM 5536 O O . GLU A 1 687 ? 6.460 -22.793 -48.945 1.00 92.50 687 GLU A O 1
ATOM 5541 N N . LEU A 1 688 ? 4.675 -21.594 -48.290 1.00 96.12 688 LEU A N 1
ATOM 5542 C CA . LEU A 1 688 ? 5.031 -21.649 -46.876 1.00 96.12 688 LEU A CA 1
ATOM 5543 C C . LEU A 1 688 ? 4.900 -23.080 -46.339 1.00 96.12 688 LEU A C 1
ATOM 5545 O O . LEU A 1 688 ? 3.828 -23.688 -46.381 1.00 96.12 688 LEU A O 1
ATOM 5549 N N . ASP A 1 689 ? 5.982 -23.597 -45.759 1.00 95.19 689 ASP A N 1
ATOM 5550 C CA . ASP A 1 689 ? 5.984 -24.898 -45.096 1.00 95.19 689 ASP A CA 1
ATOM 5551 C C . ASP A 1 689 ? 5.623 -24.757 -43.612 1.00 95.19 689 ASP A C 1
ATOM 5553 O O . ASP A 1 689 ? 6.350 -24.163 -42.816 1.00 95.19 689 ASP A O 1
ATOM 5557 N N . ALA A 1 690 ? 4.513 -25.378 -43.209 1.00 95.94 690 ALA A N 1
ATOM 5558 C CA . ALA A 1 690 ? 4.069 -25.384 -41.819 1.00 95.94 690 ALA A CA 1
ATOM 5559 C C . ALA A 1 690 ? 5.095 -26.017 -40.855 1.00 95.94 690 ALA A C 1
ATOM 5561 O O . ALA A 1 690 ? 5.063 -25.717 -39.663 1.00 95.94 690 ALA A O 1
ATOM 5562 N N . THR A 1 691 ? 5.990 -26.892 -41.329 1.00 96.25 691 THR A N 1
ATOM 5563 C CA . THR A 1 691 ? 7.047 -27.489 -40.496 1.00 96.25 691 THR A CA 1
ATOM 5564 C C . THR A 1 691 ? 8.163 -26.494 -40.197 1.00 96.25 691 THR A C 1
ATOM 5566 O O . THR A 1 691 ? 8.535 -26.352 -39.031 1.00 96.25 691 THR A O 1
ATOM 5569 N N . GLU A 1 692 ? 8.621 -25.741 -41.202 1.00 96.75 692 GLU A N 1
ATOM 5570 C CA . GLU A 1 692 ? 9.533 -24.604 -41.012 1.00 96.75 692 GLU A CA 1
ATOM 5571 C C . GLU A 1 692 ? 8.925 -23.584 -40.032 1.00 96.75 692 GLU A C 1
ATOM 5573 O O . GLU A 1 692 ? 9.548 -23.239 -39.026 1.00 96.75 692 GLU A O 1
ATOM 5578 N N . LEU A 1 693 ? 7.669 -23.185 -40.247 1.00 97.75 693 LEU A N 1
ATOM 5579 C CA . LEU A 1 693 ? 6.969 -22.234 -39.377 1.00 97.75 693 LEU A CA 1
ATOM 5580 C C . LEU A 1 693 ? 6.878 -22.718 -37.913 1.00 97.75 693 LEU A C 1
ATOM 5582 O O . LEU A 1 693 ? 7.158 -21.961 -36.982 1.00 97.75 693 LEU A O 1
ATOM 5586 N N . ARG A 1 694 ? 6.557 -24.002 -37.682 1.00 97.06 694 ARG A N 1
ATOM 5587 C CA . ARG A 1 694 ? 6.562 -24.595 -36.330 1.00 97.06 694 ARG A CA 1
ATOM 5588 C C . ARG A 1 694 ? 7.944 -24.562 -35.680 1.00 97.06 694 ARG A C 1
ATOM 5590 O O . ARG A 1 694 ? 8.022 -24.385 -34.466 1.00 97.06 694 ARG A O 1
ATOM 5597 N N . SER A 1 695 ? 9.019 -24.713 -36.457 1.00 97.00 695 SER A N 1
ATOM 5598 C CA . SER A 1 695 ? 10.382 -24.639 -35.920 1.00 97.00 695 SER A CA 1
ATOM 5599 C C . SER A 1 695 ? 10.718 -23.245 -35.379 1.00 97.00 695 SER A C 1
ATOM 5601 O O . SER A 1 695 ? 11.304 -23.135 -34.305 1.00 97.00 695 SER A O 1
ATOM 5603 N N . TRP A 1 696 ? 10.264 -22.178 -36.046 1.00 96.38 696 TRP A N 1
ATOM 5604 C CA . TRP A 1 696 ? 10.430 -20.808 -35.547 1.00 96.38 696 TRP A CA 1
ATOM 5605 C C . TRP A 1 696 ? 9.552 -20.528 -34.330 1.00 96.38 696 TRP A C 1
ATOM 5607 O O . TRP A 1 696 ? 9.968 -19.857 -33.386 1.00 96.38 696 TRP A O 1
ATOM 5617 N N . ARG A 1 697 ? 8.343 -21.094 -34.301 1.00 95.50 697 ARG A N 1
ATOM 5618 C CA . ARG A 1 697 ? 7.491 -21.014 -33.114 1.00 95.50 697 ARG A CA 1
ATOM 5619 C C . ARG A 1 697 ? 8.129 -21.680 -31.902 1.00 95.50 697 ARG A C 1
ATOM 5621 O O . ARG A 1 697 ? 8.107 -21.103 -30.817 1.00 95.50 697 ARG A O 1
ATOM 5628 N N . ALA A 1 698 ? 8.756 -22.839 -32.092 1.00 93.69 698 ALA A N 1
ATOM 5629 C CA . ALA A 1 698 ? 9.532 -23.504 -31.050 1.00 93.69 698 ALA A CA 1
ATOM 5630 C C . ALA A 1 698 ? 10.739 -22.670 -30.576 1.00 93.69 698 ALA A C 1
ATOM 5632 O O . ALA A 1 698 ? 11.153 -22.814 -29.430 1.00 93.69 698 ALA A O 1
ATOM 5633 N N . SER A 1 699 ? 11.259 -21.758 -31.407 1.00 92.69 699 SER A N 1
ATOM 5634 C CA . SER A 1 699 ? 12.298 -20.791 -31.027 1.00 92.69 699 SER A CA 1
ATOM 5635 C C . SER A 1 699 ? 11.751 -19.454 -30.500 1.00 92.69 699 SER A C 1
ATOM 5637 O O . SER A 1 699 ? 12.486 -18.472 -30.466 1.00 92.69 699 SER A O 1
ATOM 5639 N N . GLY A 1 700 ? 10.470 -19.379 -30.121 1.00 93.94 700 GLY A N 1
ATOM 5640 C CA . GLY A 1 700 ? 9.876 -18.186 -29.505 1.00 93.94 700 GLY A CA 1
ATOM 5641 C C . GLY A 1 700 ? 9.270 -17.158 -30.470 1.00 93.94 700 GLY A C 1
ATOM 5642 O O . GLY A 1 700 ? 8.882 -16.082 -30.020 1.00 93.94 700 GLY A O 1
ATOM 5643 N N . ILE A 1 701 ? 9.132 -17.470 -31.765 1.00 96.75 701 ILE A N 1
ATOM 5644 C CA . ILE A 1 701 ? 8.591 -16.552 -32.786 1.00 96.75 701 ILE A CA 1
ATOM 5645 C C . ILE A 1 701 ? 7.155 -16.939 -33.163 1.00 96.75 701 ILE A C 1
ATOM 5647 O O . ILE A 1 701 ? 6.919 -17.993 -33.742 1.00 96.75 701 ILE A O 1
ATOM 5651 N N . SER A 1 702 ? 6.176 -16.071 -32.904 1.00 97.12 702 SER A N 1
ATOM 5652 C CA . SER A 1 702 ? 4.764 -16.311 -33.262 1.00 97.12 702 SER A CA 1
ATOM 5653 C C . SER A 1 702 ? 4.305 -15.585 -34.535 1.00 97.12 702 SER A C 1
ATOM 5655 O O . SER A 1 702 ? 3.163 -15.777 -34.965 1.00 97.12 702 SER A O 1
ATOM 5657 N N . LEU A 1 703 ? 5.181 -14.778 -35.146 1.00 98.19 703 LEU A N 1
ATOM 5658 C CA . LEU A 1 703 ? 4.856 -13.863 -36.240 1.00 98.19 703 LEU A CA 1
ATOM 5659 C C . LEU A 1 703 ? 5.670 -14.101 -37.516 1.00 98.19 703 LEU A C 1
ATOM 5661 O O . LEU A 1 703 ? 6.887 -14.294 -37.485 1.00 98.19 703 LEU A O 1
ATOM 5665 N N . LEU A 1 704 ? 4.984 -14.001 -38.654 1.00 98.06 704 LEU A N 1
ATOM 5666 C CA . LEU A 1 704 ? 5.558 -13.963 -39.998 1.00 98.06 704 LEU A CA 1
ATOM 5667 C C . LEU A 1 704 ? 5.179 -12.641 -40.676 1.00 98.06 704 LEU A C 1
ATOM 5669 O O . LEU A 1 704 ? 4.001 -12.307 -40.729 1.00 98.06 704 LEU A O 1
ATOM 5673 N N . ARG A 1 705 ? 6.129 -11.935 -41.290 1.00 97.50 705 ARG A N 1
ATOM 5674 C CA . ARG A 1 705 ? 5.835 -10.917 -42.307 1.00 97.50 705 ARG A CA 1
ATOM 5675 C C . ARG A 1 705 ? 5.908 -11.554 -43.689 1.00 97.50 705 ARG A C 1
ATOM 5677 O O . ARG A 1 705 ? 6.934 -12.137 -44.041 1.00 97.50 705 ARG A O 1
ATOM 5684 N N . MET A 1 706 ? 4.838 -11.442 -44.471 1.00 97.31 706 MET A N 1
ATOM 5685 C CA . MET A 1 706 ? 4.762 -12.043 -45.803 1.00 97.31 706 MET A CA 1
ATOM 5686 C C . MET A 1 706 ? 4.575 -10.972 -46.871 1.00 97.31 706 MET A C 1
ATOM 5688 O O . MET A 1 706 ? 3.535 -10.321 -46.932 1.00 97.31 706 MET A O 1
ATOM 5692 N N . TYR A 1 707 ? 5.583 -10.816 -47.727 1.00 96.62 707 TYR A N 1
ATOM 5693 C CA . TYR A 1 707 ? 5.481 -9.991 -48.927 1.00 96.62 707 TYR A CA 1
ATOM 5694 C C . TYR A 1 707 ? 4.846 -10.769 -50.076 1.00 96.62 707 TYR A C 1
ATOM 5696 O O . TYR A 1 707 ? 5.296 -11.867 -50.398 1.00 96.62 707 TYR A O 1
ATOM 5704 N N . TYR A 1 708 ? 3.899 -10.149 -50.767 1.00 97.69 708 TYR A N 1
ATOM 5705 C CA . TYR A 1 708 ? 3.422 -10.591 -52.074 1.00 97.69 708 TYR A CA 1
ATOM 5706 C C . TYR A 1 708 ? 3.782 -9.523 -53.107 1.00 97.69 708 TYR A C 1
ATOM 5708 O O . TYR A 1 708 ? 3.186 -8.445 -53.131 1.00 97.69 708 TYR A O 1
ATOM 5716 N N . VAL A 1 709 ? 4.804 -9.801 -53.923 1.00 96.56 709 VAL A N 1
ATOM 5717 C CA . VAL A 1 709 ? 5.290 -8.882 -54.958 1.00 96.56 709 VAL A CA 1
ATOM 5718 C C . VAL A 1 709 ? 4.531 -9.136 -56.260 1.00 96.56 709 VAL A C 1
ATOM 5720 O O . VAL A 1 709 ? 4.719 -10.156 -56.911 1.00 96.56 709 VAL A O 1
ATOM 5723 N N . LEU A 1 710 ? 3.677 -8.188 -56.633 1.00 96.44 710 LEU A N 1
ATOM 5724 C CA . LEU A 1 710 ? 2.675 -8.265 -57.696 1.00 96.44 710 LEU A CA 1
ATOM 5725 C C . LEU A 1 710 ? 3.161 -7.646 -59.017 1.00 96.44 710 LEU A C 1
ATOM 5727 O O . LEU A 1 710 ? 2.378 -7.060 -59.761 1.00 96.44 710 LEU A O 1
ATOM 5731 N N . SER A 1 711 ? 4.463 -7.709 -59.305 1.00 93.06 711 SER A N 1
ATOM 5732 C CA . SER A 1 711 ? 5.065 -6.982 -60.434 1.00 93.06 711 SER A CA 1
ATOM 5733 C C . SER A 1 711 ? 4.496 -7.362 -61.804 1.00 93.06 711 SER A C 1
ATOM 5735 O O . SER A 1 711 ? 4.457 -6.516 -62.691 1.00 93.06 711 SER A O 1
ATOM 5737 N N . GLU A 1 712 ? 4.042 -8.605 -61.973 1.00 92.56 712 GLU A N 1
ATOM 5738 C CA . GLU A 1 712 ? 3.423 -9.109 -63.210 1.00 92.56 712 GLU A CA 1
ATOM 5739 C C . GLU A 1 712 ? 1.948 -8.697 -63.379 1.00 92.56 712 GLU A C 1
ATOM 5741 O O . GLU A 1 712 ? 1.390 -8.851 -64.460 1.00 92.56 712 GLU A O 1
ATOM 5746 N N . PHE A 1 713 ? 1.335 -8.129 -62.335 1.00 95.81 713 PHE A N 1
ATOM 5747 C CA . PHE A 1 713 ? -0.084 -7.770 -62.295 1.00 95.81 713 PHE A CA 1
ATOM 5748 C C . PHE A 1 713 ? -0.323 -6.256 -62.338 1.00 95.81 713 PHE A C 1
ATOM 5750 O O . PHE A 1 713 ? -1.443 -5.810 -62.157 1.00 95.81 713 PHE A O 1
ATOM 5757 N N . ARG A 1 714 ? 0.692 -5.414 -62.583 1.00 95.94 714 ARG A N 1
ATOM 5758 C CA . ARG A 1 714 ? 0.507 -3.941 -62.587 1.00 95.94 714 ARG A CA 1
ATOM 5759 C C . ARG A 1 714 ? -0.556 -3.448 -63.577 1.00 95.94 714 ARG A C 1
ATOM 5761 O O . ARG A 1 714 ? -1.118 -2.376 -63.369 1.00 95.94 714 ARG A O 1
ATOM 5768 N N . GLU A 1 715 ? -0.799 -4.230 -64.625 1.00 96.50 715 GLU A N 1
ATOM 5769 C CA . GLU A 1 715 ? -1.746 -3.947 -65.706 1.00 96.50 715 GLU A CA 1
ATOM 5770 C C . GLU A 1 715 ? -2.680 -5.141 -65.998 1.00 96.50 715 GLU A C 1
ATOM 5772 O O . GLU A 1 715 ? -3.219 -5.262 -67.098 1.00 96.50 715 GLU A O 1
ATOM 5777 N N . ALA A 1 716 ? -2.834 -6.068 -65.047 1.00 97.19 716 ALA A N 1
ATOM 5778 C CA . ALA A 1 716 ? -3.611 -7.293 -65.230 1.00 97.19 716 ALA A CA 1
ATOM 5779 C C . ALA A 1 716 ? -4.216 -7.768 -63.901 1.00 97.19 716 ALA A C 1
ATOM 5781 O O . ALA A 1 716 ? -3.581 -7.593 -62.867 1.00 97.19 716 ALA A O 1
ATOM 5782 N N . PRO A 1 717 ? -5.387 -8.432 -63.901 1.00 98.06 717 PRO A N 1
ATOM 5783 C CA . PRO A 1 717 ? -5.994 -8.926 -62.668 1.00 98.06 717 PRO A CA 1
ATOM 5784 C C . PRO A 1 717 ? -5.111 -9.982 -61.993 1.00 98.06 717 PRO A C 1
ATOM 5786 O O . PRO A 1 717 ? -4.443 -10.769 -62.669 1.00 98.06 717 PRO A O 1
ATOM 5789 N N . LEU A 1 718 ? -5.183 -10.073 -60.660 1.00 98.12 718 LEU A N 1
ATOM 5790 C CA . LEU A 1 718 ? -4.542 -11.155 -59.910 1.00 98.12 718 LEU A CA 1
ATOM 5791 C C . LEU A 1 718 ? -5.076 -12.500 -60.405 1.00 98.12 718 LEU A C 1
ATOM 5793 O O . LEU A 1 718 ? -6.290 -12.709 -60.489 1.00 98.12 718 LEU A O 1
ATOM 5797 N N . SER A 1 719 ? -4.173 -13.420 -60.740 1.00 97.00 719 SER A N 1
ATOM 5798 C CA . SER A 1 719 ? -4.564 -14.728 -61.260 1.00 97.00 719 SER A CA 1
ATOM 5799 C C . SER A 1 719 ? -5.207 -15.599 -60.176 1.00 97.00 719 SER A C 1
ATOM 5801 O O . SER A 1 719 ? -4.892 -15.490 -58.988 1.00 97.00 719 SER A O 1
ATOM 5803 N N . ALA A 1 720 ? -6.072 -16.529 -60.590 1.00 97.06 720 ALA A N 1
ATOM 5804 C CA . ALA A 1 720 ? -6.641 -17.528 -59.682 1.00 97.06 720 ALA A CA 1
ATOM 5805 C C . ALA A 1 720 ? -5.554 -18.369 -58.984 1.00 97.06 720 ALA A C 1
ATOM 5807 O O . ALA A 1 720 ? -5.725 -18.753 -57.830 1.00 97.06 720 ALA A O 1
ATOM 5808 N N . GLU A 1 721 ? -4.419 -18.605 -59.654 1.00 94.00 721 GLU A N 1
ATOM 5809 C CA . GLU A 1 721 ? -3.283 -19.323 -59.071 1.00 94.00 721 GLU A CA 1
ATOM 5810 C C . GLU A 1 721 ? -2.631 -18.531 -57.933 1.00 94.00 721 GLU A C 1
ATOM 5812 O O . GLU A 1 721 ? -2.380 -19.094 -56.870 1.00 94.00 721 GLU A O 1
ATOM 5817 N N . LEU A 1 722 ? -2.414 -17.220 -58.105 1.00 95.88 722 LEU A N 1
ATOM 5818 C CA . LEU A 1 722 ? -1.874 -16.377 -57.037 1.00 95.88 722 LEU A CA 1
ATOM 5819 C C . LEU A 1 722 ? -2.841 -16.285 -55.848 1.00 95.88 722 LEU A C 1
ATOM 5821 O O . LEU A 1 722 ? -2.416 -16.411 -54.701 1.00 95.88 722 LEU A O 1
ATOM 5825 N N . LEU A 1 723 ? -4.137 -16.087 -56.103 1.00 98.06 723 LEU A N 1
ATOM 5826 C CA . LEU A 1 723 ? -5.149 -16.047 -55.041 1.00 98.06 723 LEU A CA 1
ATOM 5827 C C . LEU A 1 723 ? -5.202 -17.384 -54.281 1.00 98.06 723 LEU A C 1
ATOM 5829 O O . LEU A 1 723 ? -5.184 -17.400 -53.050 1.00 98.06 723 LEU A O 1
ATOM 5833 N N . GLY A 1 724 ? -5.164 -18.508 -55.004 1.00 97.25 724 GLY A N 1
ATOM 5834 C CA . GLY A 1 724 ? -5.069 -19.843 -54.416 1.00 97.25 724 GLY A CA 1
ATOM 5835 C C . GLY A 1 724 ? -3.772 -20.062 -53.631 1.00 97.25 724 GLY A C 1
ATOM 5836 O O . GLY A 1 724 ? -3.785 -20.718 -52.592 1.00 97.25 724 GLY A O 1
ATOM 5837 N N . ARG A 1 725 ? -2.656 -19.485 -54.083 1.00 95.56 725 ARG A N 1
ATOM 5838 C CA . ARG A 1 725 ? -1.377 -19.508 -53.370 1.00 95.56 725 ARG A CA 1
ATOM 5839 C C . ARG A 1 725 ? -1.444 -18.736 -52.048 1.00 95.56 725 ARG A C 1
ATOM 5841 O O . ARG A 1 725 ? -1.009 -19.268 -51.030 1.00 95.56 725 ARG A O 1
ATOM 5848 N N . ILE A 1 726 ? -2.014 -17.530 -52.043 1.00 98.00 726 ILE A N 1
ATOM 5849 C CA . ILE A 1 726 ? -2.212 -16.735 -50.819 1.00 98.00 726 ILE A CA 1
ATOM 5850 C C . ILE A 1 726 ? -3.055 -17.529 -49.809 1.00 98.00 726 ILE A C 1
ATOM 5852 O O . ILE A 1 726 ? -2.675 -17.633 -48.644 1.00 98.00 726 ILE A O 1
ATOM 5856 N N . GLU A 1 727 ? -4.146 -18.157 -50.255 1.00 97.81 727 GLU A N 1
ATOM 5857 C CA . GLU A 1 727 ? -4.992 -19.009 -49.405 1.00 97.81 727 GLU A CA 1
ATOM 5858 C C . GLU A 1 727 ? -4.203 -20.178 -48.786 1.00 97.81 727 GLU A C 1
ATOM 5860 O O . GLU A 1 727 ? -4.284 -20.434 -47.581 1.00 97.81 727 GLU A O 1
ATOM 5865 N N . ARG A 1 728 ? -3.383 -20.877 -49.585 1.00 97.56 728 ARG A N 1
ATOM 5866 C CA . ARG A 1 728 ? -2.549 -21.994 -49.103 1.00 97.56 728 ARG A CA 1
ATOM 5867 C C . ARG A 1 728 ? -1.491 -21.542 -48.096 1.00 97.56 728 ARG A C 1
ATOM 5869 O O . ARG A 1 728 ? -1.300 -22.227 -47.086 1.00 97.56 728 ARG A O 1
ATOM 5876 N N . ASP A 1 729 ? -0.865 -20.389 -48.324 1.00 98.19 729 ASP A N 1
ATOM 5877 C CA . ASP A 1 729 ? 0.103 -19.781 -47.407 1.00 98.19 729 ASP A CA 1
ATOM 5878 C C . ASP A 1 729 ? -0.564 -19.406 -46.066 1.00 98.19 729 ASP A C 1
ATOM 5880 O O . ASP A 1 729 ? -0.062 -19.769 -44.998 1.00 98.19 729 ASP A O 1
ATOM 5884 N N . LEU A 1 730 ? -1.746 -18.777 -46.088 1.00 98.12 730 LEU A N 1
ATOM 5885 C CA . LEU A 1 730 ? -2.524 -18.460 -44.878 1.00 98.12 730 LEU A CA 1
ATOM 5886 C C . LEU A 1 730 ? -2.977 -19.730 -44.137 1.00 98.12 730 LEU A C 1
ATOM 5888 O O . LEU A 1 730 ? -2.916 -19.804 -42.904 1.00 98.12 730 LEU A O 1
ATOM 5892 N N . ALA A 1 731 ? -3.350 -20.782 -44.868 1.00 97.81 731 ALA A N 1
ATOM 5893 C CA . ALA A 1 731 ? -3.656 -22.082 -44.283 1.00 97.81 731 ALA A CA 1
ATOM 5894 C C . ALA A 1 731 ? -2.425 -22.747 -43.637 1.00 97.81 731 ALA A C 1
ATOM 5896 O O . ALA A 1 731 ? -2.563 -23.403 -42.599 1.00 97.81 731 ALA A O 1
ATOM 5897 N N . ALA A 1 732 ? -1.226 -22.578 -44.201 1.00 98.19 732 ALA A N 1
ATOM 5898 C CA . ALA A 1 732 ? 0.019 -23.059 -43.603 1.00 98.19 732 ALA A CA 1
ATOM 5899 C C . ALA A 1 732 ? 0.347 -22.319 -42.297 1.00 98.19 732 ALA A C 1
ATOM 5901 O O . ALA A 1 732 ? 0.628 -22.974 -41.290 1.00 98.19 732 ALA A O 1
ATOM 5902 N N . VAL A 1 733 ? 0.208 -20.987 -42.281 1.00 98.38 733 VAL A N 1
ATOM 5903 C CA . VAL A 1 733 ? 0.331 -20.147 -41.074 1.00 98.38 733 VAL A CA 1
ATOM 5904 C C . VAL A 1 733 ? -0.615 -20.639 -39.976 1.00 98.38 733 VAL A C 1
ATOM 5906 O O . VAL A 1 733 ? -0.190 -20.867 -38.839 1.00 98.38 733 VAL A O 1
ATOM 5909 N N . ARG A 1 734 ? -1.878 -20.909 -40.335 1.00 97.88 734 ARG A N 1
ATOM 5910 C CA . ARG A 1 734 ? -2.881 -21.475 -39.424 1.00 97.88 734 ARG A CA 1
ATOM 5911 C C . ARG A 1 734 ? -2.441 -22.820 -38.853 1.00 97.88 734 ARG A C 1
ATOM 5913 O O . ARG A 1 734 ? -2.451 -23.005 -37.637 1.00 97.88 734 ARG A O 1
ATOM 5920 N N . ARG A 1 735 ? -2.040 -23.776 -39.697 1.00 97.31 735 ARG A N 1
ATOM 5921 C CA . ARG A 1 735 ? -1.579 -25.112 -39.257 1.00 97.31 735 ARG A CA 1
ATOM 5922 C C . ARG A 1 735 ? -0.325 -25.056 -38.381 1.00 97.31 735 ARG A C 1
ATOM 5924 O O . ARG A 1 735 ? -0.094 -25.979 -37.605 1.00 97.31 735 ARG A O 1
ATOM 5931 N N . ALA A 1 736 ? 0.483 -24.007 -38.509 1.00 97.56 736 ALA A N 1
ATOM 5932 C CA . ALA A 1 736 ? 1.702 -23.828 -37.730 1.00 97.56 736 ALA A CA 1
ATOM 5933 C C . ALA A 1 736 ? 1.489 -23.141 -36.372 1.00 97.56 736 ALA A C 1
ATOM 5935 O O . ALA A 1 736 ? 2.410 -23.120 -35.558 1.00 97.56 736 ALA A O 1
ATOM 5936 N N . GLY A 1 737 ? 0.300 -22.585 -36.113 1.00 96.88 737 GLY A N 1
ATOM 5937 C CA . GLY A 1 737 ? 0.053 -21.850 -34.874 1.00 96.88 737 GLY A CA 1
ATOM 5938 C C . GLY A 1 737 ? 0.650 -20.443 -34.880 1.00 96.88 737 GLY A C 1
ATOM 5939 O O . GLY A 1 737 ? 0.999 -19.919 -33.827 1.00 96.88 737 GLY A O 1
ATOM 5940 N N . MET A 1 738 ? 0.852 -19.842 -36.053 1.00 97.81 738 MET A N 1
ATOM 5941 C CA . MET A 1 738 ? 1.424 -18.500 -36.198 1.00 97.81 738 MET A CA 1
ATOM 5942 C C . MET A 1 738 ? 0.356 -17.484 -36.614 1.00 97.81 738 MET A C 1
ATOM 5944 O O . MET A 1 738 ? -0.763 -17.853 -36.986 1.00 97.81 738 MET A O 1
ATOM 5948 N N . LYS A 1 739 ? 0.718 -16.200 -36.552 1.00 98.38 739 LYS A N 1
ATOM 5949 C CA . LYS A 1 739 ? -0.020 -15.089 -37.164 1.00 98.38 739 LYS A CA 1
ATOM 5950 C C . LYS A 1 739 ? 0.846 -14.421 -38.233 1.00 98.38 739 LYS A C 1
ATOM 5952 O O . LYS A 1 739 ? 2.074 -14.506 -38.182 1.00 98.38 739 LYS A O 1
ATOM 5957 N N . VAL A 1 740 ? 0.215 -13.760 -39.199 1.00 98.62 740 VAL A N 1
ATOM 5958 C CA . VAL A 1 740 ? 0.893 -13.136 -40.342 1.00 98.62 740 VAL A CA 1
ATOM 5959 C C . VAL A 1 740 ? 0.625 -11.634 -40.437 1.00 98.62 740 VAL A C 1
ATOM 5961 O O . VAL A 1 740 ? -0.471 -11.166 -40.130 1.00 98.62 740 VAL A O 1
ATOM 5964 N N . ILE A 1 741 ? 1.635 -10.899 -40.894 1.00 98.75 741 ILE A N 1
ATOM 5965 C CA . ILE A 1 741 ? 1.592 -9.496 -41.301 1.00 98.75 741 ILE A CA 1
ATOM 5966 C C . ILE A 1 741 ? 1.766 -9.472 -42.830 1.00 98.75 741 ILE A C 1
ATOM 5968 O O . ILE A 1 741 ? 2.900 -9.563 -43.315 1.00 98.75 741 ILE A O 1
ATOM 5972 N N . PRO A 1 742 ? 0.676 -9.466 -43.620 1.00 98.44 742 PRO A N 1
ATOM 5973 C CA . PRO A 1 742 ? 0.780 -9.410 -45.071 1.00 98.44 742 PRO A CA 1
ATOM 5974 C C . PRO A 1 742 ? 1.145 -7.995 -45.542 1.00 98.44 742 PRO A C 1
ATOM 5976 O O . PRO A 1 742 ? 0.599 -7.008 -45.045 1.00 98.44 742 PRO A O 1
ATOM 5979 N N . ARG A 1 743 ? 2.022 -7.909 -46.549 1.00 98.06 743 ARG A N 1
ATOM 5980 C CA . ARG A 1 743 ? 2.265 -6.697 -47.344 1.00 98.06 743 ARG A CA 1
ATOM 5981 C C . ARG A 1 743 ? 2.207 -7.039 -48.829 1.00 98.06 743 ARG A C 1
ATOM 5983 O O . ARG A 1 743 ? 2.964 -7.878 -49.311 1.00 98.06 743 ARG A O 1
ATOM 5990 N N . PHE A 1 744 ? 1.340 -6.362 -49.568 1.00 98.38 744 PHE A N 1
ATOM 5991 C CA . PHE A 1 744 ? 1.287 -6.452 -51.028 1.00 98.38 744 PHE A CA 1
ATOM 5992 C C . PHE A 1 744 ? 2.071 -5.283 -51.623 1.00 98.38 744 PHE A C 1
ATOM 5994 O O . PHE A 1 744 ? 1.960 -4.167 -51.128 1.00 98.38 744 PHE A O 1
ATOM 6001 N N . ALA A 1 745 ? 2.883 -5.505 -52.653 1.00 97.69 745 ALA A N 1
ATOM 6002 C CA . ALA A 1 745 ? 3.667 -4.446 -53.298 1.00 97.69 745 ALA A CA 1
ATOM 6003 C C . ALA A 1 745 ? 3.871 -4.758 -54.782 1.00 97.69 745 ALA A C 1
ATOM 6005 O O . ALA A 1 745 ? 3.987 -5.919 -55.142 1.00 97.69 745 ALA A O 1
ATOM 6006 N N . TYR A 1 746 ? 3.973 -3.760 -55.659 1.00 97.00 746 TYR A N 1
ATOM 6007 C CA . TYR A 1 746 ? 4.191 -4.010 -57.097 1.00 97.00 746 TYR A CA 1
ATOM 6008 C C . TYR A 1 746 ? 5.659 -4.110 -57.498 1.00 97.00 746 TYR A C 1
ATOM 6010 O O . TYR A 1 746 ? 5.975 -4.450 -58.634 1.00 97.00 746 TYR A O 1
ATOM 6018 N N . ASN A 1 747 ? 6.581 -3.790 -56.604 1.00 93.12 747 ASN A N 1
ATOM 6019 C CA . ASN A 1 747 ? 8.011 -3.876 -56.851 1.00 93.12 747 ASN A CA 1
ATOM 6020 C C . ASN A 1 747 ? 8.741 -4.133 -55.526 1.00 93.12 747 ASN A C 1
ATOM 6022 O O . ASN A 1 747 ? 8.138 -4.133 -54.451 1.00 93.12 747 ASN A O 1
ATOM 6026 N N . PHE A 1 748 ? 10.048 -4.360 -55.615 1.00 90.94 748 PHE A N 1
ATOM 6027 C CA . PHE A 1 748 ? 10.908 -4.566 -54.452 1.00 90.94 748 PHE A CA 1
ATOM 6028 C C . PHE A 1 748 ? 12.109 -3.609 -54.472 1.00 90.94 748 PHE A C 1
ATOM 6030 O O . PHE A 1 748 ? 13.226 -3.999 -54.127 1.00 90.94 748 PHE A O 1
ATOM 6037 N N . GLY A 1 749 ? 11.856 -2.373 -54.913 1.00 86.12 749 GLY A N 1
ATOM 6038 C CA . GLY A 1 749 ? 12.838 -1.302 -55.029 1.00 86.12 749 GLY A CA 1
ATOM 6039 C C . GLY A 1 749 ? 13.895 -1.495 -56.120 1.00 86.12 749 GLY A C 1
ATOM 6040 O O . GLY A 1 749 ? 13.930 -2.551 -56.764 1.00 86.12 749 GLY A O 1
ATOM 6041 N N . PRO A 1 750 ? 14.772 -0.490 -56.316 1.00 89.06 750 PRO A N 1
ATOM 6042 C CA . PRO A 1 750 ? 14.923 0.751 -55.525 1.00 89.06 750 PRO A CA 1
ATOM 6043 C C . PRO A 1 750 ? 13.815 1.809 -55.771 1.00 89.06 750 PRO A C 1
ATOM 6045 O O . PRO A 1 750 ? 12.909 1.576 -56.573 1.00 89.06 750 PRO A O 1
ATOM 6048 N N . PRO A 1 751 ? 13.841 2.979 -55.092 1.00 83.38 751 PRO A N 1
ATOM 6049 C CA . PRO A 1 751 ? 12.915 4.077 -55.369 1.00 83.38 751 PRO A CA 1
ATOM 6050 C C . PRO A 1 751 ? 12.899 4.459 -56.855 1.00 83.38 751 PRO A C 1
ATOM 6052 O O . PRO A 1 751 ? 13.955 4.606 -57.466 1.00 83.38 751 PRO A O 1
ATOM 6055 N N . GLY A 1 752 ? 11.702 4.640 -57.417 1.00 82.38 752 GLY A N 1
ATOM 6056 C CA . GLY A 1 752 ? 11.494 4.908 -58.847 1.00 82.38 752 GLY A CA 1
ATOM 6057 C C . GLY A 1 752 ? 10.997 3.699 -59.648 1.00 82.38 752 GLY A C 1
ATOM 6058 O O . GLY A 1 752 ? 10.501 3.881 -60.755 1.00 82.38 752 GLY A O 1
ATOM 6059 N N . GLU A 1 753 ? 11.060 2.490 -59.084 1.00 90.69 753 GLU A N 1
ATOM 6060 C CA . GLU A 1 753 ? 10.406 1.311 -59.663 1.00 90.69 753 GLU A CA 1
ATOM 6061 C C . GLU A 1 753 ? 8.870 1.462 -59.687 1.00 90.69 753 GLU A C 1
ATOM 6063 O O . GLU A 1 753 ? 8.294 2.008 -58.736 1.00 90.69 753 GLU A O 1
ATOM 6068 N N . PRO A 1 754 ? 8.185 0.957 -60.732 1.00 92.81 754 PRO A N 1
ATOM 6069 C CA . PRO A 1 754 ? 6.775 1.251 -60.943 1.00 92.81 754 PRO A CA 1
ATOM 6070 C C . PRO A 1 754 ? 5.841 0.596 -59.915 1.00 92.81 754 PRO A C 1
ATOM 6072 O O . PRO A 1 754 ? 5.988 -0.577 -59.536 1.00 92.81 754 PRO A O 1
ATOM 6075 N N . ASP A 1 755 ? 4.854 1.381 -59.486 1.00 94.75 755 ASP A N 1
ATOM 6076 C CA . ASP A 1 755 ? 3.607 0.927 -58.863 1.00 94.75 755 ASP A CA 1
ATOM 6077 C C . ASP A 1 755 ? 2.521 0.692 -59.935 1.00 94.75 755 ASP A C 1
ATOM 6079 O O . ASP A 1 755 ? 2.830 0.669 -61.124 1.00 94.75 755 ASP A O 1
ATOM 6083 N N . ALA A 1 756 ? 1.272 0.430 -59.541 1.00 97.25 756 ALA A N 1
ATOM 6084 C CA . ALA A 1 756 ? 0.150 0.250 -60.470 1.00 97.25 756 ALA A CA 1
ATOM 6085 C C . ALA A 1 756 ? -0.775 1.475 -60.470 1.00 97.25 756 ALA A C 1
ATOM 6087 O O . ALA A 1 756 ? -0.821 2.219 -59.493 1.00 97.25 756 ALA A O 1
ATOM 6088 N N . SER A 1 757 ? -1.551 1.658 -61.539 1.00 97.75 757 SER A N 1
ATOM 6089 C CA . SER A 1 757 ? -2.562 2.722 -61.612 1.00 97.75 757 SER A CA 1
ATOM 6090 C C . SER A 1 757 ? -3.653 2.576 -60.535 1.00 97.75 757 SER A C 1
ATOM 6092 O O . SER A 1 757 ? -3.885 1.478 -60.028 1.00 97.75 757 SER A O 1
ATOM 6094 N N . LEU A 1 758 ? -4.371 3.665 -60.224 1.00 98.31 758 LEU A N 1
ATOM 6095 C CA . LEU A 1 758 ? -5.479 3.653 -59.253 1.00 98.31 758 LEU A CA 1
ATOM 6096 C C . LEU A 1 758 ? -6.502 2.549 -59.554 1.00 98.31 758 LEU A C 1
ATOM 6098 O O . LEU A 1 758 ? -6.865 1.809 -58.647 1.00 98.31 758 LEU A O 1
ATOM 6102 N N . GLU A 1 759 ? -6.922 2.408 -60.813 1.00 98.25 759 GLU A N 1
ATOM 6103 C CA . GLU A 1 759 ? -7.899 1.398 -61.238 1.00 98.25 759 GLU A CA 1
ATOM 6104 C C . GLU A 1 759 ? -7.449 -0.022 -60.867 1.00 98.25 759 GLU A C 1
ATOM 6106 O O . GLU A 1 759 ? -8.200 -0.767 -60.237 1.00 98.25 759 GLU A O 1
ATOM 6111 N N . TRP A 1 760 ? -6.191 -0.361 -61.160 1.00 98.38 760 TRP A N 1
ATOM 6112 C CA . TRP A 1 760 ? -5.629 -1.674 -60.844 1.00 98.38 760 TRP A CA 1
ATOM 6113 C C . TRP A 1 760 ? -5.446 -1.898 -59.342 1.00 98.38 760 TRP A C 1
ATOM 6115 O O . TRP A 1 760 ? -5.734 -2.990 -58.858 1.00 98.38 760 TRP A O 1
ATOM 6125 N N . ILE A 1 761 ? -5.041 -0.881 -58.568 1.00 98.75 761 ILE A N 1
ATOM 6126 C CA . ILE A 1 761 ? -4.968 -1.011 -57.102 1.00 98.75 761 ILE A CA 1
ATOM 6127 C C . ILE A 1 761 ? -6.348 -1.310 -56.513 1.00 98.75 761 ILE A C 1
ATOM 6129 O O . ILE A 1 761 ? -6.476 -2.230 -55.704 1.00 98.75 761 ILE A O 1
ATOM 6133 N N . LEU A 1 762 ? -7.377 -0.565 -56.927 1.00 98.75 762 LEU A N 1
ATOM 6134 C CA . LEU A 1 762 ? -8.741 -0.786 -56.448 1.00 98.75 762 LEU A CA 1
ATOM 6135 C C . LEU A 1 762 ? -9.250 -2.180 -56.841 1.00 98.75 762 LEU A C 1
ATOM 6137 O O . LEU A 1 762 ? -9.815 -2.874 -55.995 1.00 98.75 762 LEU A O 1
ATOM 6141 N N . HIS A 1 763 ? -8.980 -2.615 -58.076 1.00 98.56 763 HIS A N 1
ATOM 6142 C CA . HIS A 1 763 ? -9.359 -3.940 -58.563 1.00 98.56 763 HIS A CA 1
ATOM 6143 C C . HIS A 1 763 ? -8.665 -5.076 -57.795 1.00 98.56 763 HIS A C 1
ATOM 6145 O O . HIS A 1 763 ? -9.312 -6.039 -57.389 1.00 98.56 763 HIS A O 1
ATOM 6151 N N . HIS A 1 764 ? -7.364 -4.969 -57.520 1.00 98.75 764 HIS A N 1
ATOM 6152 C CA . HIS A 1 764 ? -6.656 -5.984 -56.735 1.00 98.75 764 HIS A CA 1
ATOM 6153 C C . HIS A 1 764 ? -7.145 -6.047 -55.291 1.00 98.75 764 HIS A C 1
ATOM 6155 O O . HIS A 1 764 ? -7.258 -7.138 -54.737 1.00 98.75 764 HIS A O 1
ATOM 6161 N N . LEU A 1 765 ? -7.478 -4.906 -54.682 1.00 98.75 765 LEU A N 1
ATOM 6162 C CA . LEU A 1 765 ? -8.086 -4.887 -53.352 1.00 98.75 765 LEU A CA 1
ATOM 6163 C C . LEU A 1 765 ? -9.456 -5.584 -53.342 1.00 98.75 765 LEU A C 1
ATOM 6165 O O . LEU A 1 765 ? -9.744 -6.310 -52.392 1.00 98.75 765 LEU A O 1
ATOM 6169 N N . ASP A 1 766 ? -10.254 -5.456 -54.408 1.00 98.75 766 ASP A N 1
ATOM 6170 C CA . ASP A 1 766 ? -11.492 -6.233 -54.574 1.00 98.75 766 ASP A CA 1
ATOM 6171 C C . ASP A 1 766 ? -11.233 -7.741 -54.661 1.00 98.75 766 ASP A C 1
ATOM 6173 O O . ASP A 1 766 ? -11.930 -8.526 -54.018 1.00 98.75 766 ASP A O 1
ATOM 6177 N N . GLN A 1 767 ? -10.203 -8.162 -55.400 1.00 98.62 767 GLN A N 1
ATOM 6178 C CA . GLN A 1 767 ? -9.839 -9.578 -55.513 1.00 98.62 767 GLN A CA 1
ATOM 6179 C C . GLN A 1 767 ? -9.281 -10.163 -54.205 1.00 98.62 767 GLN A C 1
ATOM 6181 O O . GLN A 1 767 ? -9.470 -11.347 -53.927 1.00 98.62 767 GLN A O 1
ATOM 6186 N N . LEU A 1 768 ? -8.598 -9.349 -53.393 1.00 98.75 768 LEU A N 1
ATOM 6187 C CA . LEU A 1 768 ? -8.010 -9.766 -52.117 1.00 98.75 768 LEU A CA 1
ATOM 6188 C C . LEU A 1 768 ? -9.016 -9.767 -50.962 1.00 98.75 768 LEU A C 1
ATOM 6190 O O . LEU A 1 768 ? -8.841 -10.536 -50.015 1.00 98.75 768 LEU A O 1
ATOM 6194 N N . LYS A 1 769 ? -10.064 -8.936 -51.024 1.00 98.56 769 LYS A N 1
ATOM 6195 C CA . LYS A 1 769 ? -11.052 -8.773 -49.947 1.00 98.56 769 LYS A CA 1
ATOM 6196 C C . LYS A 1 769 ? -11.624 -10.107 -49.437 1.00 98.56 769 LYS A C 1
ATOM 6198 O O . LYS A 1 769 ? -11.536 -10.323 -48.230 1.00 98.56 769 LYS A O 1
ATOM 6203 N N . PRO A 1 770 ? -12.124 -11.041 -50.273 1.00 98.19 770 PRO A N 1
ATOM 6204 C CA . PRO A 1 770 ? -12.644 -12.317 -49.773 1.00 98.19 770 PRO A CA 1
ATOM 6205 C C . PRO A 1 770 ? -11.606 -13.110 -48.966 1.00 98.19 770 PRO A C 1
ATOM 6207 O O . PRO A 1 770 ? -11.906 -13.591 -47.877 1.00 98.19 770 PRO A O 1
ATOM 6210 N N . LEU A 1 771 ? -10.353 -13.157 -49.436 1.00 97.62 771 LEU A N 1
ATOM 6211 C CA . LEU A 1 771 ? -9.271 -13.874 -48.754 1.00 97.62 771 LEU A CA 1
ATOM 6212 C C . LEU A 1 771 ? -8.921 -13.242 -47.403 1.00 97.62 771 LEU A C 1
ATOM 6214 O O . LEU A 1 771 ? -8.716 -13.957 -46.421 1.00 97.62 771 LEU A O 1
ATOM 6218 N N . LEU A 1 772 ? -8.852 -11.907 -47.343 1.00 98.31 772 LEU A N 1
ATOM 6219 C CA . LEU A 1 772 ? -8.558 -11.168 -46.112 1.00 98.31 772 LEU A CA 1
ATOM 6220 C C . LEU A 1 772 ? -9.669 -11.340 -45.065 1.00 98.31 772 LEU A C 1
ATOM 6222 O O . LEU A 1 772 ? -9.371 -11.424 -43.874 1.00 98.31 772 LEU A O 1
ATOM 6226 N N . TRP A 1 773 ? -10.929 -11.424 -45.497 1.00 97.81 773 TRP A N 1
ATOM 6227 C CA . TRP A 1 773 ? -12.080 -11.672 -44.626 1.00 97.81 773 TRP A CA 1
ATOM 6228 C C . TRP A 1 773 ? -12.128 -13.114 -44.112 1.00 97.81 773 TRP A C 1
ATOM 6230 O O . TRP A 1 773 ? -12.213 -13.322 -42.897 1.00 97.81 773 TRP A O 1
ATOM 6240 N N . ASP A 1 774 ? -11.974 -14.104 -44.990 1.00 97.12 774 ASP A N 1
ATOM 6241 C CA . ASP A 1 774 ? -12.052 -15.525 -44.622 1.00 97.12 774 ASP A CA 1
ATOM 6242 C C . ASP A 1 774 ? -10.881 -15.986 -43.739 1.00 97.12 774 ASP A C 1
ATOM 6244 O O . ASP A 1 774 ? -11.013 -16.933 -42.957 1.00 97.12 774 ASP A O 1
ATOM 6248 N N . ASN A 1 775 ? -9.740 -15.292 -43.817 1.00 97.94 775 ASN A N 1
ATOM 6249 C CA . ASN A 1 775 ? -8.517 -15.621 -43.082 1.00 97.94 775 ASN A CA 1
ATOM 6250 C C . ASN A 1 775 ? -8.109 -14.564 -42.047 1.00 97.94 775 ASN A C 1
ATOM 6252 O O . ASN A 1 775 ? -6.964 -14.548 -41.585 1.00 97.94 775 ASN A O 1
ATOM 6256 N N . HIS A 1 776 ? -9.023 -13.674 -41.659 1.00 97.00 776 HIS A N 1
ATOM 6257 C CA . HIS A 1 776 ? -8.725 -12.640 -40.667 1.00 97.00 776 HIS A CA 1
ATOM 6258 C C . HIS A 1 776 ? -8.234 -13.236 -39.340 1.00 97.00 776 HIS A C 1
ATOM 6260 O O . HIS A 1 776 ? -7.429 -12.617 -38.645 1.00 97.00 776 HIS A O 1
ATOM 6266 N N . ASP A 1 777 ? -8.667 -14.453 -38.999 1.00 97.31 777 ASP A N 1
ATOM 6267 C CA . ASP A 1 777 ? -8.257 -15.207 -37.816 1.00 97.31 777 ASP A CA 1
ATOM 6268 C C . ASP A 1 777 ? -6.732 -15.343 -37.700 1.00 97.31 777 ASP A C 1
ATOM 6270 O O . ASP A 1 777 ? -6.210 -15.231 -36.596 1.00 97.31 777 ASP A O 1
ATOM 6274 N N . VAL A 1 778 ? -5.994 -15.484 -38.805 1.00 98.00 778 VAL A N 1
ATOM 6275 C CA . VAL A 1 778 ? -4.522 -15.584 -38.783 1.00 98.00 778 VAL A CA 1
ATOM 6276 C C . VAL A 1 778 ? -3.780 -14.285 -39.091 1.00 98.00 778 VAL A C 1
ATOM 6278 O O . VAL A 1 778 ? -2.567 -14.222 -38.901 1.00 98.00 778 VAL A O 1
ATOM 6281 N N . ILE A 1 779 ? -4.471 -13.230 -39.515 1.00 98.62 779 ILE A N 1
ATOM 6282 C CA . ILE A 1 779 ? -3.861 -11.917 -39.757 1.00 98.62 779 ILE A CA 1
ATOM 6283 C C . ILE A 1 779 ? -3.686 -11.198 -38.415 1.00 98.62 779 ILE A C 1
ATOM 6285 O O . ILE A 1 779 ? -4.651 -11.053 -37.670 1.00 98.62 779 ILE A O 1
ATOM 6289 N N . ALA A 1 780 ? -2.471 -10.746 -38.097 1.00 98.44 780 ALA A N 1
ATOM 6290 C CA . ALA A 1 780 ? -2.212 -9.913 -36.919 1.00 98.44 780 ALA A CA 1
ATOM 6291 C C . ALA A 1 780 ? -2.671 -8.468 -37.181 1.00 98.44 780 ALA A C 1
ATOM 6293 O O . ALA A 1 780 ? -3.570 -7.955 -36.520 1.00 98.44 780 ALA A O 1
ATOM 6294 N N . PHE A 1 781 ? -2.092 -7.858 -38.209 1.00 98.62 781 PHE A N 1
ATOM 6295 C CA . PHE A 1 781 ? -2.480 -6.599 -38.844 1.00 98.62 781 PHE A CA 1
ATOM 6296 C C . PHE A 1 781 ? -1.909 -6.610 -40.270 1.00 98.62 781 PHE A C 1
ATOM 6298 O O . PHE A 1 781 ? -1.039 -7.428 -40.568 1.00 98.62 781 PHE A O 1
ATOM 6305 N N . MET A 1 782 ? -2.387 -5.740 -41.156 1.00 98.56 782 MET A N 1
ATOM 6306 C CA . MET A 1 782 ? -1.877 -5.630 -42.528 1.00 98.56 782 MET A CA 1
ATOM 6307 C C . MET A 1 782 ? -1.003 -4.386 -42.671 1.00 98.56 782 MET A C 1
ATOM 6309 O O . MET A 1 782 ? -1.309 -3.352 -42.094 1.00 98.56 782 MET A O 1
ATOM 6313 N N . GLU A 1 783 ? 0.071 -4.449 -43.447 1.00 98.44 783 GLU A N 1
ATOM 6314 C CA . GLU A 1 783 ? 0.820 -3.246 -43.827 1.00 98.44 783 GLU A CA 1
ATOM 6315 C C . GLU A 1 783 ? 0.232 -2.681 -45.122 1.00 98.44 783 GLU A C 1
ATOM 6317 O O . GLU A 1 783 ? -0.055 -3.443 -46.047 1.00 98.44 783 GLU A O 1
ATOM 6322 N N . ALA A 1 784 ? 0.035 -1.358 -45.179 1.00 97.56 784 ALA A N 1
ATOM 6323 C CA . ALA A 1 784 ? -0.772 -0.696 -46.207 1.00 97.56 784 ALA A CA 1
ATOM 6324 C C . ALA A 1 784 ? -0.387 -1.094 -47.638 1.00 97.56 784 ALA A C 1
ATOM 6326 O O . ALA A 1 784 ? -1.269 -1.379 -48.440 1.00 97.56 784 ALA A O 1
ATOM 6327 N N . GLY A 1 785 ? 0.914 -1.178 -47.939 1.00 96.25 785 GLY A N 1
ATOM 6328 C CA . GLY A 1 785 ? 1.405 -1.744 -49.193 1.00 96.25 785 GLY A CA 1
ATOM 6329 C C . GLY A 1 785 ? 1.032 -0.935 -50.442 1.00 96.25 785 GLY A C 1
ATOM 6330 O O . GLY A 1 785 ? 0.637 0.224 -50.366 1.00 96.25 785 GLY A O 1
ATOM 6331 N N . PHE A 1 786 ? 1.144 -1.579 -51.603 1.00 97.75 786 PHE A N 1
ATOM 6332 C CA . PHE A 1 786 ? 0.772 -1.131 -52.951 1.00 97.75 786 PHE A CA 1
ATOM 6333 C C . PHE A 1 786 ? 1.528 0.087 -53.499 1.00 97.75 786 PHE A C 1
ATOM 6335 O O . PHE A 1 786 ? 2.130 -0.022 -54.564 1.00 97.75 786 PHE A O 1
ATOM 6342 N N . ILE A 1 787 ? 1.514 1.230 -52.818 1.00 96.44 787 ILE A N 1
ATOM 6343 C CA . ILE A 1 787 ? 2.022 2.497 -53.359 1.00 96.44 787 ILE A CA 1
ATOM 6344 C C . ILE A 1 787 ? 3.523 2.650 -53.085 1.00 96.44 787 ILE A C 1
ATOM 6346 O O . ILE A 1 787 ? 3.981 2.498 -51.949 1.00 96.44 787 ILE A O 1
ATOM 6350 N N . GLY A 1 788 ? 4.285 3.007 -54.121 1.00 93.31 788 GLY A N 1
ATOM 6351 C CA . GLY A 1 788 ? 5.722 3.269 -54.028 1.00 93.31 788 GLY A CA 1
ATOM 6352 C C . GLY A 1 788 ? 6.604 2.031 -53.913 1.00 93.31 788 GLY A C 1
ATOM 6353 O O . GLY A 1 788 ? 6.134 0.889 -53.979 1.00 93.31 788 GLY A O 1
ATOM 6354 N N . ALA A 1 789 ? 7.916 2.247 -53.768 1.00 91.12 789 ALA A N 1
ATOM 6355 C CA . ALA A 1 789 ? 8.826 1.119 -53.661 1.00 91.12 789 ALA A CA 1
ATOM 6356 C C . ALA A 1 789 ? 8.587 0.348 -52.360 1.00 91.12 789 ALA A C 1
ATOM 6358 O O . ALA A 1 789 ? 8.264 0.932 -51.324 1.00 91.12 789 ALA A O 1
ATOM 6359 N N . TRP A 1 790 ? 8.636 -0.985 -52.458 1.00 92.31 790 TRP A N 1
ATOM 6360 C CA . TRP A 1 790 ? 8.300 -1.923 -51.374 1.00 92.31 790 TRP A CA 1
ATOM 6361 C C . TRP A 1 790 ? 6.895 -1.751 -50.757 1.00 92.31 790 TRP A C 1
ATOM 6363 O O . TRP A 1 790 ? 6.597 -2.396 -49.748 1.00 92.31 790 TRP A O 1
ATOM 6373 N N . GLY A 1 791 ? 6.025 -0.924 -51.354 1.00 94.00 791 GLY A N 1
ATOM 6374 C CA . GLY A 1 791 ? 4.706 -0.585 -50.816 1.00 94.00 791 GLY A CA 1
ATOM 6375 C C . GLY A 1 791 ? 4.744 0.350 -49.599 1.00 94.00 791 GLY A C 1
ATOM 6376 O O . GLY A 1 791 ? 3.897 0.233 -48.719 1.00 94.00 791 GLY A O 1
ATOM 6377 N N . GLU A 1 792 ? 5.742 1.231 -49.500 1.00 90.81 792 GLU A N 1
ATOM 6378 C CA . GLU A 1 792 ? 5.996 2.068 -48.313 1.00 90.81 792 GLU A CA 1
ATOM 6379 C C . GLU A 1 792 ? 5.477 3.499 -48.396 1.00 90.81 792 GLU A C 1
ATOM 6381 O O . GLU A 1 792 ? 5.719 4.299 -47.492 1.00 90.81 792 GLU A O 1
ATOM 6386 N N . TRP A 1 793 ? 4.765 3.829 -49.472 1.00 92.69 793 TRP A N 1
ATOM 6387 C CA . TRP A 1 793 ? 4.115 5.121 -49.651 1.00 92.69 793 TRP A CA 1
ATOM 6388 C C . TRP A 1 793 ? 5.081 6.305 -49.773 1.00 92.69 793 TRP A C 1
ATOM 6390 O O . TRP A 1 793 ? 4.630 7.432 -49.690 1.00 92.69 793 TRP A O 1
ATOM 6400 N N . HIS A 1 794 ? 6.387 6.113 -49.999 1.00 86.44 794 HIS A N 1
ATOM 6401 C CA . HIS A 1 794 ? 7.351 7.227 -50.070 1.00 86.44 794 HIS A CA 1
ATOM 6402 C C . HIS A 1 794 ? 7.376 7.968 -51.425 1.00 86.44 794 HIS A C 1
ATOM 6404 O O . HIS A 1 794 ? 7.827 9.110 -51.498 1.00 86.44 794 HIS A O 1
ATOM 6410 N N . SER A 1 795 ? 6.957 7.318 -52.515 1.00 87.44 795 SER A N 1
ATOM 6411 C CA . SER A 1 795 ? 6.925 7.864 -53.883 1.00 87.44 795 SER A CA 1
ATOM 6412 C C . SER A 1 795 ? 5.887 7.127 -54.727 1.00 87.44 795 SER A C 1
ATOM 6414 O O . SER A 1 795 ? 5.336 6.129 -54.276 1.00 87.44 795 SER A O 1
ATOM 6416 N N . SER A 1 796 ? 5.644 7.577 -55.959 1.00 92.00 796 SER A N 1
ATOM 6417 C CA . SER A 1 796 ? 4.759 6.888 -56.900 1.00 92.00 796 SER A CA 1
ATOM 6418 C C . SER A 1 796 ? 5.134 7.174 -58.356 1.00 92.00 796 SER A C 1
ATOM 6420 O O . SER A 1 796 ? 5.660 8.246 -58.644 1.00 92.00 796 SER A O 1
ATOM 6422 N N . THR A 1 797 ? 4.831 6.235 -59.260 1.00 93.25 797 THR A N 1
ATOM 6423 C CA . THR A 1 797 ? 4.903 6.429 -60.723 1.00 93.25 797 THR A CA 1
ATOM 6424 C C . THR A 1 797 ? 3.553 6.786 -61.362 1.00 93.25 797 THR A C 1
ATOM 6426 O O . THR A 1 797 ? 3.484 6.988 -62.568 1.00 93.25 797 THR A O 1
ATOM 6429 N N . HIS A 1 798 ? 2.490 6.896 -60.557 1.00 94.19 798 HIS A N 1
ATOM 6430 C CA . HIS A 1 798 ? 1.109 7.169 -60.982 1.00 94.19 798 HIS A CA 1
ATOM 6431 C C . HIS A 1 798 ? 0.481 8.377 -60.258 1.00 94.19 798 HIS A C 1
ATOM 6433 O O . HIS A 1 798 ? -0.748 8.496 -60.173 1.00 94.19 798 HIS A O 1
ATOM 6439 N N . ASP A 1 799 ? 1.313 9.286 -59.743 1.00 93.00 799 ASP A N 1
ATOM 6440 C CA . ASP A 1 799 ? 0.907 10.540 -59.094 1.00 93.00 799 ASP A CA 1
ATOM 6441 C C . ASP A 1 799 ? -0.062 10.342 -57.910 1.00 93.00 799 ASP A C 1
ATOM 6443 O O . ASP A 1 799 ? -1.074 11.033 -57.793 1.00 93.00 799 ASP A O 1
ATOM 6447 N N . PHE A 1 800 ? 0.212 9.379 -57.019 1.00 94.69 800 PHE A N 1
ATOM 6448 C CA . PHE A 1 800 ? -0.584 9.177 -55.793 1.00 94.69 800 PHE A CA 1
ATOM 6449 C C . PHE A 1 800 ? -0.378 10.254 -54.720 1.00 94.69 800 PHE A C 1
ATOM 6451 O O . PHE A 1 800 ? -1.109 10.275 -53.736 1.00 94.69 800 PHE A O 1
ATOM 6458 N N . PHE A 1 801 ? 0.591 11.150 -54.889 1.00 93.25 801 PHE A N 1
ATOM 6459 C CA . PHE A 1 801 ? 0.893 12.193 -53.914 1.00 93.25 801 PHE A CA 1
ATOM 6460 C C . PHE A 1 801 ? 1.015 13.547 -54.594 1.00 93.25 801 PHE A C 1
ATOM 6462 O O . PHE A 1 801 ? 1.527 13.640 -55.710 1.00 93.25 801 PHE A O 1
ATOM 6469 N N . GLU A 1 802 ? 0.597 14.602 -53.897 1.00 89.88 802 GLU A N 1
ATOM 6470 C CA . GLU A 1 802 ? 0.860 15.968 -54.346 1.00 89.88 802 GLU A CA 1
ATOM 6471 C C . GLU A 1 802 ? 2.375 16.226 -54.400 1.00 89.88 802 GLU A C 1
ATOM 6473 O O . GLU A 1 802 ? 3.093 15.827 -53.469 1.00 89.88 802 GLU A O 1
ATOM 6478 N N . PRO A 1 803 ? 2.884 16.950 -55.417 1.00 80.94 803 PRO A N 1
ATOM 6479 C CA . PRO A 1 803 ? 4.284 17.349 -55.467 1.00 80.94 803 PRO A CA 1
ATOM 6480 C C . PRO A 1 803 ? 4.707 18.029 -54.160 1.00 80.94 803 PRO A C 1
ATOM 6482 O O . PRO A 1 803 ? 4.140 19.046 -53.750 1.00 80.94 803 PRO A O 1
ATOM 6485 N N . ASN A 1 804 ? 5.706 17.466 -53.484 1.00 76.12 804 ASN A N 1
ATOM 6486 C CA . ASN A 1 804 ? 6.246 18.009 -52.239 1.00 76.12 804 ASN A CA 1
ATOM 6487 C C . ASN A 1 804 ? 7.780 17.893 -52.222 1.00 76.12 804 ASN A C 1
ATOM 6489 O O . ASN A 1 804 ? 8.323 16.993 -51.576 1.00 76.12 804 ASN A O 1
ATOM 6493 N N . PRO A 1 805 ? 8.502 18.754 -52.967 1.00 61.47 805 PRO A N 1
ATOM 6494 C CA . PRO A 1 805 ? 9.955 18.665 -53.090 1.00 61.47 805 PRO A CA 1
ATOM 6495 C C . PRO A 1 805 ? 10.647 18.700 -51.719 1.00 61.47 805 PRO A C 1
ATOM 6497 O O . PRO A 1 805 ? 10.544 19.680 -50.985 1.00 61.47 805 PRO A O 1
ATOM 6500 N N . GLY A 1 806 ? 11.340 17.613 -51.362 1.00 56.78 806 GLY A N 1
ATOM 6501 C CA . GLY A 1 806 ? 12.043 17.466 -50.079 1.00 56.78 806 GLY A CA 1
ATOM 6502 C C . GLY A 1 806 ? 11.149 17.196 -48.858 1.00 56.78 806 GLY A C 1
ATOM 6503 O O . GLY A 1 806 ? 11.665 17.065 -47.747 1.00 56.78 806 GLY A O 1
ATOM 6504 N N . GLY A 1 807 ? 9.829 17.101 -49.040 1.00 61.19 807 GLY A N 1
ATOM 6505 C CA . GLY A 1 807 ? 8.867 16.779 -47.990 1.00 61.19 807 GLY A CA 1
ATOM 6506 C C . GLY A 1 807 ? 8.401 15.321 -48.022 1.00 61.19 807 GLY A C 1
ATOM 6507 O O . GLY A 1 807 ? 8.820 14.525 -48.859 1.00 61.19 807 GLY A O 1
ATOM 6508 N N . ARG A 1 808 ? 7.547 14.949 -47.065 1.00 77.12 808 ARG A N 1
ATOM 6509 C CA . ARG A 1 808 ? 6.877 13.638 -47.039 1.00 77.12 808 ARG A CA 1
ATOM 6510 C C . ARG A 1 808 ? 5.674 13.606 -47.989 1.00 77.12 808 ARG A C 1
ATOM 6512 O O . ARG A 1 808 ? 5.193 14.679 -48.362 1.00 77.12 808 ARG A O 1
ATOM 6519 N N . PRO A 1 809 ? 5.201 12.414 -48.383 1.00 79.19 809 PRO A N 1
ATOM 6520 C CA . PRO A 1 809 ? 4.039 12.273 -49.255 1.00 79.19 809 PRO A CA 1
ATOM 6521 C C . PRO A 1 809 ? 2.840 13.056 -48.702 1.00 79.19 809 PRO A C 1
ATOM 6523 O O . PRO A 1 809 ? 2.475 12.874 -47.543 1.00 79.19 809 PRO A O 1
ATOM 6526 N N . ARG A 1 810 ? 2.267 13.953 -49.513 1.00 89.94 810 ARG A N 1
ATOM 6527 C CA . ARG A 1 810 ? 1.013 14.662 -49.207 1.00 89.94 810 ARG A CA 1
ATOM 6528 C C . ARG A 1 810 ? -0.126 13.970 -49.934 1.00 89.94 810 ARG A C 1
ATOM 6530 O O . ARG A 1 810 ? 0.017 13.701 -51.130 1.00 89.94 810 ARG A O 1
ATOM 6537 N N . LEU A 1 811 ? -1.215 13.668 -49.232 1.00 94.06 811 LEU A N 1
ATOM 6538 C CA . LEU A 1 811 ? -2.298 12.889 -49.821 1.00 94.06 811 LEU A CA 1
ATOM 6539 C C . LEU A 1 811 ? -3.051 13.717 -50.867 1.00 94.06 811 LEU A C 1
ATOM 6541 O O . LEU A 1 811 ? -3.349 14.892 -50.673 1.00 94.06 811 LEU A O 1
ATOM 6545 N N . ASN A 1 812 ? -3.411 13.064 -51.965 1.00 95.12 812 ASN A N 1
ATOM 6546 C CA . ASN A 1 812 ? -4.377 13.558 -52.942 1.00 95.12 812 ASN A CA 1
ATOM 6547 C C . ASN A 1 812 ? -5.575 12.601 -53.053 1.00 95.12 812 ASN A C 1
ATOM 6549 O O . ASN A 1 812 ? -5.643 11.585 -52.353 1.00 95.12 812 ASN A O 1
ATOM 6553 N N . GLU A 1 813 ? -6.509 12.896 -53.957 1.00 96.75 813 GLU A N 1
ATOM 6554 C CA . GLU A 1 813 ? -7.721 12.092 -54.163 1.00 96.75 813 GLU A CA 1
ATOM 6555 C C . GLU A 1 813 ? -7.427 10.612 -54.460 1.00 96.75 813 GLU A C 1
ATOM 6557 O O . GLU A 1 813 ? -8.117 9.737 -53.939 1.00 96.75 813 GLU A O 1
ATOM 6562 N N . LYS A 1 814 ? -6.366 10.301 -55.221 1.00 97.81 814 LYS A N 1
ATOM 6563 C CA . LYS A 1 814 ? -6.014 8.913 -55.559 1.00 97.81 814 LYS A CA 1
ATOM 6564 C C . LYS A 1 814 ? -5.547 8.138 -54.330 1.00 97.81 814 LYS A C 1
ATOM 6566 O O . LYS A 1 814 ? -6.012 7.027 -54.093 1.00 97.81 814 LYS A O 1
ATOM 6571 N N . SER A 1 815 ? -4.633 8.709 -53.540 1.00 97.06 815 SER A N 1
ATOM 6572 C CA . SER A 1 815 ? -4.170 8.055 -52.305 1.00 97.06 815 SER A CA 1
ATOM 6573 C C . SER A 1 815 ? -5.301 7.882 -51.292 1.00 97.06 815 SER A C 1
ATOM 6575 O O . SER A 1 815 ? -5.402 6.819 -50.687 1.00 97.06 815 SER A O 1
ATOM 6577 N N . ARG A 1 816 ? -6.201 8.868 -51.164 1.00 97.62 816 ARG A N 1
ATOM 6578 C CA . ARG A 1 816 ? -7.387 8.781 -50.297 1.00 97.62 816 ARG A CA 1
ATOM 6579 C C . ARG A 1 816 ? -8.323 7.654 -50.741 1.00 97.62 816 ARG A C 1
ATOM 6581 O O . ARG A 1 816 ? -8.698 6.840 -49.908 1.00 97.62 816 ARG A O 1
ATOM 6588 N N . ALA A 1 817 ? -8.571 7.510 -52.045 1.00 98.44 817 ALA A N 1
ATOM 6589 C CA . ALA A 1 817 ? -9.365 6.404 -52.584 1.00 98.44 817 ALA A CA 1
ATOM 6590 C C . ALA A 1 817 ? -8.750 5.021 -52.291 1.00 98.44 817 ALA A C 1
ATOM 6592 O O . ALA A 1 817 ? -9.474 4.075 -51.981 1.00 98.44 817 ALA A O 1
ATOM 6593 N N . VAL A 1 818 ? -7.418 4.889 -52.344 1.00 98.62 818 VAL A N 1
ATOM 6594 C CA . VAL A 1 818 ? -6.734 3.642 -51.954 1.00 98.62 818 VAL A CA 1
ATOM 6595 C C . VAL A 1 818 ? -6.864 3.382 -50.451 1.00 98.62 818 VAL A C 1
ATOM 6597 O O . VAL A 1 818 ? -7.106 2.243 -50.062 1.00 98.62 818 VAL A O 1
ATOM 6600 N N . ILE A 1 819 ? -6.741 4.409 -49.602 1.00 98.38 819 ILE A N 1
ATOM 6601 C CA . ILE A 1 819 ? -6.919 4.277 -48.145 1.00 98.38 819 ILE A CA 1
ATOM 6602 C C . ILE A 1 819 ? -8.345 3.829 -47.812 1.00 98.38 819 ILE A C 1
ATOM 6604 O O . ILE A 1 819 ? -8.517 2.869 -47.060 1.00 98.38 819 ILE A O 1
ATOM 6608 N N . ASP A 1 820 ? -9.355 4.456 -48.413 1.00 98.31 820 ASP A N 1
ATOM 6609 C CA . ASP A 1 820 ? -10.758 4.069 -48.236 1.00 98.31 820 ASP A CA 1
ATOM 6610 C C . ASP A 1 820 ? -10.979 2.613 -48.668 1.00 98.31 820 ASP A C 1
ATOM 6612 O O . ASP A 1 820 ? -11.596 1.822 -47.949 1.00 98.31 820 ASP A O 1
ATOM 6616 N N . LYS A 1 821 ? -10.392 2.217 -49.805 1.00 98.62 821 LYS A N 1
ATOM 6617 C CA . LYS A 1 821 ? -10.481 0.844 -50.307 1.00 98.62 821 LYS A CA 1
ATOM 6618 C C . LYS A 1 821 ? -9.754 -0.168 -49.423 1.00 98.62 821 LYS A C 1
ATOM 6620 O O . LYS A 1 821 ? -10.238 -1.285 -49.269 1.00 98.62 821 LYS A O 1
ATOM 6625 N N . LEU A 1 822 ? -8.628 0.200 -48.814 1.00 98.69 822 LEU A N 1
ATOM 6626 C CA . LEU A 1 822 ? -7.930 -0.645 -47.844 1.00 98.69 822 LEU A CA 1
ATOM 6627 C C . LEU A 1 822 ? -8.812 -0.915 -46.616 1.00 98.69 822 LEU A C 1
ATOM 6629 O O . LEU A 1 822 ? -8.926 -2.068 -46.199 1.00 98.69 822 LEU A O 1
ATOM 6633 N N . PHE A 1 823 ? -9.475 0.108 -46.064 1.00 98.31 823 PHE A N 1
ATOM 6634 C CA . PHE A 1 823 ? -10.377 -0.064 -44.916 1.00 98.31 823 PHE A CA 1
ATOM 6635 C C . PHE A 1 823 ? -11.651 -0.857 -45.241 1.00 98.31 823 PHE A C 1
ATOM 6637 O O . PHE A 1 823 ? -12.202 -1.474 -44.325 1.00 98.31 823 PHE A O 1
ATOM 6644 N N . ASP A 1 824 ? -12.084 -0.869 -46.508 1.00 98.06 824 ASP A N 1
ATOM 6645 C CA . ASP A 1 824 ? -13.154 -1.736 -47.024 1.00 98.06 824 ASP A CA 1
ATOM 6646 C C . ASP A 1 824 ? -12.689 -3.193 -47.237 1.00 98.06 824 ASP A C 1
ATOM 6648 O O . ASP A 1 824 ? -13.406 -4.142 -46.905 1.00 98.06 824 ASP A O 1
ATOM 6652 N N . ALA A 1 825 ? -11.485 -3.392 -47.781 1.00 98.44 825 ALA A N 1
ATOM 6653 C CA . ALA A 1 825 ? -10.948 -4.715 -48.093 1.00 98.44 825 ALA A CA 1
ATOM 6654 C C . ALA A 1 825 ? -10.478 -5.482 -46.845 1.00 98.44 825 ALA A C 1
ATOM 6656 O O . ALA A 1 825 ? -10.621 -6.704 -46.782 1.00 98.44 825 ALA A O 1
ATOM 6657 N N . VAL A 1 826 ? -9.940 -4.782 -45.841 1.00 98.31 826 VAL A N 1
ATOM 6658 C CA . VAL A 1 826 ? -9.490 -5.375 -44.575 1.00 98.31 826 VAL A CA 1
ATOM 6659 C C . VAL A 1 826 ? -10.646 -5.394 -43.565 1.00 98.31 826 VAL A C 1
ATOM 6661 O O . VAL A 1 826 ? -11.247 -4.347 -43.320 1.00 98.31 826 VAL A O 1
ATOM 6664 N N . PRO A 1 827 ? -10.934 -6.530 -42.904 1.00 96.56 827 PRO A N 1
ATOM 6665 C CA . PRO A 1 827 ? -12.017 -6.632 -41.921 1.00 96.56 827 PRO A CA 1
ATOM 6666 C C . PRO A 1 827 ? -11.913 -5.615 -40.771 1.00 96.56 827 PRO A C 1
ATOM 6668 O O . PRO A 1 827 ? -10.802 -5.394 -40.279 1.00 96.56 827 PRO A O 1
ATOM 6671 N N . PRO A 1 828 ? -13.039 -5.062 -40.267 1.00 96.06 828 PRO A N 1
ATOM 6672 C CA . PRO A 1 828 ? -13.070 -4.106 -39.148 1.00 96.06 828 PRO A CA 1
ATOM 6673 C C . PRO A 1 828 ? -12.299 -4.545 -37.897 1.00 96.06 828 PRO A C 1
ATOM 6675 O O . PRO A 1 828 ? -11.645 -3.731 -37.250 1.00 96.06 828 PRO A O 1
ATOM 6678 N N . ALA A 1 829 ? -12.270 -5.852 -37.626 1.00 93.38 829 ALA A N 1
ATOM 6679 C CA . ALA A 1 829 ? -11.533 -6.448 -36.515 1.00 93.38 829 ALA A CA 1
ATOM 6680 C C . ALA A 1 829 ? -9.996 -6.441 -36.683 1.00 93.38 829 ALA A C 1
ATOM 6682 O O . ALA A 1 829 ? -9.295 -6.992 -35.831 1.00 93.38 829 ALA A O 1
ATOM 6683 N N . ARG A 1 830 ? -9.457 -5.904 -37.788 1.00 97.44 830 ARG A N 1
ATOM 6684 C CA . ARG A 1 830 ? -8.019 -5.812 -38.082 1.00 97.44 830 ARG A CA 1
ATOM 6685 C C . ARG A 1 830 ? -7.613 -4.394 -38.466 1.00 97.44 830 ARG A C 1
ATOM 6687 O O . ARG A 1 830 ? -8.398 -3.617 -39.015 1.00 97.44 830 ARG A O 1
ATOM 6694 N N . MET A 1 831 ? -6.353 -4.088 -38.178 1.00 98.44 831 MET A N 1
ATOM 6695 C CA . MET A 1 831 ? -5.745 -2.770 -38.356 1.00 98.44 831 MET A CA 1
ATOM 6696 C C . MET A 1 831 ? -4.807 -2.747 -39.568 1.00 98.44 831 MET A C 1
ATOM 6698 O O . MET A 1 831 ? -4.350 -3.799 -40.029 1.00 98.44 831 MET A O 1
ATOM 6702 N N . ILE A 1 832 ? -4.529 -1.545 -40.076 1.00 98.69 832 ILE A N 1
ATOM 6703 C CA . ILE A 1 832 ? -3.673 -1.308 -41.244 1.00 98.69 832 ILE A CA 1
ATOM 6704 C C . ILE A 1 832 ? -2.539 -0.361 -40.854 1.00 98.69 832 ILE A C 1
ATOM 6706 O O . ILE A 1 832 ? -2.796 0.774 -40.461 1.00 98.69 832 ILE A O 1
ATOM 6710 N N . ALA A 1 833 ? -1.295 -0.817 -40.971 1.00 98.31 833 ALA A N 1
ATOM 6711 C CA . ALA A 1 833 ? -0.105 -0.070 -40.593 1.00 98.31 833 ALA A CA 1
ATOM 6712 C C . ALA A 1 833 ? 0.471 0.743 -41.760 1.00 98.31 833 ALA A C 1
ATOM 6714 O O . ALA A 1 833 ? 0.713 0.206 -42.845 1.00 98.31 833 ALA A O 1
ATOM 6715 N N . PHE A 1 834 ? 0.733 2.026 -41.512 1.00 96.69 834 PHE A N 1
ATOM 6716 C CA . PHE A 1 834 ? 1.350 2.960 -42.456 1.00 96.69 834 PHE A CA 1
ATOM 6717 C C . PHE A 1 834 ? 2.718 3.417 -41.950 1.00 96.69 834 PHE A C 1
ATOM 6719 O O . PHE A 1 834 ? 2.970 3.445 -40.747 1.00 96.69 834 PHE A O 1
ATOM 6726 N N . ARG A 1 835 ? 3.608 3.805 -42.872 1.00 91.88 835 ARG A N 1
ATOM 6727 C CA . ARG A 1 835 ? 4.950 4.276 -42.505 1.00 91.88 835 ARG A CA 1
ATOM 6728 C C . ARG A 1 835 ? 4.924 5.620 -41.774 1.00 91.88 835 ARG A C 1
ATOM 6730 O O . ARG A 1 835 ? 5.606 5.816 -40.773 1.00 91.88 835 ARG A O 1
ATOM 6737 N N . TYR A 1 836 ? 4.152 6.558 -42.306 1.00 92.06 836 TYR A N 1
ATOM 6738 C CA . TYR A 1 836 ? 4.278 7.977 -41.995 1.00 92.06 836 TYR A CA 1
ATOM 6739 C C . TYR A 1 836 ? 3.157 8.464 -41.064 1.00 92.06 836 TYR A C 1
ATOM 6741 O O . TYR A 1 836 ? 1.990 8.375 -41.459 1.00 92.06 836 TYR A O 1
ATOM 6749 N N . PRO A 1 837 ? 3.470 9.053 -39.887 1.00 92.50 837 PRO A N 1
ATOM 6750 C CA . PRO A 1 837 ? 2.445 9.575 -38.972 1.00 92.50 837 PRO A CA 1
ATOM 6751 C C . PRO A 1 837 ? 1.589 10.665 -39.625 1.00 92.50 837 PRO A C 1
ATOM 6753 O O . PRO A 1 837 ? 0.403 10.810 -39.331 1.00 92.50 837 PRO A O 1
ATOM 6756 N N . GLN A 1 838 ? 2.175 11.404 -40.569 1.00 90.81 838 GLN A N 1
ATOM 6757 C CA . GLN A 1 838 ? 1.530 12.509 -41.270 1.00 90.81 838 GLN A CA 1
ATOM 6758 C C . GLN A 1 838 ? 0.314 12.049 -42.077 1.00 90.81 838 GLN A C 1
ATOM 6760 O O . GLN A 1 838 ? -0.618 12.828 -42.227 1.00 90.81 838 GLN A O 1
ATOM 6765 N N . ILE A 1 839 ? 0.281 10.793 -42.544 1.00 93.50 839 ILE A N 1
ATOM 6766 C CA . ILE A 1 839 ? -0.883 10.240 -43.254 1.00 93.50 839 ILE A CA 1
ATOM 6767 C C . ILE A 1 839 ? -2.105 10.256 -42.329 1.00 93.50 839 ILE A C 1
ATOM 6769 O O . ILE A 1 839 ? -3.163 10.753 -42.711 1.00 93.50 839 ILE A O 1
ATOM 6773 N N . LYS A 1 840 ? -1.947 9.785 -41.085 1.00 95.75 840 LYS A N 1
ATOM 6774 C CA . LYS A 1 840 ? -3.023 9.789 -40.087 1.00 95.75 840 LYS A CA 1
ATOM 6775 C C . LYS A 1 840 ? -3.409 11.213 -39.692 1.00 95.75 840 LYS A C 1
ATOM 6777 O O . LYS A 1 840 ? -4.597 11.529 -39.641 1.00 95.75 840 LYS A O 1
ATOM 6782 N N . MET A 1 841 ? -2.414 12.079 -39.490 1.00 94.44 841 MET A N 1
ATOM 6783 C CA . MET A 1 841 ? -2.641 13.483 -39.133 1.00 94.44 841 MET A CA 1
ATOM 6784 C C . MET A 1 841 ? -3.399 14.264 -40.218 1.00 94.44 841 MET A C 1
ATOM 6786 O O . MET A 1 841 ? -4.244 15.098 -39.907 1.00 94.44 841 MET A O 1
ATOM 6790 N N . GLU A 1 842 ? -3.121 14.003 -41.498 1.00 93.62 842 GLU A N 1
ATOM 6791 C CA . GLU A 1 842 ? -3.785 14.676 -42.622 1.00 93.62 842 GLU A CA 1
ATOM 6792 C C . GLU A 1 842 ? -5.227 14.181 -42.840 1.00 93.62 842 GLU A C 1
ATOM 6794 O O . GLU A 1 842 ? -6.069 14.907 -43.373 1.00 93.62 842 GLU A O 1
ATOM 6799 N N . LEU A 1 843 ? -5.524 12.940 -42.445 1.00 95.31 843 LEU A N 1
ATOM 6800 C CA . LEU A 1 843 ? -6.860 12.354 -42.561 1.00 95.31 843 LEU A CA 1
ATOM 6801 C C . LEU A 1 843 ? -7.781 12.747 -41.408 1.00 95.31 843 LEU A C 1
ATOM 6803 O O . LEU A 1 843 ? -8.954 13.030 -41.642 1.00 95.31 843 LEU A O 1
ATOM 6807 N N . PHE A 1 844 ? -7.264 12.745 -40.178 1.00 96.06 844 PHE A N 1
ATOM 6808 C CA . PHE A 1 844 ? -8.088 12.827 -38.968 1.00 96.06 844 PHE A CA 1
ATOM 6809 C C . PHE A 1 844 ? -7.742 14.009 -38.055 1.00 96.06 844 PHE A C 1
ATOM 6811 O O . PHE A 1 844 ? -8.360 14.171 -37.005 1.00 96.06 844 PHE A O 1
ATOM 6818 N N . GLY A 1 845 ? -6.787 14.848 -38.458 1.00 94.00 845 GLY A N 1
ATOM 6819 C CA . GLY A 1 845 ? -6.286 15.965 -37.664 1.00 94.00 845 GLY A CA 1
ATOM 6820 C C . GLY A 1 845 ? -5.047 15.605 -36.833 1.00 94.00 845 GLY A C 1
ATOM 6821 O O . GLY A 1 845 ? -4.675 14.438 -36.726 1.00 94.00 845 GLY A O 1
ATOM 6822 N N . PRO A 1 846 ? -4.383 16.611 -36.239 1.00 92.62 846 PRO A N 1
ATOM 6823 C CA . PRO A 1 846 ? -3.093 16.445 -35.564 1.00 92.62 846 PRO A CA 1
ATOM 6824 C C . PRO A 1 846 ? -3.178 15.711 -34.218 1.00 92.62 846 PRO A C 1
ATOM 6826 O O . PRO A 1 846 ? -2.141 15.388 -33.644 1.00 92.62 846 PRO A O 1
ATOM 6829 N N . GLU A 1 847 ? -4.388 15.473 -33.710 1.00 95.50 847 GLU A N 1
ATOM 6830 C CA . GLU A 1 847 ? -4.614 14.840 -32.414 1.00 95.50 847 GLU A CA 1
ATOM 6831 C C . GLU A 1 847 ? -4.532 13.307 -32.529 1.00 95.50 847 GLU A C 1
ATOM 6833 O O . GLU A 1 847 ? -5.196 12.725 -33.401 1.00 95.50 847 GLU A O 1
ATOM 6838 N N . PRO A 1 848 ? -3.758 12.632 -31.658 1.00 96.75 848 PRO A N 1
ATOM 6839 C CA . PRO A 1 848 ? -3.690 11.171 -31.623 1.00 96.75 848 PRO A CA 1
ATOM 6840 C C . PRO A 1 848 ? -5.034 10.551 -31.213 1.00 96.75 848 PRO A C 1
ATOM 6842 O O . PRO A 1 848 ? -6.010 11.250 -30.917 1.00 96.75 848 PRO A O 1
ATOM 6845 N N . LEU A 1 849 ? -5.122 9.220 -31.239 1.00 97.00 849 LEU A N 1
ATOM 6846 C CA . LEU A 1 849 ? -6.273 8.511 -30.682 1.00 97.00 849 LEU A CA 1
ATOM 6847 C C . LEU A 1 849 ? -6.474 8.836 -29.198 1.00 97.00 849 LEU A C 1
ATOM 6849 O O . LEU A 1 849 ? -5.566 8.694 -28.381 1.00 97.00 849 LEU A O 1
ATOM 6853 N N . SER A 1 850 ? -7.701 9.217 -28.854 1.00 95.31 850 SER A N 1
ATOM 6854 C CA . SER A 1 850 ? -8.167 9.268 -27.468 1.00 95.31 850 SER A CA 1
ATOM 6855 C C . SER A 1 850 ? -8.687 7.904 -27.003 1.00 95.31 850 SER A C 1
ATOM 6857 O O . SER A 1 850 ? -9.083 7.067 -27.817 1.00 95.31 850 SER A O 1
ATOM 6859 N N . GLU A 1 851 ? -8.785 7.698 -25.686 1.00 94.88 851 GLU A N 1
ATOM 6860 C CA . GLU A 1 851 ? -9.407 6.491 -25.116 1.00 94.88 851 GLU A CA 1
ATOM 6861 C C . GLU A 1 851 ? -10.854 6.287 -25.612 1.00 94.88 851 GLU A C 1
ATOM 6863 O O . GLU A 1 851 ? -11.279 5.158 -25.831 1.00 94.88 851 GLU A O 1
ATOM 6868 N N . ALA A 1 852 ? -11.610 7.365 -25.854 1.00 95.38 852 ALA A N 1
ATOM 6869 C CA . ALA A 1 852 ? -12.984 7.278 -26.359 1.00 95.38 852 ALA A CA 1
ATOM 6870 C C . ALA A 1 852 ? -13.067 6.818 -27.828 1.00 95.38 852 ALA A C 1
ATOM 6872 O O . ALA A 1 852 ? -14.071 6.243 -28.244 1.00 95.38 852 ALA A O 1
ATOM 6873 N N . GLU A 1 853 ? -12.028 7.085 -28.622 1.00 97.12 853 GLU A N 1
ATOM 6874 C CA . GLU A 1 853 ? -11.941 6.652 -30.020 1.00 97.12 853 GLU A CA 1
ATOM 6875 C C . GLU A 1 853 ? -11.310 5.262 -30.152 1.00 97.12 853 GLU A C 1
ATOM 6877 O O . GLU A 1 853 ? -11.553 4.569 -31.146 1.00 97.12 853 GLU A O 1
ATOM 6882 N N . ALA A 1 854 ? -10.502 4.846 -29.174 1.00 96.62 854 ALA A N 1
ATOM 6883 C CA . ALA A 1 854 ? -9.824 3.562 -29.174 1.00 96.62 854 ALA A CA 1
ATOM 6884 C C . ALA A 1 854 ? -10.816 2.408 -29.376 1.00 96.62 854 ALA A C 1
ATOM 6886 O O . ALA A 1 854 ? -11.904 2.368 -28.804 1.00 96.62 854 ALA A O 1
ATOM 6887 N N . TYR A 1 855 ? -10.430 1.448 -30.216 1.00 96.12 855 TYR A N 1
ATOM 6888 C CA . TYR A 1 855 ? -11.185 0.213 -30.446 1.00 96.12 855 TYR A CA 1
ATOM 6889 C C . TYR A 1 855 ? -12.613 0.376 -31.009 1.00 96.12 855 TYR A C 1
ATOM 6891 O O . TYR A 1 855 ? -13.353 -0.604 -31.041 1.00 96.12 855 TYR A O 1
ATOM 6899 N N . THR A 1 856 ? -12.982 1.559 -31.515 1.00 95.94 856 THR A N 1
ATOM 6900 C CA . THR A 1 856 ? -14.296 1.850 -32.136 1.00 95.94 856 THR A CA 1
ATOM 6901 C C . THR A 1 856 ? -14.470 1.292 -33.555 1.00 95.94 856 THR A C 1
ATOM 6903 O O . THR A 1 856 ? -15.480 1.555 -34.199 1.00 95.94 856 THR A O 1
ATOM 6906 N N . GLU A 1 857 ? -13.471 0.572 -34.076 1.00 95.25 857 GLU A N 1
ATOM 6907 C CA . GLU A 1 857 ? -13.412 0.058 -35.458 1.00 95.25 857 GLU A CA 1
ATOM 6908 C C . GLU A 1 857 ? -13.511 1.140 -36.558 1.00 95.25 857 GLU A C 1
ATOM 6910 O O . GLU A 1 857 ? -13.575 0.830 -37.749 1.00 95.25 857 GLU A O 1
ATOM 6915 N N . THR A 1 858 ? -13.447 2.421 -36.184 1.00 96.88 858 THR A N 1
ATOM 6916 C CA . THR A 1 858 ? -13.359 3.542 -37.126 1.00 96.88 858 THR A CA 1
ATOM 6917 C C . THR A 1 858 ? -12.013 3.541 -37.862 1.00 96.88 858 THR A C 1
ATOM 6919 O O . THR A 1 858 ? -11.021 3.024 -37.338 1.00 96.88 858 THR A O 1
ATOM 6922 N N . PRO A 1 859 ? -11.912 4.162 -39.054 1.00 97.31 859 PRO A N 1
ATOM 6923 C CA . PRO A 1 859 ? -10.640 4.279 -39.769 1.00 97.31 859 PRO A CA 1
ATOM 6924 C C . PRO A 1 859 ? -9.505 4.880 -38.923 1.00 97.31 859 PRO A C 1
ATOM 6926 O O . PRO A 1 859 ? -8.399 4.342 -38.923 1.00 97.31 859 PRO A O 1
ATOM 6929 N N . LYS A 1 860 ? -9.779 5.921 -38.116 1.00 97.38 860 LYS A N 1
ATOM 6930 C CA . LYS A 1 860 ? -8.790 6.501 -37.185 1.00 97.38 860 LYS A CA 1
ATOM 6931 C C . LYS A 1 860 ? -8.305 5.464 -36.163 1.00 97.38 860 LYS A C 1
ATOM 6933 O O . LYS A 1 860 ? -7.102 5.344 -35.950 1.00 97.38 860 LYS A O 1
ATOM 6938 N N . ALA A 1 861 ? -9.218 4.682 -35.580 1.00 97.75 861 ALA A N 1
ATOM 6939 C CA . ALA A 1 861 ? -8.918 3.639 -34.589 1.00 97.75 861 ALA A CA 1
ATOM 6940 C C . ALA A 1 861 ? -8.263 2.377 -35.176 1.00 97.75 861 ALA A C 1
ATOM 6942 O O . ALA A 1 861 ? -7.796 1.520 -34.431 1.00 97.75 861 ALA A O 1
ATOM 6943 N N . ARG A 1 862 ? -8.240 2.249 -36.507 1.00 97.81 862 ARG A N 1
ATOM 6944 C CA . ARG A 1 862 ? -7.659 1.111 -37.232 1.00 97.81 862 ARG A CA 1
ATOM 6945 C C . ARG A 1 862 ? -6.390 1.468 -38.011 1.00 97.81 862 ARG A C 1
ATOM 6947 O O . ARG A 1 862 ? -5.751 0.563 -38.546 1.00 97.81 862 ARG A O 1
ATOM 6954 N N . MET A 1 863 ? -6.023 2.748 -38.096 1.00 98.19 863 MET A N 1
ATOM 6955 C CA . MET A 1 863 ? -4.784 3.199 -38.731 1.00 98.19 863 MET A CA 1
ATOM 6956 C C . MET A 1 863 ? -3.617 3.078 -37.747 1.00 98.19 863 MET A C 1
ATOM 6958 O O . MET A 1 863 ? -3.540 3.833 -36.780 1.00 98.19 863 MET A O 1
ATOM 6962 N N . ALA A 1 864 ? -2.739 2.117 -38.013 1.00 97.88 864 ALA A N 1
ATOM 6963 C CA . ALA A 1 864 ? -1.597 1.722 -37.200 1.00 97.88 864 ALA A CA 1
ATOM 6964 C C . ALA A 1 864 ? -0.265 2.211 -37.798 1.00 97.88 864 ALA A C 1
ATOM 6966 O O . ALA A 1 864 ? -0.248 2.839 -38.862 1.00 97.88 864 ALA A O 1
ATOM 6967 N N . ALA A 1 865 ? 0.857 1.879 -37.157 1.00 97.19 865 ALA A N 1
ATOM 6968 C CA . ALA A 1 865 ? 2.167 2.415 -37.516 1.00 97.19 865 ALA A CA 1
ATOM 6969 C C . ALA A 1 865 ? 3.201 1.326 -37.854 1.00 97.19 865 ALA A C 1
ATOM 6971 O O . ALA A 1 865 ? 3.290 0.274 -37.219 1.00 97.19 865 ALA A O 1
ATOM 6972 N N . HIS A 1 866 ? 4.031 1.597 -38.861 1.00 95.62 866 HIS A N 1
ATOM 6973 C CA . HIS A 1 866 ? 5.189 0.784 -39.223 1.00 95.62 866 HIS A CA 1
ATOM 6974 C C . HIS A 1 866 ? 6.428 1.673 -39.352 1.00 95.62 866 HIS A C 1
ATOM 6976 O O . HIS A 1 866 ? 6.474 2.577 -40.176 1.00 95.62 866 HIS A O 1
ATOM 6982 N N . ASN A 1 867 ? 7.462 1.418 -38.560 1.00 94.94 867 ASN A N 1
ATOM 6983 C CA . ASN A 1 867 ? 8.711 2.163 -38.625 1.00 94.94 867 ASN A CA 1
ATOM 6984 C C . ASN A 1 867 ? 9.731 1.397 -39.463 1.00 94.94 867 ASN A C 1
ATOM 6986 O O . ASN A 1 867 ? 10.455 0.534 -38.959 1.00 94.94 867 ASN A O 1
ATOM 6990 N N . ASP A 1 868 ? 9.763 1.721 -40.748 1.00 87.81 868 ASP A N 1
ATOM 6991 C CA . ASP A 1 868 ? 10.815 1.246 -41.631 1.00 87.81 868 ASP A CA 1
ATOM 6992 C C . ASP A 1 868 ? 12.106 2.020 -41.316 1.00 87.81 868 ASP A C 1
ATOM 6994 O O . ASP A 1 868 ? 12.090 3.256 -41.318 1.00 87.81 868 ASP A O 1
ATOM 6998 N N . CYS A 1 869 ? 13.195 1.300 -41.017 1.00 92.44 869 CYS A N 1
ATOM 6999 C CA . CYS A 1 869 ? 14.490 1.830 -40.565 1.00 92.44 869 CYS A CA 1
ATOM 7000 C C . CYS A 1 869 ? 14.557 2.408 -39.132 1.00 92.44 869 CYS A C 1
ATOM 7002 O O . CYS A 1 869 ? 15.198 3.439 -38.889 1.00 92.44 869 CYS A O 1
ATOM 7004 N N . PHE A 1 870 ? 13.971 1.710 -38.159 1.00 96.38 870 PHE A N 1
ATOM 7005 C CA . PHE A 1 870 ? 14.110 2.003 -36.730 1.00 96.38 870 PHE A CA 1
ATOM 7006 C C . PHE A 1 870 ? 15.586 2.203 -36.322 1.00 96.38 870 PHE A C 1
ATOM 7008 O O . PHE A 1 870 ? 16.440 1.370 -36.633 1.00 96.38 870 PHE A O 1
ATOM 7015 N N . LEU A 1 871 ? 15.873 3.326 -35.644 1.00 96.38 871 LEU A N 1
ATOM 7016 C CA . LEU A 1 871 ? 17.198 3.767 -35.167 1.00 96.38 871 LEU A CA 1
ATOM 7017 C C . LEU A 1 871 ? 18.270 4.027 -36.239 1.00 96.38 871 LEU A C 1
ATOM 7019 O O . LEU A 1 871 ? 19.416 4.306 -35.905 1.00 96.38 871 LEU A O 1
ATOM 7023 N N . ALA A 1 872 ? 17.942 3.976 -37.531 1.00 94.81 872 ALA A N 1
ATOM 7024 C CA . ALA A 1 872 ? 18.951 4.139 -38.582 1.00 94.81 872 ALA A CA 1
ATOM 7025 C C . ALA A 1 872 ? 19.494 5.581 -38.719 1.00 94.81 872 ALA A C 1
ATOM 7027 O O . ALA A 1 872 ? 20.519 5.792 -39.363 1.00 94.81 872 ALA A O 1
ATOM 7028 N N . SER A 1 873 ? 18.791 6.573 -38.165 1.00 94.88 873 SER A N 1
ATOM 7029 C CA . SER A 1 873 ? 19.198 7.982 -38.055 1.00 94.88 873 SER A CA 1
ATOM 7030 C C . SER A 1 873 ? 18.241 8.721 -37.109 1.00 94.88 873 SER A C 1
ATOM 7032 O O . SER A 1 873 ? 17.223 8.153 -36.711 1.00 94.88 873 SER A O 1
ATOM 7034 N N . LYS A 1 874 ? 18.475 10.015 -36.828 1.00 93.56 874 LYS A N 1
ATOM 7035 C CA . LYS A 1 874 ? 17.569 10.851 -36.007 1.00 93.56 874 LYS A CA 1
ATOM 7036 C C . LYS A 1 874 ? 16.102 10.781 -36.454 1.00 93.56 874 LYS A C 1
ATOM 7038 O O . LYS A 1 874 ? 15.196 10.834 -35.633 1.00 93.56 874 LYS A O 1
ATOM 7043 N N . SER A 1 875 ? 15.867 10.707 -37.764 1.00 92.06 875 SER A N 1
ATOM 7044 C CA . SER A 1 875 ? 14.530 10.659 -38.367 1.00 92.06 875 SER A CA 1
ATOM 7045 C C . SER A 1 875 ? 14.092 9.247 -38.761 1.00 92.06 875 SER A C 1
ATOM 7047 O O . SER A 1 875 ? 13.064 9.105 -39.421 1.00 92.06 875 SER A O 1
ATOM 7049 N N . HIS A 1 876 ? 14.869 8.218 -38.401 1.00 93.25 876 HIS A N 1
ATOM 7050 C CA . HIS A 1 876 ? 14.659 6.814 -38.770 1.00 93.25 876 HIS A CA 1
ATOM 7051 C C . HIS A 1 876 ? 14.591 6.653 -40.295 1.00 93.25 876 HIS A C 1
ATOM 7053 O O . HIS A 1 876 ? 13.577 6.243 -40.855 1.00 93.25 876 HIS A O 1
ATOM 7059 N N . ARG A 1 877 ? 15.640 7.137 -40.985 1.00 89.69 877 ARG A N 1
ATOM 7060 C CA . ARG A 1 877 ? 15.714 7.260 -42.461 1.00 89.69 877 ARG A CA 1
ATOM 7061 C C . ARG A 1 877 ? 14.472 7.902 -43.088 1.00 89.69 877 ARG A C 1
ATOM 7063 O O . ARG A 1 877 ? 14.125 7.664 -44.239 1.00 89.69 877 ARG A O 1
ATOM 7070 N N . GLY A 1 878 ? 13.850 8.800 -42.335 1.00 87.00 878 GLY A N 1
ATOM 7071 C CA . GLY A 1 878 ? 12.749 9.614 -42.788 1.00 87.00 878 GLY A CA 1
ATOM 7072 C C . GLY A 1 878 ? 11.359 9.123 -42.411 1.00 87.00 878 GLY A C 1
ATOM 7073 O O . GLY A 1 878 ? 10.406 9.731 -42.872 1.00 87.00 878 GLY A O 1
ATOM 7074 N N . THR A 1 879 ? 11.184 8.128 -41.546 1.00 90.50 879 THR A N 1
ATOM 7075 C CA . THR A 1 879 ? 9.864 7.886 -40.930 1.00 90.50 879 THR A CA 1
ATOM 7076 C C . THR A 1 879 ? 9.323 9.151 -40.243 1.00 90.50 879 THR A C 1
ATOM 7078 O O . THR A 1 879 ? 8.157 9.498 -40.421 1.00 90.50 879 THR A O 1
ATOM 7081 N N . PHE A 1 880 ? 10.192 9.914 -39.573 1.00 92.00 880 PHE A N 1
ATOM 7082 C CA . PHE A 1 880 ? 9.860 11.237 -39.035 1.00 92.00 880 PHE A CA 1
ATOM 7083 C C . PHE A 1 880 ? 10.275 12.373 -39.995 1.00 92.00 880 PHE A C 1
ATOM 7085 O O . PHE A 1 880 ? 11.247 12.250 -40.756 1.00 92.00 880 PHE A O 1
ATOM 7092 N N . THR A 1 881 ? 9.541 13.492 -39.999 1.00 89.00 881 THR A N 1
ATOM 7093 C CA . THR A 1 881 ? 9.917 14.721 -40.728 1.00 89.00 881 THR A CA 1
ATOM 7094 C C . THR A 1 881 ? 10.925 15.551 -39.924 1.00 89.00 881 THR A C 1
ATOM 7096 O O . THR A 1 881 ? 11.615 15.047 -39.046 1.00 89.00 881 THR A O 1
ATOM 7099 N N . LYS A 1 882 ? 11.031 16.854 -40.215 1.00 85.88 882 LYS A N 1
ATOM 7100 C CA . LYS A 1 882 ? 11.727 17.824 -39.364 1.00 85.88 882 LYS A CA 1
ATOM 7101 C C . LYS A 1 882 ? 11.025 18.060 -38.014 1.00 85.88 882 LYS A C 1
ATOM 7103 O O . LYS A 1 882 ? 11.689 18.496 -37.081 1.00 85.88 882 LYS A O 1
ATOM 7108 N N . ASN A 1 883 ? 9.735 17.732 -37.882 1.00 89.06 883 ASN A N 1
ATOM 7109 C CA . ASN A 1 883 ? 8.941 17.902 -36.655 1.00 89.06 883 ASN A CA 1
ATOM 7110 C C . ASN A 1 883 ? 9.004 16.660 -35.741 1.00 89.06 883 ASN A C 1
ATOM 7112 O O . ASN A 1 883 ? 7.989 16.218 -35.206 1.00 89.06 883 ASN A O 1
ATOM 7116 N N . ILE A 1 884 ? 10.201 16.090 -35.573 1.00 92.06 884 ILE A N 1
ATOM 7117 C CA . ILE A 1 884 ? 10.421 14.779 -34.934 1.00 92.06 884 ILE A CA 1
ATOM 7118 C C . ILE A 1 884 ? 9.754 14.690 -33.559 1.00 92.06 884 ILE A C 1
ATOM 7120 O O . ILE A 1 884 ? 9.053 13.728 -33.278 1.00 92.06 884 ILE A O 1
ATOM 7124 N N . GLU A 1 885 ? 9.928 15.700 -32.707 1.00 93.00 885 GLU A N 1
ATOM 7125 C CA . GLU A 1 885 ? 9.379 15.683 -31.345 1.00 93.00 885 GLU A CA 1
ATOM 7126 C C . GLU A 1 885 ? 7.846 15.634 -31.322 1.00 93.00 885 GLU A C 1
ATOM 7128 O O . GLU A 1 885 ? 7.267 14.911 -30.515 1.00 93.00 885 GLU A O 1
ATOM 7133 N N . GLN A 1 886 ? 7.179 16.367 -32.218 1.00 93.56 886 GLN A N 1
ATOM 7134 C CA . GLN A 1 886 ? 5.718 16.367 -32.313 1.00 93.56 886 GLN A CA 1
ATOM 7135 C C . GLN A 1 886 ? 5.198 15.005 -32.780 1.00 93.56 886 GLN A C 1
ATOM 7137 O O . GLN A 1 886 ? 4.244 14.472 -32.223 1.00 93.56 886 GLN A O 1
ATOM 7142 N N . GLU A 1 887 ? 5.840 14.432 -33.792 1.00 94.31 887 GLU A N 1
ATOM 7143 C CA . GLU A 1 887 ? 5.421 13.166 -34.393 1.00 94.31 887 GLU A CA 1
ATOM 7144 C C . GLU A 1 887 ? 5.696 11.969 -33.481 1.00 94.31 887 GLU A C 1
ATOM 7146 O O . GLU A 1 887 ? 4.892 11.042 -33.422 1.00 94.31 887 GLU A O 1
ATOM 7151 N N . ARG A 1 888 ? 6.791 12.009 -32.715 1.00 95.31 888 ARG A N 1
ATOM 7152 C CA . ARG A 1 888 ? 7.058 11.021 -31.665 1.00 95.31 888 ARG A CA 1
ATOM 7153 C C . ARG A 1 888 ? 6.025 11.091 -30.550 1.00 95.31 888 ARG A C 1
ATOM 7155 O O . ARG A 1 888 ? 5.507 10.053 -30.168 1.00 95.31 888 ARG A O 1
ATOM 7162 N N . ARG A 1 889 ? 5.663 12.295 -30.081 1.00 96.00 889 ARG A N 1
ATOM 7163 C CA . ARG A 1 889 ? 4.588 12.469 -29.084 1.00 96.00 889 ARG A CA 1
ATOM 7164 C C . ARG A 1 889 ? 3.240 11.966 -29.591 1.00 96.00 889 ARG A C 1
ATOM 7166 O O . ARG A 1 889 ? 2.492 11.377 -28.820 1.00 96.00 889 ARG A O 1
ATOM 7173 N N . PHE A 1 890 ? 2.946 12.176 -30.874 1.00 97.19 890 PHE A N 1
ATOM 7174 C CA . PHE A 1 890 ? 1.752 11.617 -31.499 1.00 97.19 890 PHE A CA 1
ATOM 7175 C C . PHE A 1 890 ? 1.758 10.088 -31.409 1.00 97.19 890 PHE A C 1
ATOM 7177 O O . PHE A 1 890 ? 0.823 9.520 -30.860 1.00 97.19 890 PHE A O 1
ATOM 7184 N N . TYR A 1 891 ? 2.827 9.422 -31.858 1.00 97.06 891 TYR A N 1
ATOM 7185 C CA . TYR A 1 891 ? 2.926 7.960 -31.781 1.00 97.06 891 TYR A CA 1
ATOM 7186 C C . TYR A 1 891 ? 2.991 7.415 -30.353 1.00 97.06 891 TYR A C 1
ATOM 7188 O O . TYR A 1 891 ? 2.392 6.379 -30.090 1.00 97.06 891 TYR A O 1
ATOM 7196 N N . GLN A 1 892 ? 3.626 8.120 -29.418 1.00 96.88 892 GLN A N 1
ATOM 7197 C CA . GLN A 1 892 ? 3.620 7.753 -28.001 1.00 96.88 892 GLN A CA 1
ATOM 7198 C C . GLN A 1 892 ? 2.193 7.638 -27.442 1.00 96.88 892 GLN A C 1
ATOM 7200 O O . GLN A 1 892 ? 1.925 6.784 -26.612 1.00 96.88 892 GLN A O 1
ATOM 7205 N N . GLN A 1 893 ? 1.255 8.477 -27.886 1.00 96.94 893 GLN A N 1
ATOM 7206 C CA . GLN A 1 893 ? -0.138 8.400 -27.431 1.00 96.94 893 GLN A CA 1
ATOM 7207 C C . GLN A 1 893 ? -0.980 7.468 -28.309 1.00 96.94 893 GLN A C 1
ATOM 7209 O O . GLN A 1 893 ? -1.769 6.677 -27.804 1.00 96.94 893 GLN A O 1
ATOM 7214 N N . ASP A 1 894 ? -0.796 7.538 -29.625 1.00 97.44 894 ASP A N 1
ATOM 7215 C CA . ASP A 1 894 ? -1.599 6.805 -30.600 1.00 97.44 894 ASP A CA 1
ATOM 7216 C C . ASP A 1 894 ? -1.347 5.289 -30.537 1.00 97.44 894 ASP A C 1
ATOM 7218 O O . ASP A 1 894 ? -2.289 4.493 -30.500 1.00 97.44 894 ASP A O 1
ATOM 7222 N N . ASN A 1 895 ? -0.077 4.883 -30.427 1.00 97.69 895 ASN A N 1
ATOM 7223 C CA . ASN A 1 895 ? 0.338 3.477 -30.437 1.00 97.69 895 ASN A CA 1
ATOM 7224 C C . ASN A 1 895 ? 0.006 2.726 -29.136 1.00 97.69 895 ASN A C 1
ATOM 7226 O O . ASN A 1 895 ? 0.233 1.520 -29.044 1.00 97.69 895 ASN A O 1
ATOM 7230 N N . LEU A 1 896 ? -0.580 3.393 -28.136 1.00 96.94 896 LEU A N 1
ATOM 7231 C CA . LEU A 1 896 ? -1.196 2.704 -26.998 1.00 96.94 896 LEU A CA 1
ATOM 7232 C C . LEU A 1 896 ? -2.380 1.828 -27.432 1.00 96.94 896 LEU A C 1
ATOM 7234 O O . LEU A 1 896 ? -2.693 0.857 -26.741 1.00 96.94 896 LEU A O 1
ATOM 7238 N N . PHE A 1 897 ? -3.023 2.155 -28.560 1.00 97.75 897 PHE A N 1
ATOM 7239 C CA . PHE A 1 897 ? -4.273 1.531 -29.009 1.00 97.75 897 PHE A CA 1
ATOM 7240 C C . PHE A 1 897 ? -4.169 0.809 -30.362 1.00 97.75 897 PHE A C 1
ATOM 7242 O O . PHE A 1 897 ? -5.073 0.056 -30.727 1.00 97.75 897 PHE A O 1
ATOM 7249 N N . VAL A 1 898 ? -3.084 1.016 -31.114 1.00 98.06 898 VAL A N 1
ATOM 7250 C CA . VAL A 1 898 ? -2.839 0.412 -32.437 1.00 98.06 898 VAL A CA 1
ATOM 7251 C C . VAL A 1 898 ? -1.419 -0.157 -32.515 1.00 98.06 898 VAL A C 1
ATOM 7253 O O . VAL A 1 898 ? -0.537 0.341 -31.820 1.00 98.06 898 VAL A O 1
ATOM 7256 N N . PRO A 1 899 ? -1.151 -1.197 -33.330 1.00 97.94 899 PRO A N 1
ATOM 7257 C CA . PRO A 1 899 ? 0.157 -1.823 -33.345 1.00 97.94 899 PRO A CA 1
ATOM 7258 C C . PRO A 1 899 ? 1.232 -0.911 -33.944 1.00 97.94 899 PRO A C 1
ATOM 7260 O O . PRO A 1 899 ? 1.035 -0.299 -34.995 1.00 97.94 899 PRO A O 1
ATOM 7263 N N . GLN A 1 900 ? 2.409 -0.923 -33.323 1.00 98.00 900 GLN A N 1
ATOM 7264 C CA . GLN A 1 900 ? 3.645 -0.382 -33.881 1.00 98.00 900 GLN A CA 1
ATOM 7265 C C . GLN A 1 900 ? 4.569 -1.533 -34.302 1.00 98.00 900 GLN A C 1
ATOM 7267 O O . GLN A 1 900 ? 5.077 -2.295 -33.474 1.00 98.00 900 GLN A O 1
ATOM 7272 N N . GLY A 1 901 ? 4.791 -1.673 -35.608 1.00 96.94 901 GLY A N 1
ATOM 7273 C CA . GLY A 1 901 ? 5.780 -2.592 -36.182 1.00 96.94 901 GLY A CA 1
ATOM 7274 C C . GLY A 1 901 ? 7.030 -1.873 -36.682 1.00 96.94 901 GLY A C 1
ATOM 7275 O O . GLY A 1 901 ? 7.078 -0.645 -36.706 1.00 96.94 901 GLY A O 1
ATOM 7276 N N . GLY A 1 902 ? 8.041 -2.612 -37.134 1.00 95.31 902 GLY A N 1
ATOM 7277 C CA . GLY A 1 902 ? 9.177 -2.007 -37.834 1.00 95.31 902 GLY A CA 1
ATOM 7278 C C . GLY A 1 902 ? 10.327 -2.957 -38.132 1.00 95.31 902 GLY A C 1
ATOM 7279 O O . GLY A 1 902 ? 10.225 -4.173 -37.926 1.00 95.31 902 GLY A O 1
ATOM 7280 N N . GLU A 1 903 ? 11.435 -2.388 -38.598 1.00 93.94 903 GLU A N 1
ATOM 7281 C CA . GLU A 1 903 ? 12.710 -3.082 -38.801 1.00 93.94 903 GLU A CA 1
ATOM 7282 C C . GLU A 1 903 ? 13.916 -2.153 -38.654 1.00 93.94 903 GLU A C 1
ATOM 7284 O O . GLU A 1 903 ? 13.823 -0.956 -38.906 1.00 93.94 903 GLU A O 1
ATOM 7289 N N . THR A 1 904 ? 15.063 -2.706 -38.255 1.00 94.56 904 THR A N 1
ATOM 7290 C CA . THR A 1 904 ? 16.360 -2.015 -38.320 1.00 94.56 904 THR A CA 1
ATOM 7291 C C . THR A 1 904 ? 16.930 -2.157 -39.729 1.00 94.56 904 THR A C 1
ATOM 7293 O O . THR A 1 904 ? 16.744 -3.204 -40.342 1.00 94.56 904 THR A O 1
ATOM 7296 N N . CYS A 1 905 ? 17.629 -1.142 -40.253 1.00 90.94 905 CYS A N 1
ATOM 7297 C CA . CYS A 1 905 ? 18.070 -1.158 -41.660 1.00 90.94 905 CYS A CA 1
ATOM 7298 C C . CYS A 1 905 ? 19.483 -0.614 -41.934 1.00 90.94 905 CYS A C 1
ATOM 7300 O O . CYS A 1 905 ? 19.928 -0.670 -43.078 1.00 90.94 905 CYS A O 1
ATOM 7302 N N . SER A 1 906 ? 20.189 -0.077 -40.933 1.00 91.81 906 SER A N 1
ATOM 7303 C CA . SER A 1 906 ? 21.527 0.497 -41.123 1.00 91.81 906 SER A CA 1
ATOM 7304 C C . SER A 1 906 ? 22.325 0.490 -39.821 1.00 91.81 906 SER A C 1
ATOM 7306 O O . SER A 1 906 ? 21.797 0.895 -38.788 1.00 91.81 906 SER A O 1
ATOM 7308 N N . ASP A 1 907 ? 23.601 0.109 -39.886 1.00 91.50 907 ASP A N 1
ATOM 7309 C CA . ASP A 1 907 ? 24.627 0.321 -38.851 1.00 91.50 907 ASP A CA 1
ATOM 7310 C C . ASP A 1 907 ? 25.755 1.263 -39.321 1.00 91.50 907 ASP A C 1
ATOM 7312 O O . ASP A 1 907 ? 26.833 1.319 -38.730 1.00 91.50 907 ASP A O 1
ATOM 7316 N N . SER A 1 908 ? 25.497 2.042 -40.376 1.00 93.44 908 SER A N 1
ATOM 7317 C CA . SER A 1 908 ? 26.392 3.099 -40.865 1.00 93.44 908 SER A CA 1
ATOM 7318 C C . SER A 1 908 ? 26.822 4.078 -39.763 1.00 93.44 908 SER A C 1
ATOM 7320 O O . SER A 1 908 ? 26.134 4.211 -38.755 1.00 93.44 908 SER A O 1
ATOM 7322 N N . GLU A 1 909 ? 27.867 4.874 -40.006 1.00 92.88 909 GLU A N 1
ATOM 7323 C CA . GLU A 1 909 ? 28.342 5.924 -39.082 1.00 92.88 909 GLU A CA 1
ATOM 7324 C C . GLU A 1 909 ? 27.214 6.849 -38.575 1.00 92.88 909 GLU A C 1
ATOM 7326 O O . GLU A 1 909 ? 27.142 7.139 -37.385 1.00 92.88 909 GLU A O 1
ATOM 7331 N N . GLU A 1 910 ? 26.262 7.217 -39.443 1.00 94.62 910 GLU A N 1
ATOM 7332 C CA . GLU A 1 910 ? 25.076 8.017 -39.081 1.00 94.62 910 GLU A CA 1
ATOM 7333 C C . GLU A 1 910 ? 24.170 7.342 -38.030 1.00 94.62 910 GLU A C 1
ATOM 7335 O O . GLU A 1 910 ? 23.521 8.027 -37.243 1.00 94.62 910 GLU A O 1
ATOM 7340 N N . ALA A 1 911 ? 24.116 6.008 -38.009 1.00 95.44 911 ALA A N 1
ATOM 7341 C CA . ALA A 1 911 ? 23.244 5.222 -37.139 1.00 95.44 911 ALA A CA 1
ATOM 7342 C C . ALA A 1 911 ? 23.864 4.972 -35.753 1.00 95.44 911 ALA A C 1
ATOM 7344 O O . ALA A 1 911 ? 23.137 4.764 -34.782 1.00 95.44 911 ALA A O 1
ATOM 7345 N N . GLN A 1 912 ? 25.198 5.021 -35.639 1.00 95.31 912 GLN A N 1
ATOM 7346 C CA . GLN A 1 912 ? 25.940 4.697 -34.412 1.00 95.31 912 GLN A CA 1
ATOM 7347 C C . GLN A 1 912 ? 25.455 5.444 -33.152 1.00 95.31 912 GLN A C 1
ATOM 7349 O O . GLN A 1 912 ? 25.349 4.802 -32.106 1.00 95.31 912 GLN A O 1
ATOM 7354 N N . PRO A 1 913 ? 25.071 6.739 -33.207 1.00 96.50 913 PRO A N 1
ATOM 7355 C CA . PRO A 1 913 ? 24.531 7.441 -32.040 1.00 96.50 913 PRO A CA 1
ATOM 7356 C C . PRO A 1 913 ? 23.178 6.912 -31.533 1.00 96.50 913 PRO A C 1
ATOM 7358 O O . PRO A 1 913 ? 22.775 7.258 -30.425 1.00 96.50 913 PRO A O 1
ATOM 7361 N N . TYR A 1 914 ? 22.460 6.114 -32.331 1.00 96.31 914 TYR A N 1
ATOM 7362 C CA . TYR A 1 914 ? 21.063 5.738 -32.087 1.00 96.31 914 TYR A CA 1
ATOM 7363 C C . TYR A 1 914 ? 20.866 4.238 -31.843 1.00 96.31 914 TYR A C 1
ATOM 7365 O O . TYR A 1 914 ? 19.972 3.857 -31.095 1.00 96.31 914 TYR A O 1
ATOM 7373 N N . ILE A 1 915 ? 21.676 3.367 -32.444 1.00 96.38 915 ILE A N 1
ATOM 7374 C CA . ILE A 1 915 ? 21.438 1.910 -32.425 1.00 96.38 915 ILE A CA 1
ATOM 7375 C C . ILE A 1 915 ? 21.847 1.205 -31.118 1.00 96.38 915 ILE A C 1
ATOM 7377 O O . ILE A 1 915 ? 21.591 0.011 -30.975 1.00 96.38 915 ILE A O 1
ATOM 7381 N N . GLY A 1 916 ? 22.486 1.899 -30.170 1.00 96.50 916 GLY A N 1
ATOM 7382 C CA . GLY A 1 916 ? 22.919 1.318 -28.891 1.00 96.50 916 GLY A CA 1
ATOM 7383 C C . GLY A 1 916 ? 21.759 0.908 -27.970 1.00 96.50 916 GLY A C 1
ATOM 7384 O O . GLY A 1 916 ? 20.668 1.470 -28.041 1.00 96.50 916 GLY A O 1
ATOM 7385 N N . CYS A 1 917 ? 22.006 -0.051 -27.071 1.00 96.94 917 CYS A N 1
ATOM 7386 C CA . CYS A 1 917 ? 20.994 -0.675 -26.210 1.00 96.94 917 CYS A CA 1
ATOM 7387 C C . CYS A 1 917 ? 20.157 0.307 -25.387 1.00 96.94 917 CYS A C 1
ATOM 7389 O O . CYS A 1 917 ? 18.940 0.160 -25.333 1.00 96.94 917 CYS A O 1
ATOM 7391 N N . GLU A 1 918 ? 20.787 1.300 -24.754 1.00 97.31 918 GLU A N 1
ATOM 7392 C CA . GLU A 1 918 ? 20.069 2.276 -23.926 1.00 97.31 918 GLU A CA 1
ATOM 7393 C C . GLU A 1 918 ? 19.027 3.045 -24.751 1.00 97.31 918 GLU A C 1
ATOM 7395 O O . GLU A 1 918 ? 17.869 3.155 -24.348 1.00 97.31 918 GLU A O 1
ATOM 7400 N N . ASN A 1 919 ? 19.413 3.521 -25.941 1.00 97.81 919 ASN A N 1
ATOM 7401 C CA . ASN A 1 919 ? 18.489 4.218 -26.830 1.00 97.81 919 ASN A CA 1
ATOM 7402 C C . ASN A 1 919 ? 17.435 3.264 -27.402 1.00 97.81 919 ASN A C 1
ATOM 7404 O O . ASN A 1 919 ? 16.261 3.613 -27.434 1.00 97.81 919 ASN A O 1
ATOM 7408 N N . ALA A 1 920 ? 17.826 2.050 -27.798 1.00 97.81 920 ALA A N 1
ATOM 7409 C CA . ALA A 1 920 ? 16.895 1.065 -28.334 1.00 97.81 920 ALA A CA 1
ATOM 7410 C C . ALA A 1 920 ? 15.775 0.727 -27.340 1.00 97.81 920 ALA A C 1
ATOM 7412 O O . ALA A 1 920 ? 14.606 0.803 -27.706 1.00 97.81 920 ALA A O 1
ATOM 7413 N N . LEU A 1 921 ? 16.110 0.417 -26.083 1.00 98.44 921 LEU A N 1
ATOM 7414 C CA . LEU A 1 921 ? 15.117 0.128 -25.042 1.00 98.44 921 LEU A CA 1
ATOM 7415 C C . LEU A 1 921 ? 14.199 1.330 -24.790 1.00 98.44 921 LEU A C 1
ATOM 7417 O O . LEU A 1 921 ? 12.980 1.166 -24.766 1.00 98.44 921 LEU A O 1
ATOM 7421 N N . ARG A 1 922 ? 14.774 2.536 -24.680 1.00 98.06 922 ARG A N 1
ATOM 7422 C CA . ARG A 1 922 ? 14.013 3.774 -24.477 1.00 98.06 922 ARG A CA 1
ATOM 7423 C C . ARG A 1 922 ? 13.021 4.032 -25.607 1.00 98.06 922 ARG A C 1
ATOM 7425 O O . ARG A 1 922 ? 11.865 4.333 -25.345 1.00 98.06 922 ARG A O 1
ATOM 7432 N N . GLU A 1 923 ? 13.457 3.928 -26.859 1.00 97.75 923 GLU A N 1
ATOM 7433 C CA . GLU A 1 923 ? 12.601 4.231 -28.006 1.00 97.75 923 GLU A CA 1
ATOM 7434 C C . GLU A 1 923 ? 11.547 3.151 -28.276 1.00 97.75 923 GLU A C 1
ATOM 7436 O O . GLU A 1 923 ? 10.442 3.477 -28.706 1.00 97.75 923 GLU A O 1
ATOM 7441 N N . LEU A 1 924 ? 11.861 1.877 -28.012 1.00 98.56 924 LEU A N 1
ATOM 7442 C CA . LEU A 1 924 ? 10.882 0.790 -28.092 1.00 98.56 924 LEU A CA 1
ATOM 7443 C C . LEU A 1 924 ? 9.744 0.994 -27.085 1.00 98.56 924 LEU A C 1
ATOM 7445 O O . LEU A 1 924 ? 8.585 0.767 -27.432 1.00 98.56 924 LEU A O 1
ATOM 7449 N N . GLU A 1 925 ? 10.076 1.440 -25.871 1.00 98.19 925 GLU A N 1
ATOM 7450 C CA . GLU A 1 925 ? 9.115 1.768 -24.817 1.00 98.19 925 GLU A CA 1
ATOM 7451 C C . GLU A 1 925 ? 8.326 3.046 -25.131 1.00 98.19 925 GLU A C 1
ATOM 7453 O O . GLU A 1 925 ? 7.102 3.034 -25.041 1.00 98.19 925 GLU A O 1
ATOM 7458 N N . GLU A 1 926 ? 8.995 4.119 -25.568 1.00 97.38 926 GLU A N 1
ATOM 7459 C CA . GLU A 1 926 ? 8.359 5.401 -25.918 1.00 97.38 926 GLU A CA 1
ATOM 7460 C C . GLU A 1 926 ? 7.357 5.270 -27.072 1.00 97.38 926 GLU A C 1
ATOM 7462 O O . GLU A 1 926 ? 6.327 5.935 -27.066 1.00 97.38 926 GLU A O 1
ATOM 7467 N N . LEU A 1 927 ? 7.658 4.437 -28.071 1.00 97.50 927 LEU A N 1
ATOM 7468 C CA . LEU A 1 927 ? 6.841 4.289 -29.281 1.00 97.50 927 LEU A CA 1
ATOM 7469 C C . LEU A 1 927 ? 5.926 3.054 -29.250 1.00 97.50 927 LEU A C 1
ATOM 7471 O O . LEU A 1 927 ? 5.265 2.767 -30.249 1.00 97.50 927 LEU A O 1
ATOM 7475 N N . HIS A 1 928 ? 5.895 2.326 -28.132 1.00 98.06 928 HIS A N 1
ATOM 7476 C CA . HIS A 1 928 ? 5.035 1.166 -27.892 1.00 98.06 928 HIS A CA 1
ATOM 7477 C C . HIS A 1 928 ? 5.173 0.021 -28.906 1.00 98.06 928 HIS A C 1
ATOM 7479 O O . HIS A 1 928 ? 4.186 -0.557 -29.359 1.00 98.06 928 HIS A O 1
ATOM 7485 N N . PHE A 1 929 ? 6.407 -0.347 -29.266 1.00 98.44 929 PHE A N 1
ATOM 7486 C CA . PHE A 1 929 ? 6.652 -1.368 -30.290 1.00 98.44 929 PHE A CA 1
ATOM 7487 C C . PHE A 1 929 ? 6.049 -2.732 -29.935 1.00 98.44 929 PHE A C 1
ATOM 7489 O O . PHE A 1 929 ? 6.388 -3.346 -28.919 1.00 98.44 929 PHE A O 1
ATOM 7496 N N . ASN A 1 930 ? 5.231 -3.264 -30.846 1.00 98.44 930 ASN A N 1
ATOM 7497 C CA . ASN A 1 930 ? 4.659 -4.603 -30.759 1.00 98.44 930 ASN A CA 1
ATOM 7498 C C . ASN A 1 930 ? 5.514 -5.655 -31.450 1.00 98.44 930 ASN A C 1
ATOM 7500 O O . ASN A 1 930 ? 5.603 -6.788 -30.967 1.00 98.44 930 ASN A O 1
ATOM 7504 N N . THR A 1 931 ? 6.096 -5.297 -32.597 1.00 98.00 931 THR A N 1
ATOM 7505 C CA . THR A 1 931 ? 6.762 -6.256 -33.481 1.00 98.00 931 THR A CA 1
ATOM 7506 C C . THR A 1 931 ? 8.011 -5.672 -34.136 1.00 98.00 931 THR A C 1
ATOM 7508 O O . THR A 1 931 ? 8.059 -4.479 -34.436 1.00 98.00 931 THR A O 1
ATOM 7511 N N . LEU A 1 932 ? 9.027 -6.507 -34.370 1.00 97.75 932 LEU A N 1
ATOM 7512 C CA . LEU A 1 932 ? 10.282 -6.089 -35.003 1.00 97.75 932 LEU A CA 1
ATOM 7513 C C . LEU A 1 932 ? 10.861 -7.206 -35.886 1.00 97.75 932 LEU A C 1
ATOM 7515 O O . LEU A 1 932 ? 10.744 -8.385 -35.557 1.00 97.75 932 LEU A O 1
ATOM 7519 N N . ASN A 1 933 ? 11.490 -6.854 -37.007 1.00 96.62 933 ASN A N 1
ATOM 7520 C CA . ASN A 1 933 ? 12.121 -7.830 -37.902 1.00 96.62 933 ASN A CA 1
ATOM 7521 C C . ASN A 1 933 ? 13.389 -8.430 -37.277 1.00 96.62 933 ASN A C 1
ATOM 7523 O O . ASN A 1 933 ? 14.305 -7.692 -36.917 1.00 96.62 933 ASN A O 1
ATOM 7527 N N . ILE A 1 934 ? 13.487 -9.761 -37.207 1.00 94.69 934 ILE A N 1
ATOM 7528 C CA . ILE A 1 934 ? 14.697 -10.446 -36.713 1.00 94.69 934 ILE A CA 1
ATOM 7529 C C . ILE A 1 934 ? 15.740 -10.720 -37.811 1.00 94.69 934 ILE A C 1
ATOM 7531 O O . ILE A 1 934 ? 16.866 -11.119 -37.518 1.00 94.69 934 ILE A O 1
ATOM 7535 N N . GLY A 1 935 ? 15.367 -10.562 -39.084 1.00 84.56 935 GLY A N 1
ATOM 7536 C CA . GLY A 1 935 ? 16.157 -11.022 -40.227 1.00 84.56 935 GLY A CA 1
ATOM 7537 C C . GLY A 1 935 ? 16.885 -9.940 -41.025 1.00 84.56 935 GLY A C 1
ATOM 7538 O O . GLY A 1 935 ? 17.809 -10.292 -41.755 1.00 84.56 935 GLY A O 1
ATOM 7539 N N . TYR A 1 936 ? 16.492 -8.665 -40.916 1.00 80.50 936 TYR A N 1
ATOM 7540 C CA . TYR A 1 936 ? 16.925 -7.631 -41.868 1.00 80.50 936 TYR A CA 1
ATOM 7541 C C . TYR A 1 936 ? 18.345 -7.103 -41.604 1.00 80.50 936 TYR A C 1
ATOM 7543 O O . TYR A 1 936 ? 19.252 -7.407 -42.378 1.00 80.50 936 TYR A O 1
ATOM 7551 N N . HIS A 1 937 ? 18.592 -6.382 -40.500 1.00 88.31 937 HIS A N 1
ATOM 7552 C CA . HIS A 1 937 ? 19.924 -5.832 -40.209 1.00 88.31 937 HIS A CA 1
ATOM 7553 C C . HIS A 1 937 ? 20.632 -6.536 -39.043 1.00 88.31 937 HIS A C 1
ATOM 7555 O O . HIS A 1 937 ? 20.622 -6.075 -37.898 1.00 88.31 937 HIS A O 1
ATOM 7561 N N . LYS A 1 938 ? 21.307 -7.653 -39.348 1.00 89.31 938 LYS A N 1
ATOM 7562 C CA . LYS A 1 938 ? 21.979 -8.502 -38.345 1.00 89.31 938 LYS A CA 1
ATOM 7563 C C . LYS A 1 938 ? 22.999 -7.758 -37.480 1.00 89.31 938 LYS A C 1
ATOM 7565 O O . LYS A 1 938 ? 23.005 -7.987 -36.279 1.00 89.31 938 LYS A O 1
ATOM 7570 N N . GLY A 1 939 ? 23.759 -6.811 -38.040 1.00 92.31 939 GLY A N 1
ATOM 7571 C CA . GLY A 1 939 ? 24.759 -6.039 -37.285 1.00 92.31 939 GLY A CA 1
ATOM 7572 C C . GLY A 1 939 ? 24.187 -5.290 -36.073 1.00 92.31 939 GLY A C 1
ATOM 7573 O O . GLY A 1 939 ? 24.799 -5.282 -35.009 1.00 92.31 939 GLY A O 1
ATOM 7574 N N . VAL A 1 940 ? 22.964 -4.753 -36.181 1.00 94.44 940 VAL A N 1
ATOM 7575 C CA . VAL A 1 940 ? 22.297 -4.056 -35.066 1.00 94.44 940 VAL A CA 1
ATOM 7576 C C . VAL A 1 940 ? 21.824 -5.057 -34.009 1.00 94.44 940 VAL A C 1
ATOM 7578 O O . VAL A 1 940 ? 21.978 -4.828 -32.812 1.00 94.44 940 VAL A O 1
ATOM 7581 N N . LEU A 1 941 ? 21.290 -6.204 -34.435 1.00 93.81 941 LEU A N 1
ATOM 7582 C CA . LEU A 1 941 ? 20.846 -7.249 -33.509 1.00 93.81 941 LEU A CA 1
ATOM 7583 C C . LEU A 1 941 ? 22.028 -7.891 -32.771 1.00 93.81 941 LEU A C 1
ATOM 7585 O O . LEU A 1 941 ? 21.931 -8.171 -31.578 1.00 93.81 941 LEU A O 1
ATOM 7589 N N . ASP A 1 942 ? 23.147 -8.099 -33.463 1.00 95.00 942 ASP A N 1
ATOM 7590 C CA . ASP A 1 942 ? 24.383 -8.617 -32.879 1.00 95.00 942 ASP A CA 1
ATOM 7591 C C . ASP A 1 942 ? 24.996 -7.613 -31.899 1.00 95.00 942 ASP A C 1
ATOM 7593 O O . ASP A 1 942 ? 25.453 -8.017 -30.830 1.00 95.00 942 ASP A O 1
ATOM 7597 N N . LEU A 1 943 ? 24.903 -6.309 -32.185 1.00 95.94 943 LEU A N 1
ATOM 7598 C CA . LEU A 1 943 ? 25.250 -5.257 -31.230 1.00 95.94 943 LEU A CA 1
ATOM 7599 C C . LEU A 1 943 ? 24.398 -5.347 -29.955 1.00 95.94 943 LEU A C 1
ATOM 7601 O O . LEU A 1 943 ? 24.947 -5.322 -28.856 1.00 95.94 943 LEU A O 1
ATOM 7605 N N . TRP A 1 944 ? 23.077 -5.515 -30.069 1.00 97.06 944 TRP A N 1
ATOM 7606 C CA . TRP A 1 944 ? 22.200 -5.674 -28.900 1.00 97.06 944 TRP A CA 1
ATOM 7607 C C . TRP A 1 944 ? 22.476 -6.948 -28.103 1.00 97.06 944 TRP A C 1
ATOM 7609 O O . TRP A 1 944 ? 22.310 -6.957 -26.882 1.00 97.06 944 TRP A O 1
ATOM 7619 N N . ARG A 1 945 ? 22.900 -8.030 -28.768 1.00 96.62 945 ARG A N 1
ATOM 7620 C CA . ARG A 1 945 ? 23.362 -9.250 -28.088 1.00 96.62 945 ARG A CA 1
ATOM 7621 C C . ARG A 1 945 ? 24.661 -8.989 -27.338 1.00 96.62 945 ARG A C 1
ATOM 7623 O O . ARG A 1 945 ? 24.748 -9.331 -26.165 1.00 96.62 945 ARG A O 1
ATOM 7630 N N . ALA A 1 946 ? 25.629 -8.344 -27.987 1.00 96.12 946 ALA A N 1
ATOM 7631 C CA . ALA A 1 946 ? 26.921 -8.012 -27.393 1.00 96.12 946 ALA A CA 1
ATOM 7632 C C . ALA A 1 946 ? 26.789 -7.059 -26.192 1.00 96.12 946 ALA A C 1
ATOM 7634 O O . ALA A 1 946 ? 27.503 -7.207 -25.206 1.00 96.12 946 ALA A O 1
ATOM 7635 N N . GLN A 1 947 ? 25.850 -6.114 -26.252 1.00 97.25 947 GLN A N 1
ATOM 7636 C CA . GLN A 1 947 ? 25.552 -5.167 -25.175 1.00 97.25 947 GLN A CA 1
ATOM 7637 C C . GLN A 1 947 ? 24.536 -5.702 -24.142 1.00 97.25 947 GLN A C 1
ATOM 7639 O O . GLN A 1 947 ? 24.247 -5.025 -23.160 1.00 97.25 947 GLN A O 1
ATOM 7644 N N . GLY A 1 948 ? 23.994 -6.910 -24.336 1.00 96.31 948 GLY A N 1
ATOM 7645 C CA . GLY A 1 948 ? 23.169 -7.617 -23.352 1.00 96.31 948 GLY A CA 1
ATOM 7646 C C . GLY A 1 948 ? 21.670 -7.283 -23.325 1.00 96.31 948 GLY A C 1
ATOM 7647 O O . GLY A 1 948 ? 20.937 -7.948 -22.595 1.00 96.31 948 GLY A O 1
ATOM 7648 N N . CYS A 1 949 ? 21.166 -6.332 -24.121 1.00 97.19 949 CYS A N 1
ATOM 7649 C CA . CYS A 1 949 ? 19.739 -5.965 -24.105 1.00 97.19 949 CYS A CA 1
ATOM 7650 C C . CYS A 1 949 ? 18.843 -6.818 -25.020 1.00 97.19 949 CYS A C 1
ATOM 7652 O O . CYS A 1 949 ? 17.621 -6.778 -24.874 1.00 97.19 949 CYS A O 1
ATOM 7654 N N . PHE A 1 950 ? 19.402 -7.620 -25.939 1.00 97.06 950 PHE A N 1
ATOM 7655 C CA . PHE A 1 950 ? 18.606 -8.403 -26.902 1.00 97.06 950 PHE A CA 1
ATOM 7656 C C . PHE A 1 950 ? 17.531 -9.275 -26.231 1.00 97.06 950 PHE A C 1
ATOM 7658 O O . PHE A 1 950 ? 16.385 -9.289 -26.672 1.00 97.06 950 PHE A O 1
ATOM 7665 N N . GLY A 1 951 ? 17.877 -9.971 -25.141 1.00 96.62 951 GLY A N 1
ATOM 7666 C CA . GLY A 1 951 ? 16.926 -10.829 -24.427 1.00 96.62 951 GLY A CA 1
ATOM 7667 C C . GLY A 1 951 ? 15.793 -10.049 -23.751 1.00 96.62 951 GLY A C 1
ATOM 7668 O O . GLY A 1 951 ? 14.684 -10.561 -23.624 1.00 96.62 951 GLY A O 1
ATOM 7669 N N . GLU A 1 952 ? 16.041 -8.807 -23.328 1.00 97.81 952 GLU A N 1
ATOM 7670 C CA . GLU A 1 952 ? 14.984 -7.932 -22.817 1.00 97.81 952 GLU A CA 1
ATOM 7671 C C . GLU A 1 952 ? 14.058 -7.470 -23.944 1.00 97.81 952 GLU A C 1
ATOM 7673 O O . GLU A 1 952 ? 12.841 -7.604 -23.811 1.00 97.81 952 GLU A O 1
ATOM 7678 N N . ILE A 1 953 ? 14.626 -7.021 -25.069 1.00 98.06 953 ILE A N 1
ATOM 7679 C CA . ILE A 1 953 ? 13.865 -6.625 -26.263 1.00 98.06 953 ILE A CA 1
ATOM 7680 C C . ILE A 1 953 ? 12.956 -7.775 -26.714 1.00 98.06 953 ILE A C 1
ATOM 7682 O O . ILE A 1 953 ? 11.753 -7.591 -26.897 1.00 98.06 953 ILE A O 1
ATOM 7686 N N . GLU A 1 954 ? 13.508 -8.984 -26.813 1.00 96.50 954 GLU A N 1
ATOM 7687 C CA . GLU A 1 954 ? 12.776 -10.187 -27.208 1.00 96.50 954 GLU A CA 1
ATOM 7688 C C . GLU A 1 954 ? 11.565 -10.466 -26.302 1.00 96.50 954 GLU A C 1
ATOM 7690 O O . GLU A 1 954 ? 10.464 -10.749 -26.786 1.00 96.50 954 GLU A O 1
ATOM 7695 N N . ARG A 1 955 ? 11.727 -10.336 -24.980 1.00 97.25 955 ARG A N 1
ATOM 7696 C CA . ARG A 1 955 ? 10.643 -10.580 -24.017 1.00 97.25 955 ARG A CA 1
ATOM 7697 C C . ARG A 1 955 ? 9.608 -9.461 -23.969 1.00 97.25 955 ARG A C 1
ATOM 7699 O O . ARG A 1 955 ? 8.446 -9.766 -23.702 1.00 97.25 955 ARG A O 1
ATOM 7706 N N . ARG A 1 956 ? 10.014 -8.204 -24.181 1.00 98.00 956 ARG A N 1
ATOM 7707 C CA . ARG A 1 956 ? 9.170 -7.018 -23.958 1.00 98.00 956 ARG A CA 1
ATOM 7708 C C . ARG A 1 956 ? 8.482 -6.479 -25.212 1.00 98.00 956 ARG A C 1
ATOM 7710 O O . ARG A 1 956 ? 7.508 -5.767 -25.057 1.00 98.00 956 ARG A O 1
ATOM 7717 N N . LEU A 1 957 ? 8.887 -6.829 -26.437 1.00 98.44 957 LEU A N 1
ATOM 7718 C CA . LEU A 1 957 ? 8.168 -6.412 -27.660 1.00 98.44 957 LEU A CA 1
ATOM 7719 C C . LEU A 1 957 ? 6.670 -6.767 -27.598 1.00 98.44 957 LEU A C 1
ATOM 7721 O O . LEU A 1 957 ? 6.344 -7.944 -27.504 1.00 98.44 957 LEU A O 1
ATOM 7725 N N . GLY A 1 958 ? 5.763 -5.794 -27.678 1.00 98.25 958 GLY A N 1
ATOM 7726 C CA . GLY A 1 958 ? 4.312 -5.984 -27.518 1.00 98.25 958 GLY A CA 1
ATOM 7727 C C . GLY A 1 958 ? 3.876 -6.125 -26.068 1.00 98.25 958 GLY A C 1
ATOM 7728 O O . GLY A 1 958 ? 4.509 -5.553 -25.193 1.00 98.25 958 GLY A O 1
ATOM 7729 N N . TYR A 1 959 ? 2.786 -6.850 -25.819 1.00 98.44 959 TYR A N 1
ATOM 7730 C CA . TYR A 1 959 ? 2.248 -7.039 -24.470 1.00 98.44 959 TYR A CA 1
ATOM 7731 C C . TYR A 1 959 ? 2.952 -8.187 -23.728 1.00 98.44 959 TYR A C 1
ATOM 7733 O O . TYR A 1 959 ? 3.356 -9.186 -24.324 1.00 98.44 959 TYR A O 1
ATOM 7741 N N . ARG A 1 960 ? 3.050 -8.096 -22.402 1.00 98.00 960 ARG A N 1
ATOM 7742 C CA . ARG A 1 960 ? 3.520 -9.175 -21.523 1.00 98.00 960 ARG A CA 1
ATOM 7743 C C . ARG A 1 960 ? 2.821 -9.089 -20.169 1.00 98.00 960 ARG A C 1
ATOM 7745 O O . ARG A 1 960 ? 3.308 -8.440 -19.251 1.00 98.00 960 ARG A O 1
ATOM 7752 N N . PHE A 1 961 ? 1.676 -9.753 -20.039 1.00 98.62 961 PHE A N 1
ATOM 7753 C CA . PHE A 1 961 ? 0.898 -9.728 -18.800 1.00 98.62 961 PHE A CA 1
ATOM 7754 C C . PHE A 1 961 ? 1.511 -10.616 -17.726 1.00 98.62 961 PHE A C 1
ATOM 7756 O O . PHE A 1 961 ? 1.846 -11.772 -17.986 1.00 98.62 961 PHE A O 1
ATOM 7763 N N . ARG A 1 962 ? 1.611 -10.085 -16.510 1.00 98.12 962 ARG A N 1
ATOM 7764 C CA . ARG A 1 962 ? 2.083 -10.791 -15.325 1.00 98.12 962 ARG A CA 1
ATOM 7765 C C . ARG A 1 962 ? 1.129 -10.559 -14.162 1.00 98.12 962 ARG A C 1
ATOM 7767 O O . ARG A 1 962 ? 0.928 -9.419 -13.753 1.00 98.12 962 ARG A O 1
ATOM 7774 N N . LEU A 1 963 ? 0.594 -11.639 -13.600 1.00 98.19 963 LEU A N 1
ATOM 7775 C CA . LEU A 1 963 ? -0.193 -11.599 -12.370 1.00 98.19 963 LEU A CA 1
ATOM 7776 C C . LEU A 1 963 ? 0.705 -11.291 -11.172 1.00 98.19 963 LEU A C 1
ATOM 7778 O O . LEU A 1 963 ? 1.848 -11.752 -11.097 1.00 98.19 963 LEU A O 1
ATOM 7782 N N . LEU A 1 964 ? 0.160 -10.539 -10.224 1.00 93.62 964 LEU A N 1
ATOM 7783 C CA . LEU A 1 964 ? 0.764 -10.280 -8.920 1.00 93.62 964 LEU A CA 1
ATOM 7784 C C . LEU A 1 964 ? 0.077 -11.130 -7.850 1.00 93.62 964 LEU A C 1
ATOM 7786 O O . LEU A 1 964 ? 0.729 -11.882 -7.121 1.00 93.62 964 LEU A O 1
ATOM 7790 N N . ASP A 1 965 ? -1.251 -11.059 -7.816 1.00 94.38 965 ASP A N 1
ATOM 7791 C CA . ASP A 1 965 ? -2.109 -11.759 -6.870 1.00 94.38 965 ASP A CA 1
ATOM 7792 C C . ASP A 1 965 ? -3.553 -11.814 -7.363 1.00 94.38 965 ASP A C 1
ATOM 7794 O O . ASP A 1 965 ? -3.950 -11.066 -8.260 1.00 94.38 965 ASP A O 1
ATOM 7798 N N . SER A 1 966 ? -4.319 -12.721 -6.770 1.00 94.56 966 SER A N 1
ATOM 7799 C CA . SER A 1 966 ? -5.754 -12.831 -6.982 1.00 94.56 966 SER A CA 1
ATOM 7800 C C . SER A 1 966 ? -6.472 -13.342 -5.744 1.00 94.56 966 SER A C 1
ATOM 7802 O O . SER A 1 966 ? -5.886 -13.957 -4.848 1.00 94.56 966 SER A O 1
ATOM 7804 N N . GLU A 1 967 ? -7.771 -13.092 -5.725 1.00 87.81 967 GLU A N 1
ATOM 7805 C CA . GLU A 1 967 ? -8.696 -13.488 -4.685 1.00 87.81 967 GLU A CA 1
ATOM 7806 C C . GLU A 1 967 ? -9.945 -14.066 -5.332 1.00 87.81 967 GLU A C 1
ATOM 7808 O O . GLU A 1 967 ? -10.550 -13.426 -6.192 1.00 87.81 967 GLU A O 1
ATOM 7813 N N . ALA A 1 968 ? -10.348 -15.254 -4.892 1.00 87.44 968 ALA A N 1
ATOM 7814 C CA . ALA A 1 968 ? -11.593 -15.875 -5.310 1.00 87.44 968 ALA A CA 1
ATOM 7815 C C . ALA A 1 968 ? -12.460 -16.167 -4.085 1.00 87.44 968 ALA A C 1
ATOM 7817 O O . ALA A 1 968 ? -11.984 -16.718 -3.082 1.00 87.44 968 ALA A O 1
ATOM 7818 N N . SER A 1 969 ? -13.737 -15.807 -4.177 1.00 80.81 969 SER A N 1
ATOM 7819 C CA . SER A 1 969 ? -14.754 -16.130 -3.183 1.00 80.81 969 SER A CA 1
ATOM 7820 C C . SER A 1 969 ? -16.036 -16.592 -3.859 1.00 80.81 969 SER A C 1
ATOM 7822 O O . SER A 1 969 ? -16.422 -16.086 -4.910 1.00 80.81 969 SER A O 1
ATOM 7824 N N . LEU A 1 970 ? -16.699 -17.560 -3.239 1.00 81.38 970 LEU A N 1
ATOM 7825 C CA . LEU A 1 970 ? -18.007 -18.047 -3.653 1.00 81.38 970 LEU A CA 1
ATOM 7826 C C . LEU A 1 970 ? -19.006 -17.739 -2.532 1.00 81.38 970 LEU A C 1
ATOM 7828 O O . LEU A 1 970 ? -18.782 -18.128 -1.385 1.00 81.38 970 LEU A O 1
ATOM 7832 N N . SER A 1 971 ? -20.083 -17.020 -2.848 1.00 72.56 971 SER A N 1
ATOM 7833 C CA . SER A 1 971 ? -21.172 -16.712 -1.916 1.00 72.56 971 SER A CA 1
ATOM 7834 C C . SER A 1 971 ? -22.504 -17.118 -2.536 1.00 72.56 971 SER A C 1
ATOM 7836 O O . SER A 1 971 ? -22.942 -16.541 -3.533 1.00 72.56 971 SER A O 1
ATOM 7838 N N . GLY A 1 972 ? -23.131 -18.157 -1.978 1.00 78.81 972 GLY A N 1
ATOM 7839 C CA . GLY A 1 972 ? -24.231 -18.845 -2.656 1.00 78.81 972 GLY A CA 1
ATOM 7840 C C . GLY A 1 972 ? -23.767 -19.340 -4.028 1.00 78.81 972 GLY A C 1
ATOM 7841 O O . GLY A 1 972 ? -22.773 -20.055 -4.119 1.00 78.81 972 GLY A O 1
ATOM 7842 N N . ASN A 1 973 ? -24.437 -18.882 -5.087 1.00 84.88 973 ASN A N 1
ATOM 7843 C CA . ASN A 1 973 ? -24.078 -19.202 -6.471 1.00 84.88 973 ASN A CA 1
ATOM 7844 C C . ASN A 1 973 ? -23.248 -18.098 -7.152 1.00 84.88 973 ASN A C 1
ATOM 7846 O O . ASN A 1 973 ? -22.995 -18.193 -8.346 1.00 84.88 973 ASN A O 1
ATOM 7850 N N . GLU A 1 974 ? -22.841 -17.029 -6.462 1.00 88.31 974 GLU A N 1
ATOM 7851 C CA . GLU A 1 974 ? -22.026 -15.965 -7.065 1.00 88.31 974 GLU A CA 1
ATOM 7852 C C . GLU A 1 974 ? -20.542 -16.166 -6.743 1.00 88.31 974 GLU A C 1
ATOM 7854 O O . GLU A 1 974 ? -20.127 -16.094 -5.584 1.00 88.31 974 GLU A O 1
ATOM 7859 N N . LEU A 1 975 ? -19.733 -16.389 -7.777 1.00 90.50 975 LEU A N 1
ATOM 7860 C CA . LEU A 1 975 ? -18.278 -16.352 -7.702 1.00 90.50 975 LEU A CA 1
ATOM 7861 C C . LEU A 1 975 ? -17.794 -14.936 -7.997 1.00 90.50 975 LEU A C 1
ATOM 7863 O O . LEU A 1 975 ? -18.002 -14.422 -9.095 1.00 90.50 975 LEU A O 1
ATOM 7867 N N . ARG A 1 976 ? -17.073 -14.339 -7.052 1.00 91.75 976 ARG A N 1
ATOM 7868 C CA . ARG A 1 976 ? -16.294 -13.123 -7.271 1.00 91.75 976 ARG A CA 1
ATOM 7869 C C . ARG A 1 976 ? -14.815 -13.464 -7.381 1.00 91.75 976 ARG A C 1
ATOM 7871 O O . ARG A 1 976 ? -14.247 -14.083 -6.483 1.00 91.75 976 ARG A O 1
ATOM 7878 N N . LEU A 1 977 ? -14.194 -13.023 -8.466 1.00 94.75 977 LEU A N 1
ATOM 7879 C CA . LEU A 1 977 ? -12.764 -13.130 -8.709 1.00 94.75 977 LEU A CA 1
ATOM 7880 C C . LEU A 1 977 ? -12.184 -11.726 -8.903 1.00 94.75 977 LEU A C 1
ATOM 7882 O O . LEU A 1 977 ? -12.589 -11.007 -9.813 1.00 94.75 977 LEU A O 1
ATOM 7886 N N . THR A 1 978 ? -11.200 -11.366 -8.087 1.00 94.62 978 THR A N 1
ATOM 7887 C CA . THR A 1 978 ? -10.376 -10.170 -8.290 1.00 94.62 978 THR A CA 1
ATOM 7888 C C . THR A 1 978 ? -8.944 -10.600 -8.564 1.00 94.62 978 THR A C 1
ATOM 7890 O O . THR A 1 978 ? -8.426 -11.464 -7.867 1.00 94.62 978 THR A O 1
ATOM 7893 N N . PHE A 1 979 ? -8.276 -10.013 -9.551 1.00 96.00 979 PHE A N 1
ATOM 7894 C CA . PHE A 1 979 ? -6.851 -10.232 -9.783 1.00 96.00 979 PHE A CA 1
ATOM 7895 C C . PHE A 1 979 ? -6.145 -8.947 -10.194 1.00 96.00 979 PHE A C 1
ATOM 7897 O O . PHE A 1 979 ? -6.705 -8.099 -10.886 1.00 96.00 979 PHE A O 1
ATOM 7904 N N . ARG A 1 980 ? -4.887 -8.813 -9.773 1.00 97.12 980 ARG A N 1
ATOM 7905 C CA . ARG A 1 980 ? -4.020 -7.689 -10.127 1.00 97.12 980 ARG A CA 1
ATOM 7906 C C . ARG A 1 980 ? -2.901 -8.154 -11.039 1.00 97.12 980 ARG A C 1
ATOM 7908 O O . ARG A 1 980 ? -2.254 -9.170 -10.775 1.00 97.12 980 ARG A O 1
ATOM 7915 N N . LEU A 1 981 ? -2.646 -7.390 -12.093 1.00 98.06 981 LEU A N 1
ATOM 7916 C CA . LEU A 1 981 ? -1.606 -7.668 -13.074 1.00 98.06 981 LEU A CA 1
ATOM 7917 C C . LEU A 1 981 ? -0.883 -6.402 -13.519 1.00 98.06 981 LEU A C 1
ATOM 7919 O O . LEU A 1 981 ? -1.365 -5.289 -13.339 1.00 98.06 981 LEU A O 1
ATOM 7923 N N . ILE A 1 982 ? 0.271 -6.593 -14.141 1.00 97.81 982 ILE A N 1
ATOM 7924 C CA . ILE A 1 982 ? 1.012 -5.553 -14.852 1.00 97.81 982 ILE A CA 1
ATOM 7925 C C . ILE A 1 982 ? 1.348 -6.047 -16.258 1.00 97.81 982 ILE A C 1
ATOM 7927 O O . ILE A 1 982 ? 1.628 -7.232 -16.457 1.00 97.81 982 ILE A O 1
ATOM 7931 N N . ASN A 1 983 ? 1.302 -5.150 -17.240 1.00 98.12 983 ASN A N 1
ATOM 7932 C CA . ASN A 1 983 ? 1.848 -5.399 -18.569 1.00 98.12 983 ASN A CA 1
ATOM 7933 C C . ASN A 1 983 ? 3.317 -4.939 -18.598 1.00 98.12 983 ASN A C 1
ATOM 7935 O O . ASN A 1 983 ? 3.591 -3.747 -18.698 1.00 98.12 983 ASN A O 1
ATOM 7939 N N . ASP A 1 984 ? 4.258 -5.880 -18.500 1.00 97.56 984 ASP A N 1
ATOM 7940 C CA . ASP A 1 984 ? 5.709 -5.611 -18.532 1.00 97.56 984 ASP A CA 1
ATOM 7941 C C . ASP A 1 984 ? 6.241 -5.333 -19.960 1.00 97.56 984 ASP A C 1
ATOM 7943 O O . ASP A 1 984 ? 7.438 -5.100 -20.164 1.00 97.56 984 ASP A O 1
ATOM 7947 N N . GLY A 1 985 ? 5.376 -5.430 -20.970 1.00 97.94 985 GLY A N 1
ATOM 7948 C CA . GLY A 1 985 ? 5.719 -5.231 -22.370 1.00 97.94 985 GLY A CA 1
ATOM 7949 C C . GLY A 1 985 ? 5.839 -3.757 -22.770 1.00 97.94 985 GLY A C 1
ATOM 7950 O O . GLY A 1 985 ? 5.397 -2.868 -22.047 1.00 97.94 985 GLY A O 1
ATOM 7951 N N . PHE A 1 986 ? 6.440 -3.495 -23.930 1.00 98.62 986 PHE A N 1
ATOM 7952 C CA . PHE A 1 986 ? 6.554 -2.156 -24.511 1.00 98.62 986 PHE A CA 1
ATOM 7953 C C . PHE A 1 986 ? 5.213 -1.647 -25.049 1.00 98.62 986 PHE A C 1
ATOM 7955 O O . PHE A 1 986 ? 4.959 -0.447 -25.008 1.00 98.62 986 PHE A O 1
ATOM 7962 N N . GLY A 1 987 ? 4.354 -2.546 -25.543 1.00 97.31 987 GLY A N 1
ATOM 7963 C CA . GLY A 1 987 ? 3.096 -2.194 -26.203 1.00 97.31 987 GLY A CA 1
ATOM 7964 C C . GLY A 1 987 ? 1.864 -2.876 -25.609 1.00 97.31 987 GLY A C 1
ATOM 7965 O O . GLY A 1 987 ? 1.945 -3.796 -24.789 1.00 97.31 987 GLY A O 1
ATOM 7966 N N . SER A 1 988 ? 0.694 -2.434 -26.060 1.00 96.69 988 SER A N 1
ATOM 7967 C CA . SER A 1 988 ? -0.604 -2.991 -25.663 1.00 96.69 988 SER A CA 1
ATOM 7968 C C . SER A 1 988 ? -0.998 -4.212 -26.499 1.00 96.69 988 SER A C 1
ATOM 7970 O O . SER A 1 988 ? -0.481 -4.452 -27.594 1.00 96.69 988 SER A O 1
ATOM 7972 N N . LEU A 1 989 ? -1.965 -4.981 -25.998 1.00 97.56 989 LEU A N 1
ATOM 7973 C CA . LEU A 1 989 ? -2.757 -5.870 -26.844 1.00 97.56 989 LEU A CA 1
ATOM 7974 C C . LEU A 1 989 ? -3.678 -5.005 -27.721 1.00 97.56 989 LEU A C 1
ATOM 7976 O O . LEU A 1 989 ? -4.371 -4.143 -27.196 1.00 97.56 989 LEU A O 1
ATOM 7980 N N . TYR A 1 990 ? -3.704 -5.241 -29.034 1.00 96.88 990 TYR A N 1
ATOM 7981 C CA . TYR A 1 990 ? -4.447 -4.393 -29.981 1.00 96.88 990 TYR A CA 1
ATOM 7982 C C . TYR A 1 990 ? -5.672 -5.082 -30.601 1.00 96.88 990 TYR A C 1
ATOM 7984 O O . TYR A 1 990 ? -6.697 -4.436 -30.828 1.00 96.88 990 TYR A O 1
ATOM 7992 N N . ASN A 1 991 ? -5.631 -6.401 -30.821 1.00 97.06 991 ASN A N 1
ATOM 7993 C CA . ASN A 1 991 ? -6.817 -7.157 -31.231 1.00 97.06 991 ASN A CA 1
ATOM 7994 C C . ASN A 1 991 ? -7.587 -7.676 -30.013 1.00 97.06 991 ASN A C 1
ATOM 7996 O O . ASN A 1 991 ? -7.009 -8.053 -28.994 1.00 97.06 991 ASN A O 1
ATOM 8000 N N . LYS A 1 992 ? -8.917 -7.723 -30.130 1.00 95.06 992 LYS A N 1
ATOM 8001 C CA . LYS A 1 992 ? -9.799 -8.172 -29.048 1.00 95.06 992 LYS A CA 1
ATOM 8002 C C . LYS A 1 992 ? -9.497 -9.622 -28.649 1.00 95.06 992 LYS A C 1
ATOM 8004 O O . LYS A 1 992 ? -9.363 -10.502 -29.505 1.00 95.06 992 LYS A O 1
ATOM 8009 N N . ARG A 1 993 ? -9.467 -9.878 -27.340 1.00 96.06 993 ARG A N 1
ATOM 8010 C CA . ARG A 1 993 ? -9.365 -11.219 -26.751 1.00 96.06 993 ARG A CA 1
ATOM 8011 C C . ARG A 1 993 ? -10.447 -11.387 -25.685 1.00 96.06 993 ARG A C 1
ATOM 8013 O O . ARG A 1 993 ? -10.476 -10.583 -24.759 1.00 96.06 993 ARG A O 1
ATOM 8020 N N . PRO A 1 994 ? -11.359 -12.365 -25.816 1.00 97.12 994 PRO A N 1
ATOM 8021 C CA . PRO A 1 994 ? -12.312 -12.654 -24.754 1.00 97.12 994 PRO A CA 1
ATOM 8022 C C . PRO A 1 994 ? -11.578 -13.187 -23.521 1.00 97.12 994 PRO A C 1
ATOM 8024 O O . PRO A 1 994 ? -10.573 -13.885 -23.645 1.00 97.12 994 PRO A O 1
ATOM 8027 N N . VAL A 1 995 ? -12.108 -12.879 -22.341 1.00 97.88 995 VAL A N 1
ATOM 8028 C CA . VAL A 1 995 ? -11.630 -13.410 -21.064 1.00 97.88 995 VAL A CA 1
ATOM 8029 C C . VAL A 1 995 ? -12.695 -14.354 -20.520 1.00 97.88 995 VAL A C 1
ATOM 8031 O O . VAL A 1 995 ? -13.882 -14.020 -20.502 1.00 97.88 995 VAL A O 1
ATOM 8034 N N . TYR A 1 996 ? -12.272 -15.533 -20.078 1.00 98.19 996 TYR A N 1
ATOM 8035 C CA . TYR A 1 996 ? -13.127 -16.503 -19.410 1.00 98.19 996 TYR A CA 1
ATOM 8036 C C . TYR A 1 996 ? -12.587 -16.822 -18.021 1.00 98.19 996 TYR A C 1
ATOM 8038 O O . TYR A 1 996 ? -11.392 -17.081 -17.863 1.00 98.19 996 TYR A O 1
ATOM 8046 N N . VAL A 1 997 ? -13.490 -16.877 -17.044 1.00 97.94 997 VAL A N 1
ATOM 8047 C CA . VAL A 1 997 ? -13.263 -17.580 -15.779 1.00 97.94 997 VAL A CA 1
ATOM 8048 C C . VAL A 1 997 ? -13.697 -19.024 -15.980 1.00 97.94 997 VAL A C 1
ATOM 8050 O O . VAL A 1 997 ? -14.818 -19.282 -16.421 1.00 97.94 997 VAL A O 1
ATOM 8053 N N . VAL A 1 998 ? -12.805 -19.965 -15.693 1.00 97.56 998 VAL A N 1
ATOM 8054 C CA . VAL A 1 998 ? -13.053 -21.398 -15.856 1.00 97.56 998 VAL A CA 1
ATOM 8055 C C . VAL A 1 998 ? -13.018 -22.068 -14.491 1.00 97.56 998 VAL A C 1
ATOM 8057 O O . VAL A 1 998 ? -12.054 -21.897 -13.746 1.00 97.56 998 VAL A O 1
ATOM 8060 N N . LEU A 1 999 ? -14.063 -22.831 -14.176 1.00 95.94 999 LEU A N 1
ATOM 8061 C CA . LEU A 1 999 ? -14.120 -23.707 -13.012 1.00 95.94 999 LEU A CA 1
ATOM 8062 C C . LEU A 1 999 ? -13.961 -25.153 -13.466 1.00 95.94 999 LEU A C 1
ATOM 8064 O O . LEU A 1 999 ? -14.809 -25.683 -14.188 1.00 95.94 999 LEU A O 1
ATOM 8068 N N . ARG A 1 1000 ? -12.877 -25.793 -13.029 1.00 94.50 1000 ARG A N 1
ATOM 8069 C CA . ARG A 1 1000 ? -12.558 -27.182 -13.367 1.00 94.50 1000 ARG A CA 1
ATOM 8070 C C . ARG A 1 1000 ? -12.781 -28.095 -12.156 1.00 94.50 1000 ARG A C 1
ATOM 8072 O O . ARG A 1 1000 ? -12.092 -27.902 -11.155 1.00 94.50 1000 ARG A O 1
ATOM 8079 N N . PRO A 1 1001 ? -13.683 -29.092 -12.224 1.00 92.69 1001 PRO A N 1
ATOM 8080 C CA . PRO A 1 1001 ? -13.879 -30.046 -11.132 1.00 92.69 1001 PRO A CA 1
ATOM 8081 C C . PRO A 1 1001 ? -12.603 -30.850 -10.840 1.00 92.69 1001 PRO A C 1
ATOM 8083 O O . PRO A 1 1001 ? -12.000 -31.409 -11.758 1.00 92.69 1001 PRO A O 1
ATOM 8086 N N . THR A 1 1002 ? -12.215 -30.984 -9.570 1.00 84.56 1002 THR A N 1
ATOM 8087 C CA . THR A 1 1002 ? -11.012 -31.753 -9.180 1.00 84.56 1002 THR A CA 1
ATOM 8088 C C . THR A 1 1002 ? -11.181 -33.265 -9.312 1.00 84.56 1002 THR A C 1
ATOM 8090 O O . THR A 1 1002 ? -10.210 -33.982 -9.541 1.00 84.56 1002 THR A O 1
ATOM 8093 N N . MET A 1 1003 ? -12.417 -33.755 -9.206 1.00 80.75 1003 MET A N 1
ATOM 8094 C CA . MET A 1 1003 ? -12.764 -35.180 -9.290 1.00 80.75 1003 MET A CA 1
ATOM 8095 C C . MET A 1 1003 ? -13.085 -35.646 -10.723 1.00 80.75 1003 MET A C 1
ATOM 8097 O O . MET A 1 1003 ? -13.535 -36.775 -10.917 1.00 80.75 1003 MET A O 1
ATOM 8101 N N . GLY A 1 1004 ? -12.837 -34.797 -11.727 1.00 76.44 1004 GLY A N 1
ATOM 8102 C CA . GLY A 1 1004 ? -13.220 -35.027 -13.121 1.00 76.44 1004 GLY A CA 1
ATOM 8103 C C . GLY A 1 1004 ? -14.672 -34.628 -13.417 1.00 76.44 1004 GLY A C 1
ATOM 8104 O O . GLY A 1 1004 ? -15.524 -34.615 -12.533 1.00 76.44 1004 GLY A O 1
ATOM 8105 N N . GLY A 1 1005 ? -14.949 -34.256 -14.670 1.00 85.38 1005 GLY A N 1
ATOM 8106 C CA . GLY A 1 1005 ? -16.245 -33.733 -15.118 1.00 85.38 1005 GLY A CA 1
ATOM 8107 C C . GLY A 1 1005 ? -16.090 -32.644 -16.183 1.00 85.38 1005 GLY A C 1
ATOM 8108 O O . GLY A 1 1005 ? -14.973 -32.361 -16.619 1.00 85.38 1005 GLY A O 1
ATOM 8109 N N . GLU A 1 1006 ? -17.202 -32.040 -16.608 1.00 90.25 1006 GLU A N 1
ATOM 8110 C CA . GLU A 1 1006 ? -17.176 -30.904 -17.539 1.00 90.25 1006 GLU A CA 1
ATOM 8111 C C . GLU A 1 1006 ? -16.724 -29.610 -16.841 1.00 90.25 1006 GLU A C 1
ATOM 8113 O O . GLU A 1 1006 ? -17.117 -29.318 -15.710 1.00 90.25 1006 GLU A O 1
ATOM 8118 N N . GLU A 1 1007 ? -15.892 -28.824 -17.528 1.00 94.31 1007 GLU A N 1
ATOM 8119 C CA . GLU A 1 1007 ? -15.484 -27.490 -17.080 1.00 94.31 1007 GLU A CA 1
ATOM 8120 C C . GLU A 1 1007 ? -16.629 -26.487 -17.259 1.00 94.31 1007 GLU A C 1
ATOM 8122 O O . GLU A 1 1007 ? -17.248 -26.419 -18.321 1.00 94.31 1007 GLU A O 1
ATOM 8127 N N . LEU A 1 1008 ? -16.856 -25.631 -16.262 1.00 94.81 1008 LEU A N 1
ATOM 8128 C CA . LEU A 1 1008 ? -17.778 -24.504 -16.391 1.00 94.81 1008 LEU A CA 1
ATOM 8129 C C . LEU A 1 1008 ? -16.997 -23.279 -16.865 1.00 94.81 1008 LEU A C 1
ATOM 8131 O O . LEU A 1 1008 ? -16.017 -22.885 -16.234 1.00 94.81 1008 LEU A O 1
ATOM 8135 N N . ARG A 1 1009 ? -17.415 -22.668 -17.976 1.00 96.06 1009 ARG A N 1
ATOM 8136 C CA . ARG A 1 1009 ? -16.724 -21.522 -18.587 1.00 96.06 1009 ARG A CA 1
ATOM 8137 C C . ARG A 1 1009 ? -17.638 -20.304 -18.601 1.00 96.06 1009 ARG A C 1
ATOM 8139 O O . ARG A 1 1009 ? -18.698 -20.329 -19.220 1.00 96.06 1009 ARG A O 1
ATOM 8146 N N . PHE A 1 1010 ? -17.193 -19.222 -17.976 1.00 96.44 1010 PHE A N 1
ATOM 8147 C CA . PHE A 1 1010 ? -17.943 -17.977 -17.857 1.00 96.44 1010 PHE A CA 1
ATOM 8148 C C . PHE A 1 1010 ? -17.206 -16.867 -18.597 1.00 96.44 1010 PHE A C 1
ATOM 8150 O O . PHE A 1 1010 ? -16.118 -16.467 -18.186 1.00 96.44 1010 PHE A O 1
ATOM 8157 N N . ALA A 1 1011 ? -17.781 -16.377 -19.696 1.00 95.62 1011 ALA A N 1
ATOM 8158 C CA . ALA A 1 1011 ? -17.269 -15.181 -20.360 1.00 95.62 1011 ALA A CA 1
ATOM 8159 C C . ALA A 1 1011 ? -17.504 -13.962 -19.460 1.00 95.62 1011 ALA A C 1
ATOM 8161 O O . ALA A 1 1011 ? -18.599 -13.797 -18.923 1.00 95.62 1011 ALA A O 1
ATOM 8162 N N . VAL A 1 1012 ? -16.498 -13.103 -19.321 1.00 95.00 1012 VAL A N 1
ATOM 8163 C CA . VAL A 1 1012 ? -16.597 -11.869 -18.530 1.00 95.00 1012 VAL A CA 1
ATOM 8164 C C . VAL A 1 1012 ? -16.483 -10.646 -19.436 1.00 95.00 1012 VAL A C 1
ATOM 8166 O O . VAL A 1 1012 ? -15.902 -10.713 -20.518 1.00 95.00 1012 VAL A O 1
ATOM 8169 N N . SER A 1 1013 ? -17.045 -9.516 -19.007 1.00 92.56 1013 SER A N 1
ATOM 8170 C CA . SER A 1 1013 ? -17.079 -8.265 -19.782 1.00 92.56 1013 SER A CA 1
ATOM 8171 C C . SER A 1 1013 ? -15.754 -7.486 -19.791 1.00 92.56 1013 SER A C 1
ATOM 8173 O O . SER A 1 1013 ? -15.746 -6.307 -20.129 1.00 92.56 1013 SER A O 1
ATOM 8175 N N . GLU A 1 1014 ? -14.647 -8.124 -19.415 1.00 95.00 1014 GLU A N 1
ATOM 8176 C CA . GLU A 1 1014 ? -13.317 -7.518 -19.375 1.00 95.00 1014 GLU A CA 1
ATOM 8177 C C . GLU A 1 1014 ? -12.692 -7.479 -20.777 1.00 95.00 1014 GLU A C 1
ATOM 8179 O O . GLU A 1 1014 ? -12.712 -8.480 -21.500 1.00 95.00 1014 GLU A O 1
ATOM 8184 N N . ASP A 1 1015 ? -12.102 -6.341 -21.154 1.00 96.12 1015 ASP A N 1
ATOM 8185 C CA . ASP A 1 1015 ? -11.361 -6.196 -22.410 1.00 96.12 1015 ASP A CA 1
ATOM 8186 C C . ASP A 1 1015 ? -9.858 -5.991 -22.126 1.00 96.12 1015 ASP A C 1
ATOM 8188 O O . ASP A 1 1015 ? -9.435 -4.890 -21.763 1.00 96.12 1015 ASP A O 1
ATOM 8192 N N . PRO A 1 1016 ? -9.021 -7.029 -22.325 1.00 97.50 1016 PRO A N 1
ATOM 8193 C CA . PRO A 1 1016 ? -7.604 -7.009 -21.967 1.00 97.50 1016 PRO A CA 1
ATOM 8194 C C . PRO A 1 1016 ? -6.768 -6.054 -22.826 1.00 97.50 1016 PRO A C 1
ATOM 8196 O O . PRO A 1 1016 ? -5.594 -5.829 -22.535 1.00 97.50 1016 PRO A O 1
ATOM 8199 N N . ARG A 1 1017 ? -7.354 -5.448 -23.867 1.00 97.50 1017 ARG A N 1
ATOM 8200 C CA . ARG A 1 1017 ? -6.725 -4.339 -24.592 1.00 97.50 1017 ARG A CA 1
ATOM 8201 C C . ARG A 1 1017 ? -6.552 -3.087 -23.728 1.00 97.50 1017 ARG A C 1
ATOM 8203 O O . ARG A 1 1017 ? -5.776 -2.216 -24.102 1.00 97.50 1017 ARG A O 1
ATOM 8210 N N . TRP A 1 1018 ? -7.221 -3.007 -22.573 1.00 96.75 1018 TRP A N 1
ATOM 8211 C CA . TRP A 1 1018 ? -7.061 -1.939 -21.576 1.00 96.75 1018 TRP A CA 1
ATOM 8212 C C . TRP A 1 1018 ? -5.973 -2.212 -20.527 1.00 96.75 1018 TRP A C 1
ATOM 8214 O O . TRP A 1 1018 ? -5.714 -1.375 -19.659 1.00 96.75 1018 TRP A O 1
ATOM 8224 N N . TRP A 1 1019 ? -5.288 -3.356 -20.598 1.00 97.25 1019 TRP A N 1
ATOM 8225 C CA . TRP A 1 1019 ? -4.174 -3.694 -19.707 1.00 97.25 1019 TRP A CA 1
ATOM 8226 C C . TRP A 1 1019 ? -2.877 -3.030 -20.205 1.00 97.25 1019 TRP A C 1
ATOM 8228 O O . TRP A 1 1019 ? -1.999 -3.660 -20.800 1.00 97.25 1019 TRP A O 1
ATOM 8238 N N . MET A 1 1020 ? -2.812 -1.710 -20.013 1.00 95.25 1020 MET A N 1
ATOM 8239 C CA . MET A 1 1020 ? -1.805 -0.813 -20.594 1.00 95.25 1020 MET A CA 1
ATOM 8240 C C . MET A 1 1020 ? -0.366 -1.119 -20.137 1.00 95.25 1020 MET A C 1
ATOM 8242 O O . MET A 1 1020 ? -0.165 -1.499 -18.979 1.00 95.25 1020 MET A O 1
ATOM 8246 N N . PRO A 1 1021 ? 0.646 -0.929 -21.010 1.00 95.00 1021 PRO A N 1
ATOM 8247 C CA . PRO A 1 1021 ? 2.056 -1.147 -20.681 1.00 95.00 1021 PRO A CA 1
ATOM 8248 C C . PRO A 1 1021 ? 2.494 -0.300 -19.479 1.00 95.00 1021 PRO A C 1
ATOM 8250 O O . PRO A 1 1021 ? 2.110 0.860 -19.343 1.00 95.00 1021 PRO A O 1
ATOM 8253 N N . GLY A 1 1022 ? 3.267 -0.899 -18.570 1.00 89.56 1022 GLY A N 1
ATOM 8254 C CA . GLY A 1 1022 ? 3.786 -0.246 -17.362 1.00 89.56 1022 GLY A CA 1
ATOM 8255 C C . GLY A 1 1022 ? 2.746 0.072 -16.276 1.00 89.56 1022 GLY A C 1
ATOM 8256 O O . GLY A 1 1022 ? 3.119 0.564 -15.210 1.00 89.56 1022 GLY A O 1
ATOM 8257 N N . ARG A 1 1023 ? 1.455 -0.217 -16.495 1.00 88.56 1023 ARG A N 1
ATOM 8258 C CA . ARG A 1 1023 ? 0.369 0.089 -15.552 1.00 88.56 1023 ARG A CA 1
ATOM 8259 C C . ARG A 1 1023 ? -0.021 -1.137 -14.725 1.00 88.56 1023 ARG A C 1
ATOM 8261 O O . ARG A 1 1023 ? -0.195 -2.232 -15.254 1.00 88.56 1023 ARG A O 1
ATOM 8268 N N . LEU A 1 1024 ? -0.195 -0.932 -13.418 1.00 92.25 1024 LEU A N 1
ATOM 8269 C CA . LEU A 1 1024 ? -0.893 -1.881 -12.551 1.00 92.25 1024 LEU A CA 1
ATOM 8270 C C . LEU A 1 1024 ? -2.393 -1.823 -12.861 1.00 92.25 1024 LEU A C 1
ATOM 8272 O O . LEU A 1 1024 ? -3.014 -0.769 -12.703 1.00 92.25 1024 LEU A O 1
ATOM 8276 N N . THR A 1 1025 ? -2.962 -2.956 -13.253 1.00 93.25 1025 THR A N 1
ATOM 8277 C CA . THR A 1 1025 ? -4.393 -3.115 -13.507 1.00 93.25 1025 THR A CA 1
ATOM 8278 C C . THR A 1 1025 ? -4.986 -4.087 -12.500 1.00 93.25 1025 THR A C 1
ATOM 8280 O O . THR A 1 1025 ? -4.467 -5.185 -12.299 1.00 93.25 1025 THR A O 1
ATOM 8283 N N . GLU A 1 1026 ? -6.084 -3.680 -11.873 1.00 95.69 1026 GLU A N 1
ATOM 8284 C CA . GLU A 1 1026 ? -6.936 -4.540 -11.058 1.00 95.69 1026 GLU A CA 1
ATOM 8285 C C . GLU A 1 1026 ? -8.194 -4.871 -11.857 1.00 95.69 1026 GLU A C 1
ATOM 8287 O O . GLU A 1 1026 ? -8.842 -3.975 -12.394 1.00 95.69 1026 GLU A O 1
ATOM 8292 N N . VAL A 1 1027 ? -8.510 -6.158 -11.946 1.00 93.75 1027 VAL A N 1
ATOM 8293 C CA . VAL A 1 1027 ? -9.692 -6.674 -12.632 1.00 93.75 1027 VAL A CA 1
ATOM 8294 C C . VAL A 1 1027 ? -10.560 -7.373 -11.601 1.00 93.75 1027 VAL A C 1
ATOM 8296 O O . VAL A 1 1027 ? -10.092 -8.283 -10.918 1.00 93.75 1027 VAL A O 1
ATOM 8299 N N . SER A 1 1028 ? -11.828 -6.979 -11.516 1.00 92.69 1028 SER A N 1
ATOM 8300 C CA . SER A 1 1028 ? -12.830 -7.622 -10.665 1.00 92.69 1028 SER A CA 1
ATOM 8301 C C . SER A 1 1028 ? -13.988 -8.114 -11.514 1.00 92.69 1028 SER A C 1
ATOM 8303 O O . SER A 1 1028 ? -14.649 -7.333 -12.194 1.00 92.69 1028 SER A O 1
ATOM 8305 N N . VAL A 1 1029 ? -14.252 -9.414 -11.447 1.00 92.44 1029 VAL A N 1
ATOM 8306 C CA . VAL A 1 1029 ? -15.332 -10.070 -12.181 1.00 92.44 1029 VAL A CA 1
ATOM 8307 C C . VAL A 1 1029 ? -16.219 -10.853 -11.222 1.00 92.44 1029 VAL A C 1
ATOM 8309 O O . VAL A 1 1029 ? -15.738 -11.518 -10.306 1.00 92.44 1029 VAL A O 1
ATOM 8312 N N . SER A 1 1030 ? -17.526 -10.769 -11.445 1.00 90.88 1030 SER A N 1
ATOM 8313 C CA . SER A 1 1030 ? -18.535 -11.585 -10.770 1.00 90.88 1030 SER A CA 1
ATOM 8314 C C . SER A 1 1030 ? -19.185 -12.495 -11.806 1.00 90.88 1030 SER A C 1
ATOM 8316 O O . SER A 1 1030 ? -19.595 -12.023 -12.868 1.00 90.88 1030 SER A O 1
ATOM 8318 N N . VAL A 1 1031 ? -19.287 -13.789 -11.509 1.00 92.50 1031 VAL A N 1
ATOM 8319 C CA . VAL A 1 1031 ? -19.956 -14.781 -12.356 1.00 92.50 1031 VAL A CA 1
ATOM 8320 C C . VAL A 1 1031 ? -20.948 -15.584 -11.524 1.00 92.50 1031 VAL A C 1
ATOM 8322 O O . VAL A 1 1031 ? -20.637 -16.039 -10.426 1.00 92.50 1031 VAL A O 1
ATOM 8325 N N . SER A 1 1032 ? -22.162 -15.750 -12.038 1.00 91.75 1032 SER A N 1
ATOM 8326 C CA . SER A 1 1032 ? -23.189 -16.568 -11.393 1.00 91.75 1032 SER A CA 1
ATOM 8327 C C . SER A 1 1032 ? -23.097 -18.005 -11.894 1.00 91.75 1032 SER A C 1
ATOM 8329 O O . SER A 1 1032 ? -23.226 -18.262 -13.092 1.00 91.75 1032 SER A O 1
ATOM 8331 N N . LEU A 1 1033 ? -22.882 -18.943 -10.977 1.00 90.56 1033 LEU A N 1
ATOM 8332 C CA . LEU A 1 1033 ? -22.944 -20.372 -11.238 1.00 90.56 1033 LEU A CA 1
ATOM 8333 C C . LEU A 1 1033 ? -24.407 -20.771 -11.503 1.00 90.56 1033 LEU A C 1
ATOM 8335 O O . LEU A 1 1033 ? -25.312 -20.282 -10.818 1.00 90.56 1033 LEU A O 1
ATOM 8339 N N . PRO A 1 1034 ? -24.668 -21.656 -12.481 1.00 87.62 1034 PRO A N 1
ATOM 8340 C CA . PRO A 1 1034 ? -26.006 -22.194 -12.687 1.00 87.62 1034 PRO A CA 1
ATOM 8341 C C . PRO A 1 1034 ? -26.424 -23.037 -11.476 1.00 87.62 1034 PRO A C 1
ATOM 8343 O O . PRO A 1 1034 ? -25.596 -23.732 -10.892 1.00 87.62 1034 PRO A O 1
ATOM 8346 N N . GLU A 1 1035 ? -27.717 -23.055 -11.142 1.00 82.56 1035 GLU A N 1
ATOM 8347 C CA . GLU A 1 1035 ? -28.252 -23.903 -10.057 1.00 82.56 1035 GLU A CA 1
ATOM 8348 C C . GLU A 1 1035 ? -27.977 -25.401 -10.277 1.00 82.56 1035 GLU A C 1
ATOM 8350 O O . GLU A 1 1035 ? -27.984 -26.187 -9.339 1.00 82.56 1035 GLU A O 1
ATOM 8355 N N . THR A 1 1036 ? -27.707 -25.802 -11.521 1.00 84.00 1036 THR A N 1
ATOM 8356 C CA . THR A 1 1036 ? -27.355 -27.172 -11.906 1.00 84.00 1036 THR A CA 1
ATOM 8357 C C . THR A 1 1036 ? -25.858 -27.481 -11.791 1.00 84.00 1036 THR A C 1
ATOM 8359 O O . THR A 1 1036 ? -25.444 -28.557 -12.223 1.00 84.00 1036 THR A O 1
ATOM 8362 N N . ALA A 1 1037 ? -25.026 -26.559 -11.290 1.00 85.19 1037 ALA A N 1
ATOM 8363 C CA . ALA A 1 1037 ? -23.598 -26.805 -11.098 1.00 85.19 1037 ALA A CA 1
ATOM 8364 C C . ALA A 1 1037 ? -23.396 -27.991 -10.131 1.00 85.19 1037 ALA A C 1
ATOM 8366 O O . ALA A 1 1037 ? -23.944 -27.964 -9.026 1.00 85.19 1037 ALA A O 1
ATOM 8367 N N . PRO A 1 1038 ? -22.647 -29.043 -10.518 1.00 86.94 1038 PRO A N 1
ATOM 8368 C CA . PRO A 1 1038 ? -22.409 -30.175 -9.631 1.00 86.94 1038 PRO A CA 1
ATOM 8369 C C . PRO A 1 1038 ? -21.748 -29.737 -8.312 1.00 86.94 1038 PRO A C 1
ATOM 8371 O O . PRO A 1 1038 ? -20.849 -28.898 -8.329 1.00 86.94 1038 PRO A O 1
ATOM 8374 N N . PRO A 1 1039 ? -22.152 -30.292 -7.158 1.00 84.69 1039 PRO A N 1
ATOM 8375 C CA . PRO A 1 1039 ? -21.451 -30.026 -5.911 1.00 84.69 1039 PRO A CA 1
ATOM 8376 C C . PRO A 1 1039 ? -20.060 -30.671 -5.943 1.00 84.69 1039 PRO A C 1
ATOM 8378 O O . PRO A 1 1039 ? -19.885 -31.772 -6.474 1.00 84.69 1039 PRO A O 1
ATOM 8381 N N . GLY A 1 1040 ? -19.074 -30.008 -5.348 1.00 84.19 1040 GLY A N 1
ATOM 8382 C CA . GLY A 1 1040 ? -17.692 -30.484 -5.321 1.00 84.19 1040 GLY A CA 1
ATOM 8383 C C . GLY A 1 1040 ? -16.671 -29.354 -5.292 1.00 84.19 1040 GLY A C 1
ATOM 8384 O O . GLY A 1 1040 ? -17.026 -28.178 -5.222 1.00 84.19 1040 GLY A O 1
ATOM 8385 N N . ASP A 1 1041 ? -15.395 -29.728 -5.349 1.00 85.44 1041 ASP A N 1
ATOM 8386 C CA . ASP A 1 1041 ? -14.289 -28.776 -5.367 1.00 85.44 1041 ASP A CA 1
ATOM 8387 C C . ASP A 1 1041 ? -13.858 -28.444 -6.800 1.00 85.44 1041 ASP A C 1
ATOM 8389 O O . ASP A 1 1041 ? -13.684 -29.332 -7.642 1.00 85.44 1041 ASP A O 1
ATOM 8393 N N . TYR A 1 1042 ? -13.637 -27.157 -7.056 1.00 92.62 1042 TYR A N 1
ATOM 8394 C CA . TYR A 1 1042 ? -13.287 -26.613 -8.362 1.00 92.62 1042 TYR A CA 1
ATOM 8395 C C . TYR A 1 1042 ? -11.986 -25.813 -8.310 1.00 92.62 1042 TYR A C 1
ATOM 8397 O O . TYR A 1 1042 ? -11.838 -24.913 -7.481 1.00 92.62 1042 TYR A O 1
ATOM 8405 N N . GLU A 1 1043 ? -11.062 -26.091 -9.231 1.00 93.94 1043 GLU A N 1
ATOM 8406 C CA . GLU A 1 1043 ? -9.947 -25.189 -9.527 1.00 93.94 1043 GLU A CA 1
ATOM 8407 C C . GLU A 1 1043 ? -10.450 -23.980 -10.325 1.00 93.94 1043 GLU A C 1
ATOM 8409 O O . GLU A 1 1043 ? -11.271 -24.127 -11.233 1.00 93.94 1043 GLU A O 1
ATOM 8414 N N . VAL A 1 1044 ? -9.917 -22.791 -10.030 1.00 96.19 1044 VAL A N 1
ATOM 8415 C CA . VAL A 1 1044 ? -10.195 -21.566 -10.799 1.00 96.19 1044 VAL A CA 1
ATOM 8416 C C . VAL A 1 1044 ? -9.061 -21.289 -11.784 1.00 96.19 1044 VAL A C 1
ATOM 8418 O O . VAL A 1 1044 ? -7.888 -21.231 -11.399 1.00 96.19 1044 VAL A O 1
ATOM 8421 N N . LEU A 1 1045 ? -9.405 -21.064 -13.052 1.00 97.69 1045 LEU A N 1
ATOM 8422 C CA . LEU A 1 1045 ? -8.470 -20.695 -14.114 1.00 97.69 1045 LEU A CA 1
ATOM 8423 C C . LEU A 1 1045 ? -8.962 -19.474 -14.905 1.00 97.69 1045 LEU A C 1
ATOM 8425 O O . LEU A 1 1045 ? -10.158 -19.195 -14.971 1.00 97.69 1045 LEU A O 1
ATOM 8429 N N . LEU A 1 1046 ? -8.027 -18.776 -15.551 1.00 98.06 1046 LEU A N 1
ATOM 8430 C CA . LEU A 1 1046 ? -8.291 -17.766 -16.574 1.00 98.06 1046 LEU A CA 1
ATOM 8431 C C . LEU A 1 1046 ? -7.934 -18.296 -17.955 1.00 98.06 1046 LEU A C 1
ATOM 8433 O O . LEU A 1 1046 ? -6.843 -18.825 -18.177 1.00 98.06 1046 LEU A O 1
ATOM 8437 N N . TRP A 1 1047 ? -8.821 -18.072 -18.915 1.00 98.38 1047 TRP A N 1
ATOM 8438 C CA . TRP A 1 1047 ? -8.600 -18.439 -20.306 1.00 98.38 1047 TRP A CA 1
ATOM 8439 C C . TRP A 1 1047 ? -8.827 -17.235 -21.217 1.00 98.38 1047 TRP A C 1
ATOM 8441 O O . TRP A 1 1047 ? -9.880 -16.604 -21.178 1.00 98.38 1047 TRP A O 1
ATOM 8451 N N . LEU A 1 1048 ? -7.809 -16.902 -22.014 1.00 98.31 1048 LEU A N 1
ATOM 8452 C CA . LEU A 1 1048 ? -7.820 -15.785 -22.962 1.00 98.31 1048 LEU A CA 1
ATOM 8453 C C . LEU A 1 1048 ? -7.563 -16.313 -24.385 1.00 98.31 1048 LEU A C 1
ATOM 8455 O O . LEU A 1 1048 ? -6.453 -16.144 -24.904 1.00 98.31 1048 LEU A O 1
ATOM 8459 N N . PRO A 1 1049 ? -8.532 -17.019 -24.995 1.00 97.94 1049 PRO A N 1
ATOM 8460 C CA . PRO A 1 1049 ? -8.364 -17.631 -26.309 1.00 97.94 1049 PRO A CA 1
ATOM 8461 C C . PRO A 1 1049 ? -8.465 -16.620 -27.451 1.00 97.94 1049 PRO A C 1
ATOM 8463 O O . PRO A 1 1049 ? -8.847 -15.462 -27.269 1.00 97.94 1049 PRO A O 1
ATOM 8466 N N . ASP A 1 1050 ? -8.194 -17.081 -28.671 1.00 97.69 1050 ASP A N 1
ATOM 8467 C CA . ASP A 1 1050 ? -8.567 -16.334 -29.870 1.00 97.69 1050 ASP A CA 1
ATOM 8468 C C . ASP A 1 1050 ? -10.106 -16.247 -30.005 1.00 97.69 1050 ASP A C 1
ATOM 8470 O O . ASP A 1 1050 ? -10.797 -17.236 -29.743 1.00 97.69 1050 ASP A O 1
ATOM 8474 N N . PRO A 1 1051 ? -10.685 -15.093 -30.400 1.00 95.56 1051 PRO A N 1
ATOM 8475 C CA . PRO A 1 1051 ? -12.127 -14.977 -30.585 1.00 95.56 1051 PRO A CA 1
ATOM 8476 C C . PRO A 1 1051 ? -12.641 -15.816 -31.762 1.00 95.56 1051 PRO A C 1
ATOM 8478 O O . PRO A 1 1051 ? -13.809 -16.218 -31.741 1.00 95.56 1051 PRO A O 1
ATOM 8481 N N . ALA A 1 1052 ? -11.804 -16.092 -32.772 1.00 96.38 1052 ALA A N 1
ATOM 8482 C CA . ALA A 1 1052 ? -12.201 -16.877 -33.931 1.00 96.38 1052 ALA A CA 1
ATOM 8483 C C . ALA A 1 1052 ? -12.409 -18.345 -33.542 1.00 96.38 1052 ALA A C 1
ATOM 8485 O O . ALA A 1 1052 ? -11.514 -18.998 -33.010 1.00 96.38 1052 ALA A O 1
ATOM 8486 N N . GLU A 1 1053 ? -13.578 -18.893 -33.868 1.00 95.25 1053 GLU A N 1
ATOM 8487 C CA . GLU A 1 1053 ? -13.966 -20.264 -33.512 1.00 95.25 1053 GLU A CA 1
ATOM 8488 C C . GLU A 1 1053 ? -12.952 -21.316 -33.993 1.00 95.25 1053 GLU A C 1
ATOM 8490 O O . GLU A 1 1053 ? -12.612 -22.232 -33.253 1.00 95.25 1053 GLU A O 1
ATOM 8495 N N . ARG A 1 1054 ? -12.360 -21.121 -35.182 1.00 95.88 1054 ARG A N 1
ATOM 8496 C CA . ARG A 1 1054 ? -11.336 -22.017 -35.757 1.00 95.88 1054 ARG A CA 1
ATOM 8497 C C . ARG A 1 1054 ? -10.040 -22.093 -34.938 1.00 95.88 1054 ARG A C 1
ATOM 8499 O O . ARG A 1 1054 ? -9.261 -23.027 -35.135 1.00 95.88 1054 ARG A O 1
ATOM 8506 N N . LEU A 1 1055 ? -9.775 -21.097 -34.090 1.00 97.75 1055 LEU A N 1
ATOM 8507 C CA . LEU A 1 1055 ? -8.540 -20.963 -33.310 1.00 97.75 1055 LEU A CA 1
ATOM 8508 C C . LEU A 1 1055 ? -8.772 -21.002 -31.794 1.00 97.75 1055 LEU A C 1
ATOM 8510 O O . LEU A 1 1055 ? -7.808 -21.174 -31.056 1.00 97.75 1055 LEU A O 1
ATOM 8514 N N . ARG A 1 1056 ? -10.017 -20.847 -31.329 1.00 96.25 1056 ARG A N 1
ATOM 8515 C CA . ARG A 1 1056 ? -10.364 -20.665 -29.914 1.00 96.25 1056 ARG A CA 1
ATOM 8516 C C . ARG A 1 1056 ? -9.783 -21.752 -29.012 1.00 96.25 1056 ARG A C 1
ATOM 8518 O O . ARG A 1 1056 ? -9.104 -21.436 -28.042 1.00 96.25 1056 ARG A O 1
ATOM 8525 N N . ASP A 1 1057 ? -10.002 -23.016 -29.364 1.00 95.50 1057 ASP A N 1
ATOM 8526 C CA . ASP A 1 1057 ? -9.580 -24.174 -28.563 1.00 95.50 1057 ASP A CA 1
ATOM 8527 C C . ASP A 1 1057 ? -8.150 -24.649 -28.878 1.00 95.50 1057 ASP A C 1
ATOM 8529 O O . ASP A 1 1057 ? -7.765 -25.762 -28.526 1.00 95.50 1057 ASP A O 1
ATOM 8533 N N . ARG A 1 1058 ? -7.344 -23.824 -29.558 1.00 97.38 1058 ARG A N 1
ATOM 8534 C CA . ARG A 1 1058 ? -5.942 -24.123 -29.873 1.00 97.38 1058 ARG A CA 1
ATOM 8535 C C . ARG A 1 1058 ? -5.014 -23.367 -28.911 1.00 97.38 1058 ARG A C 1
ATOM 8537 O O . ARG A 1 1058 ? -4.891 -22.145 -29.050 1.00 97.38 1058 ARG A O 1
ATOM 8544 N N . PRO A 1 1059 ? -4.338 -24.050 -27.964 1.00 96.75 1059 PRO A N 1
ATOM 8545 C CA . PRO A 1 1059 ? -3.540 -23.413 -26.910 1.00 96.75 1059 PRO A CA 1
ATOM 8546 C C . PRO A 1 1059 ? -2.480 -22.428 -27.409 1.00 96.75 1059 PRO A C 1
ATOM 8548 O O . PRO A 1 1059 ? -2.197 -21.431 -26.752 1.00 96.75 1059 PRO A O 1
ATOM 8551 N N . GLU A 1 1060 ? -1.910 -22.662 -28.592 1.00 95.94 1060 GLU A N 1
ATOM 8552 C CA . GLU A 1 1060 ? -0.928 -21.778 -29.221 1.00 95.94 1060 GLU A CA 1
ATOM 8553 C C . GLU A 1 1060 ? -1.445 -20.358 -29.533 1.00 95.94 1060 GLU A C 1
ATOM 8555 O O . GLU A 1 1060 ? -0.639 -19.441 -29.715 1.00 95.94 1060 GLU A O 1
ATOM 8560 N N . TYR A 1 1061 ? -2.764 -20.164 -29.587 1.00 97.75 1061 TYR A N 1
ATOM 8561 C CA . TYR A 1 1061 ? -3.396 -18.866 -29.817 1.00 97.75 1061 TYR A CA 1
ATOM 8562 C C . TYR A 1 1061 ? -3.979 -18.236 -28.544 1.00 97.75 1061 TYR A C 1
ATOM 8564 O O . TYR A 1 1061 ? -4.488 -17.115 -28.607 1.00 97.75 1061 TYR A O 1
ATOM 8572 N N . ALA A 1 1062 ? -3.892 -18.916 -27.398 1.00 98.19 1062 ALA A N 1
ATOM 8573 C CA . ALA A 1 1062 ? -4.293 -18.359 -26.113 1.00 98.19 1062 ALA A CA 1
ATOM 8574 C C . ALA A 1 1062 ? -3.168 -17.516 -25.491 1.00 98.19 1062 ALA A C 1
ATOM 8576 O O . ALA A 1 1062 ? -1.982 -17.710 -25.769 1.00 98.19 1062 ALA A O 1
ATOM 8577 N N . ILE A 1 1063 ? -3.537 -16.550 -24.648 1.00 98.50 1063 ILE A N 1
ATOM 8578 C CA . ILE A 1 1063 ? -2.563 -15.698 -23.962 1.00 98.50 1063 ILE A CA 1
ATOM 8579 C C . ILE A 1 1063 ? -2.003 -16.401 -22.723 1.00 98.50 1063 ILE A C 1
ATOM 8581 O O . ILE A 1 1063 ? -2.722 -16.653 -21.753 1.00 98.50 1063 ILE A O 1
ATOM 8585 N N . ARG A 1 1064 ? -0.686 -16.628 -22.732 1.00 98.12 1064 ARG A N 1
ATOM 8586 C CA . ARG A 1 1064 ? 0.107 -17.054 -21.576 1.00 98.12 1064 ARG A CA 1
ATOM 8587 C C . ARG A 1 1064 ? 0.544 -15.858 -20.735 1.00 98.12 1064 ARG A C 1
ATOM 8589 O O . ARG A 1 1064 ? 1.065 -14.877 -21.273 1.00 98.12 1064 ARG A O 1
ATOM 8596 N N . PHE A 1 1065 ? 0.394 -15.970 -19.418 1.00 98.50 1065 PHE A N 1
ATOM 8597 C CA . PHE A 1 1065 ? 0.910 -15.000 -18.454 1.00 98.50 1065 PHE A CA 1
ATOM 8598 C C . PHE A 1 1065 ? 2.374 -15.289 -18.086 1.00 98.50 1065 PHE A C 1
ATOM 8600 O O . PHE A 1 1065 ? 2.821 -16.437 -18.056 1.00 98.50 1065 PHE A O 1
ATOM 8607 N N . ALA A 1 1066 ? 3.138 -14.235 -17.799 1.00 98.12 1066 ALA A N 1
ATOM 8608 C CA . ALA A 1 1066 ? 4.560 -14.274 -17.467 1.00 98.12 1066 ALA A CA 1
ATOM 8609 C C . ALA A 1 1066 ? 4.804 -14.637 -15.994 1.00 98.12 1066 ALA A C 1
ATOM 8611 O O . ALA A 1 1066 ? 5.469 -13.906 -15.255 1.00 98.12 1066 ALA A O 1
ATOM 8612 N N . ASN A 1 1067 ? 4.267 -15.781 -15.573 1.00 98.12 1067 ASN A N 1
ATOM 8613 C CA . ASN A 1 1067 ? 4.357 -16.286 -14.210 1.00 98.12 1067 ASN A CA 1
ATOM 8614 C C . ASN A 1 1067 ? 4.866 -17.732 -14.172 1.00 98.12 1067 ASN A C 1
ATOM 8616 O O . ASN A 1 1067 ? 4.612 -18.514 -15.091 1.00 98.12 1067 ASN A O 1
ATOM 8620 N N . GLU A 1 1068 ? 5.590 -18.078 -13.110 1.00 94.50 1068 GLU A N 1
ATOM 8621 C CA . GLU A 1 1068 ? 5.941 -19.471 -12.795 1.00 94.50 1068 GLU A CA 1
ATOM 8622 C C . GLU A 1 1068 ? 4.672 -20.246 -12.400 1.00 94.50 1068 GLU A C 1
ATOM 8624 O O . GLU A 1 1068 ? 3.788 -19.677 -11.761 1.00 94.50 1068 GLU A O 1
ATOM 8629 N N . ASP A 1 1069 ? 4.574 -21.519 -12.794 1.00 91.31 1069 ASP A N 1
ATOM 8630 C CA . ASP A 1 1069 ? 3.514 -22.468 -12.395 1.00 91.31 1069 ASP A CA 1
ATOM 8631 C C . ASP A 1 1069 ? 2.050 -22.050 -12.673 1.00 91.31 1069 ASP A C 1
ATOM 8633 O O . ASP A 1 1069 ? 1.118 -22.641 -12.133 1.00 91.31 1069 ASP A O 1
ATOM 8637 N N . VAL A 1 1070 ? 1.823 -21.054 -13.537 1.00 96.50 1070 VAL A N 1
ATOM 8638 C CA . VAL A 1 1070 ? 0.474 -20.588 -13.921 1.00 96.50 1070 VAL A CA 1
ATOM 8639 C C . VAL A 1 1070 ? 0.003 -21.194 -15.245 1.00 96.50 1070 VAL A C 1
ATOM 8641 O O . VAL A 1 1070 ? -1.163 -21.545 -15.388 1.00 96.50 1070 VAL A O 1
ATOM 8644 N N . TRP A 1 1071 ? 0.882 -21.303 -16.240 1.00 97.62 1071 TRP A N 1
ATOM 8645 C CA . TRP A 1 1071 ? 0.502 -21.708 -17.596 1.00 97.62 1071 TRP A CA 1
ATOM 8646 C C . TRP A 1 1071 ? 0.308 -23.219 -17.739 1.00 97.62 1071 TRP A C 1
ATOM 8648 O O . TRP A 1 1071 ? 1.196 -23.991 -17.383 1.00 97.62 1071 TRP A O 1
ATOM 8658 N N . GLU A 1 1072 ? -0.797 -23.631 -18.362 1.00 95.88 1072 GLU A N 1
ATOM 8659 C CA . GLU A 1 1072 ? -1.077 -25.021 -18.726 1.00 95.88 1072 GLU A CA 1
ATOM 8660 C C . GLU A 1 1072 ? -0.980 -25.231 -20.247 1.00 95.88 1072 GLU A C 1
ATOM 8662 O O . GLU A 1 1072 ? -1.931 -24.933 -20.976 1.00 95.88 1072 GLU A O 1
ATOM 8667 N N . PRO A 1 1073 ? 0.130 -25.796 -20.765 1.00 93.25 1073 PRO A N 1
ATOM 8668 C CA . PRO A 1 1073 ? 0.348 -25.909 -22.208 1.00 93.25 1073 PRO A CA 1
ATOM 8669 C C . PRO A 1 1073 ? -0.721 -26.705 -22.963 1.00 93.25 1073 PRO A C 1
ATOM 8671 O O . PRO A 1 1073 ? -0.992 -26.406 -24.121 1.00 93.25 1073 PRO A O 1
ATOM 8674 N N . ALA A 1 1074 ? -1.312 -27.720 -22.327 1.00 93.94 1074 ALA A N 1
ATOM 8675 C CA . ALA A 1 1074 ? -2.283 -28.603 -22.972 1.00 93.94 1074 ALA A CA 1
ATOM 8676 C C . ALA A 1 1074 ? -3.658 -27.943 -23.172 1.00 93.94 1074 ALA A C 1
ATOM 8678 O O . ALA A 1 1074 ? -4.314 -28.206 -24.175 1.00 93.94 1074 ALA A O 1
ATOM 8679 N N . SER A 1 1075 ? -4.089 -27.100 -22.230 1.00 94.75 1075 SER A N 1
ATOM 8680 C CA . SER A 1 1075 ? -5.398 -26.431 -22.254 1.00 94.75 1075 SER A CA 1
ATOM 8681 C C . SER A 1 1075 ? -5.319 -24.996 -22.783 1.00 94.75 1075 SER A C 1
ATOM 8683 O O . SER A 1 1075 ? -6.315 -24.447 -23.248 1.00 94.75 1075 SER A O 1
ATOM 8685 N N . GLY A 1 1076 ? -4.140 -24.371 -22.714 1.00 96.75 1076 GLY A N 1
ATOM 8686 C CA . GLY A 1 1076 ? -3.956 -22.954 -23.016 1.00 96.75 1076 GLY A CA 1
ATOM 8687 C C . GLY A 1 1076 ? -4.498 -22.023 -21.926 1.00 96.75 1076 GLY A C 1
ATOM 8688 O O . GLY A 1 1076 ? -4.807 -20.865 -22.208 1.00 96.75 1076 GLY A O 1
ATOM 8689 N N . MET A 1 1077 ? -4.674 -22.528 -20.702 1.00 98.12 1077 MET A N 1
ATOM 8690 C CA . MET A 1 1077 ? -5.258 -21.795 -19.574 1.00 98.12 1077 MET A CA 1
ATOM 8691 C C . MET A 1 1077 ? -4.195 -21.360 -18.560 1.00 98.12 1077 MET A C 1
ATOM 8693 O O . MET A 1 1077 ? -3.093 -21.903 -18.500 1.00 98.12 1077 MET A O 1
ATOM 8697 N N . ASN A 1 1078 ? -4.547 -20.372 -17.742 1.00 98.38 1078 ASN A N 1
ATOM 8698 C CA . ASN A 1 1078 ? -3.719 -19.827 -16.672 1.00 98.38 1078 ASN A CA 1
ATOM 8699 C C . ASN A 1 1078 ? -4.366 -20.185 -15.323 1.00 98.38 1078 ASN A C 1
ATOM 8701 O O . ASN A 1 1078 ? -5.432 -19.670 -14.991 1.00 98.38 1078 ASN A O 1
ATOM 8705 N N . ARG A 1 1079 ? -3.756 -21.085 -14.551 1.00 96.69 1079 ARG A N 1
ATOM 8706 C CA . ARG A 1 1079 ? -4.255 -21.546 -13.250 1.00 96.69 1079 ARG A CA 1
ATOM 8707 C C . ARG A 1 1079 ? -4.088 -20.459 -12.191 1.00 96.69 1079 ARG A C 1
ATOM 8709 O O . ARG A 1 1079 ? -2.993 -19.929 -12.016 1.00 96.69 1079 ARG A O 1
ATOM 8716 N N . LEU A 1 1080 ? -5.156 -20.166 -11.447 1.00 95.31 1080 LEU A N 1
ATOM 8717 C CA . LEU A 1 1080 ? -5.132 -19.133 -10.412 1.00 95.31 1080 LEU A CA 1
ATOM 8718 C C . LEU A 1 1080 ? -4.844 -19.654 -8.997 1.00 95.31 1080 LEU A C 1
ATOM 8720 O O . LEU A 1 1080 ? -4.833 -18.872 -8.052 1.00 95.31 1080 LEU A O 1
ATOM 8724 N N . SER A 1 1081 ? -4.568 -20.946 -8.826 1.00 89.31 1081 SER A N 1
ATOM 8725 C CA . SER A 1 1081 ? -4.232 -21.546 -7.522 1.00 89.31 1081 SER A CA 1
ATOM 8726 C C . SER A 1 1081 ? -5.306 -21.333 -6.443 1.00 89.31 1081 SER A C 1
ATOM 8728 O O . SER A 1 1081 ? -5.001 -21.288 -5.252 1.00 89.31 1081 SER A O 1
ATOM 8730 N N . HIS A 1 1082 ? -6.566 -21.221 -6.866 1.00 88.62 1082 HIS A N 1
ATOM 8731 C CA . HIS A 1 1082 ? -7.735 -21.208 -5.995 1.00 88.62 1082 HIS A CA 1
ATOM 8732 C C . HIS A 1 1082 ? -8.476 -22.536 -6.101 1.00 88.62 1082 HIS A C 1
ATOM 8734 O O . HIS A 1 1082 ? -8.640 -23.065 -7.203 1.00 88.62 1082 HIS A O 1
ATOM 8740 N N . LEU A 1 1083 ? -8.953 -23.019 -4.956 1.00 83.81 1083 LEU A N 1
ATOM 8741 C CA . LEU A 1 1083 ? -9.865 -24.147 -4.837 1.00 83.81 1083 LEU A CA 1
ATOM 8742 C C . LEU A 1 1083 ? -11.157 -23.634 -4.193 1.00 83.81 1083 LEU A C 1
ATOM 8744 O O . LEU A 1 1083 ? -11.103 -23.044 -3.113 1.00 83.81 1083 LEU A O 1
ATOM 8748 N N . LEU A 1 1084 ? -12.290 -23.815 -4.865 1.00 84.94 1084 LEU A N 1
ATOM 8749 C CA . LEU A 1 1084 ? -13.607 -23.390 -4.394 1.00 84.94 1084 LEU A CA 1
ATOM 8750 C C . LEU A 1 1084 ? -14.500 -24.606 -4.183 1.00 84.94 1084 LEU A C 1
ATOM 8752 O O . LEU A 1 1084 ? -14.656 -25.411 -5.098 1.00 84.94 1084 LEU A O 1
ATOM 8756 N N . SER A 1 1085 ? -15.120 -24.704 -3.011 1.00 80.62 1085 SER A N 1
ATOM 8757 C CA . SER A 1 1085 ? -16.100 -25.747 -2.707 1.00 80.62 1085 SER A CA 1
ATOM 8758 C C . SER A 1 1085 ? -17.512 -25.246 -3.007 1.00 80.62 1085 SER A C 1
ATOM 8760 O O . SER A 1 1085 ? -17.992 -24.304 -2.376 1.00 80.62 1085 SER A O 1
ATOM 8762 N N . VAL A 1 1086 ? -18.185 -25.885 -3.961 1.00 80.62 1086 VAL A N 1
ATOM 8763 C CA . VAL A 1 1086 ? -19.598 -25.649 -4.277 1.00 80.62 1086 VAL A CA 1
ATOM 8764 C C . VAL A 1 1086 ? -20.429 -26.633 -3.448 1.00 80.62 1086 VAL A C 1
ATOM 8766 O O . VAL A 1 1086 ? -20.354 -27.844 -3.665 1.00 80.62 1086 VAL A O 1
ATOM 8769 N N . GLY A 1 1087 ? -21.190 -26.125 -2.475 1.00 66.38 1087 GLY A N 1
ATOM 8770 C CA . GLY A 1 1087 ? -22.102 -26.904 -1.631 1.00 66.38 1087 GLY A CA 1
ATOM 8771 C C . GLY A 1 1087 ? -23.486 -26.261 -1.606 1.00 66.38 1087 GLY A C 1
ATOM 8772 O O . GLY A 1 1087 ? -23.578 -25.038 -1.511 1.00 66.38 1087 GLY A O 1
ATOM 8773 N N . PHE A 1 1088 ? -24.534 -27.077 -1.720 1.00 50.72 1088 PHE A N 1
ATOM 8774 C CA . PHE A 1 1088 ? -25.925 -26.633 -1.590 1.00 50.72 1088 PHE A CA 1
ATOM 8775 C C . PHE A 1 1088 ? -26.390 -26.661 -0.136 1.00 50.72 1088 PHE A C 1
ATOM 8777 O O . PHE A 1 1088 ? -26.052 -27.644 0.568 1.00 50.72 1088 PHE A O 1
#

Nearest PDB structures (foldseek):
  7ahs-assembly3_C  TM=4.661E-01  e=9.274E-02  Homo sapiens
  2n80-assembly1_B  TM=4.435E-01  e=9.774E-02  Homo sapiens
  2yd1-assembly1_A  TM=3.889E-01  e=1.837E-01  Drosophila melanogaster
  3pxj-assembly4_D  TM=3.970E-01  e=2.518E-01  Drosophila melanogaster
  6vel-assembly1_C  TM=4.326E-01  e=4.041E-01  Saccharomyces cerevisiae S288C

Foldseek 3Di:
DVVVVVVVVVVVVLVVVVDADDPDQKGDWVQFAEEDEQPDQKDKIKIFGPAFWWKFKDKPDADQRVPGHTFPDRHRHGMTIHMGGGHDNQLLDKIWMWMDIPSCRPDIDIHIYGYDAPADDFPPAAEFEDPQCQQDDPVHHLLSVLLHQEYAQDDDASVSLSVSCVNHVNHAFAREDALFKDADDDLLQFWAFLVSDFAAADVRMGGGLLLDQSSLQVLLVVQLVVCVNSVVSHLYYEHEPQDLADLPDQAGLVRHGGATDSVNPSHRDDRVVRSNSSNVSSLSSQVNNCSNHVRGAYEYQADQQDDLSRQQRHLEYAAFAVLLCLVLVVDAPVSVLCSVVVSVVRHDPPREYEYEFWHHLCQLQQQALCNVVRADPQLVVCRLQQCQSVQLQSLSQVLDDYHYDYDSGPSDTDNPRDDPSSPDRLAAWPDHWDAPDPPAPWIKTHGQFWIKIWHSFQFKDKDFDAFFWWFAADQRAFQDKDKDWCPDPQKDDDPPKDWAFQAPDSHDNDDPGKGFPRGTWIKDQDFDFWIKGFPQDPFFFWKWKWFADIPHPCQLQAAQFKKKFKFFLNRGQFIDTHGSSDDHPHIGTRDTGGHGNNRRIMIIIGGPDHGMYIGTMMIMGGNHHRRNGGTPSMDIAGHSGMGMITGRFRKDKDFFFFFLDQAAAALFFEEAEDEQDDDPPDDTDDADALVVLLVVNVVRHQEYEYEYAQQVPLPHEDDPVNLVSLLRNLVSSLSNLHAYAYAYENAADDWPPAFHELVSLLRNLVVQLVVLVVSVLRHSAYELHRATHRRQQADHPHCQADDDVVDGGHGDPSVVSSLVSNLVSHDLLHAYAHLALVVLCNVPNLAADDPVRFPPSDSSNRYHYEQEAQLQALCSVPSHDPPSVSSLQNLLVRQQAHAYEYEHADPPPRSVVQLALVNVVVSLLSNAAGYYYPPHDVVSLVNCVVNVCNSVSRRARAWAKAWGMKMWGDDQQKIKIKTKIATQHSYFDHGWWWKWKWWAAPVDDDIDIDTFPDTRSPRTHPDIDMDMTMDGHPPPPDFHKTWIKMWTARPDPSTRQPLSNIDDHSTPPQADSNRVIGTNPDIDGRDD

Radius of gyration: 39.23 Å; Cα contacts (8 Å, |Δi|>4): 2572; chains: 1; bounding box: 93×71×123 Å

Secondary structure (DSSP, 8-state):
--HHHHHHHHHHHHHHHHS--SS-SEEEEES-SEEE-TT--EEEEEEEEEEEE-EEEEESS---GGGSEEPSB-TTEEEEEEEEE-----TT-PEEEEEEETTEEEEEEEEEEEEPP---PPBSPBEEES-HHHHSBTTB-HHHHTT-SEEES----HHHHHHHHHH-TT-EEEEEEESSEESS--GGGB-EETTS-B-EEETTEEEB-TTSHHHHHHHHHHHHHHHHHTTT-S-EEEEET--S--TT--B-TT--B--EESS-SSSPPPHHHHHHHHHHHHHHHHHHHHHH-SSSEEEE---SS--HHHHHH-SEEEEESHHHHHHHTSS-HHHHHHHHHHHHHHSPSSP--EEEE-S-HHHHHHTTT-HHHHS-HHHHHHHHH-HHHHHHHHHHHTTTT-EEEE-SBTTB-------GGGGS--BSB-S--EESSTTS-EEEEEBSSEEEEEE-SSS-EEEE--SSEEE-B-SSSBSSEEEE-TTSTTEE--TT-EEE--B--S--SSS---B-STT-EEEE-SS-PPEEEE---SSSEEEEEEE-----GGGGGS-S-EEEEEEETTEEEEEEEE-TTS--SS-EEEEEEEE-GGG--EEEEEE-SSS-EEE--EEEEESSBS-B--B-SEEEEPTTEEEEEEE-S-EEEEE--B-------TT-EEEEEEEE---TTSPPPPPPPHHHHHHHHHTT--EEEEEEE-GGGTTSPPPHHHHHHHHHHHHHHHHHT-EEEEEEES---STT-----HHHHHHHHHHHHHHHHHTGGGBS-EEEEESSGGG-SS--SS--EE--TTSPPEE-HHHHHHHHHHHHHS-TTS-EEES-HHHHHHHH-S----TTTTTS-SHHHHEEEEEETTTSSTTTTTTS-S-HHHHHHHHHHHTTTS-EEEE----STTTTTTSSHHHHHHHHHHTTB-EEESSS-HHHHHHHHHTT-HHHHHHHSS--EEEEEEEEEEETTEEEEEEEEEE-SSS---S---EEEEEEETTS-PPEEEEES--GGGS-BT-EEEEEEEEEPPTTPPSEEEEEEEE---SSHHHHT-GGGSPPPSBTTTEETTTTEEEEEEEEEE--

Solvent-accessible surface area (backbone atoms only — not comparable to full-atom values): 56587 Å² total; per-residue (Å²): 125,76,66,63,56,56,54,50,49,53,50,49,53,51,52,55,66,72,47,80,83,86,87,61,68,67,42,75,52,41,68,46,61,30,50,37,56,57,65,35,37,57,48,67,39,33,39,33,35,89,48,61,19,50,43,18,37,33,71,78,53,85,63,59,62,94,75,26,51,64,44,80,38,36,67,66,32,41,52,35,35,32,71,50,72,83,43,60,35,51,53,75,40,69,37,43,34,30,36,34,30,66,73,37,75,90,49,71,51,76,37,46,39,26,13,35,62,79,71,70,67,56,29,60,36,30,34,39,50,38,42,46,70,61,40,32,48,101,91,33,56,64,72,61,42,38,70,41,38,31,34,34,37,44,77,74,51,50,72,52,48,42,52,37,40,73,73,24,68,41,52,44,40,18,32,58,48,54,65,43,48,51,65,97,67,65,76,86,43,41,23,27,25,41,84,71,44,72,40,41,68,49,98,87,29,28,35,40,30,30,62,40,60,69,47,14,47,47,48,19,49,52,54,50,50,53,41,58,76,35,65,53,62,47,52,28,40,25,34,32,67,43,57,67,56,59,64,84,60,51,48,37,72,86,68,48,79,45,44,51,15,78,89,68,83,56,47,66,55,58,54,68,58,47,20,53,40,25,27,52,12,53,49,48,13,52,55,54,32,36,71,50,33,75,60,38,45,29,33,22,38,59,55,87,75,66,54,71,71,55,23,66,68,24,18,30,40,45,46,72,40,53,51,21,36,35,76,74,63,80,39,56,56,67,58,53,50,52,55,59,55,48,39,76,75,64,28,24,82,73,59,50,38,34,40,36,21,26,41,50,56,62,73,25,29,32,35,27,80,54,32,92,80,64,49,47,70,64,37,54,48,44,58,74,62,51,48,56,54,54,29,24,38,47,30,56,31,60,54,51,91,33,21,36,31,57,34,52,32,97,47,46,61,28,54,81,66,83,59,75,73,64,73,45,68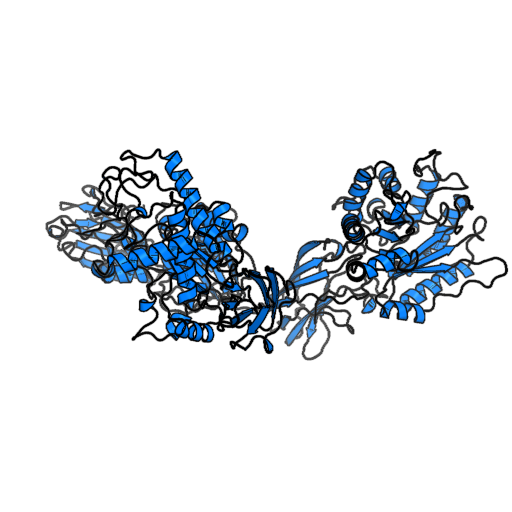,28,46,52,72,76,58,75,52,41,68,78,42,99,88,47,58,30,38,39,29,47,28,60,37,15,37,35,34,29,30,59,36,90,52,70,47,76,46,83,64,45,85,48,34,20,31,40,78,58,83,80,47,42,56,48,67,53,72,53,45,61,87,40,93,50,34,50,60,60,78,80,44,38,84,44,71,45,60,64,50,56,78,33,91,65,74,83,57,24,42,33,52,91,89,27,29,34,37,30,74,64,95,67,75,53,34,37,36,52,63,76,57,91,57,72,45,39,34,39,35,24,38,38,46,36,38,38,91,67,24,72,55,25,12,61,28,36,33,40,32,37,29,41,69,90,38,78,77,48,70,32,75,41,50,54,35,50,81,36,46,31,74,44,76,56,47,75,42,81,46,48,43,92,29,64,36,29,40,36,41,41,78,74,48,75,41,36,40,78,47,27,30,36,41,42,33,34,70,54,48,53,25,66,48,47,76,35,41,57,50,76,38,49,45,51,14,36,48,65,32,35,45,73,56,78,55,45,77,30,76,50,47,78,39,91,75,73,67,40,39,56,77,26,19,42,24,47,76,53,61,47,59,69,48,95,97,52,78,68,60,80,77,62,52,34,66,64,49,34,53,43,34,76,70,42,31,11,34,34,35,39,36,41,46,41,59,89,36,44,90,44,78,79,47,70,65,56,55,51,46,52,53,51,34,53,51,21,36,49,76,31,54,34,28,31,32,46,30,44,14,28,34,80,51,62,86,84,45,54,36,45,45,70,69,48,51,55,50,45,39,61,69,43,21,64,57,41,52,80,44,42,82,35,44,56,36,34,40,68,24,42,41,7,36,59,12,55,52,75,50,62,75,67,69,41,42,48,94,44,93,96,57,68,68,36,81,35,74,61,38,47,53,50,52,55,44,47,62,68,27,42,43,66,88,46,37,38,23,37,47,44,66,62,62,57,30,74,74,72,39,85,67,51,64,47,82,87,47,43,79,65,55,39,71,77,40,26,56,25,36,27,35,61,23,46,39,28,31,102,33,16,83,56,44,37,65,93,56,41,70,62,55,49,55,32,37,41,50,28,21,53,48,23,56,17,36,35,28,46,65,51,76,49,82,77,7,58,91,36,56,45,50,73,50,44,56,51,51,36,45,53,40,13,27,16,34,36,49,70,68,73,38,56,70,52,55,51,48,22,50,76,72,62,42,38,70,54,52,56,50,20,27,2,52,34,43,25,58,49,36,37,38,43,35,69,56,90,51,38,36,41,41,38,37,33,32,33,14,73,10,29,8,30,41,60,63,84,40,52,36,27,48,33,40,36,44,74,90,63,75,80,66,48,77,41,80,50,95,58,60,60,50,71,49,40,45,78,36,83,41,78,48,78,48,76,47,74,57,59,94,81,60,75,72,46,48,24,39,38,30,44,34,32,29,35,74,45,79,94,41,31,89,38,34,57,45,14,56,69,56,39,32,55,96,24,63,37,79,90,74,21,31,33,50,52,83,38,78,46,76,46,79,134

pLDDT: mean 92.44, std 9.88, range [30.62, 98.75]